Protein AF-0000000083614653 (afdb_homodimer)

Solvent-accessible surface area (backbone atoms only — not comparable to full-atom values): 52604 Å² total; per-residue (Å²): 121,62,34,42,34,42,29,48,26,38,29,43,17,59,44,98,82,58,52,68,34,23,16,40,32,31,47,45,38,20,22,65,42,72,36,45,41,69,64,53,58,71,72,57,57,96,78,42,46,75,43,79,42,79,47,14,21,36,36,31,20,27,25,35,50,26,24,20,56,50,58,29,5,44,41,72,74,35,54,42,40,74,42,86,84,41,49,30,58,68,48,43,53,51,53,48,46,54,50,59,72,71,50,64,89,62,43,75,44,57,35,31,36,42,48,39,84,68,22,76,75,53,50,74,79,47,28,65,62,45,40,69,68,38,77,61,37,29,37,40,38,27,26,34,81,68,41,34,29,39,26,19,62,46,35,33,54,73,62,67,52,52,83,80,56,74,59,43,84,73,23,37,65,41,53,46,99,84,56,46,72,43,36,37,19,31,38,40,34,29,34,55,49,48,67,72,62,69,79,52,70,68,56,49,53,52,10,44,51,5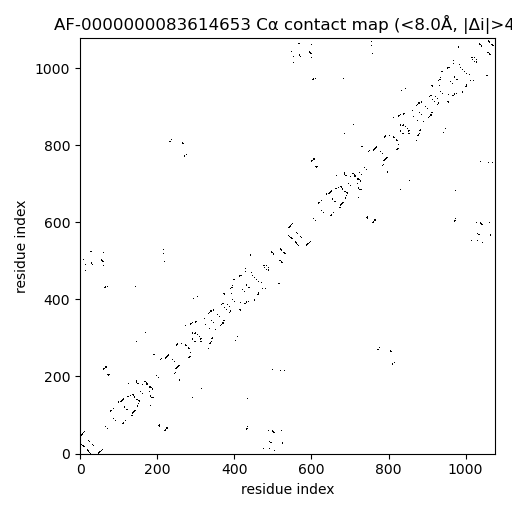1,30,50,56,53,38,30,49,57,15,34,42,31,36,24,28,61,21,41,54,37,43,64,53,51,28,49,51,52,54,28,44,76,67,67,65,43,84,49,24,35,37,38,30,36,30,26,61,32,61,20,63,61,52,28,51,34,30,61,66,35,21,63,50,42,66,47,31,37,87,48,44,26,36,31,29,44,30,44,65,32,35,53,37,78,82,81,65,26,26,11,33,82,57,47,30,62,68,37,78,84,41,36,50,37,66,65,56,55,59,66,57,50,37,65,62,45,48,61,38,54,74,67,60,35,26,41,31,33,41,20,34,16,42,38,31,41,48,43,51,50,53,40,51,51,52,45,42,70,78,58,68,62,81,88,52,57,29,38,32,35,37,43,28,36,41,50,69,74,56,46,52,49,39,47,75,69,52,41,32,42,30,23,36,41,26,47,48,26,75,44,31,70,60,43,46,51,37,44,37,78,51,41,54,24,36,49,36,53,30,62,39,46,74,67,68,34,62,48,23,26,16,35,43,17,63,57,28,63,72,51,58,41,49,20,44,32,20,37,40,61,19,40,21,75,89,66,45,78,45,32,59,84,24,40,37,52,69,68,56,47,51,34,11,26,13,30,36,25,21,46,68,71,73,33,49,85,43,30,25,28,60,42,68,72,11,43,24,32,28,18,29,36,73,45,38,70,90,80,44,64,66,80,50,34,70,67,63,45,43,39,31,15,30,50,65,48,34,82,76,33,60,69,61,82,71,73,71,81,121,123,62,35,42,34,42,29,48,25,38,28,44,17,60,45,98,85,57,51,68,34,23,17,40,33,30,47,43,39,21,22,67,43,73,37,44,41,69,65,52,57,72,72,57,56,95,79,41,46,76,44,80,42,80,48,14,22,36,35,29,20,26,24,35,48,26,23,21,55,49,57,29,5,44,42,73,74,37,54,40,40,74,42,87,84,42,49,31,58,69,48,43,53,51,54,50,45,54,49,57,72,71,52,62,89,61,44,76,45,58,34,31,36,42,48,39,84,68,23,74,74,53,51,75,79,46,28,66,62,45,38,69,69,39,77,61,38,28,38,39,39,28,27,34,82,69,41,34,29,40,27,18,62,46,35,33,54,72,64,67,52,53,84,80,57,72,60,43,85,76,24,38,65,42,52,48,100,84,55,46,72,43,36,39,20,30,38,41,33,28,34,57,48,47,67,72,62,68,78,52,71,68,54,50,54,51,10,44,50,52,31,50,56,53,38,29,49,57,14,35,42,31,36,24,27,62,22,39,55,37,44,62,53,52,27,49,53,52,54,30,42,75,68,68,65,44,83,49,23,35,37,37,30,34,30,26,63,32,62,19,63,61,51,30,52,34,31,61,65,35,22,64,49,43,66,47,30,36,86,49,46,26,36,30,29,45,31,45,65,34,35,53,38,79,82,81,65,27,25,12,35,84,57,48,30,62,67,38,78,83,40,35,50,38,66,66,56,54,58,66,57,50,37,64,61,45,48,62,38,53,75,67,60,33,25,41,32,31,42,20,34,17,42,38,31,41,48,44,50,49,53,38,51,51,52,44,42,70,78,57,70,63,80,88,52,57,30,37,33,36,38,43,28,35,42,52,70,74,54,46,52,50,38,47,74,69,52,40,32,42,29,23,36,40,26,46,46,28,75,43,32,70,59,42,47,51,38,45,37,79,51,41,54,24,36,50,35,52,28,62,39,46,73,67,68,34,61,49,23,25,15,35,43,18,64,57,28,62,72,50,58,41,49,19,42,33,21,37,40,62,17,40,21,74,88,66,45,78,46,33,58,84,25,40,38,52,70,67,57,47,52,34,12,25,12,31,36,26,22,46,68,72,72,32,49,84,43,30,26,28,61,42,69,73,9,42,25,33,29,17,30,37,73,46,38,71,89,80,44,64,68,78,50,35,68,69,65,44,42,38,31,15,30,49,65,49,34,82,77,34,59,69,63,80,70,73,69,80,122

Secondary structure (DSSP, 8-state):
--EEEEESSEEE---TT--EESEEEEETTEEEEEE-HHHHHTT--TT-EEEE-TT-EEEE-EEEEEE-HHHHHHHHHSEETTSTT--SHHHHHHHHHHHHHHSPTTPEEEEEEE-TTTSTT-SPPPHHHHHHH-SSSEEEEEETTSSEEEE-HHHHHHTT--TTPPPPTTEEEEE-TTS-EEEEEEEHHHHHHGGGSPPPHHHHHHHHHHHHHHHHHTTEEEEEE--BSSHHHHHHHHHHHHTT---SEEEEEE-BSSSHHHHHHHHHHTT--TT-B-SSEEEEEEEEE-B--TTTT----SS--SS-TT----BSS-HHHHHHHHHHHHHTT--EEEEE-SHHHHHHHHHHHHHHHHHS--TT---EEEE--B--HHHHHHHHHHT-EEEE-THHHHHHHHHHHHHHGGGGGGBT-HHHHHHTT---EE---TTSS---HHHHHHHHHH-B-TTS-B--GGG---HHHHHHHTTHHHHHHTT-TTTSSS--TTSB--EEEESS-STTS-GGGGGG--EEEEEETTEEEEESS------/--EEEEESSEEE---TT--EESEEEEETTEEEEEE-HHHHHTT--TT-EEEE-TT-EEEE-EEEEEE-HHHHHHHHHSEETTSTT--SHHHHHHHHHHHHHHSPTTPEEEEEEE-TTTSTT-SPPPHHHHHHH-SSSEEEEEETTSSEEEE-HHHHHHTT--TTPPPPTTEEEEE-TTS-EEEEEEEHHHHHHGGGSPPPHHHHHHHHHHHHHHHHHTTEEEEEE--BSSHHHHHHHHHHHHTT---SEEEEEE-BSSSHHHHHHHHHHTT--TT-B-SSEEEEEEEEE-B--TTTT----SS--SS-TT----BSS-HHHHHHHHHHHHHTT--EEEEE-SHHHHHHHHHHHHHHHHHS--TT---EEEE--B--HHHHHHHHHHT-EEEE-THHHHHHHHHHHHHHGGGGGGBT-HHHHHHTT---EE---TTSS---HHHHHHHHHH-B-TTS-B--GGG---HHHHHHHTTHHHHHHTT-TTTSSS--TTSB--EEEESS-STTS-GGGGGG--EEEEEETTEEEEESS------

pLDDT: mean 94.87, std 7.57, range [21.7, 98.94]

Sequence (1078 aa):
MRKLAFINGEVITVNPQGDVFEACLVEGNRISKVGTTEEIKKLLNIKTEIIDLKGKTVLPGLIDAHMHLYLYGISLLNLNCKNPGITSVKELLGEIKKVVSEKAKGEVIRVFGFNELMVKEQRYPTIQELDELTTEHTIIITRTCGHIGVVNTAALQLAGINHDTIDPHGGTIEKDGYGRLTGRLIENAFLEFNQYVPYSEEELYNALEKAQEQLLSYGITSVHDAGGFDENSFRVMQQASQADQLKLRVYAMIGSLNNCETFTKNMIASGIVTNTGNDSFKIGPAKLFTDGSSTGPTIATREPYTSDSENYGYLQYSEDELYKIFSPAHKKGYQLTVHAQGDKAIEQYLNVIERLQELHPRQDHRHRVEHLGVCPPDLQQRVRDLGLIPVLNPPFPFEFGESYLRNYGGRTDYMYAAKQLIDLGVVVTAGSDAPITTANPFVGMFMAVERITKGGTPFGQVQRVTLLDVIRMYTINAAYASRDEKIKGSIEVGKLADLAILNKSILNCPTEELLDVEVEMTVLNGEFVYSKHSCEVNIMRKLAFINGEVITVNPQGDVFEACLVEGNRISKVGTTEEIKKLLNIKTEIIDLKGKTVLPGLIDAHMHLYLYGISLLNLNCKNPGITSVKELLGEIKKVVSEKAKGEVIRVFGFNELMVKEQRYPTIQELDELTTEHTIIITRTCGHIGVVNTAALQLAGINHDTIDPHGGTIEKDGYGRLTGRLIENAFLEFNQYVPYSEEELYNALEKAQEQLLSYGITSVHDAGGFDENSFRVMQQASQADQLKLRVYAMIGSLNNCETFTKNMIASGIVTNTGNDSFKIGPAKLFTDGSSTGPTIATREPYTSDSENYGYLQYSEDELYKIFSPAHKKGYQLTVHAQGDKAIEQYLNVIERLQELHPRQDHRHRVEHLGVCPPDLQQRVRDLGLIPVLNPPFPFEFGESYLRNYGGRTDYMYAAKQLIDLGVVVTAGSDAPITTANPFVGMFMAVERITKGGTPFGQVQRVTLLDVIRMYTINAAYASRDEKIKGSIEVGKLADLAILNKSILNCPTEELLDVEVEMTVLNGEFVYSKHSCEVNI

Radius of gyration: 32.0 Å; Cα contacts (8 Å, |Δi|>4): 2568; chains: 2; bounding box: 58×92×90 Å

Nearest PDB structures (foldseek):
  3igh-assembly1_X-2  TM=8.708E-01  e=1.661E-39  Pyrococcus horikoshii
  3icj-assembly1_A  TM=8.411E-01  e=4.502E-38  Pyrococcus furiosus
  2oof-assembly1_A  TM=6.807E-01  e=3.034E-17  unidentified
  4v1y-assembly2_G  TM=6.654E-01  e=2.716E-15  Pseudomonas sp. ADP
  6oh9-assembly1_A-2  TM=6.140E-01  e=1.542E-13  Saccharomyces cerevisiae S288C

Foldseek 3Di:
DAKEKEAQEFEQFLPPVRDTAGIWMDDFFFTADTHHRVVVVVVDDPRYHYDYQNHFYKAFQFEFLEAAQLVQLLQVVAAECVDPQHQAPVSVLVVQLVVLVVDDFAEEHEYEADDLCRHPNSDDDWLVSVVVSDPGYWYWYAHLQRFKIAIHPNLCVLQPHALPDDAPQQKDQDADPVSGGRRMIGGLRVLQSCVSVDDDLVSSLSSNQRSVQVLVQLSHQEYENPAEAAVVSVVSQVVCVVVVSQRHAYAYEQAHSHPGLVSLQVCLVVLDAFQPDDRRYTHAAREEEFFGGVLVPAAAEPAFWPQDRPHRHDTSDQLVRVLVSCLSNLQSLGAYEYAHAYQVSLVSVLVSLVVSCVVPNDDLSQHEYEAPFQADPVSLVSCLVSLYEYAHELQCCQACVVSNCNTHNPSLLCTSQLQSSVVSVHLYAYHHNPPSGDRNVLSSLLCQQQCAHPVRDHTNRVSHDDSSSHSQNRFQSSCVSSPNNVATRGSDGNHGPWMWIKPRYCVPDDSVCSVVITTQFTAGSNHTPDGPPPPPPPD/DAKEKEAQEFEQFLPPVRDTAGIWMDDFFFTADTHHRVVVVVVDDPRYHYDYQNHFYKAFQFEFLEAAQLVQLLQVVAAECPDPQHAAPVSVLVVQLVVLVVDDFAEEHEYEADDLCRHPNSDDDWLVSVVVSDPGYWYWYAHLQRFKIAIHPNLCVLQPHALPDDAPQQKDQDADPVSGGRRMIGGLRVLQSCVSVDDDLVSSLSSNQRSVQVLVQLSHQEYENPAEAAVVSVVSQVVCVVVVSQRHAYAYEQAHSHPGLVSLQVCLVVLDAFQPDDRRYTHAAREEEFFGGVLVVAAAEPAFWPQDRVHRHDTSDQLVRVLVSCLSNLQSLGAYEYAHAYQVSLVSVLVSLVVSCVVPNDDLSQHEYEAPFQADPVSLVSCLVSLYEYAHELQCCQACVVSNCNTHNPSQLCTSQLQSSVVSVHLYAYHHNPPSGDRNVLSSLLCQAQVAHPVRDHTNRVSHDDSSSHSQNRFQSSCVSSPNNVATRGSDGNHGPWMWTKPRYCVPDDSVCSVVITTQFTDGSNHTPDGPPPPPPPD

Organism: NCBI:txid2304605

Structure (mmCIF, N/CA/C/O backbone):
data_AF-0000000083614653-model_v1
#
loop_
_entity.id
_entity.type
_entity.pdbx_description
1 polymer Amidohydrolase
#
loop_
_atom_site.group_PDB
_atom_site.id
_atom_site.type_symbol
_atom_site.label_atom_id
_atom_site.label_alt_id
_atom_site.label_comp_id
_atom_site.label_asym_id
_atom_site.label_entity_id
_atom_site.label_seq_id
_atom_site.pdbx_PDB_ins_code
_atom_site.Cartn_x
_atom_site.Cartn_y
_atom_site.Cartn_z
_atom_site.occupancy
_atom_site.B_iso_or_equiv
_atom_site.auth_seq_id
_atom_site.auth_comp_id
_atom_site.auth_asym_id
_atom_site.auth_atom_id
_atom_site.pdbx_PDB_model_num
ATOM 1 N N . MET A 1 1 ? -5.586 -15.219 25.922 1 69.25 1 MET A N 1
ATOM 2 C CA . MET A 1 1 ? -5.309 -15.508 24.516 1 69.25 1 MET A CA 1
ATOM 3 C C . MET A 1 1 ? -5.59 -16.969 24.203 1 69.25 1 MET A C 1
ATOM 5 O O . MET A 1 1 ? -5.363 -17.859 25.031 1 69.25 1 MET A O 1
ATOM 9 N N . ARG A 1 2 ? -6.223 -17.359 23.125 1 83.56 2 ARG A N 1
ATOM 10 C CA . ARG A 1 2 ? -6.512 -18.734 22.703 1 83.56 2 ARG A CA 1
ATOM 11 C C . ARG A 1 2 ? -5.23 -19.562 22.609 1 83.56 2 ARG A C 1
ATOM 13 O O . ARG A 1 2 ? -4.199 -19.062 22.156 1 83.56 2 ARG A O 1
ATOM 20 N N . LYS A 1 3 ? -5.203 -20.734 23.25 1 91.75 3 LYS A N 1
ATOM 21 C CA . LYS A 1 3 ? -4.066 -21.641 23.234 1 91.75 3 LYS A CA 1
ATOM 22 C C . LYS A 1 3 ? -4.414 -22.938 22.484 1 91.75 3 LYS A C 1
ATOM 24 O O . LYS A 1 3 ? -5.445 -23.562 22.766 1 91.75 3 LYS A O 1
ATOM 29 N N . LEU A 1 4 ? -3.605 -23.219 21.469 1 96.25 4 LEU A N 1
ATOM 30 C CA . LEU A 1 4 ? -3.764 -24.406 20.656 1 96.25 4 LEU A CA 1
ATOM 31 C C . LEU A 1 4 ? -2.484 -25.25 20.656 1 96.25 4 LEU A C 1
ATOM 33 O O . LEU A 1 4 ? -1.418 -24.75 20.281 1 96.25 4 LEU A O 1
ATOM 37 N N . ALA A 1 5 ? -2.596 -26.5 21.141 1 98 5 ALA A N 1
ATOM 38 C CA . ALA A 1 5 ? -1.422 -27.359 21.203 1 98 5 ALA A CA 1
ATOM 39 C C . ALA A 1 5 ? -1.556 -28.547 20.266 1 98 5 ALA A C 1
ATOM 41 O O . ALA A 1 5 ? -2.582 -29.234 20.25 1 98 5 ALA A O 1
ATOM 42 N N . PHE A 1 6 ? -0.615 -28.766 19.438 1 98.5 6 PHE A N 1
ATOM 43 C CA . PHE A 1 6 ? -0.475 -29.953 18.609 1 98.5 6 PHE A CA 1
ATOM 44 C C . PHE A 1 6 ? 0.572 -30.906 19.188 1 98.5 6 PHE A C 1
ATOM 46 O O . PHE A 1 6 ? 1.751 -30.547 19.281 1 98.5 6 PHE A O 1
ATOM 53 N N . ILE A 1 7 ? 0.165 -32.094 19.578 1 98.5 7 ILE A N 1
ATOM 54 C CA . ILE A 1 7 ? 1.088 -32.969 20.297 1 98.5 7 ILE A CA 1
ATOM 55 C C . ILE A 1 7 ? 1.146 -34.312 19.609 1 98.5 7 ILE A C 1
ATOM 57 O O . ILE A 1 7 ? 0.265 -34.656 18.812 1 98.5 7 ILE A O 1
ATOM 61 N N . ASN A 1 8 ? 2.23 -35.094 19.859 1 98.5 8 ASN A N 1
ATOM 62 C CA . ASN A 1 8 ? 2.396 -36.469 19.391 1 98.5 8 ASN A CA 1
ATOM 63 C C . ASN A 1 8 ? 2.449 -36.531 17.875 1 98.5 8 ASN A C 1
ATOM 65 O O . ASN A 1 8 ? 1.721 -37.312 17.266 1 98.5 8 ASN A O 1
ATOM 69 N N . GLY A 1 9 ? 3.209 -35.625 17.281 1 98.56 9 GLY A N 1
ATOM 70 C CA . GLY A 1 9 ? 3.244 -35.594 15.828 1 98.56 9 GLY A CA 1
ATOM 71 C C . GLY A 1 9 ? 4.648 -35.469 15.266 1 98.56 9 GLY A C 1
ATOM 72 O O . GLY A 1 9 ? 5.625 -35.781 15.953 1 98.56 9 GLY A O 1
ATOM 73 N N . GLU A 1 10 ? 4.734 -35.281 13.969 1 98.5 10 GLU A N 1
ATOM 74 C CA . GLU A 1 10 ? 5.914 -34.938 13.18 1 98.5 10 GLU A CA 1
ATOM 75 C C . GLU A 1 10 ? 5.891 -33.469 12.75 1 98.5 10 GLU A C 1
ATOM 77 O O . GLU A 1 10 ? 5.402 -33.156 11.664 1 98.5 10 GLU A O 1
ATOM 82 N N . VAL A 1 11 ? 6.426 -32.625 13.633 1 98.88 11 VAL A N 1
ATOM 83 C CA . VAL A 1 11 ? 6.43 -31.172 13.367 1 98.88 11 VAL A CA 1
ATOM 84 C C . VAL A 1 11 ? 7.684 -30.797 12.578 1 98.88 11 VAL A C 1
ATOM 86 O O . VAL A 1 11 ? 8.766 -30.656 13.164 1 98.88 11 VAL A O 1
ATOM 89 N N . ILE A 1 12 ? 7.527 -30.641 11.305 1 98.81 12 ILE A N 1
ATOM 90 C CA . ILE A 1 12 ? 8.641 -30.266 10.445 1 98.81 12 ILE A CA 1
ATOM 91 C C . ILE A 1 12 ? 8.812 -28.75 10.469 1 98.81 12 ILE A C 1
ATOM 93 O O . ILE A 1 12 ? 8.078 -28.031 9.789 1 98.81 12 ILE A O 1
ATOM 97 N N . THR A 1 13 ? 9.766 -28.25 11.172 1 98.69 13 THR A N 1
ATOM 98 C CA . THR A 1 13 ? 9.875 -26.828 11.461 1 98.69 13 THR A CA 1
ATOM 99 C C . THR A 1 13 ? 10.398 -26.062 10.25 1 98.69 13 THR A C 1
ATOM 101 O O . THR A 1 13 ? 10.047 -24.906 10.039 1 98.69 13 THR A O 1
ATOM 104 N N . VAL A 1 14 ? 11.305 -26.719 9.43 1 98.25 14 VAL A N 1
ATOM 105 C CA . VAL A 1 14 ? 12.023 -26.141 8.297 1 98.25 14 VAL A CA 1
ATOM 106 C C . VAL A 1 14 ? 12.898 -24.984 8.781 1 98.25 14 VAL A C 1
ATOM 108 O O . VAL A 1 14 ? 13.164 -24.031 8.031 1 98.25 14 VAL A O 1
ATOM 111 N N . ASN A 1 15 ? 13.258 -24.906 10.055 1 97.38 15 ASN A N 1
ATOM 112 C CA . ASN A 1 15 ? 14.25 -23.938 10.523 1 97.38 15 ASN A CA 1
ATOM 113 C C . ASN A 1 15 ? 15.625 -24.203 9.922 1 97.38 15 ASN A C 1
ATOM 115 O O . ASN A 1 15 ? 15.805 -25.188 9.18 1 97.38 15 ASN A O 1
ATOM 119 N N . PRO A 1 16 ? 16.578 -23.359 10.094 1 94.19 16 PRO A N 1
ATOM 120 C CA . PRO A 1 16 ? 17.875 -23.516 9.453 1 94.19 16 PRO A CA 1
ATOM 121 C C . PRO A 1 16 ? 18.531 -24.859 9.789 1 94.19 16 PRO A C 1
ATOM 123 O O . PRO A 1 16 ? 19.266 -25.422 8.969 1 94.19 16 PRO A O 1
ATOM 126 N N . GLN A 1 17 ? 18.188 -25.453 10.953 1 94.25 17 GLN A N 1
ATOM 127 C CA . GLN A 1 17 ? 18.797 -26.719 11.383 1 94.25 17 GLN A CA 1
ATOM 128 C C . GLN A 1 17 ? 18.031 -27.906 10.828 1 94.25 17 GLN A C 1
ATOM 130 O O . GLN A 1 17 ? 18.531 -29.031 10.852 1 94.25 17 GLN A O 1
ATOM 135 N N . GLY A 1 18 ? 16.891 -27.688 10.289 1 95.12 18 GLY A N 1
ATOM 136 C CA . GLY A 1 18 ? 16.078 -28.781 9.766 1 95.12 18 GLY A CA 1
ATOM 137 C C . GLY A 1 18 ? 15.484 -29.656 10.844 1 95.12 18 GLY A C 1
ATOM 138 O O . GLY A 1 18 ? 15.281 -30.859 10.641 1 95.12 18 GLY A O 1
ATOM 139 N N . ASP A 1 19 ? 15.156 -29.047 12.016 1 97.31 19 ASP A N 1
ATOM 140 C CA . ASP A 1 19 ? 14.656 -29.797 13.164 1 97.31 19 ASP A CA 1
ATOM 141 C C . ASP A 1 19 ? 13.25 -30.328 12.898 1 97.31 19 ASP A C 1
ATOM 143 O O . ASP A 1 19 ? 12.438 -29.672 12.25 1 97.31 19 ASP A O 1
ATOM 147 N N . VAL A 1 20 ? 13.039 -31.547 13.328 1 98.38 20 VAL A N 1
ATOM 148 C CA . VAL A 1 20 ? 11.711 -32.156 13.398 1 98.38 20 VAL A CA 1
ATOM 149 C C . VAL A 1 20 ? 11.359 -32.438 14.859 1 98.38 20 VAL A C 1
ATOM 151 O O . VAL A 1 20 ? 12.07 -33.188 15.539 1 98.38 20 VAL A O 1
ATOM 154 N N . PHE A 1 21 ? 10.289 -31.812 15.336 1 98.56 21 PHE A N 1
ATOM 155 C CA . PHE A 1 21 ? 9.883 -32 16.719 1 98.56 21 PHE A CA 1
ATOM 156 C C . PHE A 1 21 ? 8.578 -32.781 16.797 1 98.56 21 PHE A C 1
ATOM 158 O O . PHE A 1 21 ? 8.047 -33.219 15.773 1 98.56 21 PHE A O 1
ATOM 165 N N . GLU A 1 22 ? 8.086 -33 18.062 1 98.56 22 GLU A N 1
ATOM 166 C CA . GLU A 1 22 ? 6.891 -33.812 18.281 1 98.56 22 GLU A CA 1
ATOM 167 C C . GLU A 1 22 ? 5.656 -32.938 18.469 1 98.56 22 GLU A C 1
ATOM 169 O O . GLU A 1 22 ? 4.527 -33.375 18.281 1 98.56 22 GLU A O 1
ATOM 174 N N . ALA A 1 23 ? 5.938 -31.656 18.844 1 98.69 23 ALA A N 1
ATOM 175 C CA . ALA A 1 23 ? 4.801 -30.859 19.281 1 98.69 23 ALA A CA 1
ATOM 176 C C . ALA A 1 23 ? 5.086 -29.359 19.109 1 98.69 23 ALA A C 1
ATOM 178 O O . ALA A 1 23 ? 6.242 -28.953 19.016 1 98.69 23 ALA A O 1
ATOM 179 N N . CYS A 1 24 ? 4.031 -28.562 18.953 1 98.19 24 CYS A N 1
ATOM 180 C CA . CYS A 1 24 ? 4.129 -27.109 18.953 1 98.19 24 CYS A CA 1
ATOM 181 C C . CYS A 1 24 ? 2.914 -26.484 19.641 1 98.19 24 CYS A C 1
ATOM 183 O O . CYS A 1 24 ? 1.837 -27.078 19.672 1 98.19 24 CYS A O 1
ATOM 185 N N . LEU A 1 25 ? 3.125 -25.359 20.281 1 98.12 25 LEU A N 1
ATOM 186 C CA . LEU A 1 25 ? 2.107 -24.594 21 1 98.12 25 LEU A CA 1
ATOM 187 C C . LEU A 1 25 ? 1.87 -23.25 20.312 1 98.12 25 LEU A C 1
ATOM 189 O O . LEU A 1 25 ? 2.822 -22.531 19.984 1 98.12 25 LEU A O 1
ATOM 193 N N . VAL A 1 26 ? 0.605 -22.953 20.016 1 97.38 26 VAL A N 1
ATOM 194 C CA . VAL A 1 26 ? 0.187 -21.688 19.422 1 97.38 26 VAL A CA 1
ATOM 195 C C . VAL A 1 26 ? -0.541 -20.844 20.469 1 97.38 26 VAL A C 1
ATOM 197 O O . VAL A 1 26 ? -1.436 -21.344 21.156 1 97.38 26 VAL A O 1
ATOM 200 N N . GLU A 1 27 ? -0.143 -19.641 20.688 1 94 27 GLU A N 1
ATOM 201 C CA . GLU A 1 27 ? -0.835 -18.656 21.516 1 94 27 GLU A CA 1
ATOM 202 C C . GLU A 1 27 ? -1.205 -17.422 20.703 1 94 27 GLU A C 1
ATOM 204 O O . GLU A 1 27 ? -0.326 -16.719 20.203 1 94 27 GLU A O 1
ATOM 209 N N . GLY A 1 28 ? -2.461 -17.156 20.641 1 92.12 28 GLY A N 1
ATOM 210 C CA . GLY A 1 28 ? -2.896 -16.141 19.703 1 92.12 28 GLY A CA 1
ATOM 211 C C . GLY A 1 28 ? -2.621 -16.516 18.25 1 92.12 28 GLY A C 1
ATOM 212 O O . GLY A 1 28 ? -3.059 -17.562 17.781 1 92.12 28 GLY A O 1
ATOM 213 N N . ASN A 1 29 ? -1.896 -15.648 17.656 1 95.31 29 ASN A N 1
ATOM 214 C CA . ASN A 1 29 ? -1.615 -15.922 16.25 1 95.31 29 ASN A CA 1
ATOM 215 C C . ASN A 1 29 ? -0.143 -16.266 16.031 1 95.31 29 ASN A C 1
ATOM 217 O O . ASN A 1 29 ? 0.35 -16.203 14.906 1 95.31 29 ASN A O 1
ATOM 221 N N . ARG A 1 30 ? 0.573 -16.656 17.125 1 96.19 30 ARG A N 1
ATOM 222 C CA . ARG A 1 30 ? 2.006 -16.906 17.031 1 96.19 30 ARG A CA 1
ATOM 223 C C . ARG A 1 30 ? 2.354 -18.297 17.578 1 96.19 30 ARG A C 1
ATOM 225 O O . ARG A 1 30 ? 1.664 -18.797 18.469 1 96.19 30 ARG A O 1
ATOM 232 N N . ILE A 1 31 ? 3.389 -18.781 17.047 1 98 31 ILE A N 1
ATOM 233 C CA . ILE A 1 31 ? 3.988 -19.969 17.641 1 98 31 ILE A CA 1
ATOM 234 C C . ILE A 1 31 ? 4.699 -19.594 18.938 1 98 31 ILE A C 1
ATOM 236 O O . ILE A 1 31 ? 5.578 -18.719 18.953 1 98 31 ILE A O 1
ATOM 240 N N . SER A 1 32 ? 4.301 -20.219 20.031 1 96.19 32 SER A N 1
ATOM 241 C CA . SER A 1 32 ? 4.859 -19.812 21.312 1 96.19 32 SER A CA 1
ATOM 242 C C . SER A 1 32 ? 5.941 -20.781 21.766 1 96.19 32 SER A C 1
ATOM 244 O O . SER A 1 32 ? 6.832 -20.406 22.547 1 96.19 32 SER A O 1
ATOM 246 N N . LYS A 1 33 ? 5.828 -22.078 21.359 1 97.5 33 LYS A N 1
ATOM 247 C CA . LYS A 1 33 ? 6.812 -23.094 21.734 1 97.5 33 LYS A CA 1
ATOM 248 C C . LYS A 1 33 ? 6.824 -24.234 20.734 1 97.5 33 LYS A C 1
ATOM 250 O O . LYS A 1 33 ? 5.797 -24.562 20.125 1 97.5 33 LYS A O 1
ATOM 255 N N . VAL A 1 34 ? 7.926 -24.797 20.484 1 98.62 34 VAL A N 1
ATOM 256 C CA . VAL A 1 34 ? 8.117 -26.016 19.703 1 98.62 34 VAL A CA 1
ATOM 257 C C . VAL A 1 34 ? 9.047 -26.984 20.453 1 98.62 34 VAL A C 1
ATOM 259 O O . VAL A 1 34 ? 10.023 -26.547 21.062 1 98.62 34 VAL A O 1
ATOM 262 N N . GLY A 1 35 ? 8.703 -28.25 20.516 1 98.31 35 GLY A N 1
ATOM 263 C CA . GLY A 1 35 ? 9.539 -29.188 21.234 1 98.31 35 GLY A CA 1
ATOM 264 C C . GLY A 1 35 ? 8.93 -30.562 21.344 1 98.31 35 GLY A C 1
ATOM 265 O O . GLY A 1 35 ? 8.258 -31.031 20.422 1 98.31 35 GLY A O 1
ATOM 266 N N . THR A 1 36 ? 9.273 -31.25 22.453 1 98.44 36 THR A N 1
ATOM 267 C CA . THR A 1 36 ? 8.727 -32.594 22.703 1 98.44 36 THR A CA 1
ATOM 268 C C . THR A 1 36 ? 7.305 -32.5 23.234 1 98.44 36 THR A C 1
ATOM 270 O O . THR A 1 36 ? 6.891 -31.438 23.734 1 98.44 36 THR A O 1
ATOM 273 N N . THR A 1 37 ? 6.582 -33.594 23 1 98.12 37 THR A N 1
ATOM 274 C CA . THR A 1 37 ? 5.234 -33.656 23.547 1 98.12 37 THR A CA 1
ATOM 275 C C . THR A 1 37 ? 5.242 -33.375 25.047 1 98.12 37 THR A C 1
ATOM 277 O O . THR A 1 37 ? 4.398 -32.625 25.547 1 98.12 37 THR A O 1
ATOM 280 N N . GLU A 1 38 ? 6.195 -33.875 25.766 1 97.81 38 GLU A N 1
ATOM 281 C CA . GLU A 1 38 ? 6.297 -33.719 27.219 1 97.81 38 GLU A CA 1
ATOM 282 C C . GLU A 1 38 ? 6.523 -32.281 27.594 1 97.81 38 GLU A C 1
ATOM 284 O O . GLU A 1 38 ? 5.922 -31.781 28.547 1 97.81 38 GLU A O 1
ATOM 289 N N . GLU A 1 39 ? 7.395 -31.625 26.906 1 97.31 39 GLU A N 1
ATOM 290 C CA . GLU A 1 39 ? 7.703 -30.219 27.172 1 97.31 39 GLU A CA 1
ATOM 291 C C . GLU A 1 39 ? 6.469 -29.344 26.984 1 97.31 39 GLU A C 1
ATOM 293 O O . GLU A 1 39 ? 6.223 -28.422 27.781 1 97.31 39 GLU A O 1
ATOM 298 N N . ILE A 1 40 ? 5.73 -29.594 25.953 1 97.19 40 ILE A N 1
ATOM 299 C CA . ILE A 1 40 ? 4.578 -28.766 25.625 1 97.19 40 ILE A CA 1
ATOM 300 C C . ILE A 1 40 ? 3.439 -29.047 26.609 1 97.19 40 ILE A C 1
ATOM 302 O O . ILE A 1 40 ? 2.709 -28.141 27 1 97.19 40 ILE A O 1
ATOM 306 N N . LYS A 1 41 ? 3.285 -30.297 27.031 1 95.81 41 LYS A N 1
ATOM 307 C CA . LYS A 1 41 ? 2.23 -30.672 27.969 1 95.81 41 LYS A CA 1
ATOM 308 C C . LYS A 1 41 ? 2.371 -29.906 29.281 1 95.81 41 LYS A C 1
ATOM 310 O O . LYS A 1 41 ? 1.373 -29.578 29.922 1 95.81 41 LYS A O 1
ATOM 315 N N . LYS A 1 42 ? 3.537 -29.516 29.625 1 95.06 42 LYS A N 1
ATOM 316 C CA . LYS A 1 42 ? 3.809 -28.797 30.859 1 95.06 42 LYS A CA 1
ATOM 317 C C . LYS A 1 42 ? 3.268 -27.375 30.797 1 95.06 42 LYS A C 1
ATOM 319 O O . LYS A 1 42 ? 3.09 -26.719 31.828 1 95.06 42 LYS A O 1
ATOM 324 N N . LEU A 1 43 ? 3.033 -26.922 29.641 1 92.69 43 LEU A N 1
ATOM 325 C CA . LEU A 1 43 ? 2.625 -25.547 29.438 1 92.69 43 LEU A CA 1
ATOM 326 C C . LEU A 1 43 ? 1.115 -25.438 29.25 1 92.69 43 LEU A C 1
ATOM 328 O O . LEU A 1 43 ? 0.576 -24.344 29.094 1 92.69 43 LEU A O 1
ATOM 332 N N . LEU A 1 44 ? 0.454 -26.594 29.312 1 91.75 44 LEU A N 1
ATOM 333 C CA . LEU A 1 44 ? -0.972 -26.609 29 1 91.75 44 LEU A CA 1
ATOM 334 C C . LEU A 1 44 ? -1.8 -26.312 30.25 1 91.75 44 LEU A C 1
ATOM 336 O O . LEU A 1 44 ? -1.364 -26.609 31.375 1 91.75 44 LEU A O 1
ATOM 340 N N . ASN A 1 45 ? -2.814 -25.609 29.984 1 89.31 45 ASN A N 1
ATOM 341 C CA . ASN A 1 45 ? -3.814 -25.422 31.031 1 89.31 45 ASN A CA 1
ATOM 342 C C . ASN A 1 45 ? -5.195 -25.891 30.578 1 89.31 45 ASN A C 1
ATOM 344 O O . ASN A 1 45 ? -5.336 -26.469 29.5 1 89.31 45 ASN A O 1
ATOM 348 N N . ILE A 1 46 ? -6.297 -25.609 31.438 1 86.81 46 ILE A N 1
ATOM 349 C CA . ILE A 1 46 ? -7.625 -26.156 31.219 1 86.81 46 ILE A CA 1
ATOM 350 C C . ILE A 1 46 ? -8.266 -25.5 30 1 86.81 46 ILE A C 1
ATOM 352 O O . ILE A 1 46 ? -9.156 -26.062 29.375 1 86.81 46 ILE A O 1
ATOM 356 N N . LYS A 1 47 ? -7.762 -24.406 29.594 1 88.56 47 LYS A N 1
ATOM 357 C CA . LYS A 1 47 ? -8.383 -23.641 28.516 1 88.56 47 LYS A CA 1
ATOM 358 C C . LYS A 1 47 ? -7.703 -23.938 27.188 1 88.56 47 LYS A C 1
ATOM 360 O O . LYS A 1 47 ? -8.195 -23.547 26.125 1 88.56 47 LYS A O 1
ATOM 365 N N . THR A 1 48 ? -6.645 -24.766 27.25 1 93.25 48 THR A N 1
ATOM 366 C CA . THR A 1 48 ? -5.883 -25.031 26.031 1 93.25 48 THR A CA 1
ATOM 367 C C . THR A 1 48 ? -6.59 -26.078 25.172 1 93.25 48 THR A C 1
ATOM 369 O O . THR A 1 48 ? -7.047 -27.109 25.672 1 93.25 48 THR A O 1
ATOM 372 N N . GLU A 1 49 ? -6.828 -25.766 23.906 1 95.31 49 GLU A N 1
ATOM 373 C CA . GLU A 1 49 ? -7.289 -26.766 22.953 1 95.31 49 GLU A CA 1
ATOM 374 C C . GLU A 1 49 ? -6.148 -27.672 22.516 1 95.31 49 GLU A C 1
ATOM 376 O O . GLU A 1 49 ? -5.105 -27.203 22.047 1 95.31 49 GLU A O 1
ATOM 381 N N . ILE A 1 50 ? -6.371 -29 22.688 1 96.69 50 ILE A N 1
ATOM 382 C CA . ILE A 1 50 ? -5.309 -29.953 22.406 1 96.69 50 ILE A CA 1
ATOM 383 C C . ILE A 1 50 ? -5.691 -30.828 21.219 1 96.69 50 ILE A C 1
ATOM 385 O O . ILE A 1 50 ? -6.777 -31.406 21.188 1 96.69 50 ILE A O 1
ATOM 389 N N . ILE A 1 51 ? -4.852 -30.938 20.25 1 97.12 51 ILE A N 1
ATOM 390 C CA . ILE A 1 51 ? -5.004 -31.828 19.094 1 97.12 51 ILE A CA 1
ATOM 391 C C . ILE A 1 51 ? -3.951 -32.938 19.156 1 97.12 51 ILE A C 1
ATOM 393 O O . ILE A 1 51 ? -2.752 -32.656 19.078 1 97.12 51 ILE A O 1
ATOM 397 N N . ASP A 1 52 ? -4.387 -34.094 19.281 1 97.94 52 ASP A N 1
ATOM 398 C CA . ASP A 1 52 ? -3.508 -35.281 19.172 1 97.94 52 ASP A CA 1
ATOM 399 C C . ASP A 1 52 ? -3.266 -35.656 17.719 1 97.94 52 ASP A C 1
ATOM 401 O O . ASP A 1 52 ? -4.172 -36.125 17.031 1 97.94 52 ASP A O 1
ATOM 405 N N . LEU A 1 53 ? -2.035 -35.531 17.312 1 98.19 53 LEU A N 1
ATOM 406 C CA . LEU A 1 53 ? -1.705 -35.688 15.906 1 98.19 53 LEU A CA 1
ATOM 407 C C . LEU A 1 53 ? -1.562 -37.156 15.555 1 98.19 53 LEU A C 1
ATOM 409 O O . LEU A 1 53 ? -1.617 -37.531 14.375 1 98.19 53 LEU A O 1
ATOM 413 N N . LYS A 1 54 ? -1.305 -38 16.562 1 98 54 LYS A N 1
ATOM 414 C CA . LYS A 1 54 ? -1.169 -39.438 16.344 1 98 54 LYS A CA 1
ATOM 415 C C . LYS A 1 54 ? -0.117 -39.75 15.289 1 98 54 LYS A C 1
ATOM 417 O O . LYS A 1 54 ? -0.356 -40.531 14.383 1 98 54 LYS A O 1
ATOM 422 N N . GLY A 1 55 ? 0.949 -39 15.297 1 98.06 55 GLY A N 1
ATOM 423 C CA . GLY A 1 55 ? 2.092 -39.281 14.438 1 98.06 55 GLY A CA 1
ATOM 424 C C . GLY A 1 55 ? 2.033 -38.5 13.125 1 98.06 55 GLY A C 1
ATOM 425 O O . GLY A 1 55 ? 2.982 -38.562 12.336 1 98.06 55 GLY A O 1
ATOM 426 N N . LYS A 1 56 ? 0.961 -37.812 12.828 1 98.19 56 LYS A N 1
ATOM 427 C CA . LYS A 1 56 ? 0.775 -37.094 11.562 1 98.19 56 LYS A CA 1
ATOM 428 C C . LYS A 1 56 ? 1.673 -35.875 11.484 1 98.19 56 LYS A C 1
ATOM 430 O O . LYS A 1 56 ? 2.152 -35.375 12.516 1 98.19 56 LYS A O 1
ATOM 435 N N . THR A 1 57 ? 1.865 -35.406 10.32 1 98.75 57 THR A N 1
ATOM 436 C CA . THR A 1 57 ? 2.803 -34.312 10.062 1 98.75 57 THR A CA 1
ATOM 437 C C . THR A 1 57 ? 2.119 -32.969 10.219 1 98.75 57 THR A C 1
ATOM 439 O O . THR A 1 57 ? 0.978 -32.781 9.781 1 98.75 57 THR A O 1
ATOM 442 N N . VAL A 1 58 ? 2.793 -32 10.828 1 98.88 58 VAL A N 1
ATOM 443 C CA . VAL A 1 58 ? 2.486 -30.578 10.781 1 98.88 58 VAL A CA 1
ATOM 444 C C . VAL A 1 58 ? 3.557 -29.844 9.984 1 98.88 58 VAL A C 1
ATOM 446 O O . VAL A 1 58 ? 4.75 -29.984 10.25 1 98.88 58 VAL A O 1
ATOM 449 N N . LEU A 1 59 ? 3.176 -29.109 8.969 1 98.88 59 LEU A N 1
ATOM 450 C CA . LEU A 1 59 ? 4.043 -28.25 8.172 1 98.88 59 LEU A CA 1
ATOM 451 C C . LEU A 1 59 ? 3.746 -26.781 8.445 1 98.88 59 LEU A C 1
ATOM 453 O O . LEU A 1 59 ? 2.648 -26.438 8.891 1 98.88 59 LEU A O 1
ATOM 457 N N . PRO A 1 60 ? 4.82 -25.875 8.258 1 98.88 60 PRO A N 1
ATOM 458 C CA . PRO A 1 60 ? 4.387 -24.484 8.07 1 98.88 60 PRO A CA 1
ATOM 459 C C . PRO A 1 60 ? 3.314 -24.344 6.996 1 98.88 60 PRO A C 1
ATOM 461 O O . PRO A 1 60 ? 3.25 -25.156 6.07 1 98.88 60 PRO A O 1
ATOM 464 N N . GLY A 1 61 ? 2.432 -23.359 7.188 1 98.88 61 GLY A N 1
ATOM 465 C CA . GLY A 1 61 ? 1.526 -23.078 6.086 1 98.88 61 GLY A CA 1
ATOM 466 C C . GLY A 1 61 ? 2.229 -23.016 4.742 1 98.88 61 GLY A C 1
ATOM 467 O O . GLY A 1 61 ? 3.24 -22.312 4.602 1 98.88 61 GLY A O 1
ATOM 468 N N . LEU A 1 62 ? 1.745 -23.75 3.783 1 98.94 62 LEU A N 1
ATOM 469 C CA . LEU A 1 62 ? 2.398 -23.828 2.479 1 98.94 62 LEU A CA 1
ATOM 470 C C . LEU A 1 62 ? 2.205 -22.516 1.708 1 98.94 62 LEU A C 1
ATOM 472 O O . LEU A 1 62 ? 1.186 -21.844 1.869 1 98.94 62 LEU A O 1
ATOM 476 N N . ILE A 1 63 ? 3.23 -22.156 0.95 1 98.94 63 ILE A N 1
ATOM 477 C CA . ILE A 1 63 ? 3.229 -20.938 0.153 1 98.94 63 ILE A CA 1
ATOM 478 C C . ILE A 1 63 ? 3.404 -21.281 -1.324 1 98.94 63 ILE A C 1
ATOM 480 O O . ILE A 1 63 ? 4.398 -21.891 -1.71 1 98.94 63 ILE A O 1
ATOM 484 N N . ASP A 1 64 ? 2.398 -20.984 -2.096 1 98.94 64 ASP A N 1
ATOM 485 C CA . ASP A 1 64 ? 2.557 -21.062 -3.545 1 98.94 64 ASP A CA 1
ATOM 486 C C . ASP A 1 64 ? 3.195 -19.797 -4.102 1 98.94 64 ASP A C 1
ATOM 488 O O . ASP A 1 64 ? 2.539 -18.75 -4.199 1 98.94 64 ASP A O 1
ATOM 492 N N . ALA A 1 65 ? 4.434 -19.891 -4.531 1 98.88 65 ALA A N 1
ATOM 493 C CA . ALA A 1 65 ? 5.23 -18.688 -4.801 1 98.88 65 ALA A CA 1
ATOM 494 C C . ALA A 1 65 ? 4.945 -18.141 -6.191 1 98.88 65 ALA A C 1
ATOM 496 O O . ALA A 1 65 ? 5.539 -17.141 -6.605 1 98.88 65 ALA A O 1
ATOM 497 N N . HIS A 1 66 ? 4.098 -18.766 -6.957 1 98.81 66 HIS A N 1
ATOM 498 C CA . HIS A 1 66 ? 3.707 -18.281 -8.273 1 98.81 66 HIS A CA 1
ATOM 499 C C . HIS A 1 66 ? 2.395 -18.906 -8.727 1 98.81 66 HIS A C 1
ATOM 501 O O . HIS A 1 66 ? 2.379 -20.047 -9.203 1 98.81 66 HIS A O 1
ATOM 507 N N . MET A 1 67 ? 1.371 -18.172 -8.672 1 98.38 67 MET A N 1
ATOM 508 C CA . MET A 1 67 ? 0.083 -18.594 -9.219 1 98.38 67 MET A CA 1
ATOM 509 C C . MET A 1 67 ? -0.768 -17.391 -9.602 1 98.38 67 MET A C 1
ATOM 511 O O . MET A 1 67 ? -0.417 -16.25 -9.281 1 98.38 67 MET A O 1
ATOM 515 N N . HIS A 1 68 ? -1.776 -17.578 -10.367 1 97.69 68 HIS A N 1
ATOM 516 C CA . HIS A 1 68 ? -2.744 -16.547 -10.719 1 97.69 68 HIS A CA 1
ATOM 517 C C . HIS A 1 68 ? -4.066 -16.75 -9.984 1 97.69 68 HIS A C 1
ATOM 519 O O . HIS A 1 68 ? -4.934 -17.484 -10.461 1 97.69 68 HIS A O 1
ATOM 525 N N . LEU A 1 69 ? -4.195 -16.031 -8.914 1 98.06 69 LEU A N 1
ATOM 526 C CA . LEU A 1 69 ? -5.25 -16.297 -7.941 1 98.06 69 LEU A CA 1
ATOM 527 C C . LEU A 1 69 ? -6.625 -16.125 -8.578 1 98.06 69 LEU A C 1
ATOM 529 O O . LEU A 1 69 ? -7.465 -17.031 -8.508 1 98.06 69 LEU A O 1
ATOM 533 N N . TYR A 1 70 ? -6.902 -14.992 -9.242 1 96.69 70 TYR A N 1
ATOM 534 C CA . TYR A 1 70 ? -8.195 -14.75 -9.859 1 96.69 70 TYR A CA 1
ATOM 535 C C . TYR A 1 70 ? -8.445 -15.719 -11.016 1 96.69 70 TYR A C 1
ATOM 537 O O . TYR A 1 70 ? -9.555 -16.234 -11.172 1 96.69 70 TYR A O 1
ATOM 545 N N . LEU A 1 71 ? -7.406 -15.898 -11.805 1 94.81 71 LEU A N 1
ATOM 546 C CA . LEU A 1 71 ? -7.562 -16.844 -12.914 1 94.81 71 LEU A CA 1
ATOM 547 C C . LEU A 1 71 ? -7.906 -18.234 -12.398 1 94.81 71 LEU A C 1
ATOM 549 O O . LEU A 1 71 ? -8.742 -18.922 -12.977 1 94.81 71 LEU A O 1
ATOM 553 N N . TYR A 1 72 ? -7.277 -18.656 -11.344 1 96.69 72 TYR A N 1
ATOM 554 C CA . TYR A 1 72 ? -7.566 -19.938 -10.727 1 96.69 72 TYR A CA 1
ATOM 555 C C . TYR A 1 72 ? -9.016 -20 -10.25 1 96.69 72 TYR A C 1
ATOM 557 O O . TYR A 1 72 ? -9.734 -20.969 -10.555 1 96.69 72 TYR A O 1
ATOM 565 N N . GLY A 1 73 ? -9.445 -18.953 -9.523 1 97.06 73 GLY A N 1
ATOM 566 C CA . GLY A 1 73 ? -10.828 -18.906 -9.078 1 97.06 73 GLY A CA 1
ATOM 567 C C . GLY A 1 73 ? -11.828 -18.969 -10.219 1 97.06 73 GLY A C 1
ATOM 568 O O . GLY A 1 73 ? -12.812 -19.703 -10.148 1 97.06 73 GLY A O 1
ATOM 569 N N . ILE A 1 74 ? -11.555 -18.234 -11.289 1 93.75 74 ILE A N 1
ATOM 570 C CA . ILE A 1 74 ? -12.422 -18.203 -12.461 1 93.75 74 ILE A CA 1
ATOM 571 C C . ILE A 1 74 ? -12.492 -19.578 -13.094 1 93.75 74 ILE A C 1
ATOM 573 O O . ILE A 1 74 ? -13.562 -20.016 -13.539 1 93.75 74 ILE A O 1
ATOM 577 N N . SER A 1 75 ? -11.359 -20.281 -13.102 1 92.88 75 SER A N 1
ATOM 578 C CA . SER A 1 75 ? -11.32 -21.625 -13.68 1 92.88 75 SER A CA 1
ATOM 579 C C . SER A 1 75 ? -12.164 -22.609 -12.867 1 92.88 75 SER A C 1
ATOM 581 O O . SER A 1 75 ? -12.672 -23.594 -13.406 1 92.88 75 SER A O 1
ATOM 583 N N . LEU A 1 76 ? -12.297 -22.344 -11.594 1 93.12 76 LEU A N 1
ATOM 584 C CA . LEU A 1 76 ? -13.078 -23.219 -10.727 1 93.12 76 LEU A CA 1
ATOM 585 C C . LEU A 1 76 ? -14.57 -22.938 -10.875 1 93.12 76 LEU A C 1
ATOM 587 O O . LEU A 1 76 ? -15.406 -23.797 -10.586 1 93.12 76 LEU A O 1
ATOM 591 N N . LEU A 1 77 ? -14.859 -21.703 -11.32 1 90.06 77 LEU A N 1
ATOM 592 C CA . LEU A 1 77 ? -16.25 -21.266 -11.414 1 90.06 77 LEU A CA 1
ATOM 593 C C . LEU A 1 77 ? -16.844 -21.641 -12.773 1 90.06 77 LEU A C 1
ATOM 595 O O . LEU A 1 77 ? -18.062 -21.812 -12.891 1 90.06 77 LEU A O 1
ATOM 599 N N . ASN A 1 78 ? -15.992 -21.703 -13.789 1 88.56 78 ASN A N 1
ATOM 600 C CA . ASN A 1 78 ? -16.469 -21.891 -15.156 1 88.56 78 ASN A CA 1
ATOM 601 C C . ASN A 1 78 ? -16.156 -23.297 -15.672 1 88.56 78 ASN A C 1
ATOM 603 O O . ASN A 1 78 ? -15.57 -24.109 -14.953 1 88.56 78 ASN A O 1
ATOM 607 N N . LEU A 1 79 ? -16.734 -23.531 -16.828 1 89.56 79 LEU A N 1
ATOM 608 C CA . LEU A 1 79 ? -16.438 -24.812 -17.469 1 89.56 79 LEU A CA 1
ATOM 609 C C . LEU A 1 79 ? -14.938 -25 -17.641 1 89.56 79 LEU A C 1
ATOM 611 O O . LEU A 1 79 ? -14.242 -24.094 -18.125 1 89.56 79 LEU A O 1
ATOM 615 N N . ASN A 1 80 ? -14.43 -26.078 -17.141 1 90.88 80 ASN A N 1
ATOM 616 C CA . ASN A 1 80 ? -13 -26.375 -17.125 1 90.88 80 ASN A CA 1
ATOM 617 C C . ASN A 1 80 ? -12.695 -27.703 -17.812 1 90.88 80 ASN A C 1
ATOM 619 O O . ASN A 1 80 ? -13.117 -28.766 -17.359 1 90.88 80 ASN A O 1
ATOM 623 N N . CYS A 1 81 ? -11.938 -27.578 -18.828 1 90.62 81 CYS A N 1
ATOM 624 C CA . CYS A 1 81 ? -11.664 -28.75 -19.656 1 90.62 81 CYS A CA 1
ATOM 625 C C . CYS A 1 81 ? -10.727 -29.719 -18.938 1 90.62 81 CYS A C 1
ATOM 627 O O . CYS A 1 81 ? -10.578 -30.875 -19.359 1 90.62 81 CYS A O 1
ATOM 629 N N . LYS A 1 82 ? -10.133 -29.266 -17.906 1 83.19 82 LYS A N 1
ATOM 630 C CA . LYS A 1 82 ? -9.242 -30.141 -17.141 1 83.19 82 LYS A CA 1
ATOM 631 C C . LYS A 1 82 ? -10.031 -31.125 -16.281 1 83.19 82 LYS A C 1
ATOM 633 O O . LYS A 1 82 ? -9.469 -32.062 -15.734 1 83.19 82 LYS A O 1
ATOM 638 N N . ASN A 1 83 ? -11.289 -30.969 -16.25 1 81.44 83 ASN A N 1
ATOM 639 C CA . ASN A 1 83 ? -12.164 -31.922 -15.586 1 81.44 83 ASN A CA 1
ATOM 640 C C . ASN A 1 83 ? -12.266 -33.219 -16.359 1 81.44 83 ASN A C 1
ATOM 642 O O . ASN A 1 83 ? -12.328 -33.219 -17.594 1 81.44 83 ASN A O 1
ATOM 646 N N . PRO A 1 84 ? -12.227 -34.312 -15.797 1 77.88 84 PRO A N 1
ATOM 647 C CA . PRO A 1 84 ? -12.203 -35.625 -16.469 1 77.88 84 PRO A CA 1
ATOM 648 C C . PRO A 1 84 ? -13.422 -35.844 -17.359 1 77.88 84 PRO A C 1
ATOM 650 O O . PRO A 1 84 ? -13.375 -36.656 -18.281 1 77.88 84 PRO A O 1
ATOM 653 N N . GLY A 1 85 ? -14.344 -35.156 -17.312 1 82.38 85 GLY A N 1
ATOM 654 C CA . GLY A 1 85 ? -15.555 -35.406 -18.062 1 82.38 85 GLY A CA 1
ATOM 655 C C . GLY A 1 85 ? -15.508 -34.875 -19.484 1 82.38 85 GLY A C 1
ATOM 656 O O . GLY A 1 85 ? -16.328 -35.25 -20.312 1 82.38 85 GLY A O 1
ATOM 657 N N . ILE A 1 86 ? -14.539 -34.156 -19.875 1 90.31 86 ILE A N 1
ATOM 658 C CA . ILE A 1 86 ? -14.43 -33.562 -21.219 1 90.31 86 ILE A CA 1
ATOM 659 C C . ILE A 1 86 ? -13.195 -34.125 -21.922 1 90.31 86 ILE A C 1
ATOM 661 O O . ILE A 1 86 ? -12.078 -33.656 -21.688 1 90.31 86 ILE A O 1
ATOM 665 N N . THR A 1 87 ? -13.414 -35.062 -22.828 1 92.12 87 THR A N 1
ATOM 666 C CA . THR A 1 87 ? -12.281 -35.75 -23.422 1 92.12 87 THR A CA 1
ATOM 667 C C . THR A 1 87 ? -12.289 -35.594 -24.938 1 92.12 87 THR A C 1
ATOM 669 O O . THR A 1 87 ? -11.453 -36.188 -25.641 1 92.12 87 THR A O 1
ATOM 672 N N . SER A 1 88 ? -13.289 -34.906 -25.391 1 95.25 88 SER A N 1
ATOM 673 C CA . SER A 1 88 ? -13.383 -34.656 -26.828 1 95.25 88 SER A CA 1
ATOM 674 C C . SER A 1 88 ? -13.969 -33.281 -27.125 1 95.25 88 SER A C 1
ATOM 676 O O . SER A 1 88 ? -14.594 -32.688 -26.266 1 95.25 88 SER A O 1
ATOM 678 N N . VAL A 1 89 ? -13.75 -32.875 -28.391 1 96.31 89 VAL A N 1
ATOM 679 C CA . VAL A 1 89 ? -14.336 -31.609 -28.844 1 96.31 89 VAL A CA 1
ATOM 680 C C . VAL A 1 89 ? -15.859 -31.703 -28.828 1 96.31 89 VAL A C 1
ATOM 682 O O . VAL A 1 89 ? -16.547 -30.75 -28.453 1 96.31 89 VAL A O 1
ATOM 685 N N . LYS A 1 90 ? -16.281 -32.844 -29.219 1 95.56 90 LYS A N 1
ATOM 686 C CA . LYS A 1 90 ? -17.719 -33.062 -29.234 1 95.56 90 LYS A CA 1
ATOM 687 C C . LYS A 1 90 ? -18.312 -32.906 -27.828 1 95.56 90 LYS A C 1
ATOM 689 O O . LYS A 1 90 ? -19.344 -32.25 -27.656 1 95.56 90 LYS A O 1
ATOM 694 N N . GLU A 1 91 ? -17.672 -33.469 -26.875 1 95.62 91 GLU A N 1
ATOM 695 C CA . GLU A 1 91 ? -18.125 -33.375 -25.5 1 95.62 91 GLU A CA 1
ATOM 696 C C . GLU A 1 91 ? -18.047 -31.922 -25 1 95.62 91 GLU A C 1
ATOM 698 O O . GLU A 1 91 ? -18.938 -31.453 -24.297 1 95.62 91 GLU A O 1
ATOM 703 N N . LEU A 1 92 ? -17 -31.312 -25.344 1 96.25 92 LEU A N 1
ATOM 704 C CA . LEU A 1 92 ? -16.828 -29.906 -24.984 1 96.25 92 LEU A CA 1
ATOM 705 C C . LEU A 1 92 ? -17.969 -29.062 -25.547 1 96.25 92 LEU A C 1
ATOM 707 O O . LEU A 1 92 ? -18.578 -28.266 -24.828 1 96.25 92 LEU A O 1
ATOM 711 N N . LEU A 1 93 ? -18.266 -29.25 -26.828 1 97.06 93 LEU A N 1
ATOM 712 C CA . LEU A 1 93 ? -19.344 -28.5 -27.484 1 97.06 93 LEU A CA 1
ATOM 713 C C . LEU A 1 93 ? -20.688 -28.797 -26.812 1 97.06 93 LEU A C 1
ATOM 715 O O . LEU A 1 93 ? -21.531 -27.906 -26.703 1 97.06 93 LEU A O 1
ATOM 719 N N . GLY A 1 94 ? -20.797 -30.016 -26.422 1 95.44 94 GLY A N 1
ATOM 720 C CA . GLY A 1 94 ? -22 -30.375 -25.688 1 95.44 94 GLY A CA 1
ATOM 721 C C . GLY A 1 94 ? -22.141 -29.641 -24.359 1 95.44 94 GLY A C 1
ATOM 722 O O . GLY A 1 94 ? -23.219 -29.172 -24.016 1 95.44 94 GLY A O 1
ATOM 723 N N . GLU A 1 95 ? -21.109 -29.578 -23.625 1 95.44 95 GLU A N 1
ATOM 724 C CA . GLU A 1 95 ? -21.109 -28.875 -22.359 1 95.44 95 GLU A CA 1
ATOM 725 C C . GLU A 1 95 ? -21.359 -27.375 -22.547 1 95.44 95 GLU A C 1
ATOM 727 O O . GLU A 1 95 ? -22.062 -26.75 -21.766 1 95.44 95 GLU A O 1
ATOM 732 N N . ILE A 1 96 ? -20.766 -26.812 -23.578 1 96.25 96 ILE A N 1
ATOM 733 C CA . ILE A 1 96 ? -20.969 -25.391 -23.875 1 96.25 96 ILE A CA 1
ATOM 734 C C . ILE A 1 96 ? -22.422 -25.125 -24.234 1 96.25 96 ILE A C 1
ATOM 736 O O . ILE A 1 96 ? -23 -24.109 -23.844 1 96.25 96 ILE A O 1
ATOM 740 N N . LYS A 1 97 ? -22.953 -26.031 -24.969 1 95.94 97 LYS A N 1
ATOM 741 C CA . LYS A 1 97 ? -24.359 -25.922 -25.344 1 95.94 97 LYS A CA 1
ATOM 742 C C . LYS A 1 97 ? -25.25 -25.812 -24.109 1 95.94 97 LYS A C 1
ATOM 744 O O . LYS A 1 97 ? -26.188 -25.016 -24.094 1 95.94 97 LYS A O 1
ATOM 749 N N . LYS A 1 98 ? -24.938 -26.609 -23.156 1 94.69 98 LYS A N 1
ATOM 750 C CA . LYS A 1 98 ? -25.688 -26.547 -21.906 1 94.69 98 LYS A CA 1
ATOM 751 C C . LYS A 1 98 ? -25.562 -25.188 -21.234 1 94.69 98 LYS A C 1
ATOM 753 O O . LYS A 1 98 ? -26.547 -24.625 -20.766 1 94.69 98 LYS A O 1
ATOM 758 N N . VAL A 1 99 ? -24.406 -24.688 -21.219 1 93.81 99 VAL A N 1
ATOM 759 C CA . VAL A 1 99 ? -24.141 -23.406 -20.594 1 93.81 99 VAL A CA 1
ATOM 760 C C . VAL A 1 99 ? -24.875 -22.297 -21.344 1 93.81 99 VAL A C 1
ATOM 762 O O . VAL A 1 99 ? -25.422 -21.375 -20.734 1 93.81 99 VAL A O 1
ATOM 765 N N . VAL A 1 100 ? -24.875 -22.375 -22.672 1 93.81 100 VAL A N 1
ATOM 766 C CA . VAL A 1 100 ? -25.531 -21.391 -23.531 1 93.81 100 VAL A CA 1
ATOM 767 C C . VAL A 1 100 ? -27 -21.312 -23.172 1 93.81 100 VAL A C 1
ATOM 769 O O . VAL A 1 100 ? -27.578 -20.219 -23.141 1 93.81 100 VAL A O 1
ATOM 772 N N . SER A 1 101 ? -27.516 -22.391 -22.875 1 91.81 101 SER A N 1
ATOM 773 C CA . SER A 1 101 ? -28.953 -22.453 -22.609 1 91.81 101 SER A CA 1
ATOM 774 C C . SER A 1 101 ? -29.281 -21.859 -21.25 1 91.81 101 SER A C 1
ATOM 776 O O . SER A 1 101 ? -30.422 -21.438 -21.016 1 91.81 101 SER A O 1
ATOM 778 N N . GLU A 1 102 ? -28.359 -21.781 -20.406 1 90.69 102 GLU A N 1
ATOM 779 C CA . GLU A 1 102 ? -28.594 -21.328 -19.031 1 90.69 102 GLU A CA 1
ATOM 780 C C . GLU A 1 102 ? -28.234 -19.859 -18.859 1 90.69 102 GLU A C 1
ATOM 782 O O . GLU A 1 102 ? -28.609 -19.234 -17.875 1 90.69 102 GLU A O 1
ATOM 787 N N . LYS A 1 103 ? -27.531 -19.312 -19.766 1 89.12 103 LYS A N 1
ATOM 788 C CA . LYS A 1 103 ? -27.016 -17.953 -19.625 1 89.12 103 LYS A CA 1
ATOM 789 C C . LYS A 1 103 ? -27.953 -16.922 -20.25 1 89.12 103 LYS A C 1
ATOM 791 O O . LYS A 1 103 ? -28.641 -17.234 -21.234 1 89.12 103 LYS A O 1
ATOM 796 N N . ALA A 1 104 ? -28.031 -15.719 -19.625 1 87.19 104 ALA A N 1
ATOM 797 C CA . ALA A 1 104 ? -28.797 -14.617 -20.203 1 87.19 104 ALA A CA 1
ATOM 798 C C . ALA A 1 104 ? -28.141 -14.109 -21.484 1 87.19 104 ALA A C 1
ATOM 800 O O . ALA A 1 104 ? -26.922 -14.219 -21.641 1 87.19 104 ALA A O 1
ATOM 801 N N . LYS A 1 105 ? -28.953 -13.539 -22.312 1 86.44 105 LYS A N 1
ATOM 802 C CA . LYS A 1 105 ? -28.484 -13.039 -23.594 1 86.44 105 LYS A CA 1
ATOM 803 C C . LYS A 1 105 ? -27.328 -12.047 -23.406 1 86.44 105 LYS A C 1
ATOM 805 O O . LYS A 1 105 ? -27.391 -11.188 -22.531 1 86.44 105 LYS A O 1
ATOM 810 N N . GLY A 1 106 ? -26.297 -12.305 -24.125 1 86.12 106 GLY A N 1
ATOM 811 C CA . GLY A 1 106 ? -25.203 -11.344 -24.141 1 86.12 106 GLY A CA 1
ATOM 812 C C . GLY A 1 106 ? -24.109 -11.68 -23.156 1 86.12 106 GLY A C 1
ATOM 813 O O . GLY A 1 106 ? -23.016 -11.086 -23.203 1 86.12 106 GLY A O 1
ATOM 814 N N . GLU A 1 107 ? -24.281 -12.617 -22.328 1 88.44 107 GLU A N 1
ATOM 815 C CA . GLU A 1 107 ? -23.281 -12.977 -21.328 1 88.44 107 GLU A CA 1
ATOM 816 C C . GLU A 1 107 ? -22.109 -13.727 -21.953 1 88.44 107 GLU A C 1
ATOM 818 O O . GLU A 1 107 ? -22.281 -14.414 -22.953 1 88.44 107 GLU A O 1
ATOM 823 N N . VAL A 1 108 ? -21.047 -13.516 -21.406 1 93 108 VAL A N 1
ATOM 824 C CA . VAL A 1 108 ? -19.828 -14.148 -21.891 1 93 108 VAL A CA 1
ATOM 825 C C . VAL A 1 108 ? -19.719 -15.57 -21.359 1 93 108 VAL A C 1
ATOM 827 O O . VAL A 1 108 ? -19.906 -15.805 -20.156 1 93 108 VAL A O 1
ATOM 830 N N . ILE A 1 109 ? -19.5 -16.547 -22.25 1 94.31 109 ILE A N 1
ATOM 831 C CA . ILE A 1 109 ? -19.281 -17.938 -21.891 1 94.31 109 ILE A CA 1
ATOM 832 C C . ILE A 1 109 ? -17.781 -18.25 -21.938 1 94.31 109 ILE A C 1
ATOM 834 O O . ILE A 1 109 ? -17.172 -18.203 -23 1 94.31 109 ILE A O 1
ATOM 838 N N . ARG A 1 110 ? -17.25 -18.594 -20.766 1 94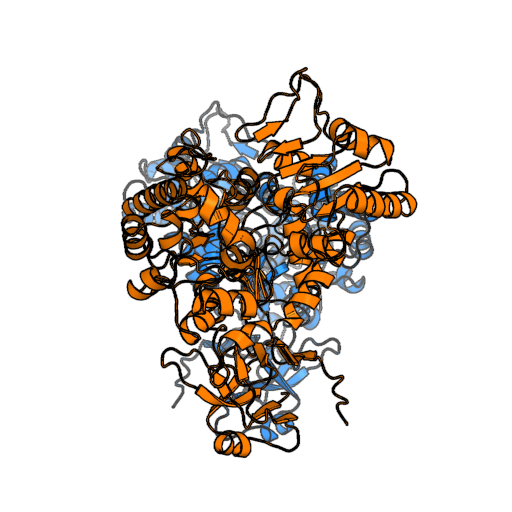.44 110 ARG A N 1
ATOM 839 C CA . ARG A 1 110 ? -15.812 -18.812 -20.656 1 94.44 110 ARG A CA 1
ATOM 840 C C . ARG A 1 110 ? -15.516 -20.281 -20.328 1 94.44 110 ARG A C 1
ATOM 842 O O . ARG A 1 110 ? -16.188 -20.891 -19.5 1 94.44 110 ARG A O 1
ATOM 849 N N . VAL A 1 111 ? -14.625 -20.844 -21.094 1 94.44 111 VAL A N 1
ATOM 850 C CA . VAL A 1 111 ? -14.078 -22.172 -20.859 1 94.44 111 VAL A CA 1
ATOM 851 C C . VAL A 1 111 ? -12.57 -22.094 -20.625 1 94.44 111 VAL A C 1
ATOM 853 O O . VAL A 1 111 ? -11.883 -21.328 -21.297 1 94.44 111 VAL A O 1
ATOM 856 N N . PHE A 1 112 ? -12.133 -22.828 -19.688 1 93.06 112 PHE A N 1
ATOM 857 C CA . PHE A 1 112 ? -10.703 -22.812 -19.406 1 93.06 112 PHE A CA 1
ATOM 858 C C . PHE A 1 112 ? -10.117 -24.219 -19.5 1 93.06 112 PHE A C 1
ATOM 860 O O . PHE A 1 112 ? -10.828 -25.203 -19.281 1 93.06 112 PHE A O 1
ATOM 867 N N . GLY A 1 113 ? -8.852 -24.297 -19.953 1 92.06 113 GLY A N 1
ATOM 868 C CA . GLY A 1 113 ? -8.078 -25.516 -19.766 1 92.06 113 GLY A CA 1
ATOM 869 C C . GLY A 1 113 ? -8.109 -26.438 -20.969 1 92.06 113 GLY A C 1
ATOM 870 O O . GLY A 1 113 ? -7.805 -27.625 -20.859 1 92.06 113 GLY A O 1
ATOM 871 N N . PHE A 1 114 ? -8.539 -25.906 -22.109 1 93.94 114 PHE A N 1
ATOM 872 C CA . PHE A 1 114 ? -8.594 -26.734 -23.312 1 93.94 114 PHE A CA 1
ATOM 873 C C . PHE A 1 114 ? -7.191 -27.141 -23.734 1 93.94 114 PHE A C 1
ATOM 875 O O . PHE A 1 114 ? -6.258 -26.344 -23.688 1 93.94 114 PHE A O 1
ATOM 882 N N . ASN A 1 115 ? -7.004 -28.328 -24.016 1 91.06 115 ASN A N 1
ATOM 883 C CA . ASN A 1 115 ? -5.758 -28.875 -24.562 1 91.06 115 ASN A CA 1
ATOM 884 C C . ASN A 1 115 ? -6.016 -29.781 -25.766 1 91.06 115 ASN A C 1
ATOM 886 O O . ASN A 1 115 ? -6.477 -30.906 -25.609 1 91.06 115 ASN A O 1
ATOM 890 N N . GLU A 1 116 ? -5.676 -29.281 -26.938 1 90.75 116 GLU A N 1
ATOM 891 C CA . GLU A 1 116 ? -5.98 -29.984 -28.188 1 90.75 116 GLU A CA 1
ATOM 892 C C . GLU A 1 116 ? -5.285 -31.344 -28.234 1 90.75 116 GLU A C 1
ATOM 894 O O . GLU A 1 116 ? -5.758 -32.25 -28.906 1 90.75 116 GLU A O 1
ATOM 899 N N . LEU A 1 117 ? -4.242 -31.453 -27.453 1 85.31 117 LEU A N 1
ATOM 900 C CA . LEU A 1 117 ? -3.49 -32.719 -27.469 1 85.31 117 LEU A CA 1
ATOM 901 C C . LEU A 1 117 ? -4.145 -33.75 -26.578 1 85.31 117 LEU A C 1
ATOM 903 O O . LEU A 1 117 ? -3.824 -34.938 -26.656 1 85.31 117 LEU A O 1
ATOM 907 N N . MET A 1 118 ? -5.055 -33.312 -25.781 1 84.75 118 MET A N 1
ATOM 908 C CA . MET A 1 118 ? -5.641 -34.219 -24.797 1 84.75 118 MET A CA 1
ATOM 909 C C . MET A 1 118 ? -7.055 -34.625 -25.203 1 84.75 118 MET A C 1
ATOM 911 O O . MET A 1 118 ? -7.656 -35.5 -24.562 1 84.75 118 MET A O 1
ATOM 915 N N . VAL A 1 119 ? -7.586 -34.031 -26.266 1 91.12 119 VAL A N 1
ATOM 916 C CA . VAL A 1 119 ? -8.898 -34.438 -26.75 1 91.12 119 VAL A CA 1
ATOM 917 C C . VAL A 1 119 ? -8.75 -35.5 -27.859 1 91.12 119 VAL A C 1
ATOM 919 O O . VAL A 1 119 ? -7.734 -35.531 -28.547 1 91.12 119 VAL A O 1
ATOM 922 N N . LYS A 1 120 ? -9.742 -36.188 -28.016 1 92.56 120 LYS A N 1
ATOM 923 C CA . LYS A 1 120 ? -9.727 -37.312 -28.953 1 92.56 120 LYS A CA 1
ATOM 924 C C . LYS A 1 120 ? -9.406 -36.875 -30.375 1 92.56 120 LYS A C 1
ATOM 926 O O . LYS A 1 120 ? -8.664 -37.531 -31.094 1 92.56 120 LYS A O 1
ATOM 931 N N . GLU A 1 121 ? -9.953 -35.75 -30.719 1 94.56 121 GLU A N 1
ATOM 932 C CA . GLU A 1 121 ? -9.859 -35.281 -32.094 1 94.56 121 GLU A CA 1
ATOM 933 C C . GLU A 1 121 ? -8.508 -34.594 -32.344 1 94.56 121 GLU A C 1
ATOM 935 O O . GLU A 1 121 ? -8.133 -34.344 -33.5 1 94.56 121 GLU A O 1
ATOM 940 N N . GLN A 1 122 ? -7.891 -34.188 -31.266 1 93.19 122 GLN A N 1
ATOM 941 C CA . GLN A 1 122 ? -6.59 -33.531 -31.297 1 93.19 122 GLN A CA 1
ATOM 942 C C . GLN A 1 122 ? -6.625 -32.312 -32.219 1 93.19 122 GLN A C 1
ATOM 944 O O . GLN A 1 122 ? -5.773 -32.156 -33.094 1 93.19 122 GLN A O 1
ATOM 949 N N . ARG A 1 123 ? -7.559 -31.594 -32.062 1 93.69 123 ARG A N 1
ATOM 950 C CA . ARG A 1 123 ? -7.738 -30.312 -32.75 1 93.69 123 ARG A CA 1
ATOM 951 C C . ARG A 1 123 ? -8.516 -29.328 -31.891 1 93.69 123 ARG A C 1
ATOM 953 O O . ARG A 1 123 ? -9.148 -29.719 -30.906 1 93.69 123 ARG A O 1
ATOM 960 N N . TYR A 1 124 ? -8.422 -28.078 -32.312 1 95.75 124 TYR A N 1
ATOM 961 C CA . TYR A 1 124 ? -9.25 -27.047 -31.672 1 95.75 124 TYR A CA 1
ATOM 962 C C . TYR A 1 124 ? -10.672 -27.078 -32.219 1 95.75 124 TYR A C 1
ATOM 964 O O . TYR A 1 124 ? -10.891 -27.531 -33.344 1 95.75 124 TYR A O 1
ATOM 972 N N . PRO A 1 125 ? -11.688 -26.656 -31.406 1 96.88 125 PRO A N 1
ATOM 973 C CA . PRO A 1 125 ? -12.984 -26.375 -32.031 1 96.88 125 PRO A CA 1
ATOM 974 C C . PRO A 1 125 ? -12.898 -25.297 -33.094 1 96.88 125 PRO A C 1
ATOM 976 O O . PRO A 1 125 ? -12.086 -24.375 -33 1 96.88 125 PRO A O 1
ATOM 979 N N . THR A 1 126 ? -13.719 -25.406 -34.125 1 96.5 126 THR A N 1
ATOM 980 C CA . THR A 1 126 ? -13.719 -24.406 -35.156 1 96.5 126 THR A CA 1
ATOM 981 C C . THR A 1 126 ? -14.68 -23.266 -34.844 1 96.5 126 THR A C 1
ATOM 983 O O . THR A 1 126 ? -15.594 -23.438 -34.031 1 96.5 126 THR A O 1
ATOM 986 N N . ILE A 1 127 ? -14.414 -22.172 -35.5 1 97.38 127 ILE A N 1
ATOM 987 C CA . ILE A 1 127 ? -15.273 -21 -35.25 1 97.38 127 ILE A CA 1
ATOM 988 C C . ILE A 1 127 ? -16.688 -21.312 -35.719 1 97.38 127 ILE A C 1
ATOM 990 O O . ILE A 1 127 ? -17.656 -20.844 -35.125 1 97.38 127 ILE A O 1
ATOM 994 N N . GLN A 1 128 ? -16.844 -22.188 -36.75 1 96.5 128 GLN A N 1
ATOM 995 C CA . GLN A 1 128 ? -18.156 -22.594 -37.25 1 96.5 128 GLN A CA 1
ATOM 996 C C . GLN A 1 128 ? -18.891 -23.422 -36.188 1 96.5 128 GLN A C 1
ATOM 998 O O . GLN A 1 128 ? -20.094 -23.234 -36 1 96.5 128 GLN A O 1
ATOM 1003 N N . GLU A 1 129 ? -18.141 -24.281 -35.625 1 97.62 129 GLU A N 1
ATOM 1004 C CA . GLU A 1 129 ? -18.734 -25.109 -34.562 1 97.62 129 GLU A CA 1
ATOM 1005 C C . GLU A 1 129 ? -19.219 -24.266 -33.406 1 97.62 129 GLU A C 1
ATOM 1007 O O . GLU A 1 129 ? -20.281 -24.531 -32.844 1 97.62 129 GLU A O 1
ATOM 1012 N N . LEU A 1 130 ? -18.516 -23.266 -33.031 1 98 130 LEU A N 1
ATOM 1013 C CA . LEU A 1 130 ? -18.891 -22.391 -31.922 1 98 130 LEU A CA 1
ATOM 1014 C C . LEU A 1 130 ? -20.062 -21.5 -32.312 1 98 130 LEU A C 1
ATOM 1016 O O . LEU A 1 130 ? -20.969 -21.281 -31.484 1 98 130 LEU A O 1
ATOM 1020 N N . ASP A 1 131 ? -20.062 -21.047 -33.562 1 97.25 131 ASP A N 1
ATOM 1021 C CA . ASP A 1 131 ? -21.125 -20.188 -34.062 1 97.25 131 ASP A CA 1
ATOM 1022 C C . ASP A 1 131 ? -22.453 -20.969 -34.156 1 97.25 131 ASP A C 1
ATOM 1024 O O . ASP A 1 131 ? -23.531 -20.375 -34.062 1 97.25 131 ASP A O 1
ATOM 1028 N N . GLU A 1 132 ? -22.312 -22.172 -34.375 1 96.88 132 GLU A N 1
ATOM 1029 C CA . GLU A 1 132 ? -23.5 -23.016 -34.406 1 96.88 132 GLU A CA 1
ATOM 1030 C C . GLU A 1 132 ? -24.188 -23.125 -33.062 1 96.88 132 GLU A C 1
ATOM 1032 O O . GLU A 1 132 ? -25.391 -23.344 -32.969 1 96.88 132 GLU A O 1
ATOM 1037 N N . LEU A 1 133 ? -23.469 -23.031 -32 1 96.69 133 LEU A N 1
ATOM 1038 C CA . LEU A 1 133 ? -24.016 -23.109 -30.656 1 96.69 133 LEU A CA 1
ATOM 1039 C C . LEU A 1 133 ? -24.781 -21.859 -30.312 1 96.69 133 LEU A C 1
ATOM 1041 O O . LEU A 1 133 ? -25.797 -21.922 -29.594 1 96.69 133 LEU A O 1
ATOM 1045 N N . THR A 1 134 ? -24.281 -20.734 -30.703 1 95.06 134 THR A N 1
ATOM 1046 C CA . THR A 1 134 ? -24.938 -19.469 -30.406 1 95.06 134 THR A CA 1
ATOM 1047 C C . THR A 1 134 ? -24.391 -18.359 -31.297 1 95.06 134 THR A C 1
ATOM 1049 O O . THR A 1 134 ? -23.234 -18.406 -31.734 1 95.06 134 THR A O 1
ATOM 1052 N N . THR A 1 135 ? -25.188 -17.375 -31.578 1 90.94 135 THR A N 1
ATOM 1053 C CA . THR A 1 135 ? -24.75 -16.141 -32.25 1 90.94 135 THR A CA 1
ATOM 1054 C C . THR A 1 135 ? -24.922 -14.938 -31.312 1 90.94 135 THR A C 1
ATOM 1056 O O . THR A 1 135 ? -24.547 -13.82 -31.672 1 90.94 135 THR A O 1
ATOM 1059 N N . GLU A 1 136 ? -25.375 -15.242 -30.156 1 91.88 136 GLU A N 1
ATOM 1060 C CA . GLU A 1 136 ? -25.734 -14.164 -29.234 1 91.88 136 GLU A CA 1
ATOM 1061 C C . GLU A 1 136 ? -24.719 -14.031 -28.109 1 91.88 136 GLU A C 1
ATOM 1063 O O . GLU A 1 136 ? -24.609 -12.977 -27.484 1 91.88 136 GLU A O 1
ATOM 1068 N N . HIS A 1 137 ? -24.141 -15.109 -27.797 1 95.12 137 HIS A N 1
ATOM 1069 C CA . HIS A 1 137 ? -23.188 -15.133 -26.703 1 95.12 137 HIS A CA 1
ATOM 1070 C C . HIS A 1 137 ? -21.75 -15.125 -27.219 1 95.12 137 HIS A C 1
ATOM 1072 O O . HIS A 1 137 ? -21.469 -15.672 -28.281 1 95.12 137 HIS A O 1
ATOM 1078 N N . THR A 1 138 ? -20.922 -14.422 -26.484 1 95.44 138 THR A N 1
ATOM 1079 C CA . THR A 1 138 ? -19.484 -14.523 -26.719 1 95.44 138 THR A CA 1
ATOM 1080 C C . THR A 1 138 ? -18.922 -15.789 -26.062 1 95.44 138 THR A C 1
ATOM 1082 O O . THR A 1 138 ? -19.141 -16.031 -24.875 1 95.44 138 THR A O 1
ATOM 1085 N N . ILE A 1 139 ? -18.266 -16.578 -26.906 1 96.81 139 ILE A N 1
ATOM 1086 C CA . ILE A 1 139 ? -17.641 -17.797 -26.391 1 96.81 139 ILE A CA 1
ATOM 1087 C C . ILE A 1 139 ? -16.109 -17.625 -26.422 1 96.81 139 ILE A C 1
ATOM 1089 O O . ILE A 1 139 ? -15.547 -17.219 -27.438 1 96.81 139 ILE A O 1
ATOM 1093 N N . ILE A 1 140 ? -15.531 -17.875 -25.328 1 96.69 140 ILE A N 1
ATOM 1094 C CA . ILE A 1 140 ? -14.078 -17.844 -25.219 1 96.69 140 ILE A CA 1
ATOM 1095 C C . ILE A 1 140 ? -13.57 -19.156 -24.609 1 96.69 140 ILE A C 1
ATOM 1097 O O . ILE A 1 140 ? -13.875 -19.484 -23.469 1 96.69 140 ILE A O 1
ATOM 1101 N N . ILE A 1 141 ? -12.812 -19.875 -25.375 1 96.69 141 ILE A N 1
ATOM 1102 C CA . ILE A 1 141 ? -12.148 -21.094 -24.906 1 96.69 141 ILE A CA 1
ATOM 1103 C C . ILE A 1 141 ? -10.656 -20.828 -24.734 1 96.69 141 ILE A C 1
ATOM 1105 O O . ILE A 1 141 ? -9.938 -20.641 -25.719 1 96.69 141 ILE A O 1
ATOM 1109 N N . THR A 1 142 ? -10.219 -20.875 -23.516 1 94.19 142 THR A N 1
ATOM 1110 C CA . THR A 1 142 ? -8.82 -20.609 -23.203 1 94.19 142 THR A CA 1
ATOM 1111 C C . THR A 1 142 ? -8.039 -21.922 -23.094 1 94.19 142 THR A C 1
ATOM 1113 O O . THR A 1 142 ? -8.438 -22.828 -22.359 1 94.19 142 THR A O 1
ATOM 1116 N N . ARG A 1 143 ? -7 -21.969 -23.875 1 92.94 143 ARG A N 1
ATOM 1117 C CA . ARG A 1 143 ? -6.125 -23.125 -23.797 1 92.94 143 ARG A CA 1
ATOM 1118 C C . ARG A 1 143 ? -5.461 -23.219 -22.422 1 92.94 143 ARG A C 1
ATOM 1120 O O . ARG A 1 143 ? -5.367 -22.219 -21.703 1 92.94 143 ARG A O 1
ATOM 1127 N N . THR A 1 144 ? -5.004 -24.328 -22.078 1 88.19 144 THR A N 1
ATOM 1128 C CA . THR A 1 144 ? -4.453 -24.625 -20.766 1 88.19 144 THR A CA 1
ATOM 1129 C C . THR A 1 144 ? -3.26 -23.719 -20.469 1 88.19 144 THR A C 1
ATOM 1131 O O . THR A 1 144 ? -2.98 -23.406 -19.297 1 88.19 144 THR A O 1
ATOM 1134 N N . CYS A 1 145 ? -2.523 -23.281 -21.422 1 85.62 145 CYS A N 1
ATOM 1135 C CA . CYS A 1 145 ? -1.353 -22.438 -21.188 1 85.62 145 CYS A CA 1
ATOM 1136 C C . CYS A 1 145 ? -1.762 -21 -20.922 1 85.62 145 CYS A C 1
ATOM 1138 O O . CYS A 1 145 ? -0.95 -20.188 -20.453 1 85.62 145 CYS A O 1
ATOM 1140 N N . GLY A 1 146 ? -2.988 -20.625 -21.203 1 86.31 146 GLY A N 1
ATOM 1141 C CA . GLY A 1 146 ? -3.51 -19.297 -20.938 1 86.31 146 GLY A CA 1
ATOM 1142 C C . GLY A 1 146 ? -3.115 -18.281 -22 1 86.31 146 GLY A C 1
ATOM 1143 O O . GLY A 1 146 ? -3.605 -17.156 -22 1 86.31 146 GLY A O 1
ATOM 1144 N N . HIS A 1 147 ? -2.301 -18.672 -22.922 1 87.94 147 HIS A N 1
ATOM 1145 C CA . HIS A 1 147 ? -1.754 -17.734 -23.906 1 87.94 147 HIS A CA 1
ATOM 1146 C C . HIS A 1 147 ? -2.457 -17.875 -25.25 1 87.94 147 HIS A C 1
ATOM 1148 O O . HIS A 1 147 ? -2.209 -17.094 -26.172 1 87.94 147 HIS A O 1
ATOM 1154 N N . ILE A 1 148 ? -3.254 -18.859 -25.375 1 90.5 148 ILE A N 1
ATOM 1155 C CA . ILE A 1 148 ? -3.963 -19.141 -26.625 1 90.5 148 ILE A CA 1
ATOM 1156 C C . ILE A 1 148 ? -5.449 -19.328 -26.328 1 90.5 148 ILE A C 1
ATOM 1158 O O . ILE A 1 148 ? -5.824 -19.922 -25.312 1 90.5 148 ILE A O 1
ATOM 1162 N N . GLY A 1 149 ? -6.211 -18.812 -27.25 1 94.56 149 GLY A N 1
ATOM 1163 C CA . GLY A 1 149 ? -7.641 -19.016 -27.109 1 94.56 149 GLY A CA 1
ATOM 1164 C C . GLY A 1 149 ? -8.359 -19.141 -28.438 1 94.56 149 GLY A C 1
ATOM 1165 O O . GLY A 1 149 ? -7.805 -18.781 -29.484 1 94.56 149 GLY A O 1
ATOM 1166 N N . VAL A 1 150 ? -9.508 -19.844 -28.422 1 97.12 150 VAL A N 1
ATOM 1167 C CA . VAL A 1 150 ? -10.406 -19.906 -29.562 1 97.12 150 VAL A CA 1
ATOM 1168 C C . VAL A 1 150 ? -11.727 -19.219 -29.219 1 97.12 150 VAL A C 1
ATOM 1170 O O . VAL A 1 150 ? -12.297 -19.469 -28.141 1 97.12 150 VAL A O 1
ATOM 1173 N N . VAL A 1 151 ? -12.156 -18.344 -30.125 1 97.94 151 VAL A N 1
ATOM 1174 C CA . VAL A 1 151 ? -13.352 -17.562 -29.844 1 97.94 151 VAL A CA 1
ATOM 1175 C C . VAL A 1 151 ? -14.328 -17.672 -31.016 1 97.94 151 VAL A C 1
ATOM 1177 O O . VAL A 1 151 ? -13.953 -18.125 -32.094 1 97.94 151 VAL A O 1
ATOM 1180 N N . ASN A 1 152 ? -15.633 -17.391 -30.766 1 97.69 152 ASN A N 1
ATOM 1181 C CA . ASN A 1 152 ? -16.609 -17.406 -31.844 1 97.69 152 ASN A CA 1
ATOM 1182 C C . ASN A 1 152 ? -16.703 -16.047 -32.531 1 97.69 152 ASN A C 1
ATOM 1184 O O . ASN A 1 152 ? -15.969 -15.117 -32.188 1 97.69 152 ASN A O 1
ATOM 1188 N N . THR A 1 153 ? -17.5 -15.953 -33.562 1 97.06 153 THR A N 1
ATOM 1189 C CA . THR A 1 153 ? -17.641 -14.742 -34.375 1 97.06 153 THR A CA 1
ATOM 1190 C C . THR A 1 153 ? -18.109 -13.57 -33.5 1 97.06 153 THR A C 1
ATOM 1192 O O . THR A 1 153 ? -17.609 -12.453 -33.656 1 97.06 153 THR A O 1
ATOM 1195 N N . ALA A 1 154 ? -19.031 -13.82 -32.656 1 96.06 154 ALA A N 1
ATOM 1196 C CA . ALA A 1 154 ? -19.547 -12.773 -31.781 1 96.06 154 ALA A CA 1
ATOM 1197 C C . ALA A 1 154 ? -18.422 -12.156 -30.938 1 96.06 154 ALA A C 1
ATOM 1199 O O . ALA A 1 154 ? -18.406 -10.945 -30.719 1 96.06 154 ALA A O 1
ATOM 1200 N N . ALA A 1 155 ? -17.484 -12.969 -30.453 1 96.25 155 ALA A N 1
ATOM 1201 C CA . ALA A 1 155 ? -16.359 -12.492 -29.672 1 96.25 155 ALA A CA 1
ATOM 1202 C C . ALA A 1 155 ? -15.43 -11.625 -30.516 1 96.25 155 ALA A C 1
ATOM 1204 O O . ALA A 1 155 ? -14.945 -10.594 -30.062 1 96.25 155 ALA A O 1
ATOM 1205 N N . LEU A 1 156 ? -15.156 -12.062 -31.719 1 96.88 156 LEU A N 1
ATOM 1206 C CA . LEU A 1 156 ? -14.32 -11.281 -32.625 1 96.88 156 LEU A CA 1
ATOM 1207 C C . LEU A 1 156 ? -14.953 -9.93 -32.938 1 96.88 156 LEU A C 1
ATOM 1209 O O . LEU A 1 156 ? -14.258 -8.906 -32.938 1 96.88 156 LEU A O 1
ATOM 1213 N N . GLN A 1 157 ? -16.203 -9.922 -33.156 1 95.25 157 GLN A N 1
ATOM 1214 C CA . GLN A 1 157 ? -16.938 -8.688 -33.438 1 95.25 157 GLN A CA 1
ATOM 1215 C C . GLN A 1 157 ? -16.875 -7.73 -32.25 1 95.25 157 GLN A C 1
ATOM 1217 O O . GLN A 1 157 ? -16.703 -6.523 -32.406 1 95.25 157 GLN A O 1
ATOM 1222 N N . LEU A 1 158 ? -17.031 -8.312 -31.078 1 94.06 158 LEU A N 1
ATOM 1223 C CA . LEU A 1 158 ? -16.953 -7.52 -29.859 1 94.06 158 LEU A CA 1
ATOM 1224 C C . LEU A 1 158 ? -15.625 -6.777 -29.766 1 94.06 158 LEU A C 1
ATOM 1226 O O . LEU A 1 158 ? -15.578 -5.637 -29.297 1 94.06 158 LEU A O 1
ATOM 1230 N N . ALA A 1 159 ? -14.547 -7.414 -30.203 1 94.5 159 ALA A N 1
ATOM 1231 C CA . ALA A 1 159 ? -13.211 -6.836 -30.109 1 94.5 159 ALA A CA 1
ATOM 1232 C C . ALA A 1 159 ? -12.859 -6.055 -31.375 1 94.5 159 ALA A C 1
ATOM 1234 O O . ALA A 1 159 ? -11.758 -5.52 -31.5 1 94.5 159 ALA A O 1
ATOM 1235 N N . GLY A 1 160 ? -13.781 -6.023 -32.344 1 95.25 160 GLY A N 1
ATOM 1236 C CA . GLY A 1 160 ? -13.547 -5.328 -33.594 1 95.25 160 GLY A CA 1
ATOM 1237 C C . GLY A 1 160 ? -12.516 -6.02 -34.469 1 95.25 160 GLY A C 1
ATOM 1238 O O . GLY A 1 160 ? -11.852 -5.371 -35.281 1 95.25 160 GLY A O 1
ATOM 1239 N N . ILE A 1 161 ? -12.297 -7.281 -34.281 1 96 161 ILE A N 1
ATOM 1240 C CA . ILE A 1 161 ? -11.336 -8.047 -35.062 1 96 161 ILE A CA 1
ATOM 1241 C C . ILE A 1 161 ? -12 -8.547 -36.344 1 96 161 ILE A C 1
ATOM 1243 O O . ILE A 1 161 ? -13.062 -9.172 -36.312 1 96 161 ILE A O 1
ATOM 1247 N N . ASN A 1 162 ? -11.438 -8.195 -37.438 1 94.56 162 ASN A N 1
ATOM 1248 C CA . ASN A 1 162 ? -11.914 -8.648 -38.719 1 94.56 162 ASN A CA 1
ATOM 1249 C C . ASN A 1 162 ? -10.758 -9.07 -39.625 1 94.56 162 ASN A C 1
ATOM 1251 O O . ASN A 1 162 ? -9.625 -9.234 -39.156 1 94.56 162 ASN A O 1
ATOM 1255 N N . HIS A 1 163 ? -11.078 -9.352 -40.844 1 92.12 163 HIS A N 1
ATOM 1256 C CA . HIS A 1 163 ? -10.102 -9.914 -41.781 1 92.12 163 HIS A CA 1
ATOM 1257 C C . HIS A 1 163 ? -8.953 -8.945 -42.031 1 92.12 163 HIS A C 1
ATOM 1259 O O . HIS A 1 163 ? -7.844 -9.359 -42.375 1 92.12 163 HIS A O 1
ATOM 1265 N N . ASP A 1 164 ? -9.141 -7.707 -41.75 1 93 164 ASP A N 1
ATOM 1266 C CA . ASP A 1 164 ? -8.141 -6.684 -42.031 1 93 164 ASP A CA 1
ATOM 1267 C C . ASP A 1 164 ? -7.324 -6.363 -40.781 1 93 164 ASP A C 1
ATOM 1269 O O . ASP A 1 164 ? -6.336 -5.625 -40.844 1 93 164 ASP A O 1
ATOM 1273 N N . THR A 1 165 ? -7.762 -6.938 -39.688 1 94.5 165 THR A N 1
ATOM 1274 C CA . THR A 1 165 ? -7.055 -6.648 -38.438 1 94.5 165 THR A CA 1
ATOM 1275 C C . THR A 1 165 ? -5.633 -7.199 -38.5 1 94.5 165 THR A C 1
ATOM 1277 O O . THR A 1 165 ? -5.422 -8.359 -38.844 1 94.5 165 THR A O 1
ATOM 1280 N N . ILE A 1 166 ? -4.652 -6.305 -38.156 1 93.69 166 ILE A N 1
ATOM 1281 C CA . ILE A 1 166 ? -3.24 -6.672 -38.188 1 93.69 166 ILE A CA 1
ATOM 1282 C C . ILE A 1 166 ? -2.861 -7.387 -36.906 1 93.69 166 ILE A C 1
ATOM 1284 O O . ILE A 1 166 ? -3.342 -7.027 -35.812 1 93.69 166 ILE A O 1
ATOM 1288 N N . ASP A 1 167 ? -1.984 -8.469 -37 1 92.69 167 ASP A N 1
ATOM 1289 C CA . ASP A 1 167 ? -1.453 -9.148 -35.844 1 92.69 167 ASP A CA 1
ATOM 1290 C C . ASP A 1 167 ? -0.768 -8.172 -34.875 1 92.69 167 ASP A C 1
ATOM 1292 O O . ASP A 1 167 ? -0.013 -7.297 -35.312 1 92.69 167 ASP A O 1
ATOM 1296 N N . PRO A 1 168 ? -1.135 -8.18 -33.656 1 88.38 168 PRO A N 1
ATOM 1297 C CA . PRO A 1 168 ? -0.358 -7.371 -32.719 1 88.38 168 PRO A CA 1
ATOM 1298 C C . PRO A 1 168 ? 1.076 -7.871 -32.562 1 88.38 168 PRO A C 1
ATOM 1300 O O . PRO A 1 168 ? 1.38 -9.016 -32.906 1 88.38 168 PRO A O 1
ATOM 1303 N N . HIS A 1 169 ? 1.936 -6.984 -32.062 1 82.62 169 HIS A N 1
ATOM 1304 C CA . HIS A 1 169 ? 3.305 -7.395 -31.766 1 82.62 169 HIS A CA 1
ATOM 1305 C C . HIS A 1 169 ? 3.334 -8.555 -30.781 1 82.62 169 HIS A C 1
ATOM 1307 O O . HIS A 1 169 ? 2.701 -8.5 -29.719 1 82.62 169 HIS A O 1
ATOM 1313 N N . GLY A 1 170 ? 3.969 -9.672 -31.141 1 80.31 170 GLY A N 1
ATOM 1314 C CA . GLY A 1 170 ? 4.082 -10.82 -30.266 1 80.31 170 GLY A CA 1
ATOM 1315 C C . GLY A 1 170 ? 2.826 -11.672 -30.234 1 80.31 170 GLY A C 1
ATOM 1316 O O . GLY A 1 170 ? 2.611 -12.43 -29.281 1 80.31 170 GLY A O 1
ATOM 1317 N N . GLY A 1 171 ? 1.912 -11.477 -31.234 1 87.94 171 GLY A N 1
ATOM 1318 C CA . GLY A 1 171 ? 0.675 -12.242 -31.281 1 87.94 171 GLY A CA 1
ATOM 1319 C C . GLY A 1 171 ? 0.211 -12.539 -32.688 1 87.94 171 GLY A C 1
ATOM 1320 O O . GLY A 1 171 ? 0.722 -11.969 -33.656 1 87.94 171 GLY A O 1
ATOM 1321 N N . THR A 1 172 ? -0.657 -13.516 -32.812 1 91.19 172 THR A N 1
ATOM 1322 C CA . THR A 1 172 ? -1.163 -13.93 -34.125 1 91.19 172 THR A CA 1
ATOM 1323 C C . THR A 1 172 ? -2.678 -14.109 -34.062 1 91.19 172 THR A C 1
ATOM 1325 O O . THR A 1 172 ? -3.205 -14.766 -33.188 1 91.19 172 THR A O 1
ATOM 1328 N N . ILE A 1 173 ? -3.305 -13.406 -35 1 96.56 173 ILE A N 1
ATOM 1329 C CA . ILE A 1 173 ? -4.699 -13.695 -35.344 1 96.56 173 ILE A CA 1
ATOM 1330 C C . ILE A 1 173 ? -4.77 -14.719 -36.469 1 96.56 173 ILE A C 1
ATOM 1332 O O . ILE A 1 173 ? -4.531 -14.383 -37.625 1 96.56 173 ILE A O 1
ATOM 1336 N N . GLU A 1 174 ? -5.141 -15.914 -36.062 1 95.94 174 GLU A N 1
ATOM 1337 C CA . GLU A 1 174 ? -4.992 -17.016 -37 1 95.94 174 GLU A CA 1
ATOM 1338 C C . GLU A 1 174 ? -6.004 -16.922 -38.156 1 95.94 174 GLU A C 1
ATOM 1340 O O . GLU A 1 174 ? -7.168 -16.594 -37.938 1 95.94 174 GLU A O 1
ATOM 1345 N N . LYS A 1 175 ? -5.531 -17.156 -39.344 1 95.31 175 LYS A N 1
ATOM 1346 C CA . LYS A 1 175 ? -6.34 -17.25 -40.531 1 95.31 175 LYS A CA 1
ATOM 1347 C C . LYS A 1 175 ? -6.094 -18.578 -41.25 1 95.31 175 LYS A C 1
ATOM 1349 O O . LYS A 1 175 ? -5.008 -19.156 -41.156 1 95.31 175 LYS A O 1
ATOM 1354 N N . ASP A 1 176 ? -7.117 -19.078 -41.844 1 92.75 176 ASP A N 1
ATOM 1355 C CA . ASP A 1 176 ? -6.934 -20.312 -42.594 1 92.75 176 ASP A CA 1
ATOM 1356 C C . ASP A 1 176 ? -6.305 -20.047 -43.938 1 92.75 176 ASP A C 1
ATOM 1358 O O . ASP A 1 176 ? -5.867 -18.938 -44.219 1 92.75 176 ASP A O 1
ATOM 1362 N N . GLY A 1 177 ? -6.16 -21.109 -44.719 1 89.56 177 GLY A N 1
ATOM 1363 C CA . GLY A 1 177 ? -5.504 -21.031 -46.031 1 89.56 177 GLY A CA 1
ATOM 1364 C C . GLY A 1 177 ? -6.203 -20.078 -47 1 89.56 177 GLY A C 1
ATOM 1365 O O . GLY A 1 177 ? -5.613 -19.656 -47.969 1 89.56 177 GLY A O 1
ATOM 1366 N N . TYR A 1 178 ? -7.414 -19.766 -46.656 1 90.62 178 TYR A N 1
ATOM 1367 C CA . TYR A 1 178 ? -8.203 -18.891 -47.531 1 90.62 178 TYR A CA 1
ATOM 1368 C C . TYR A 1 178 ? -8.281 -17.484 -46.969 1 90.62 178 TYR A C 1
ATOM 1370 O O . TYR A 1 178 ? -9.023 -16.641 -47.469 1 90.62 178 TYR A O 1
ATOM 1378 N N . GLY A 1 179 ? -7.633 -17.219 -45.812 1 90.38 179 GLY A N 1
ATOM 1379 C CA . GLY A 1 179 ? -7.578 -15.898 -45.219 1 90.38 179 GLY A CA 1
ATOM 1380 C C . GLY A 1 179 ? -8.727 -15.617 -44.281 1 90.38 179 GLY A C 1
ATOM 1381 O O . GLY A 1 179 ? -8.891 -14.492 -43.781 1 90.38 179 GLY A O 1
ATOM 1382 N N . ARG A 1 180 ? -9.523 -16.469 -44.188 1 91.12 180 ARG A N 1
ATOM 1383 C CA . ARG A 1 180 ? -10.641 -16.297 -43.25 1 91.12 180 ARG A CA 1
ATOM 1384 C C . ARG A 1 180 ? -10.195 -16.5 -41.812 1 91.12 180 ARG A C 1
ATOM 1386 O O . ARG A 1 180 ? -9.391 -17.391 -41.531 1 91.12 180 ARG A O 1
ATOM 1393 N N . LEU A 1 181 ? -10.781 -15.797 -40.844 1 96.81 181 LEU A N 1
ATOM 1394 C CA . LEU A 1 181 ? -10.453 -15.906 -39.438 1 96.81 181 LEU A CA 1
ATOM 1395 C C . LEU A 1 181 ? -10.906 -17.25 -38.875 1 96.81 181 LEU A C 1
ATOM 1397 O O . LEU A 1 181 ? -12.039 -17.672 -39.094 1 96.81 181 LEU A O 1
ATOM 1401 N N . THR A 1 182 ? -10.031 -17.953 -38.125 1 96.75 182 THR A N 1
ATOM 1402 C CA . THR A 1 182 ? -10.352 -19.266 -37.562 1 96.75 182 THR A CA 1
ATOM 1403 C C . THR A 1 182 ? -10.93 -19.125 -36.156 1 96.75 182 THR A C 1
ATOM 1405 O O . THR A 1 182 ? -11.484 -20.078 -35.625 1 96.75 182 THR A O 1
ATOM 1408 N N . GLY A 1 183 ? -10.742 -17.875 -35.594 1 97.19 183 GLY A N 1
ATOM 1409 C CA . GLY A 1 183 ? -11.141 -17.641 -34.219 1 97.19 183 GLY A CA 1
ATOM 1410 C C . GLY A 1 183 ? -10.023 -17.891 -33.219 1 97.19 183 GLY A C 1
ATOM 1411 O O . GLY A 1 183 ? -10.125 -17.5 -32.031 1 97.19 183 GLY A O 1
ATOM 1412 N N . ARG A 1 184 ? -8.969 -18.516 -33.625 1 96.62 184 ARG A N 1
ATOM 1413 C CA . ARG A 1 184 ? -7.836 -18.797 -32.75 1 96.62 184 ARG A CA 1
ATOM 1414 C C . ARG A 1 184 ? -6.945 -17.562 -32.625 1 96.62 184 ARG A C 1
ATOM 1416 O O . ARG A 1 184 ? -6.531 -16.969 -33.625 1 96.62 184 ARG A O 1
ATOM 1423 N N . LEU A 1 185 ? -6.773 -17.109 -31.406 1 95.38 185 LEU A N 1
ATOM 1424 C CA . LEU A 1 185 ? -5.906 -16 -31.031 1 95.38 185 LEU A CA 1
ATOM 1425 C C . LEU A 1 185 ? -4.711 -16.484 -30.234 1 95.38 185 LEU A C 1
ATOM 1427 O O . LEU A 1 185 ? -4.871 -17.234 -29.266 1 95.38 185 LEU A O 1
ATOM 1431 N N . ILE A 1 186 ? -3.529 -16.078 -30.594 1 90.75 186 ILE A N 1
ATOM 1432 C CA . ILE A 1 186 ? -2.303 -16.609 -30.016 1 90.75 186 ILE A CA 1
ATOM 1433 C C . ILE A 1 186 ? -1.507 -15.484 -29.359 1 90.75 186 ILE A C 1
ATOM 1435 O O . ILE A 1 186 ? -1.301 -14.43 -29.953 1 90.75 186 ILE A O 1
ATOM 1439 N N . GLU A 1 187 ? -1.067 -15.734 -28.125 1 88.81 187 GLU A N 1
ATOM 1440 C CA . GLU A 1 187 ? -0.215 -14.828 -27.375 1 88.81 187 GLU A CA 1
ATOM 1441 C C . GLU A 1 187 ? -0.854 -13.445 -27.25 1 88.81 187 GLU A C 1
ATOM 1443 O O . GLU A 1 187 ? -2.004 -13.328 -26.812 1 88.81 187 GLU A O 1
ATOM 1448 N N . ASN A 1 188 ? -0.179 -12.398 -27.688 1 86.94 188 ASN A N 1
ATOM 1449 C CA . ASN A 1 188 ? -0.649 -11.047 -27.438 1 86.94 188 ASN A CA 1
ATOM 1450 C C . ASN A 1 188 ? -1.988 -10.773 -28.109 1 86.94 188 ASN A C 1
ATOM 1452 O O . ASN A 1 188 ? -2.74 -9.898 -27.688 1 86.94 188 ASN A O 1
ATOM 1456 N N . ALA A 1 189 ? -2.273 -11.492 -29.203 1 90.62 189 ALA A N 1
ATOM 1457 C CA . ALA A 1 189 ? -3.592 -11.359 -29.828 1 90.62 189 ALA A CA 1
ATOM 1458 C C . ALA A 1 189 ? -4.695 -11.773 -28.859 1 90.62 189 ALA A C 1
ATOM 1460 O O . ALA A 1 189 ? -5.727 -11.102 -28.75 1 90.62 189 ALA A O 1
ATOM 1461 N N . PHE A 1 190 ? -4.418 -12.828 -28.125 1 91.62 190 PHE A N 1
ATOM 1462 C CA . PHE A 1 190 ? -5.406 -13.336 -27.188 1 91.62 190 PHE A CA 1
ATOM 1463 C C . PHE A 1 190 ? -5.414 -12.508 -25.906 1 91.62 190 PHE A C 1
ATOM 1465 O O . PHE A 1 190 ? -6.48 -12.18 -25.391 1 91.62 190 PHE A O 1
ATOM 1472 N N . LEU A 1 191 ? -4.293 -12.203 -25.422 1 87.06 191 LEU A N 1
ATOM 1473 C CA . LEU A 1 191 ? -4.168 -11.469 -24.172 1 87.06 191 LEU A CA 1
ATOM 1474 C C . LEU A 1 191 ? -4.797 -10.086 -24.297 1 87.06 191 LEU A C 1
ATOM 1476 O O . LEU A 1 191 ? -5.508 -9.641 -23.391 1 87.06 191 LEU A O 1
ATOM 1480 N N . GLU A 1 192 ? -4.578 -9.43 -25.406 1 86.81 192 GLU A N 1
ATOM 1481 C CA . GLU A 1 192 ? -5.18 -8.117 -25.641 1 86.81 192 GLU A CA 1
ATOM 1482 C C . GLU A 1 192 ? -6.688 -8.227 -25.828 1 86.81 192 GLU A C 1
ATOM 1484 O O . GLU A 1 192 ? -7.441 -7.348 -25.406 1 86.81 192 GLU A O 1
ATOM 1489 N N . PHE A 1 193 ? -7.133 -9.297 -26.516 1 92.06 193 PHE A N 1
ATOM 1490 C CA . PHE A 1 193 ? -8.555 -9.547 -26.719 1 92.06 193 PHE A CA 1
ATOM 1491 C C . PHE A 1 193 ? -9.305 -9.57 -25.391 1 92.06 193 PHE A C 1
ATOM 1493 O O . PHE A 1 193 ? -10.43 -9.086 -25.297 1 92.06 193 PHE A O 1
ATOM 1500 N N . ASN A 1 194 ? -8.656 -10.086 -24.375 1 90.62 194 ASN A N 1
ATOM 1501 C CA . ASN A 1 194 ? -9.312 -10.305 -23.094 1 90.62 194 ASN A CA 1
ATOM 1502 C C . ASN A 1 194 ? -9.734 -8.992 -22.438 1 90.62 194 ASN A C 1
ATOM 1504 O O . ASN A 1 194 ? -10.594 -8.977 -21.562 1 90.62 194 ASN A O 1
ATOM 1508 N N . GLN A 1 195 ? -9.148 -7.895 -22.844 1 87.25 195 GLN A N 1
ATOM 1509 C CA . GLN A 1 195 ? -9.516 -6.594 -22.297 1 87.25 195 GLN A CA 1
ATOM 1510 C C . GLN A 1 195 ? -10.953 -6.227 -22.641 1 87.25 195 GLN A C 1
ATOM 1512 O O . GLN A 1 195 ? -11.57 -5.41 -21.969 1 87.25 195 GLN A O 1
ATOM 1517 N N . TYR A 1 196 ? -11.516 -6.812 -23.703 1 90.06 196 TYR A N 1
ATOM 1518 C CA . TYR A 1 196 ? -12.852 -6.488 -24.172 1 90.06 196 TYR A CA 1
ATOM 1519 C C . TYR A 1 196 ? -13.914 -7.305 -23.438 1 90.06 196 TYR A C 1
ATOM 1521 O O . TYR A 1 196 ? -15.109 -7.051 -23.578 1 90.06 196 TYR A O 1
ATOM 1529 N N . VAL A 1 197 ? -13.453 -8.219 -22.703 1 90.69 197 VAL A N 1
ATOM 1530 C CA . VAL A 1 197 ? -14.375 -9.07 -21.953 1 90.69 197 VAL A CA 1
ATOM 1531 C C . VAL A 1 197 ? -13.977 -9.102 -20.469 1 90.69 197 VAL A C 1
ATOM 1533 O O . VAL A 1 197 ? -13.734 -10.172 -19.906 1 90.69 197 VAL A O 1
ATOM 1536 N N . PRO A 1 198 ? -14.031 -7.945 -19.844 1 88.69 198 PRO A N 1
ATOM 1537 C CA . PRO A 1 198 ? -13.617 -7.887 -18.438 1 88.69 198 PRO A CA 1
ATOM 1538 C C . PRO A 1 198 ? -14.562 -8.656 -17.516 1 88.69 198 PRO A C 1
ATOM 1540 O O . PRO A 1 198 ? -15.688 -8.969 -17.906 1 88.69 198 PRO A O 1
ATOM 1543 N N . TYR A 1 199 ? -14.086 -9.008 -16.391 1 91.19 199 TYR A N 1
ATOM 1544 C CA . TYR A 1 199 ? -14.898 -9.625 -15.336 1 91.19 199 TYR A CA 1
ATOM 1545 C C . TYR A 1 199 ? -15.516 -8.562 -14.438 1 91.19 199 TYR A C 1
ATOM 1547 O O . TYR A 1 199 ? -14.891 -7.539 -14.148 1 91.19 199 TYR A O 1
ATOM 1555 N N . SER A 1 200 ? -16.734 -8.82 -14.016 1 90.25 200 SER A N 1
ATOM 1556 C CA . SER A 1 200 ? -17.375 -7.934 -13.055 1 90.25 200 SER A CA 1
ATOM 1557 C C . SER A 1 200 ? -16.766 -8.094 -11.664 1 90.25 200 SER A C 1
ATOM 1559 O O . SER A 1 200 ? -16.094 -9.086 -11.383 1 90.25 200 SER A O 1
ATOM 1561 N N . GLU A 1 201 ? -16.953 -7.129 -10.812 1 91 201 GLU A N 1
ATOM 1562 C CA . GLU A 1 201 ? -16.469 -7.223 -9.438 1 91 201 GLU A CA 1
ATOM 1563 C C . GLU A 1 201 ? -17.062 -8.438 -8.727 1 91 201 GLU A C 1
ATOM 1565 O O . GLU A 1 201 ? -16.375 -9.102 -7.949 1 91 201 GLU A O 1
ATOM 1570 N N . GLU A 1 202 ? -18.328 -8.633 -8.984 1 92.62 202 GLU A N 1
ATOM 1571 C CA . GLU A 1 202 ? -18.984 -9.789 -8.383 1 92.62 202 GLU A CA 1
ATOM 1572 C C . GLU A 1 202 ? -18.297 -11.086 -8.797 1 92.62 202 GLU A C 1
ATOM 1574 O O . GLU A 1 202 ? -18.078 -11.969 -7.961 1 92.62 202 GLU A O 1
ATOM 1579 N N . GLU A 1 203 ? -17.969 -11.195 -10.055 1 92.94 203 GLU A N 1
ATOM 1580 C CA . GLU A 1 203 ? -17.266 -12.367 -10.547 1 92.94 203 GLU A CA 1
ATOM 1581 C C . GLU A 1 203 ? -15.898 -12.516 -9.875 1 92.94 203 GLU A C 1
ATOM 1583 O O . GLU A 1 203 ? -15.484 -13.625 -9.531 1 92.94 203 GLU A O 1
ATOM 1588 N N . LEU A 1 204 ? -15.25 -11.406 -9.672 1 95.88 204 LEU A N 1
ATOM 1589 C CA . LEU A 1 204 ? -13.93 -11.43 -9.062 1 95.88 204 LEU A CA 1
ATOM 1590 C C . LEU A 1 204 ? -14.016 -11.875 -7.602 1 95.88 204 LEU A C 1
ATOM 1592 O O . LEU A 1 204 ? -13.203 -12.68 -7.145 1 95.88 204 LEU A O 1
ATOM 1596 N N . TYR A 1 205 ? -15.031 -11.391 -6.871 1 95.94 205 TYR A N 1
ATOM 1597 C CA . TYR A 1 205 ? -15.211 -11.789 -5.48 1 95.94 205 TYR A CA 1
ATOM 1598 C C . TYR A 1 205 ? -15.547 -13.273 -5.375 1 95.94 205 TYR A C 1
ATOM 1600 O O . TYR A 1 205 ? -15.016 -13.969 -4.508 1 95.94 205 TYR A O 1
ATOM 1608 N N . ASN A 1 206 ? -16.375 -13.711 -6.289 1 96 206 ASN A N 1
ATOM 1609 C CA . ASN A 1 206 ? -16.719 -15.133 -6.305 1 96 206 ASN A CA 1
ATOM 1610 C C . ASN A 1 206 ? -15.492 -15.992 -6.629 1 96 206 ASN A C 1
ATOM 1612 O O . ASN A 1 206 ? -15.305 -17.062 -6.039 1 96 206 ASN A O 1
ATOM 1616 N N . ALA A 1 207 ? -14.742 -15.516 -7.559 1 96.44 207 ALA A N 1
ATOM 1617 C CA . ALA A 1 207 ? -13.516 -16.219 -7.926 1 96.44 207 ALA A CA 1
ATOM 1618 C C . ALA A 1 207 ? -12.555 -16.312 -6.738 1 96.44 207 ALA A C 1
ATOM 1620 O O . ALA A 1 207 ? -11.984 -17.375 -6.48 1 96.44 207 ALA A O 1
ATOM 1621 N N . LEU A 1 208 ? -12.43 -15.227 -6.074 1 97.25 208 LEU A N 1
ATOM 1622 C CA . LEU A 1 208 ? -11.555 -15.18 -4.91 1 97.25 208 LEU A CA 1
ATOM 1623 C C . LEU A 1 208 ? -12.016 -16.156 -3.84 1 97.25 208 LEU A C 1
ATOM 1625 O O . LEU A 1 208 ? -11.195 -16.875 -3.248 1 97.25 208 LEU A O 1
ATOM 1629 N N . GLU A 1 209 ? -13.289 -16.172 -3.592 1 97.19 209 GLU A N 1
ATOM 1630 C CA . GLU A 1 209 ? -13.867 -17.078 -2.596 1 97.19 209 GLU A CA 1
ATOM 1631 C C . GLU A 1 209 ? -13.594 -18.531 -2.951 1 97.19 209 GLU A C 1
ATOM 1633 O O . GLU A 1 209 ? -13.125 -19.312 -2.113 1 97.19 209 GLU A O 1
ATOM 1638 N N . LYS A 1 210 ? -13.82 -18.891 -4.188 1 97.19 210 LYS A N 1
ATOM 1639 C CA . LYS A 1 210 ? -13.633 -20.266 -4.629 1 97.19 210 LYS A CA 1
ATOM 1640 C C . LYS A 1 210 ? -12.164 -20.656 -4.59 1 97.19 210 LYS A C 1
ATOM 1642 O O . LYS A 1 210 ? -11.82 -21.766 -4.176 1 97.19 210 LYS A O 1
ATOM 1647 N N . ALA A 1 211 ? -11.328 -19.781 -5.016 1 98.19 211 ALA A N 1
ATOM 1648 C CA . ALA A 1 211 ? -9.891 -20.062 -5.035 1 98.19 211 ALA A CA 1
ATOM 1649 C C . ALA A 1 211 ? -9.367 -20.328 -3.627 1 98.19 211 ALA A C 1
ATOM 1651 O O . ALA A 1 211 ? -8.664 -21.312 -3.396 1 98.19 211 ALA A O 1
ATOM 1652 N N . GLN A 1 212 ? -9.688 -19.453 -2.707 1 98.06 212 GLN A N 1
ATOM 1653 C CA . GLN A 1 212 ? -9.125 -19.594 -1.366 1 98.06 212 GLN A CA 1
ATOM 1654 C C . GLN A 1 212 ? -9.68 -20.812 -0.654 1 98.06 212 GLN A C 1
ATOM 1656 O O . GLN A 1 212 ? -8.977 -21.453 0.128 1 98.06 212 GLN A O 1
ATOM 1661 N N . GLU A 1 213 ? -10.969 -21.141 -0.905 1 97.5 213 GLU A N 1
ATOM 1662 C CA . GLU A 1 213 ? -11.516 -22.375 -0.347 1 97.5 213 GLU A CA 1
ATOM 1663 C C . GLU A 1 213 ? -10.688 -23.594 -0.765 1 97.5 213 GLU A C 1
ATOM 1665 O O . GLU A 1 213 ? -10.328 -24.422 0.071 1 97.5 213 GLU A O 1
ATOM 1670 N N . GLN A 1 214 ? -10.383 -23.641 -2.006 1 97.69 214 GLN A N 1
ATOM 1671 C CA . GLN A 1 214 ? -9.617 -24.766 -2.531 1 97.69 214 GLN A CA 1
ATOM 1672 C C . GLN A 1 214 ? -8.18 -24.734 -2.025 1 97.69 214 GLN A C 1
ATOM 1674 O O . GLN A 1 214 ? -7.629 -25.766 -1.646 1 97.69 214 GLN A O 1
ATOM 1679 N N . LEU A 1 215 ? -7.562 -23.625 -2.035 1 98.81 215 LEU A N 1
ATOM 1680 C CA . LEU A 1 215 ? -6.168 -23.5 -1.632 1 98.81 215 LEU A CA 1
ATOM 1681 C C . LEU A 1 215 ? -5.992 -23.844 -0.159 1 98.81 215 LEU A C 1
ATOM 1683 O O . LEU A 1 215 ? -5.031 -24.531 0.21 1 98.81 215 LEU A O 1
ATOM 1687 N N . LEU A 1 216 ? -6.938 -23.406 0.689 1 98.69 216 LEU A N 1
ATOM 1688 C CA . LEU A 1 216 ? -6.879 -23.734 2.109 1 98.69 216 LEU A CA 1
ATOM 1689 C C . LEU A 1 216 ? -7.043 -25.234 2.332 1 98.69 216 LEU A C 1
ATOM 1691 O O . LEU A 1 216 ? -6.453 -25.797 3.26 1 98.69 216 LEU A O 1
ATOM 1695 N N . SER A 1 217 ? -7.758 -25.875 1.487 1 98.31 217 SER A N 1
ATOM 1696 C CA . SER A 1 217 ? -7.926 -27.312 1.578 1 98.31 217 SER A CA 1
ATOM 1697 C C . SER A 1 217 ? -6.633 -28.047 1.219 1 98.31 217 SER A C 1
ATOM 1699 O O . SER A 1 217 ? -6.477 -29.219 1.525 1 98.31 217 SER A O 1
ATOM 1701 N N . TYR A 1 218 ? -5.727 -27.359 0.567 1 98.56 218 TYR A N 1
ATOM 1702 C CA . TYR A 1 218 ? -4.414 -27.906 0.245 1 98.56 218 TYR A CA 1
ATOM 1703 C C . TYR A 1 218 ? -3.375 -27.484 1.276 1 98.56 218 TYR A C 1
ATOM 1705 O O . TYR A 1 218 ? -2.188 -27.781 1.129 1 98.56 218 TYR A O 1
ATOM 1713 N N . GLY A 1 219 ? -3.783 -26.781 2.311 1 98.75 219 GLY A N 1
ATOM 1714 C CA . GLY A 1 219 ? -2.854 -26.312 3.33 1 98.75 219 GLY A CA 1
ATOM 1715 C C . GLY A 1 219 ? -2.078 -25.078 2.914 1 98.75 219 GLY A C 1
ATOM 1716 O O . GLY A 1 219 ? -1.118 -24.688 3.582 1 98.75 219 GLY A O 1
ATOM 1717 N N . ILE A 1 220 ? -2.449 -24.469 1.77 1 98.94 220 ILE A N 1
ATOM 1718 C CA . ILE A 1 220 ? -1.811 -23.234 1.303 1 98.94 220 ILE A CA 1
ATOM 1719 C C . ILE A 1 220 ? -2.385 -22.047 2.055 1 98.94 220 ILE A C 1
ATOM 1721 O O . ILE A 1 220 ? -3.592 -21.797 2.01 1 98.94 220 ILE A O 1
ATOM 1725 N N . THR A 1 221 ? -1.543 -21.344 2.775 1 98.81 221 THR A N 1
ATOM 1726 C CA . THR A 1 221 ? -1.979 -20.219 3.582 1 98.81 221 THR A CA 1
ATOM 1727 C C . THR A 1 221 ? -1.505 -18.906 2.967 1 98.81 221 THR A C 1
ATOM 1729 O O . THR A 1 221 ? -1.972 -17.828 3.352 1 98.81 221 THR A O 1
ATOM 1732 N N . SER A 1 222 ? -0.555 -18.953 2.031 1 98.88 222 SER A N 1
ATOM 1733 C CA . SER A 1 222 ? -0.006 -17.781 1.368 1 98.88 222 SER A CA 1
ATOM 1734 C C . SER A 1 222 ? 0.208 -18.031 -0.12 1 98.88 222 SER A C 1
ATOM 1736 O O . SER A 1 222 ? 0.527 -19.141 -0.526 1 98.88 222 SER A O 1
ATOM 1738 N N . VAL A 1 223 ? 0.029 -17 -0.897 1 98.88 223 VAL A N 1
ATOM 1739 C CA . VAL A 1 223 ? 0.295 -17.109 -2.328 1 98.88 223 VAL A CA 1
ATOM 1740 C C . VAL A 1 223 ? 1.011 -15.859 -2.822 1 98.88 223 VAL A C 1
ATOM 1742 O O . VAL A 1 223 ? 0.777 -14.766 -2.314 1 98.88 223 VAL A O 1
ATOM 1745 N N . HIS A 1 224 ? 1.996 -16.047 -3.713 1 98.88 224 HIS A N 1
ATOM 1746 C CA . HIS A 1 224 ? 2.473 -14.953 -4.555 1 98.88 224 HIS A CA 1
ATOM 1747 C C . HIS A 1 224 ? 1.673 -14.867 -5.852 1 98.88 224 HIS A C 1
ATOM 1749 O O . HIS A 1 224 ? 1.804 -15.727 -6.723 1 98.88 224 HIS A O 1
ATOM 1755 N N . ASP A 1 225 ? 0.786 -13.844 -5.895 1 98.62 225 ASP A N 1
ATOM 1756 C CA . ASP A 1 225 ? -0.067 -13.68 -7.066 1 98.62 225 ASP A CA 1
ATOM 1757 C C . ASP A 1 225 ? 0.719 -13.094 -8.234 1 98.62 225 ASP A C 1
ATOM 1759 O O . ASP A 1 225 ? 1.199 -11.961 -8.164 1 98.62 225 ASP A O 1
ATOM 1763 N N . ALA A 1 226 ? 0.833 -13.844 -9.273 1 97.94 226 ALA A N 1
ATOM 1764 C CA . ALA A 1 226 ? 1.7 -13.492 -10.391 1 97.94 226 ALA A CA 1
ATOM 1765 C C . ALA A 1 226 ? 0.972 -12.586 -11.383 1 97.94 226 ALA A C 1
ATOM 1767 O O . ALA A 1 226 ? 1.391 -12.453 -12.531 1 97.94 226 ALA A O 1
ATOM 1768 N N . GLY A 1 227 ? -0.108 -12.031 -10.977 1 94.94 227 GLY A N 1
ATOM 1769 C CA . GLY A 1 227 ? -0.829 -11.078 -11.797 1 94.94 227 GLY A CA 1
ATOM 1770 C C . GLY A 1 227 ? -2.264 -11.484 -12.07 1 94.94 227 GLY A C 1
ATOM 1771 O O . GLY A 1 227 ? -2.523 -12.609 -12.508 1 94.94 227 GLY A O 1
ATOM 1772 N N . GLY A 1 228 ? -3.191 -10.555 -11.82 1 91.56 228 GLY A N 1
ATOM 1773 C CA . GLY A 1 228 ? -4.57 -10.703 -12.258 1 91.56 228 GLY A CA 1
ATOM 1774 C C . GLY A 1 228 ? -4.801 -10.211 -13.672 1 91.56 228 GLY A C 1
ATOM 1775 O O . GLY A 1 228 ? -3.936 -10.375 -14.539 1 91.56 228 GLY A O 1
ATOM 1776 N N . PHE A 1 229 ? -5.934 -9.695 -13.945 1 90.88 229 PHE A N 1
ATOM 1777 C CA . PHE A 1 229 ? -6.32 -9.344 -15.305 1 90.88 229 PHE A CA 1
ATOM 1778 C C . PHE A 1 229 ? -5.863 -7.93 -15.648 1 90.88 229 PHE A C 1
ATOM 1780 O O . PHE A 1 229 ? -5.371 -7.684 -16.75 1 90.88 229 PHE A O 1
ATOM 1787 N N . ASP A 1 230 ? -6.047 -7.035 -14.703 1 91 230 ASP A N 1
ATOM 1788 C CA . ASP A 1 230 ? -5.75 -5.617 -14.914 1 91 230 ASP A CA 1
ATOM 1789 C C . ASP A 1 230 ? -5.66 -4.875 -13.578 1 91 230 ASP A C 1
ATOM 1791 O O . ASP A 1 230 ? -5.605 -5.5 -12.516 1 91 230 ASP A O 1
ATOM 1795 N N . GLU A 1 231 ? -5.566 -3.559 -13.625 1 92.12 231 GLU A N 1
ATOM 1796 C CA . GLU A 1 231 ? -5.461 -2.738 -12.422 1 92.12 231 GLU A CA 1
ATOM 1797 C C . GLU A 1 231 ? -6.715 -2.855 -11.562 1 92.12 231 GLU A C 1
ATOM 1799 O O . GLU A 1 231 ? -6.645 -2.76 -10.336 1 92.12 231 GLU A O 1
ATOM 1804 N N . ASN A 1 232 ? -7.844 -3.105 -12.18 1 92.12 232 ASN A N 1
ATOM 1805 C CA . ASN A 1 232 ? -9.086 -3.242 -11.422 1 92.12 232 ASN A CA 1
ATOM 1806 C C . ASN A 1 232 ? -9.086 -4.508 -10.57 1 92.12 232 ASN A C 1
ATOM 1808 O O . ASN A 1 232 ? -9.531 -4.484 -9.422 1 92.12 232 ASN A O 1
ATOM 1812 N N . SER A 1 233 ? -8.672 -5.629 -11.18 1 94.88 233 SER A N 1
ATOM 1813 C CA . SER A 1 233 ? -8.586 -6.84 -10.375 1 94.88 233 SER A CA 1
ATOM 1814 C C . SER A 1 233 ? -7.609 -6.668 -9.227 1 94.88 233 SER A C 1
ATOM 1816 O O . SER A 1 233 ? -7.82 -7.211 -8.133 1 94.88 233 SER A O 1
ATOM 1818 N N . PHE A 1 234 ? -6.52 -5.934 -9.461 1 96.44 234 PHE A N 1
ATOM 1819 C CA . PHE A 1 234 ? -5.547 -5.621 -8.422 1 96.44 234 PHE A CA 1
ATOM 1820 C C . PHE A 1 234 ? -6.195 -4.832 -7.289 1 96.44 234 PHE A C 1
ATOM 1822 O O . PHE A 1 234 ? -5.969 -5.117 -6.113 1 96.44 234 PHE A O 1
ATOM 1829 N N . ARG A 1 235 ? -7.039 -3.867 -7.633 1 95.81 235 ARG A N 1
ATOM 1830 C CA . ARG A 1 235 ? -7.777 -3.025 -6.699 1 95.81 235 ARG A CA 1
ATOM 1831 C C . ARG A 1 235 ? -8.766 -3.85 -5.883 1 95.81 235 ARG A C 1
ATOM 1833 O O . ARG A 1 235 ? -8.836 -3.717 -4.656 1 95.81 235 ARG A O 1
ATOM 1840 N N . VAL A 1 236 ? -9.477 -4.695 -6.5 1 95.38 236 VAL A N 1
ATOM 1841 C CA . VAL A 1 236 ? -10.508 -5.504 -5.863 1 95.38 236 VAL A CA 1
ATOM 1842 C C . VAL A 1 236 ? -9.867 -6.438 -4.832 1 95.38 236 VAL A C 1
ATOM 1844 O O . VAL A 1 236 ? -10.453 -6.699 -3.781 1 95.38 236 VAL A O 1
ATOM 1847 N N . MET A 1 237 ? -8.703 -6.91 -5.145 1 97.19 237 MET A N 1
ATOM 1848 C CA . MET A 1 237 ? -8 -7.781 -4.203 1 97.19 237 MET A CA 1
ATOM 1849 C C . MET A 1 237 ? -7.68 -7.039 -2.912 1 97.19 237 MET A C 1
ATOM 1851 O O . MET A 1 237 ? -7.816 -7.594 -1.819 1 97.19 237 MET A O 1
ATOM 1855 N N . GLN A 1 238 ? -7.242 -5.777 -3.02 1 97.31 238 GLN A N 1
ATOM 1856 C CA . GLN A 1 238 ? -6.965 -4.945 -1.854 1 97.31 238 GLN A CA 1
ATOM 1857 C C . GLN A 1 238 ? -8.234 -4.695 -1.044 1 97.31 238 GLN A C 1
ATOM 1859 O O . GLN A 1 238 ? -8.227 -4.793 0.185 1 97.31 238 GLN A O 1
ATOM 1864 N N . GLN A 1 239 ? -9.266 -4.359 -1.753 1 95.75 239 GLN A N 1
ATOM 1865 C CA . GLN A 1 239 ? -10.539 -4.098 -1.103 1 95.75 239 GLN A CA 1
ATOM 1866 C C . GLN A 1 239 ? -11.055 -5.336 -0.374 1 95.75 239 GLN A C 1
ATOM 1868 O O . GLN A 1 239 ? -11.602 -5.234 0.726 1 95.75 239 GLN A O 1
ATOM 1873 N N . ALA A 1 240 ? -10.836 -6.48 -1.002 1 96.88 240 ALA A N 1
ATOM 1874 C CA . ALA A 1 240 ? -11.211 -7.742 -0.365 1 96.88 240 ALA A CA 1
ATOM 1875 C C . ALA A 1 240 ? -10.398 -7.977 0.908 1 96.88 240 ALA A C 1
ATOM 1877 O O . ALA A 1 240 ? -10.93 -8.461 1.908 1 96.88 240 ALA A O 1
ATOM 1878 N N . SER A 1 241 ? -9.141 -7.664 0.868 1 96.56 241 SER A N 1
ATOM 1879 C CA . SER A 1 241 ? -8.281 -7.801 2.039 1 96.56 241 SER A CA 1
ATOM 1880 C C . SER A 1 241 ? -8.75 -6.891 3.172 1 96.56 241 SER A C 1
ATOM 1882 O O . SER A 1 241 ? -8.82 -7.316 4.328 1 96.56 241 SER A O 1
ATOM 1884 N N . GLN A 1 242 ? -9.094 -5.688 2.822 1 93.44 242 GLN A N 1
ATOM 1885 C CA . GLN A 1 242 ? -9.523 -4.691 3.801 1 93.44 242 GLN A CA 1
ATOM 1886 C C . GLN A 1 242 ? -10.852 -5.086 4.438 1 93.44 242 GLN A C 1
ATOM 1888 O O . GLN A 1 242 ? -11.117 -4.742 5.594 1 93.44 242 GLN A O 1
ATOM 1893 N N . ALA A 1 243 ? -11.648 -5.797 3.711 1 93.12 243 ALA A N 1
ATOM 1894 C CA . ALA A 1 243 ? -12.969 -6.203 4.188 1 93.12 243 ALA A CA 1
ATOM 1895 C C . ALA A 1 243 ? -12.914 -7.586 4.828 1 93.12 243 ALA A C 1
ATOM 1897 O O . ALA A 1 243 ? -13.961 -8.18 5.113 1 93.12 243 ALA A O 1
ATOM 1898 N N . ASP A 1 244 ? -11.727 -8.164 4.973 1 92.62 244 ASP A N 1
ATOM 1899 C CA . ASP A 1 244 ? -11.516 -9.484 5.57 1 92.62 244 ASP A CA 1
ATOM 1900 C C . ASP A 1 244 ? -12.172 -10.578 4.734 1 92.62 244 ASP A C 1
ATOM 1902 O O . ASP A 1 244 ? -12.688 -11.555 5.281 1 92.62 244 ASP A O 1
ATOM 1906 N N . GLN A 1 245 ? -12.227 -10.281 3.467 1 94.81 245 GLN A N 1
ATOM 1907 C CA . GLN A 1 245 ? -12.742 -11.281 2.535 1 94.81 245 GLN A CA 1
ATOM 1908 C C . GLN A 1 245 ? -11.609 -12.062 1.882 1 94.81 245 GLN A C 1
ATOM 1910 O O . GLN A 1 245 ? -11.836 -13.125 1.293 1 94.81 245 GLN A O 1
ATOM 1915 N N . LEU A 1 246 ? -10.477 -11.555 1.928 1 95.69 246 LEU A N 1
ATOM 1916 C CA . LEU A 1 246 ? -9.258 -12.273 1.55 1 95.69 246 LEU A CA 1
ATOM 1917 C C . LEU A 1 246 ? -8.625 -12.945 2.762 1 95.69 246 LEU A C 1
ATOM 1919 O O . LEU A 1 246 ? -8.008 -12.281 3.594 1 95.69 246 LEU A O 1
ATOM 1923 N N . LYS A 1 247 ? -8.719 -14.211 2.875 1 94.44 247 LYS A N 1
ATOM 1924 C CA . LYS A 1 247 ? -8.234 -14.977 4.023 1 94.44 247 LYS A CA 1
ATOM 1925 C C . LYS A 1 247 ? -6.758 -15.328 3.871 1 94.44 247 LYS A C 1
ATOM 1927 O O . LYS A 1 247 ? -5.996 -15.273 4.84 1 94.44 247 LYS A O 1
ATOM 1932 N N . LEU A 1 248 ? -6.363 -15.609 2.668 1 97.94 248 LEU A N 1
ATOM 1933 C CA . LEU A 1 248 ? -4.977 -15.961 2.371 1 97.94 248 LEU A CA 1
ATOM 1934 C C . LEU A 1 248 ? -4.066 -14.742 2.512 1 97.94 248 LEU A C 1
ATOM 1936 O O . LEU A 1 248 ? -4.523 -13.602 2.381 1 97.94 248 LEU A O 1
ATOM 1940 N N . ARG A 1 249 ? -2.861 -15.008 2.885 1 98.56 249 ARG A N 1
ATOM 1941 C CA . ARG A 1 249 ? -1.856 -13.961 2.771 1 98.56 249 ARG A CA 1
ATOM 1942 C C . ARG A 1 249 ? -1.357 -13.828 1.336 1 98.56 249 ARG A C 1
ATOM 1944 O O . ARG A 1 249 ? -0.961 -14.82 0.72 1 98.56 249 ARG A O 1
ATOM 1951 N N . VAL A 1 250 ? -1.412 -12.602 0.79 1 98.75 250 VAL A N 1
ATOM 1952 C CA . VAL A 1 250 ? -1.116 -12.453 -0.631 1 98.75 250 VAL A CA 1
ATOM 1953 C C . VAL A 1 250 ? 0.045 -11.484 -0.818 1 98.75 250 VAL A C 1
ATOM 1955 O O . VAL A 1 250 ? 0.052 -10.398 -0.236 1 98.75 250 VAL A O 1
ATOM 1958 N N . TYR A 1 251 ? 1.084 -11.914 -1.46 1 98.75 251 TYR A N 1
ATOM 1959 C CA . TYR A 1 251 ? 2.119 -11.078 -2.059 1 98.75 251 TYR A CA 1
ATOM 1960 C C . TYR A 1 251 ? 1.832 -10.828 -3.535 1 98.75 251 TYR A C 1
ATOM 1962 O O . TYR A 1 251 ? 2.059 -11.703 -4.375 1 98.75 251 TYR A O 1
ATOM 1970 N N . ALA A 1 252 ? 1.289 -9.672 -3.902 1 98.56 252 ALA A N 1
ATOM 1971 C CA . ALA A 1 252 ? 0.71 -9.406 -5.215 1 98.56 252 ALA A CA 1
ATOM 1972 C C . ALA A 1 252 ? 1.728 -8.742 -6.141 1 98.56 252 ALA A C 1
ATOM 1974 O O . ALA A 1 252 ? 2.07 -7.574 -5.957 1 98.56 252 ALA A O 1
ATOM 1975 N N . MET A 1 253 ? 2.188 -9.5 -7.152 1 98.56 253 MET A N 1
ATOM 1976 C CA . MET A 1 253 ? 3.131 -8.914 -8.102 1 98.56 253 MET A CA 1
ATOM 1977 C C . MET A 1 253 ? 2.479 -7.777 -8.883 1 98.56 253 MET A C 1
ATOM 1979 O O . MET A 1 253 ? 1.275 -7.816 -9.156 1 98.56 253 MET A O 1
ATOM 1983 N N . ILE A 1 254 ? 3.305 -6.754 -9.156 1 97.56 254 ILE A N 1
ATOM 1984 C CA . ILE A 1 254 ? 2.906 -5.727 -10.109 1 97.56 254 ILE A CA 1
ATOM 1985 C C . ILE A 1 254 ? 2.963 -6.289 -11.523 1 97.56 254 ILE A C 1
ATOM 1987 O O . ILE A 1 254 ? 3.98 -6.156 -12.211 1 97.56 254 ILE A O 1
ATOM 1991 N N . GLY A 1 255 ? 1.915 -6.926 -11.891 1 95 255 GLY A N 1
ATOM 1992 C CA . GLY A 1 255 ? 1.772 -7.574 -13.188 1 95 255 GLY A CA 1
ATOM 1993 C C . GLY A 1 255 ? 0.33 -7.867 -13.555 1 95 255 GLY A C 1
ATOM 1994 O O . GLY A 1 255 ? -0.536 -7.938 -12.68 1 95 255 GLY A O 1
ATOM 1995 N N . SER A 1 256 ? 0.06 -7.883 -14.812 1 92.75 256 SER A N 1
ATOM 1996 C CA . SER A 1 256 ? -1.276 -8.195 -15.305 1 92.75 256 SER A CA 1
ATOM 1997 C C . SER A 1 256 ? -1.213 -9.086 -16.547 1 92.75 256 SER A C 1
ATOM 1999 O O . SER A 1 256 ? -0.217 -9.078 -17.266 1 92.75 256 SER A O 1
ATOM 2001 N N . LEU A 1 257 ? -2.236 -9.844 -16.625 1 88.31 257 LEU A N 1
ATOM 2002 C CA . LEU A 1 257 ? -2.318 -10.703 -17.797 1 88.31 257 LEU A CA 1
ATOM 2003 C C . LEU A 1 257 ? -2.654 -9.891 -19.047 1 88.31 257 LEU A C 1
ATOM 2005 O O . LEU A 1 257 ? -2.264 -10.258 -20.156 1 88.31 257 LEU A O 1
ATOM 2009 N N . ASN A 1 258 ? -3.418 -8.805 -18.703 1 82.69 258 ASN A N 1
ATOM 2010 C CA . ASN A 1 258 ? -3.76 -7.891 -19.797 1 82.69 258 ASN A CA 1
ATOM 2011 C C . ASN A 1 258 ? -2.852 -6.664 -19.797 1 82.69 258 ASN A C 1
ATOM 2013 O O . ASN A 1 258 ? -2.803 -5.918 -18.812 1 82.69 258 ASN A O 1
ATOM 2017 N N . ASN A 1 259 ? -2.035 -6.402 -20.75 1 86.44 259 ASN A N 1
ATOM 2018 C CA . ASN A 1 259 ? -1.208 -5.211 -20.906 1 86.44 259 ASN A CA 1
ATOM 2019 C C . ASN A 1 259 ? -0.26 -5.023 -19.734 1 86.44 259 ASN A C 1
ATOM 2021 O O . ASN A 1 259 ? -0.252 -3.967 -19.094 1 86.44 259 ASN A O 1
ATOM 2025 N N . CYS A 1 260 ? 0.547 -5.941 -19.422 1 91.88 260 CYS A N 1
ATOM 2026 C CA . CYS A 1 260 ? 1.411 -6.012 -18.25 1 91.88 260 CYS A CA 1
ATOM 2027 C C . CYS A 1 260 ? 2.377 -4.832 -18.203 1 91.88 260 CYS A C 1
ATOM 2029 O O . CYS A 1 260 ? 2.582 -4.23 -17.156 1 91.88 260 CYS A O 1
ATOM 2031 N N . GLU A 1 261 ? 2.895 -4.434 -19.344 1 93.31 261 GLU A N 1
ATOM 2032 C CA . GLU A 1 261 ? 3.885 -3.365 -19.406 1 93.31 261 GLU A CA 1
ATOM 2033 C C . GLU A 1 261 ? 3.301 -2.041 -18.922 1 93.31 261 GLU A C 1
ATOM 2035 O O . GLU A 1 261 ? 3.902 -1.361 -18.078 1 93.31 261 GLU A O 1
ATOM 2040 N N . THR A 1 262 ? 2.111 -1.699 -19.453 1 92.25 262 THR A N 1
ATOM 2041 C CA . THR A 1 262 ? 1.473 -0.444 -19.078 1 92.25 262 THR A CA 1
ATOM 2042 C C . THR A 1 262 ? 1.15 -0.429 -17.578 1 92.25 262 THR A C 1
ATOM 2044 O O . THR A 1 262 ? 1.382 0.572 -16.906 1 92.25 262 THR A O 1
ATOM 2047 N N . PHE A 1 263 ? 0.628 -1.503 -17.109 1 93.62 263 PHE A N 1
ATOM 2048 C CA . PHE A 1 263 ? 0.302 -1.601 -15.695 1 93.62 263 PHE A CA 1
ATOM 2049 C C . PHE A 1 263 ? 1.547 -1.398 -14.836 1 93.62 263 PHE A C 1
ATOM 2051 O O . PHE A 1 263 ? 1.529 -0.62 -13.883 1 93.62 263 PHE A O 1
ATOM 2058 N N . THR A 1 264 ? 2.627 -2.051 -15.18 1 94.94 264 THR A N 1
ATOM 2059 C CA . THR A 1 264 ? 3.879 -1.972 -14.438 1 94.94 264 THR A CA 1
ATOM 2060 C C . THR A 1 264 ? 4.445 -0.555 -14.484 1 94.94 264 THR A C 1
ATOM 2062 O O . THR A 1 264 ? 4.863 -0.013 -13.453 1 94.94 264 THR A O 1
ATOM 2065 N N . LYS A 1 265 ? 4.375 0.078 -15.641 1 94.25 265 LYS A N 1
ATOM 2066 C CA . LYS A 1 265 ? 4.863 1.446 -15.789 1 94.25 265 LYS A CA 1
ATOM 2067 C C . LYS A 1 265 ? 4.047 2.414 -14.938 1 94.25 265 LYS A C 1
ATOM 2069 O O . LYS A 1 265 ? 4.605 3.309 -14.297 1 94.25 265 LYS A O 1
ATOM 2074 N N . ASN A 1 266 ? 2.727 2.229 -14.953 1 93.56 266 ASN A N 1
ATOM 2075 C CA . ASN A 1 266 ? 1.853 3.08 -14.148 1 93.56 266 ASN A CA 1
ATOM 2076 C C . ASN A 1 266 ? 2.146 2.939 -12.656 1 93.56 266 ASN A C 1
ATOM 2078 O O . ASN A 1 266 ? 2.154 3.932 -11.93 1 93.56 266 ASN A O 1
ATOM 2082 N N . MET A 1 267 ? 2.363 1.748 -12.25 1 95.06 267 MET A N 1
ATOM 2083 C CA . MET A 1 267 ? 2.678 1.502 -10.844 1 95.06 267 MET A CA 1
ATOM 2084 C C . MET A 1 267 ? 4.004 2.152 -10.461 1 95.06 267 MET A C 1
ATOM 2086 O O . MET A 1 267 ? 4.113 2.775 -9.406 1 95.06 267 MET A O 1
ATOM 2090 N N . ILE A 1 268 ? 4.957 2.059 -11.289 1 92.06 268 ILE A N 1
ATOM 2091 C CA . ILE A 1 268 ? 6.27 2.641 -11.016 1 92.06 268 ILE A CA 1
ATOM 2092 C C . ILE A 1 268 ? 6.156 4.16 -10.945 1 92.06 268 ILE A C 1
ATOM 2094 O O . ILE A 1 268 ? 6.828 4.805 -10.141 1 92.06 268 ILE A O 1
ATOM 2098 N N . ALA A 1 269 ? 5.219 4.734 -11.695 1 89.94 269 ALA A N 1
ATOM 2099 C CA . ALA A 1 269 ? 5.035 6.184 -11.75 1 89.94 269 ALA A CA 1
ATOM 2100 C C . ALA A 1 269 ? 4.25 6.684 -10.539 1 89.94 269 ALA A C 1
ATOM 2102 O O . ALA A 1 269 ? 4.254 7.883 -10.242 1 89.94 269 ALA A O 1
ATOM 2103 N N . SER A 1 270 ? 3.518 5.879 -9.805 1 91.19 270 SER A N 1
ATOM 2104 C CA . SER A 1 270 ? 2.59 6.266 -8.75 1 91.19 270 SER A CA 1
ATOM 2105 C C . SER A 1 270 ? 3.328 6.555 -7.445 1 91.19 270 SER A C 1
ATOM 2107 O O . SER A 1 270 ? 2.754 7.121 -6.512 1 91.19 270 SER A O 1
ATOM 2109 N N . GLY A 1 271 ? 4.543 6.168 -7.312 1 91 271 GLY A N 1
ATOM 2110 C CA . GLY A 1 271 ? 5.293 6.371 -6.082 1 91 271 GLY A CA 1
ATOM 2111 C C . GLY A 1 271 ? 5.195 5.199 -5.125 1 91 271 GLY A C 1
ATOM 2112 O O . GLY A 1 271 ? 5.836 5.195 -4.074 1 91 271 GLY A O 1
ATOM 2113 N N . ILE A 1 272 ? 4.359 4.188 -5.41 1 95.94 272 ILE A N 1
ATOM 2114 C CA . ILE A 1 272 ? 4.234 2.982 -4.598 1 95.94 272 ILE A CA 1
ATOM 2115 C C . ILE A 1 272 ? 5.496 2.133 -4.742 1 95.94 272 ILE A C 1
ATOM 2117 O O . ILE A 1 272 ? 6.156 2.162 -5.785 1 95.94 272 ILE A O 1
ATOM 2121 N N . VAL A 1 273 ? 5.855 1.442 -3.67 1 96.19 273 VAL A N 1
ATOM 2122 C CA . VAL A 1 273 ? 7.062 0.625 -3.773 1 96.19 273 VAL A CA 1
ATOM 2123 C C . VAL A 1 273 ? 6.777 -0.781 -3.246 1 96.19 273 VAL A C 1
ATOM 2125 O O . VAL A 1 273 ? 5.855 -0.979 -2.453 1 96.19 273 VAL A O 1
ATOM 2128 N N . THR A 1 274 ? 7.586 -1.754 -3.68 1 97.12 274 THR A N 1
ATOM 2129 C CA . THR A 1 274 ? 7.52 -3.143 -3.238 1 97.12 274 THR A CA 1
ATOM 2130 C C . THR A 1 274 ? 7.551 -3.229 -1.715 1 97.12 274 THR A C 1
ATOM 2132 O O . THR A 1 274 ? 8.258 -2.459 -1.058 1 97.12 274 THR A O 1
ATOM 2135 N N . ASN A 1 275 ? 6.75 -4.148 -1.19 1 96.38 275 ASN A N 1
ATOM 2136 C CA . ASN A 1 275 ? 6.734 -4.527 0.219 1 96.38 275 ASN A CA 1
ATOM 2137 C C . ASN A 1 275 ? 5.789 -3.641 1.026 1 96.38 275 ASN A C 1
ATOM 2139 O O . ASN A 1 275 ? 5.621 -3.84 2.23 1 96.38 275 ASN A O 1
ATOM 2143 N N . THR A 1 276 ? 5.16 -2.627 0.369 1 96.88 276 THR A N 1
ATOM 2144 C CA . THR A 1 276 ? 4.109 -1.863 1.032 1 96.88 276 THR A CA 1
ATOM 2145 C C . THR A 1 276 ? 2.896 -2.746 1.317 1 96.88 276 THR A C 1
ATOM 2147 O O . THR A 1 276 ? 2.428 -3.471 0.436 1 96.88 276 THR A O 1
ATOM 2150 N N . GLY A 1 277 ? 2.391 -2.697 2.52 1 96.88 277 GLY A N 1
ATOM 2151 C CA . GLY A 1 277 ? 1.24 -3.504 2.893 1 96.88 277 GLY A CA 1
ATOM 2152 C C . GLY A 1 277 ? 1.327 -4.051 4.305 1 96.88 277 GLY A C 1
ATOM 2153 O O . GLY A 1 277 ? 2.016 -3.48 5.156 1 96.88 277 GLY A O 1
ATOM 2154 N N . ASN A 1 278 ? 0.517 -5.078 4.582 1 95.88 278 ASN A N 1
ATOM 2155 C CA . ASN A 1 278 ? 0.469 -5.723 5.887 1 95.88 278 ASN A CA 1
ATOM 2156 C C . ASN A 1 278 ? 0.613 -7.238 5.77 1 95.88 278 ASN A C 1
ATOM 2158 O O . ASN A 1 278 ? 1.026 -7.746 4.727 1 95.88 278 ASN A O 1
ATOM 2162 N N . ASP A 1 279 ? 0.372 -7.977 6.797 1 94.94 279 ASP A N 1
ATOM 2163 C CA . ASP A 1 279 ? 0.596 -9.422 6.824 1 94.94 279 ASP A CA 1
ATOM 2164 C C . ASP A 1 279 ? -0.376 -10.141 5.895 1 94.94 279 ASP A C 1
ATOM 2166 O O . ASP A 1 279 ? -0.131 -11.281 5.5 1 94.94 279 ASP A O 1
ATOM 2170 N N . SER A 1 280 ? -1.484 -9.508 5.562 1 95.94 280 SER A N 1
ATOM 2171 C CA . SER A 1 280 ? -2.51 -10.141 4.738 1 95.94 280 SER A CA 1
ATOM 2172 C C . SER A 1 280 ? -2.303 -9.828 3.262 1 95.94 280 SER A C 1
ATOM 2174 O O . SER A 1 280 ? -2.543 -10.68 2.402 1 95.94 280 SER A O 1
ATOM 2176 N N . PHE A 1 281 ? -1.897 -8.609 2.986 1 97.75 281 PHE A N 1
ATOM 2177 C CA . PHE A 1 281 ? -1.712 -8.164 1.611 1 97.75 281 PHE A CA 1
ATOM 2178 C C . PHE A 1 281 ? -0.502 -7.242 1.5 1 97.75 281 PHE A C 1
ATOM 2180 O O . PHE A 1 281 ? -0.433 -6.215 2.176 1 97.75 281 PHE A O 1
ATOM 2187 N N . LYS A 1 282 ? 0.424 -7.582 0.524 1 97.44 282 LYS A N 1
ATOM 2188 C CA . LYS A 1 282 ? 1.615 -6.785 0.25 1 97.44 282 LYS A CA 1
ATOM 2189 C C . LYS A 1 282 ? 1.821 -6.602 -1.251 1 97.44 282 LYS A C 1
ATOM 2191 O O . LYS A 1 282 ? 1.568 -7.52 -2.035 1 97.44 282 LYS A O 1
ATOM 2196 N N . ILE A 1 283 ? 2.369 -5.445 -1.597 1 98 283 ILE A N 1
ATOM 2197 C CA . ILE A 1 283 ? 2.742 -5.172 -2.98 1 98 283 ILE A CA 1
ATOM 2198 C C . ILE A 1 283 ? 4.035 -5.91 -3.318 1 98 283 ILE A C 1
ATOM 2200 O O . ILE A 1 283 ? 5.027 -5.805 -2.59 1 98 283 ILE A O 1
ATOM 2204 N N . GLY A 1 284 ? 4.016 -6.66 -4.348 1 98.31 284 GLY A N 1
ATOM 2205 C CA . GLY A 1 284 ? 5.145 -7.496 -4.719 1 98.31 284 GLY A CA 1
ATOM 2206 C C . GLY A 1 284 ? 6.023 -6.875 -5.785 1 98.31 284 GLY A C 1
ATOM 2207 O O . GLY A 1 284 ? 6.117 -5.648 -5.883 1 98.31 284 GLY A O 1
ATOM 2208 N N . PRO A 1 285 ? 6.746 -7.656 -6.516 1 98.5 285 PRO A N 1
ATOM 2209 C CA . PRO A 1 285 ? 7.742 -7.18 -7.477 1 98.5 285 PRO A CA 1
ATOM 2210 C C . PRO A 1 285 ? 7.109 -6.609 -8.75 1 98.5 285 PRO A C 1
ATOM 2212 O O . PRO A 1 285 ? 5.988 -6.984 -9.102 1 98.5 285 PRO A O 1
ATOM 2215 N N . ALA A 1 286 ? 7.871 -5.727 -9.43 1 98.19 286 ALA A N 1
ATOM 2216 C CA . ALA A 1 286 ? 7.543 -5.328 -10.797 1 98.19 286 ALA A CA 1
ATOM 2217 C C . ALA A 1 286 ? 7.773 -6.48 -11.773 1 98.19 286 ALA A C 1
ATOM 2219 O O . ALA A 1 286 ? 8.883 -7.004 -11.875 1 98.19 286 ALA A O 1
ATOM 2220 N N . LYS A 1 287 ? 6.727 -6.84 -12.43 1 98.38 287 LYS A N 1
ATOM 2221 C CA . LYS A 1 287 ? 6.797 -8.039 -13.258 1 98.38 287 LYS A CA 1
ATOM 2222 C C . LYS A 1 287 ? 6.57 -7.711 -14.727 1 98.38 287 LYS A C 1
ATOM 2224 O O . LYS A 1 287 ? 5.742 -6.859 -15.062 1 98.38 287 LYS A O 1
ATOM 2229 N N . LEU A 1 288 ? 7.32 -8.367 -15.617 1 97.44 288 LEU A N 1
ATOM 2230 C CA . LEU A 1 288 ? 7.082 -8.383 -17.047 1 97.44 288 LEU A CA 1
ATOM 2231 C C . LEU A 1 288 ? 7.133 -9.812 -17.594 1 97.44 288 LEU A C 1
ATOM 2233 O O . LEU A 1 288 ? 7.605 -10.719 -16.906 1 97.44 288 LEU A O 1
ATOM 2237 N N . PHE A 1 289 ? 6.566 -10.016 -18.734 1 95.44 289 PHE A N 1
ATOM 2238 C CA . PHE A 1 289 ? 6.656 -11.266 -19.469 1 95.44 289 PHE A CA 1
ATOM 2239 C C . PHE A 1 289 ? 7.691 -11.164 -20.578 1 95.44 289 PHE A C 1
ATOM 2241 O O . PHE A 1 289 ? 7.59 -10.297 -21.453 1 95.44 289 PHE A O 1
ATOM 2248 N N . THR A 1 290 ? 8.664 -12.055 -20.578 1 96.38 290 THR A N 1
ATOM 2249 C CA . THR A 1 290 ? 9.734 -11.867 -21.547 1 96.38 290 THR A CA 1
ATOM 2250 C C . THR A 1 290 ? 9.609 -12.867 -22.688 1 96.38 290 THR A C 1
ATOM 2252 O O . THR A 1 290 ? 10.227 -12.695 -23.734 1 96.38 290 THR A O 1
ATOM 2255 N N . ASP A 1 291 ? 8.906 -13.977 -22.469 1 94.5 291 ASP A N 1
ATOM 2256 C CA . ASP A 1 291 ? 8.68 -14.922 -23.562 1 94.5 291 ASP A CA 1
ATOM 2257 C C . ASP A 1 291 ? 7.352 -15.656 -23.391 1 94.5 291 ASP A C 1
ATOM 2259 O O . ASP A 1 291 ? 6.473 -15.188 -22.672 1 94.5 291 ASP A O 1
ATOM 2263 N N . GLY A 1 292 ? 7.145 -16.75 -24.172 1 91.12 292 GLY A N 1
ATOM 2264 C CA . GLY A 1 292 ? 5.832 -17.359 -24.297 1 91.12 292 GLY A CA 1
ATOM 2265 C C . GLY A 1 292 ? 5.648 -18.562 -23.391 1 91.12 292 GLY A C 1
ATOM 2266 O O . GLY A 1 292 ? 6.121 -18.562 -22.25 1 91.12 292 GLY A O 1
ATOM 2267 N N . SER A 1 293 ? 4.918 -19.562 -23.906 1 90.56 293 SER A N 1
ATOM 2268 C CA . SER A 1 293 ? 4.527 -20.734 -23.141 1 90.56 293 SER A CA 1
ATOM 2269 C C . SER A 1 293 ? 5.367 -21.953 -23.516 1 90.56 293 SER A C 1
ATOM 2271 O O . SER A 1 293 ? 5.672 -22.156 -24.703 1 90.56 293 SER A O 1
ATOM 2273 N N . SER A 1 294 ? 5.66 -22.703 -22.531 1 89.75 294 SER A N 1
ATOM 2274 C CA . SER A 1 294 ? 6.469 -23.891 -22.766 1 89.75 294 SER A CA 1
ATOM 2275 C C . SER A 1 294 ? 5.664 -24.984 -23.469 1 89.75 294 SER A C 1
ATOM 2277 O O . SER A 1 294 ? 6.219 -25.766 -24.234 1 89.75 294 SER A O 1
ATOM 2279 N N . THR A 1 295 ? 4.375 -24.984 -23.281 1 85.19 295 THR A N 1
ATOM 2280 C CA . THR A 1 295 ? 3.543 -26.016 -23.891 1 85.19 295 THR A CA 1
ATOM 2281 C C . THR A 1 295 ? 2.994 -25.547 -25.234 1 85.19 295 THR A C 1
ATOM 2283 O O . THR A 1 295 ? 2.604 -26.359 -26.078 1 85.19 295 THR A O 1
ATOM 2286 N N . GLY A 1 296 ? 3.018 -24.328 -25.422 1 73.5 296 GLY A N 1
ATOM 2287 C CA . GLY A 1 296 ? 2.393 -23.688 -26.562 1 73.5 296 GLY A CA 1
ATOM 2288 C C . GLY A 1 296 ? 3.09 -24 -27.875 1 73.5 296 GLY A C 1
ATOM 2289 O O . GLY A 1 296 ? 2.439 -24.328 -28.875 1 73.5 296 GLY A O 1
ATOM 2290 N N . 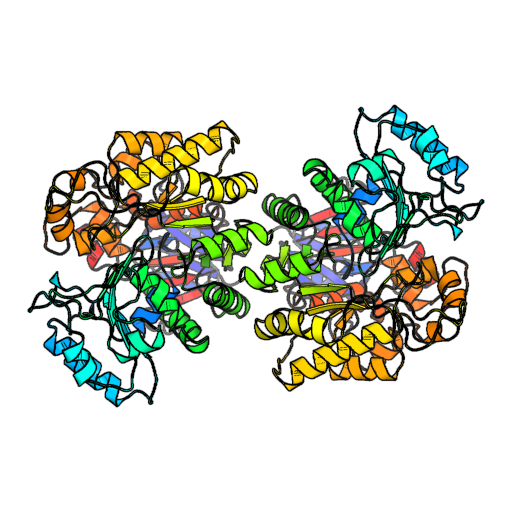PRO A 1 297 ? 4.383 -24.578 -28.016 1 87.5 297 PRO A N 1
ATOM 2291 C CA . PRO A 1 297 ? 5.699 -24.156 -27.531 1 87.5 297 PRO A CA 1
ATOM 2292 C C . PRO A 1 297 ? 6.145 -22.812 -28.094 1 87.5 297 PRO A C 1
ATOM 2294 O O . PRO A 1 297 ? 6.539 -22.734 -29.266 1 87.5 297 PRO A O 1
ATOM 2297 N N . THR A 1 298 ? 6.199 -21.766 -27.281 1 89.62 298 THR A N 1
ATOM 2298 C CA . THR A 1 298 ? 6.543 -20.438 -27.766 1 89.62 298 THR A CA 1
ATOM 2299 C C . THR A 1 298 ? 7.605 -19.797 -26.875 1 89.62 298 THR A C 1
ATOM 2301 O O . THR A 1 298 ? 7.863 -18.594 -26.969 1 89.62 298 THR A O 1
ATOM 2304 N N . ILE A 1 299 ? 8.25 -20.547 -25.953 1 95.5 299 ILE A N 1
ATOM 2305 C CA . ILE A 1 299 ? 9.289 -19.953 -25.125 1 95.5 299 ILE A CA 1
ATOM 2306 C C . ILE A 1 299 ? 10.523 -19.656 -25.969 1 95.5 299 ILE A C 1
ATOM 2308 O O . ILE A 1 299 ? 10.789 -20.359 -26.953 1 95.5 299 ILE A O 1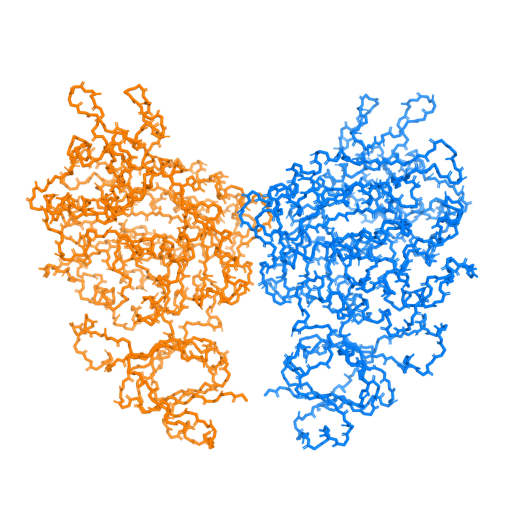
ATOM 2312 N N . ALA A 1 300 ? 11.273 -18.625 -25.688 1 96.81 300 ALA A N 1
ATOM 2313 C CA . ALA A 1 300 ? 12.438 -18.203 -26.469 1 96.81 300 ALA A CA 1
ATOM 2314 C C . ALA A 1 300 ? 13.664 -19.031 -26.094 1 96.81 300 ALA A C 1
ATOM 2316 O O . ALA A 1 300 ? 14.109 -19.031 -24.953 1 96.81 300 ALA A O 1
ATOM 2317 N N . THR A 1 301 ? 14.273 -19.75 -27.078 1 97.94 301 THR A N 1
ATOM 2318 C CA . THR A 1 301 ? 15.383 -20.641 -26.812 1 97.94 301 THR A CA 1
ATOM 2319 C C . THR A 1 301 ? 16.609 -20.266 -27.625 1 97.94 301 THR A C 1
ATOM 2321 O O . THR A 1 301 ? 16.484 -19.641 -28.688 1 97.94 301 THR A O 1
ATOM 2324 N N . ARG A 1 302 ? 17.766 -20.656 -27.172 1 97.88 302 ARG A N 1
ATOM 2325 C CA . ARG A 1 302 ? 19.031 -20.391 -27.844 1 97.88 302 ARG A CA 1
ATOM 2326 C C . ARG A 1 302 ? 19.172 -21.25 -29.094 1 97.88 302 ARG A C 1
ATOM 2328 O O . ARG A 1 302 ? 19.75 -20.828 -30.094 1 97.88 302 ARG A O 1
ATOM 2335 N N . GLU A 1 303 ? 18.719 -22.453 -29.047 1 97.56 303 GLU A N 1
ATOM 2336 C CA . GLU A 1 303 ? 18.656 -23.406 -30.141 1 97.56 303 GLU A CA 1
ATOM 2337 C C . GLU A 1 303 ? 17.219 -23.75 -30.5 1 97.56 303 GLU A C 1
ATOM 2339 O O . GLU A 1 303 ? 16.312 -23.594 -29.688 1 97.56 303 GLU A O 1
ATOM 2344 N N . PRO A 1 304 ? 17.016 -24.125 -31.688 1 97.06 304 PRO A N 1
ATOM 2345 C CA . PRO A 1 304 ? 15.633 -24.438 -32.062 1 97.06 304 PRO A CA 1
ATOM 2346 C C . PRO A 1 304 ? 15.055 -25.625 -31.297 1 97.06 304 PRO A C 1
ATOM 2348 O O . PRO A 1 304 ? 15.812 -26.391 -30.688 1 97.06 304 PRO A O 1
ATOM 2351 N N . TYR A 1 305 ? 13.773 -25.734 -31.344 1 96.69 305 TYR A N 1
ATOM 2352 C CA . TYR A 1 305 ? 13.109 -26.844 -30.672 1 96.69 305 TYR A CA 1
ATOM 2353 C C . TYR A 1 305 ? 13.523 -28.172 -31.281 1 96.69 305 TYR A C 1
ATOM 2355 O O . TYR A 1 305 ? 13.812 -28.25 -32.469 1 96.69 305 TYR A O 1
ATOM 2363 N N . THR A 1 306 ? 13.508 -29.156 -30.469 1 96.56 306 THR A N 1
ATOM 2364 C CA . THR A 1 306 ? 13.773 -30.5 -30.953 1 96.56 306 THR A CA 1
ATOM 2365 C C . THR A 1 306 ? 12.695 -30.953 -31.922 1 96.56 306 THR A C 1
ATOM 2367 O O . THR A 1 306 ? 12.984 -31.625 -32.906 1 96.56 306 THR A O 1
ATOM 2370 N N . SER A 1 307 ? 11.477 -30.609 -31.719 1 95.25 307 SER A N 1
ATOM 2371 C CA . SER A 1 307 ? 10.328 -31.031 -32.531 1 95.25 307 SER A CA 1
ATOM 2372 C C . SER A 1 307 ? 10.219 -30.188 -33.781 1 95.25 307 SER A C 1
ATOM 2374 O O . SER A 1 307 ? 9.508 -30.562 -34.719 1 95.25 307 SER A O 1
ATOM 2376 N N . ASP A 1 308 ? 10.844 -29.078 -33.781 1 95.5 308 ASP A N 1
ATOM 2377 C CA . ASP A 1 308 ? 10.758 -28.156 -34.906 1 95.5 308 ASP A CA 1
ATOM 2378 C C . ASP A 1 308 ? 12.07 -27.391 -35.094 1 95.5 308 ASP A C 1
ATOM 2380 O O . ASP A 1 308 ? 12.289 -26.359 -34.469 1 95.5 308 ASP A O 1
ATOM 2384 N N . SER A 1 309 ? 12.852 -27.703 -36.062 1 95.19 309 SER A N 1
ATOM 2385 C CA . SER A 1 309 ? 14.227 -27.234 -36.219 1 95.19 309 SER A CA 1
ATOM 2386 C C . SER A 1 309 ? 14.266 -25.781 -36.688 1 95.19 309 SER A C 1
ATOM 2388 O O . SER A 1 309 ? 15.328 -25.156 -36.719 1 95.19 309 SER A O 1
ATOM 2390 N N . GLU A 1 310 ? 13.172 -25.203 -36.906 1 94.31 310 GLU A N 1
ATOM 2391 C CA . GLU A 1 310 ? 13.141 -23.828 -37.375 1 94.31 310 GLU A CA 1
ATOM 2392 C C . GLU A 1 310 ? 12.5 -22.891 -36.375 1 94.31 310 GLU A C 1
ATOM 2394 O O . GLU A 1 310 ? 12.367 -21.688 -36.594 1 94.31 310 GLU A O 1
ATOM 2399 N N . ASN A 1 311 ? 12.125 -23.438 -35.344 1 93.38 311 ASN A N 1
ATOM 2400 C CA . ASN A 1 311 ? 11.383 -22.672 -34.344 1 93.38 311 ASN A CA 1
ATOM 2401 C C . ASN A 1 311 ? 12.242 -22.375 -33.094 1 93.38 311 ASN A C 1
ATOM 2403 O O . ASN A 1 311 ? 12.703 -23.297 -32.438 1 93.38 311 ASN A O 1
ATOM 2407 N N . TYR A 1 312 ? 12.43 -21.062 -32.719 1 94.88 312 TYR A N 1
ATOM 2408 C CA . TYR A 1 312 ? 13.227 -20.625 -31.594 1 94.88 312 TYR A CA 1
ATOM 2409 C C . TYR A 1 312 ? 12.352 -19.953 -30.531 1 94.88 312 TYR A C 1
ATOM 2411 O O . TYR A 1 312 ? 12.852 -19.453 -29.531 1 94.88 312 TYR A O 1
ATOM 2419 N N . GLY A 1 313 ? 11.047 -19.953 -30.781 1 91.94 313 GLY A N 1
ATOM 2420 C CA . GLY A 1 313 ? 10.141 -19.219 -29.906 1 91.94 313 GLY A CA 1
ATOM 2421 C C . GLY A 1 313 ? 10.242 -17.719 -30.078 1 91.94 313 GLY A C 1
ATOM 2422 O O . GLY A 1 313 ? 10.68 -17.234 -31.125 1 91.94 313 GLY A O 1
ATOM 2423 N N . TYR A 1 314 ? 9.602 -16.953 -28.984 1 88.19 314 TYR A N 1
ATOM 2424 C CA . TYR A 1 314 ? 9.492 -15.5 -29.125 1 88.19 314 TYR A CA 1
ATOM 2425 C C . TYR A 1 314 ? 9.992 -14.789 -27.875 1 88.19 314 TYR A C 1
ATOM 2427 O O . TYR A 1 314 ? 9.773 -15.258 -26.75 1 88.19 314 TYR A O 1
ATOM 2435 N N . LEU A 1 315 ? 10.758 -13.68 -28.172 1 93.19 315 LEU A N 1
ATOM 2436 C CA . LEU A 1 315 ? 11 -12.711 -27.109 1 93.19 315 LEU A CA 1
ATOM 2437 C C . LEU A 1 315 ? 9.992 -11.562 -27.172 1 93.19 315 LEU A C 1
ATOM 2439 O O . LEU A 1 315 ? 9.648 -11.094 -28.266 1 93.19 315 LEU A O 1
ATOM 2443 N N . GLN A 1 316 ? 9.555 -11.164 -26.047 1 91.19 316 GLN A N 1
ATOM 2444 C CA . GLN A 1 316 ? 8.562 -10.094 -26 1 91.19 316 GLN A CA 1
ATOM 2445 C C . GLN A 1 316 ? 9.234 -8.727 -26.016 1 91.19 316 GLN A C 1
ATOM 2447 O O . GLN A 1 316 ? 8.594 -7.719 -26.328 1 91.19 316 GLN A O 1
ATOM 2452 N N . TYR A 1 317 ? 10.539 -8.656 -25.641 1 94.81 317 TYR A N 1
ATOM 2453 C CA . TYR A 1 317 ? 11.289 -7.41 -25.547 1 94.81 317 TYR A CA 1
ATOM 2454 C C . TYR A 1 317 ? 12.703 -7.582 -26.094 1 94.81 317 TYR A C 1
ATOM 2456 O O . TYR A 1 317 ? 13.25 -8.688 -26.062 1 94.81 317 TYR A O 1
ATOM 2464 N N . SER A 1 318 ? 13.188 -6.465 -26.609 1 96.25 318 SER A N 1
ATOM 2465 C CA . SER A 1 318 ? 14.641 -6.402 -26.703 1 96.25 318 SER A CA 1
ATOM 2466 C C . SER A 1 318 ? 15.273 -6.188 -25.328 1 96.25 318 SER A C 1
ATOM 2468 O O . SER A 1 318 ? 14.586 -5.793 -24.391 1 96.25 318 SER A O 1
ATOM 2470 N N . GLU A 1 319 ? 16.516 -6.543 -25.219 1 97.38 319 GLU A N 1
ATOM 2471 C CA . GLU A 1 319 ? 17.219 -6.34 -23.969 1 97.38 319 GLU A CA 1
ATOM 2472 C C . GLU A 1 319 ? 17.188 -4.875 -23.547 1 97.38 319 GLU A C 1
ATOM 2474 O O . GLU A 1 319 ? 16.984 -4.566 -22.359 1 97.38 319 GLU A O 1
ATOM 2479 N N . ASP A 1 320 ? 17.312 -3.941 -24.469 1 97.81 320 ASP A N 1
ATOM 2480 C CA . ASP A 1 320 ? 17.312 -2.51 -24.172 1 97.81 320 ASP A CA 1
ATOM 2481 C C . ASP A 1 320 ? 15.938 -2.043 -23.703 1 97.81 320 ASP A C 1
ATOM 2483 O O . ASP A 1 320 ? 15.844 -1.192 -22.812 1 97.81 320 ASP A O 1
ATOM 2487 N N . GLU A 1 321 ? 14.922 -2.553 -24.344 1 96.75 321 GLU A N 1
ATOM 2488 C CA . GLU A 1 321 ? 13.57 -2.217 -23.906 1 96.75 321 GLU A CA 1
ATOM 2489 C C . GLU A 1 321 ? 13.328 -2.656 -22.469 1 96.75 321 GLU A C 1
ATOM 2491 O O . GLU A 1 321 ? 12.781 -1.898 -21.672 1 96.75 321 GLU A O 1
ATOM 2496 N N . LEU A 1 322 ? 13.742 -3.869 -22.203 1 97.81 322 LEU A N 1
ATOM 2497 C CA . LEU A 1 322 ? 13.586 -4.402 -20.844 1 97.81 322 LEU A CA 1
ATOM 2498 C C . LEU A 1 322 ? 14.367 -3.562 -19.844 1 97.81 322 LEU A C 1
ATOM 2500 O O . LEU A 1 322 ? 13.859 -3.252 -18.766 1 97.81 322 LEU A O 1
ATOM 2504 N N . TYR A 1 323 ? 15.594 -3.211 -20.203 1 98.25 323 TYR A N 1
ATOM 2505 C CA . TYR A 1 323 ? 16.438 -2.391 -19.344 1 98.25 323 TYR A CA 1
ATOM 2506 C C . TYR A 1 323 ? 15.789 -1.041 -19.062 1 98.25 323 TYR A C 1
ATOM 2508 O O . TYR A 1 323 ? 15.812 -0.551 -17.938 1 98.25 323 TYR A O 1
ATOM 2516 N N . LYS A 1 324 ? 15.203 -0.432 -20.078 1 97.62 324 LYS A N 1
ATOM 2517 C CA . LYS A 1 324 ? 14.594 0.888 -19.953 1 97.62 324 LYS A CA 1
ATOM 2518 C C . LYS A 1 324 ? 13.43 0.865 -18.969 1 97.62 324 LYS A C 1
ATOM 2520 O O . LYS A 1 324 ? 13.195 1.845 -18.25 1 97.62 324 LYS A O 1
ATOM 2525 N N . ILE A 1 325 ? 12.719 -0.203 -18.906 1 96.88 325 ILE A N 1
ATOM 2526 C CA . ILE A 1 325 ? 11.57 -0.315 -18.016 1 96.88 325 ILE A CA 1
ATOM 2527 C C . ILE A 1 325 ? 12.047 -0.643 -16.594 1 96.88 325 ILE A C 1
ATOM 2529 O O . ILE A 1 325 ? 11.562 -0.057 -15.625 1 96.88 325 ILE A O 1
ATOM 2533 N N . PHE A 1 326 ? 13.047 -1.532 -16.438 1 98.12 326 PHE A N 1
ATOM 2534 C CA . PHE A 1 326 ? 13.43 -2.061 -15.141 1 98.12 326 PHE A CA 1
ATOM 2535 C C . PHE A 1 326 ? 14.43 -1.131 -14.453 1 98.12 326 PHE A C 1
ATOM 2537 O O . PHE A 1 326 ? 14.578 -1.17 -13.234 1 98.12 326 PHE A O 1
ATOM 2544 N N . SER A 1 327 ? 15.117 -0.3 -15.219 1 97.94 327 SER A N 1
ATOM 2545 C CA . SER A 1 327 ? 16.156 0.552 -14.633 1 97.94 327 SER A CA 1
ATOM 2546 C C . SER A 1 327 ? 15.57 1.481 -13.578 1 97.94 327 SER A C 1
ATOM 2548 O O . SER A 1 327 ? 16.016 1.481 -12.43 1 97.94 327 SER A O 1
ATOM 2550 N N . PRO A 1 328 ? 14.531 2.256 -13.945 1 95.81 328 PRO A N 1
ATOM 2551 C CA . PRO A 1 328 ? 13.969 3.094 -12.891 1 95.81 328 PRO A CA 1
ATOM 2552 C C . PRO A 1 328 ? 13.406 2.277 -11.727 1 95.81 328 PRO A C 1
ATOM 2554 O O . PRO A 1 328 ? 13.531 2.68 -10.562 1 95.81 328 PRO A O 1
ATOM 2557 N N . ALA A 1 329 ? 12.773 1.117 -11.977 1 97.12 329 ALA A N 1
ATOM 2558 C CA . ALA A 1 329 ? 12.219 0.27 -10.922 1 97.12 329 ALA A CA 1
ATOM 2559 C C . ALA A 1 329 ? 13.305 -0.203 -9.969 1 97.12 329 ALA A C 1
ATOM 2561 O O . ALA A 1 329 ? 13.148 -0.135 -8.742 1 97.12 329 ALA A O 1
ATOM 2562 N N . HIS A 1 330 ? 14.422 -0.667 -10.562 1 98.06 330 HIS A N 1
ATOM 2563 C CA . HIS A 1 330 ? 15.562 -1.118 -9.773 1 98.06 330 HIS A CA 1
ATOM 2564 C C . HIS A 1 330 ? 16.094 0.003 -8.891 1 98.06 330 HIS A C 1
ATOM 2566 O O . HIS A 1 330 ? 16.312 -0.193 -7.691 1 98.06 330 HIS A O 1
ATOM 2572 N N . LYS A 1 331 ? 16.219 1.171 -9.445 1 95.06 331 LYS A N 1
ATOM 2573 C CA . LYS A 1 331 ? 16.781 2.314 -8.727 1 95.06 331 LYS A CA 1
ATOM 2574 C C . LYS A 1 331 ? 15.844 2.768 -7.605 1 95.06 331 LYS A C 1
ATOM 2576 O O . LYS A 1 331 ? 16.297 3.252 -6.566 1 95.06 331 LYS A O 1
ATOM 2581 N N . LYS A 1 332 ? 14.602 2.592 -7.805 1 93.62 332 LYS A N 1
ATOM 2582 C CA . LYS A 1 332 ? 13.586 3.1 -6.887 1 93.62 332 LYS A CA 1
ATOM 2583 C C . LYS A 1 332 ? 13.258 2.074 -5.805 1 93.62 332 LYS A C 1
ATOM 2585 O O . LYS A 1 332 ? 12.359 2.285 -4.992 1 93.62 332 LYS A O 1
ATOM 2590 N N . GLY A 1 333 ? 13.867 0.933 -5.844 1 94.19 333 GLY A N 1
ATOM 2591 C CA . GLY A 1 333 ? 13.781 0.013 -4.719 1 94.19 333 GLY A CA 1
ATOM 2592 C C . GLY A 1 333 ? 12.82 -1.135 -4.957 1 94.19 333 GLY A C 1
ATOM 2593 O O . GLY A 1 333 ? 12.539 -1.917 -4.047 1 94.19 333 GLY A O 1
ATOM 2594 N N . TYR A 1 334 ? 12.367 -1.297 -6.184 1 97.75 334 TYR A N 1
ATOM 2595 C CA . TYR A 1 334 ? 11.469 -2.404 -6.492 1 97.75 334 TYR A CA 1
ATOM 2596 C C . TYR A 1 334 ? 12.219 -3.727 -6.52 1 97.75 334 TYR A C 1
ATOM 2598 O O . TYR A 1 334 ? 13.391 -3.775 -6.922 1 97.75 334 TYR A O 1
ATOM 2606 N N . GLN A 1 335 ? 11.57 -4.754 -6.004 1 98.44 335 GLN A N 1
ATOM 2607 C CA . GLN A 1 335 ? 11.93 -6.09 -6.473 1 98.44 335 GLN A CA 1
ATOM 2608 C C . GLN A 1 335 ? 11.492 -6.297 -7.922 1 98.44 335 GLN A C 1
ATOM 2610 O O . GLN A 1 335 ? 10.422 -5.84 -8.328 1 98.44 335 GLN A O 1
ATOM 2615 N N . LEU A 1 336 ? 12.352 -6.918 -8.703 1 98.81 336 LEU A N 1
ATOM 2616 C CA . LEU A 1 336 ? 12.031 -7.184 -10.102 1 98.81 336 LEU A CA 1
ATOM 2617 C C . LEU A 1 336 ? 11.797 -8.672 -10.336 1 98.81 336 LEU A C 1
ATOM 2619 O O . LEU A 1 336 ? 12.391 -9.508 -9.656 1 98.81 336 LEU A O 1
ATOM 2623 N N . THR A 1 337 ? 10.914 -8.945 -11.258 1 98.81 337 THR A N 1
ATOM 2624 C CA . THR A 1 337 ? 10.781 -10.328 -11.711 1 98.81 337 THR A CA 1
ATOM 2625 C C . THR A 1 337 ? 10.266 -10.383 -13.148 1 98.81 337 THR A C 1
ATOM 2627 O O . THR A 1 337 ? 9.781 -9.383 -13.672 1 98.81 337 THR A O 1
ATOM 2630 N N . VAL A 1 338 ? 10.508 -11.508 -13.781 1 98.69 338 VAL A N 1
ATOM 2631 C CA . VAL A 1 338 ? 10.008 -11.727 -15.133 1 98.69 338 VAL A CA 1
ATOM 2632 C C . VAL A 1 338 ? 9.5 -13.164 -15.273 1 98.69 338 VAL A C 1
ATOM 2634 O O . VAL A 1 338 ? 9.992 -14.062 -14.586 1 98.69 338 VAL A O 1
ATOM 2637 N N . HIS A 1 339 ? 8.461 -13.281 -16.047 1 97.75 339 HIS A N 1
ATOM 2638 C CA . HIS A 1 339 ? 8.211 -14.578 -16.656 1 97.75 339 HIS A CA 1
ATOM 2639 C C . HIS A 1 339 ? 9.273 -14.906 -17.703 1 97.75 339 HIS A C 1
ATOM 2641 O O . HIS A 1 339 ? 9.344 -14.25 -18.75 1 97.75 339 HIS A O 1
ATOM 2647 N N . ALA A 1 340 ? 10.102 -15.852 -17.438 1 98.38 340 ALA A N 1
ATOM 2648 C CA . ALA A 1 340 ? 11.156 -16.312 -18.328 1 98.38 340 ALA A CA 1
ATOM 2649 C C . ALA A 1 340 ? 11.305 -17.828 -18.281 1 98.38 340 ALA A C 1
ATOM 2651 O O . ALA A 1 340 ? 11.789 -18.375 -17.297 1 98.38 340 ALA A O 1
ATOM 2652 N N . GLN A 1 341 ? 10.977 -18.5 -19.406 1 97.69 341 GLN A N 1
ATOM 2653 C CA . GLN A 1 341 ? 10.984 -19.953 -19.422 1 97.69 341 GLN A CA 1
ATOM 2654 C C . GLN A 1 341 ? 12.102 -20.484 -20.312 1 97.69 341 GLN A C 1
ATOM 2656 O O . GLN A 1 341 ? 12.773 -21.453 -19.969 1 97.69 341 GLN A O 1
ATOM 2661 N N . GLY A 1 342 ? 12.266 -19.922 -21.484 1 98.31 342 GLY A N 1
ATOM 2662 C CA . GLY A 1 342 ? 13.32 -20.359 -22.391 1 98.31 342 GLY A CA 1
ATOM 2663 C C . GLY A 1 342 ? 14.688 -19.828 -22.016 1 98.31 342 GLY A C 1
ATOM 2664 O O . GLY A 1 342 ? 14.797 -18.734 -21.453 1 98.31 342 GLY A O 1
ATOM 2665 N N . ASP A 1 343 ? 15.727 -20.562 -22.406 1 98.69 343 ASP A N 1
ATOM 2666 C CA . ASP A 1 343 ? 17.078 -20.203 -22.016 1 98.69 343 ASP A CA 1
ATOM 2667 C C . ASP A 1 343 ? 17.484 -18.859 -22.625 1 98.69 343 ASP A C 1
ATOM 2669 O O . ASP A 1 343 ? 18.266 -18.109 -22.016 1 98.69 343 ASP A O 1
ATOM 2673 N N . LYS A 1 344 ? 16.953 -18.531 -23.766 1 98.62 344 LYS A N 1
ATOM 2674 C CA . LYS A 1 344 ? 17.25 -17.234 -24.359 1 98.62 344 LYS A CA 1
ATOM 2675 C C . LYS A 1 344 ? 16.609 -16.109 -23.562 1 98.62 344 LYS A C 1
ATOM 2677 O O . LYS A 1 344 ? 17.234 -15.062 -23.359 1 98.62 344 LYS A O 1
ATOM 2682 N N . ALA A 1 345 ? 15.375 -16.25 -23.172 1 98.62 345 ALA A N 1
ATOM 2683 C CA . ALA A 1 345 ? 14.695 -15.242 -22.359 1 98.62 345 ALA A CA 1
ATOM 2684 C C . ALA A 1 345 ? 15.383 -15.078 -21.016 1 98.62 345 ALA A C 1
ATOM 2686 O O . ALA A 1 345 ? 15.555 -13.953 -20.531 1 98.62 345 ALA A O 1
ATOM 2687 N N . ILE A 1 346 ? 15.758 -16.188 -20.391 1 98.88 346 ILE A N 1
ATOM 2688 C CA . ILE A 1 346 ? 16.469 -16.172 -19.125 1 98.88 346 ILE A CA 1
ATOM 2689 C C . ILE A 1 346 ? 17.781 -15.398 -19.281 1 98.88 346 ILE A C 1
ATOM 2691 O O . ILE A 1 346 ? 18.094 -14.523 -18.469 1 98.88 346 ILE A O 1
ATOM 2695 N N . GLU A 1 347 ? 18.5 -15.711 -20.297 1 98.88 347 GLU A N 1
ATOM 2696 C CA . GLU A 1 347 ? 19.781 -15.039 -20.562 1 98.88 347 GLU A CA 1
ATOM 2697 C C . GLU A 1 347 ? 19.578 -13.531 -20.719 1 98.88 347 GLU A C 1
ATOM 2699 O O . GLU A 1 347 ? 20.359 -12.742 -20.172 1 98.88 347 GLU A O 1
ATOM 2704 N N . GLN A 1 348 ? 18.578 -13.164 -21.453 1 98.75 348 GLN A N 1
ATOM 2705 C CA . GLN A 1 348 ? 18.266 -11.75 -21.672 1 98.75 348 GLN A CA 1
ATOM 2706 C C . GLN A 1 348 ? 18.031 -11.023 -20.344 1 98.75 348 GLN A C 1
ATOM 2708 O O . GLN A 1 348 ? 18.547 -9.93 -20.125 1 98.75 348 GLN A O 1
ATOM 2713 N N . TYR A 1 349 ? 17.266 -11.617 -19.547 1 98.75 349 TYR A N 1
ATOM 2714 C CA . TYR A 1 349 ? 16.953 -11.016 -18.266 1 98.75 349 TYR A CA 1
ATOM 2715 C C . TYR A 1 349 ? 18.203 -10.922 -17.391 1 98.75 349 TYR A C 1
ATOM 2717 O O . TYR A 1 349 ? 18.438 -9.906 -16.734 1 98.75 349 TYR A O 1
ATOM 2725 N N . LEU A 1 350 ? 19 -11.992 -17.359 1 98.88 350 LEU A N 1
ATOM 2726 C CA . LEU A 1 350 ? 20.234 -11.984 -16.594 1 98.88 350 LEU A CA 1
ATOM 2727 C C . LEU A 1 350 ? 21.172 -10.859 -17.047 1 98.88 350 LEU A C 1
ATOM 2729 O O . LEU A 1 350 ? 21.797 -10.195 -16.234 1 98.88 350 LEU A O 1
ATOM 2733 N N . ASN A 1 351 ? 21.25 -10.688 -18.391 1 98.88 351 ASN A N 1
ATOM 2734 C CA . ASN A 1 351 ? 22.031 -9.578 -18.922 1 98.88 351 ASN A CA 1
ATOM 2735 C C . ASN A 1 351 ? 21.578 -8.234 -18.359 1 98.88 351 ASN A C 1
ATOM 2737 O O . ASN A 1 351 ? 22.391 -7.398 -18 1 98.88 351 ASN A O 1
ATOM 2741 N N . VAL A 1 352 ? 20.281 -8.055 -18.312 1 98.81 352 VAL A N 1
ATOM 2742 C CA . VAL A 1 352 ? 19.688 -6.809 -17.828 1 98.81 352 VAL A CA 1
ATOM 2743 C C . VAL A 1 352 ? 20.031 -6.617 -16.359 1 98.81 352 VAL A C 1
ATOM 2745 O O . VAL A 1 352 ? 20.453 -5.531 -15.945 1 98.81 352 VAL A O 1
ATOM 2748 N N . ILE A 1 353 ? 19.891 -7.621 -15.516 1 98.81 353 ILE A N 1
ATOM 2749 C CA . ILE A 1 353 ? 20.156 -7.523 -14.086 1 98.81 353 ILE A CA 1
ATOM 2750 C C . ILE A 1 353 ? 21.656 -7.266 -13.859 1 98.81 353 ILE A C 1
ATOM 2752 O O . ILE A 1 353 ? 22.016 -6.488 -12.977 1 98.81 353 ILE A O 1
ATOM 2756 N N . GLU A 1 354 ? 22.469 -7.988 -14.617 1 98.69 354 GLU A N 1
ATOM 2757 C CA . GLU A 1 354 ? 23.906 -7.758 -14.508 1 98.69 354 GLU A CA 1
ATOM 2758 C C . GLU A 1 354 ? 24.25 -6.289 -14.766 1 98.69 354 GLU A C 1
ATOM 2760 O O . GLU A 1 354 ? 25.016 -5.684 -14 1 98.69 354 GLU A O 1
ATOM 2765 N N . ARG A 1 355 ? 23.703 -5.793 -15.844 1 98.5 355 ARG A N 1
ATOM 2766 C CA . ARG A 1 355 ? 23.938 -4.395 -16.188 1 98.5 355 ARG A CA 1
ATOM 2767 C C . ARG A 1 355 ? 23.438 -3.469 -15.086 1 98.5 355 ARG A C 1
ATOM 2769 O O . ARG A 1 355 ? 24.109 -2.512 -14.711 1 98.5 355 ARG A O 1
ATOM 2776 N N . LEU A 1 356 ? 22.25 -3.727 -14.539 1 98.62 356 LEU A N 1
ATOM 2777 C CA . LEU A 1 356 ? 21.656 -2.928 -13.469 1 98.62 356 LEU A CA 1
ATOM 2778 C C . LEU A 1 356 ? 22.547 -2.959 -12.227 1 98.62 356 LEU A C 1
ATOM 2780 O O . LEU A 1 356 ? 22.812 -1.916 -11.625 1 98.62 356 LEU A O 1
ATOM 2784 N N . GLN A 1 357 ? 23.031 -4.113 -11.852 1 98.19 357 GLN A N 1
ATOM 2785 C CA . GLN A 1 357 ? 23.828 -4.281 -10.648 1 98.19 357 GLN A CA 1
ATOM 2786 C C . GLN A 1 357 ? 25.219 -3.656 -10.812 1 98.19 357 GLN A C 1
ATOM 2788 O O . GLN A 1 357 ? 25.812 -3.193 -9.844 1 98.19 357 GLN A O 1
ATOM 2793 N N . GLU A 1 358 ? 25.688 -3.666 -12 1 97.81 358 GLU A N 1
ATOM 2794 C CA . GLU A 1 358 ? 26.969 -3.027 -12.281 1 97.81 358 GLU A CA 1
ATOM 2795 C C . GLU A 1 358 ? 26.875 -1.51 -12.141 1 97.81 358 GLU A C 1
ATOM 2797 O O . GLU A 1 358 ? 27.75 -0.881 -11.531 1 97.81 358 GLU A O 1
ATOM 2802 N N . LEU A 1 359 ? 25.844 -0.958 -12.641 1 97.5 359 LEU A N 1
ATOM 2803 C CA . LEU A 1 359 ? 25.703 0.492 -12.68 1 97.5 359 LEU A CA 1
ATOM 2804 C C . LEU A 1 359 ? 25.109 1.016 -11.383 1 97.5 359 LEU A C 1
ATOM 2806 O O . LEU A 1 359 ? 25.422 2.129 -10.953 1 97.5 359 LEU A O 1
ATOM 2810 N N . HIS A 1 360 ? 24.172 0.252 -10.781 1 97.06 360 HIS A N 1
ATOM 2811 C CA . HIS A 1 360 ? 23.469 0.635 -9.57 1 97.06 360 HIS A CA 1
ATOM 2812 C C . HIS A 1 360 ? 23.391 -0.525 -8.586 1 97.06 360 HIS A C 1
ATOM 2814 O O . HIS A 1 360 ? 22.312 -1.071 -8.336 1 97.06 360 HIS A O 1
ATOM 2820 N N . PRO A 1 361 ? 24.5 -0.812 -7.953 1 97.25 361 PRO A N 1
ATOM 2821 C CA . PRO A 1 361 ? 24.547 -2 -7.098 1 97.25 361 PRO A CA 1
ATOM 2822 C C . PRO A 1 361 ? 23.578 -1.927 -5.922 1 97.25 361 PRO A C 1
ATOM 2824 O O . PRO A 1 361 ? 23.469 -0.884 -5.273 1 97.25 361 PRO A O 1
ATOM 2827 N N . ARG A 1 362 ? 22.812 -2.898 -5.703 1 95.75 362 ARG A N 1
ATOM 2828 C CA . ARG A 1 362 ? 21.938 -3.086 -4.551 1 95.75 362 ARG A CA 1
ATOM 2829 C C . ARG A 1 362 ? 22.203 -4.422 -3.865 1 95.75 362 ARG A C 1
ATOM 2831 O O . ARG A 1 362 ? 22.234 -5.465 -4.52 1 95.75 362 ARG A O 1
ATOM 2838 N N . GLN A 1 363 ? 22.359 -4.164 -2.531 1 91.38 363 GLN A N 1
ATOM 2839 C CA . GLN A 1 363 ? 22.484 -5.383 -1.741 1 91.38 363 GLN A CA 1
ATOM 2840 C C . GLN A 1 363 ? 21.109 -5.953 -1.383 1 91.38 363 GLN A C 1
ATOM 2842 O O . GLN A 1 363 ? 20.141 -5.211 -1.236 1 91.38 363 GLN A O 1
ATOM 2847 N N . ASP A 1 364 ? 20.844 -7.207 -1.366 1 93.5 364 ASP A N 1
ATOM 2848 C CA . ASP A 1 364 ? 19.625 -7.898 -0.952 1 93.5 364 ASP A CA 1
ATOM 2849 C C . ASP A 1 364 ? 18.438 -7.5 -1.831 1 93.5 364 ASP A C 1
ATOM 2851 O O . ASP A 1 364 ? 17.344 -7.227 -1.326 1 93.5 364 ASP A O 1
ATOM 2855 N N . HIS A 1 365 ? 18.703 -7.281 -3.139 1 96.56 365 HIS A N 1
ATOM 2856 C CA . HIS A 1 365 ? 17.656 -6.875 -4.078 1 96.56 365 HIS A CA 1
ATOM 2857 C C . HIS A 1 365 ? 16.562 -7.93 -4.172 1 96.56 365 HIS A C 1
ATOM 2859 O O . HIS A 1 365 ? 15.414 -7.605 -4.465 1 96.56 365 HIS A O 1
ATOM 2865 N N . ARG A 1 366 ? 16.922 -9.203 -4 1 97.44 366 ARG A N 1
ATOM 2866 C CA . ARG A 1 366 ? 16.016 -10.352 -4.008 1 97.44 366 ARG A CA 1
ATOM 2867 C C . ARG A 1 366 ? 15.188 -10.383 -5.289 1 97.44 366 ARG A C 1
ATOM 2869 O O . ARG A 1 366 ? 13.992 -10.695 -5.258 1 97.44 366 ARG A O 1
ATOM 2876 N N . HIS A 1 367 ? 15.812 -9.891 -6.43 1 98.88 367 HIS A N 1
ATOM 2877 C CA . HIS A 1 367 ? 15.117 -10.07 -7.699 1 98.88 367 HIS A CA 1
ATOM 2878 C C . HIS A 1 367 ? 14.805 -11.539 -7.953 1 98.88 367 HIS A C 1
ATOM 2880 O O . HIS A 1 367 ? 15.539 -12.422 -7.508 1 98.88 367 HIS A O 1
ATOM 2886 N N . ARG A 1 368 ? 13.664 -11.773 -8.617 1 98.88 368 ARG A N 1
ATOM 2887 C CA . ARG A 1 368 ? 13.172 -13.125 -8.883 1 98.88 368 ARG A CA 1
ATOM 2888 C C . ARG A 1 368 ? 13.18 -13.43 -10.375 1 98.88 368 ARG A C 1
ATOM 2890 O O . ARG A 1 368 ? 13.391 -12.539 -11.195 1 98.88 368 ARG A O 1
ATOM 2897 N N . VAL A 1 369 ? 13.086 -14.617 -10.711 1 98.88 369 VAL A N 1
ATOM 2898 C CA . VAL A 1 369 ? 12.797 -15.102 -12.062 1 98.88 369 VAL A CA 1
ATOM 2899 C C . VAL A 1 369 ? 11.727 -16.188 -12 1 98.88 369 VAL A C 1
ATOM 2901 O O . VAL A 1 369 ? 11.93 -17.234 -11.383 1 98.88 369 VAL A O 1
ATOM 2904 N N . GLU A 1 370 ? 10.594 -15.906 -12.609 1 98.75 370 GLU A N 1
ATOM 2905 C CA . GLU A 1 370 ? 9.484 -16.844 -12.617 1 98.75 370 GLU A CA 1
ATOM 2906 C C . GLU A 1 370 ? 9.719 -17.969 -13.633 1 98.75 370 GLU A C 1
ATOM 2908 O O . GLU A 1 370 ? 10.164 -17.703 -14.758 1 98.75 370 GLU A O 1
ATOM 2913 N N . HIS A 1 371 ? 9.469 -19.203 -13.227 1 98.5 371 HIS A N 1
ATOM 2914 C CA . HIS A 1 371 ? 9.547 -20.438 -14 1 98.5 371 HIS A CA 1
ATOM 2915 C C . HIS A 1 371 ? 10.992 -20.891 -14.156 1 98.5 371 HIS A C 1
ATOM 2917 O O . HIS A 1 371 ? 11.344 -22 -13.727 1 98.5 371 HIS A O 1
ATOM 2923 N N . LEU A 1 372 ? 11.805 -19.984 -14.727 1 98.69 372 LEU A N 1
ATOM 2924 C CA . LEU A 1 372 ? 13.164 -20.406 -15.039 1 98.69 372 LEU A CA 1
ATOM 2925 C C . LEU A 1 372 ? 13.172 -21.797 -15.672 1 98.69 372 LEU A C 1
ATOM 2927 O O . LEU A 1 372 ? 13.852 -22.703 -15.188 1 98.69 372 LEU A O 1
ATOM 2931 N N . GLY A 1 373 ? 12.461 -21.969 -16.719 1 98.06 373 GLY A N 1
ATOM 2932 C CA . GLY A 1 373 ? 12.07 -23.25 -17.281 1 98.06 373 GLY A CA 1
ATOM 2933 C C . GLY A 1 373 ? 13.25 -24.047 -17.828 1 98.06 373 GLY A C 1
ATOM 2934 O O . GLY A 1 373 ? 13.547 -25.141 -17.328 1 98.06 373 GLY A O 1
ATOM 2935 N N . VAL A 1 374 ? 13.898 -23.594 -18.859 1 98.38 374 VAL A N 1
ATOM 2936 C CA . VAL A 1 374 ? 15.086 -24.203 -19.453 1 98.38 374 VAL A CA 1
ATOM 2937 C C . VAL A 1 374 ? 16.328 -23.422 -19.031 1 98.38 374 VAL A C 1
ATOM 2939 O O . VAL A 1 374 ? 16.641 -22.391 -19.625 1 98.38 374 VAL A O 1
ATOM 2942 N N . CYS A 1 375 ? 17.062 -23.984 -18.078 1 98.69 375 CYS A N 1
ATOM 2943 C CA . CYS A 1 375 ? 18.188 -23.266 -17.516 1 98.69 375 CYS A CA 1
ATOM 2944 C C . CYS A 1 375 ? 19.438 -24.125 -17.484 1 98.69 375 CYS A C 1
ATOM 2946 O O . CYS A 1 375 ? 19.703 -24.797 -16.484 1 98.69 375 CYS A O 1
ATOM 2948 N N . PRO A 1 376 ? 20.234 -24.078 -18.531 1 98.56 376 PRO A N 1
ATOM 2949 C CA . PRO A 1 376 ? 21.469 -24.859 -18.562 1 98.56 376 PRO A CA 1
ATOM 2950 C C . PRO A 1 376 ? 22.484 -24.406 -17.531 1 98.56 376 PRO A C 1
ATOM 2952 O O . PRO A 1 376 ? 22.344 -23.328 -16.953 1 98.56 376 PRO A O 1
ATOM 2955 N N . PRO A 1 377 ? 23.5 -25.172 -17.312 1 98.44 377 PRO A N 1
ATOM 2956 C CA . PRO A 1 377 ? 24.438 -24.938 -16.219 1 98.44 377 PRO A CA 1
ATOM 2957 C C . PRO A 1 377 ? 25.078 -23.547 -16.281 1 98.44 377 PRO A C 1
ATOM 2959 O O . PRO A 1 377 ? 25.312 -22.938 -15.234 1 98.44 377 PRO A O 1
ATOM 2962 N N . ASP A 1 378 ? 25.375 -23.062 -17.453 1 98.62 378 ASP A N 1
ATOM 2963 C CA . ASP A 1 378 ? 26 -21.75 -17.547 1 98.62 378 ASP A CA 1
ATOM 2964 C C . ASP A 1 378 ? 25.078 -20.672 -16.984 1 98.62 378 ASP A C 1
ATOM 2966 O O . ASP A 1 378 ? 25.531 -19.75 -16.297 1 98.62 378 ASP A O 1
ATOM 2970 N N . LEU A 1 379 ? 23.797 -20.734 -17.297 1 98.88 379 LEU A N 1
ATOM 2971 C CA . LEU A 1 379 ? 22.828 -19.766 -16.781 1 98.88 379 LEU A CA 1
ATOM 2972 C C . LEU A 1 379 ? 22.594 -19.969 -15.297 1 98.88 379 LEU A C 1
ATOM 2974 O O . LEU A 1 379 ? 22.375 -19.016 -14.555 1 98.88 379 LEU A O 1
ATOM 2978 N N . GLN A 1 380 ? 22.594 -21.25 -14.859 1 98.81 380 GLN A N 1
ATOM 2979 C CA . GLN A 1 380 ? 22.453 -21.531 -13.438 1 98.81 380 GLN A CA 1
ATOM 2980 C C . GLN A 1 380 ? 23.547 -20.844 -12.617 1 98.81 380 GLN A C 1
ATOM 2982 O O . GLN A 1 380 ? 23.266 -20.281 -11.555 1 98.81 380 GLN A O 1
ATOM 2987 N N . GLN A 1 381 ? 24.766 -20.844 -13.094 1 98.81 381 GLN A N 1
ATOM 2988 C CA . GLN A 1 381 ? 25.875 -20.172 -12.414 1 98.81 381 GLN A CA 1
ATOM 2989 C C . GLN A 1 381 ? 25.641 -18.672 -12.32 1 98.81 381 GLN A C 1
ATOM 2991 O O . GLN A 1 381 ? 25.906 -18.062 -11.281 1 98.81 381 GLN A O 1
ATOM 2996 N N . ARG A 1 382 ? 25.141 -18.125 -13.359 1 98.81 382 ARG A N 1
ATOM 2997 C CA . ARG A 1 382 ? 24.859 -16.688 -13.375 1 98.81 382 ARG A CA 1
ATOM 2998 C C . ARG A 1 382 ? 23.734 -16.344 -12.406 1 98.81 382 ARG A C 1
ATOM 3000 O O . ARG A 1 382 ? 23.766 -15.289 -11.766 1 98.81 382 ARG A O 1
ATOM 3007 N N . VAL A 1 383 ? 22.703 -17.172 -12.32 1 98.81 383 VAL A N 1
ATOM 3008 C CA . VAL A 1 383 ? 21.625 -17 -11.359 1 98.81 383 VAL A CA 1
ATOM 3009 C C . VAL A 1 383 ? 22.188 -16.938 -9.945 1 98.81 383 VAL A C 1
ATOM 3011 O O . VAL A 1 383 ? 21.844 -16.047 -9.164 1 98.81 383 VAL A O 1
ATOM 3014 N N . ARG A 1 384 ? 23.094 -17.859 -9.648 1 98.56 384 ARG A N 1
ATOM 3015 C CA . ARG A 1 384 ? 23.75 -17.891 -8.352 1 98.56 384 ARG A CA 1
ATOM 3016 C C . ARG A 1 384 ? 24.562 -16.609 -8.117 1 98.56 384 ARG A C 1
ATOM 3018 O O . ARG A 1 384 ? 24.422 -15.969 -7.078 1 98.56 384 ARG A O 1
ATOM 3025 N N . ASP A 1 385 ? 25.328 -16.234 -9.102 1 98.19 385 ASP A N 1
ATOM 3026 C CA . ASP A 1 385 ? 26.234 -15.102 -8.953 1 98.19 385 ASP A CA 1
ATOM 3027 C C . ASP A 1 385 ? 25.469 -13.789 -8.766 1 98.19 385 ASP A C 1
ATOM 3029 O O . ASP A 1 385 ? 25.938 -12.883 -8.078 1 98.19 385 ASP A O 1
ATOM 3033 N N . LEU A 1 386 ? 24.297 -13.68 -9.344 1 98.38 386 LEU A N 1
ATOM 3034 C CA . LEU A 1 386 ? 23.5 -12.461 -9.289 1 98.38 386 LEU A CA 1
ATOM 3035 C C . LEU A 1 386 ? 22.594 -12.469 -8.062 1 98.38 386 LEU A C 1
ATOM 3037 O O . LEU A 1 386 ? 21.938 -11.461 -7.766 1 98.38 386 LEU A O 1
ATOM 3041 N N . GLY A 1 387 ? 22.547 -13.562 -7.355 1 97.94 387 GLY A N 1
ATOM 3042 C CA . GLY A 1 387 ? 21.703 -13.648 -6.172 1 97.94 387 GLY A CA 1
ATOM 3043 C C . GLY A 1 387 ? 20.219 -13.625 -6.492 1 97.94 387 GLY A C 1
ATOM 3044 O O . GLY A 1 387 ? 19.438 -13.062 -5.734 1 97.94 387 GLY A O 1
ATOM 3045 N N . LEU A 1 388 ? 19.828 -14.156 -7.641 1 98.69 388 LEU A N 1
ATOM 3046 C CA . LEU A 1 388 ? 18.422 -14.188 -8.031 1 98.69 388 LEU A CA 1
ATOM 3047 C C . LEU A 1 388 ? 17.688 -15.328 -7.332 1 98.69 388 LEU A C 1
ATOM 3049 O O . LEU A 1 388 ? 18.297 -16.297 -6.902 1 98.69 388 LEU A O 1
ATOM 3053 N N . ILE A 1 389 ? 16.391 -15.164 -7.195 1 98.88 389 ILE A N 1
ATOM 3054 C CA . ILE A 1 389 ? 15.547 -16.188 -6.598 1 98.88 389 ILE A CA 1
ATOM 3055 C C . ILE A 1 389 ? 14.688 -16.844 -7.676 1 98.88 389 ILE A C 1
ATOM 3057 O O . ILE A 1 389 ? 13.711 -16.25 -8.148 1 98.88 389 ILE A O 1
ATOM 3061 N N . PRO A 1 390 ? 15.023 -18.047 -8.086 1 98.88 390 PRO A N 1
ATOM 3062 C CA . PRO A 1 390 ? 14.172 -18.766 -9.047 1 98.88 390 PRO A CA 1
ATOM 3063 C C . PRO A 1 390 ? 12.875 -19.266 -8.43 1 98.88 390 PRO A C 1
ATOM 3065 O O . PRO A 1 390 ? 12.875 -19.766 -7.305 1 98.88 390 PRO A O 1
ATOM 3068 N N . VAL A 1 391 ? 11.781 -19.094 -9.125 1 98.88 391 VAL A N 1
ATOM 3069 C CA . VAL A 1 391 ? 10.492 -19.656 -8.742 1 98.88 391 VAL A CA 1
ATOM 3070 C C . VAL A 1 391 ? 10.094 -20.75 -9.742 1 98.88 391 VAL A C 1
ATOM 3072 O O . VAL A 1 391 ? 9.422 -20.484 -10.734 1 98.88 391 VAL A O 1
ATOM 3075 N N . LEU A 1 392 ? 10.43 -21.938 -9.43 1 98.81 392 LEU A N 1
ATOM 3076 C CA . LEU A 1 392 ? 10.195 -23.062 -10.312 1 98.81 392 LEU A CA 1
ATOM 3077 C C . LEU A 1 392 ? 8.758 -23.562 -10.188 1 98.81 392 LEU A C 1
ATOM 3079 O O . LEU A 1 392 ? 8.031 -23.156 -9.289 1 98.81 392 LEU A O 1
ATOM 3083 N N . ASN A 1 393 ? 8.398 -24.422 -11.133 1 98.44 393 ASN A N 1
ATOM 3084 C CA . ASN A 1 393 ? 7.047 -24.969 -11.156 1 98.44 393 ASN A CA 1
ATOM 3085 C C . ASN A 1 393 ? 7.062 -26.484 -11.258 1 98.44 393 ASN A C 1
ATOM 3087 O O . ASN A 1 393 ? 6.738 -27.047 -12.305 1 98.44 393 ASN A O 1
ATOM 3091 N N . PRO A 1 394 ? 7.27 -27.125 -10.141 1 97.56 394 PRO A N 1
ATOM 3092 C CA . PRO A 1 394 ? 7.391 -28.594 -10.172 1 97.56 394 PRO A CA 1
ATOM 3093 C C . PRO A 1 394 ? 6.164 -29.266 -10.773 1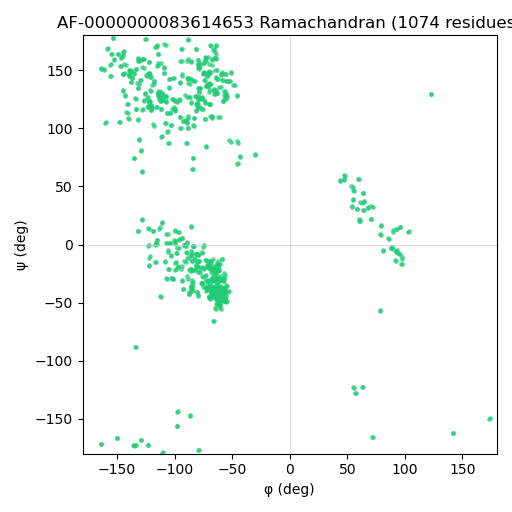 97.56 394 PRO A C 1
ATOM 3095 O O . PRO A 1 394 ? 6.289 -30.312 -11.43 1 97.56 394 PRO A O 1
ATOM 3098 N N . PRO A 1 395 ? 4.977 -28.734 -10.703 1 97.38 395 PRO A N 1
ATOM 3099 C CA . PRO A 1 395 ? 3.838 -29.438 -11.297 1 97.38 395 PRO A CA 1
ATOM 3100 C C . PRO A 1 395 ? 3.877 -29.438 -12.82 1 97.38 395 PRO A C 1
ATOM 3102 O O . PRO A 1 395 ? 3.154 -30.203 -13.461 1 97.38 395 PRO A O 1
ATOM 3105 N N . PHE A 1 396 ? 4.652 -28.641 -13.453 1 97.5 396 PHE A N 1
ATOM 3106 C CA . PHE A 1 396 ? 4.68 -28.516 -14.906 1 97.5 396 PHE A CA 1
ATOM 3107 C C . PHE A 1 396 ? 5.145 -29.812 -15.555 1 97.5 396 PHE A C 1
ATOM 3109 O O . PHE A 1 396 ? 4.426 -30.406 -16.375 1 97.5 396 PHE A O 1
ATOM 3116 N N . PRO A 1 397 ? 6.336 -30.328 -15.18 1 97.5 397 PRO A N 1
ATOM 3117 C CA . PRO A 1 397 ? 6.746 -31.578 -15.812 1 97.5 397 PRO A CA 1
ATOM 3118 C C . PRO A 1 397 ? 5.781 -32.719 -15.516 1 97.5 397 PRO A C 1
ATOM 3120 O O . PRO A 1 397 ? 5.645 -33.656 -16.328 1 97.5 397 PRO A O 1
ATOM 3123 N N . PHE A 1 398 ? 5.133 -32.688 -14.344 1 97.12 398 PHE A N 1
ATOM 3124 C CA . PHE A 1 398 ? 4.164 -33.719 -14.039 1 97.12 398 PHE A CA 1
ATOM 3125 C C . PHE A 1 398 ? 3.039 -33.719 -15.062 1 97.12 398 PHE A C 1
ATOM 3127 O O . PHE A 1 398 ? 2.662 -34.781 -15.57 1 97.12 398 PHE A O 1
ATOM 3134 N N . GLU A 1 399 ? 2.561 -32.562 -15.328 1 93.88 399 GLU A N 1
ATOM 3135 C CA . GLU A 1 399 ? 1.386 -32.469 -16.188 1 93.88 399 GLU A CA 1
ATOM 3136 C C . GLU A 1 399 ? 1.774 -32.469 -17.656 1 93.88 399 GLU A C 1
ATOM 3138 O O . GLU A 1 399 ? 1.054 -33.031 -18.484 1 93.88 399 GLU A O 1
ATOM 3143 N N . PHE A 1 400 ? 2.951 -31.875 -18.016 1 94.56 400 PHE A N 1
ATOM 3144 C CA . PHE A 1 400 ? 3.227 -31.609 -19.422 1 94.56 400 PHE A CA 1
ATOM 3145 C C . PHE A 1 400 ? 4.523 -32.281 -19.859 1 94.56 400 PHE A C 1
ATOM 3147 O O . PHE A 1 400 ? 5.047 -32 -20.938 1 94.56 400 PHE A O 1
ATOM 3154 N N . GLY A 1 401 ? 5.062 -33.219 -19.078 1 96.06 401 GLY A N 1
ATOM 3155 C CA . GLY A 1 401 ? 6.383 -33.781 -19.281 1 96.06 401 GLY A CA 1
ATOM 3156 C C . GLY A 1 401 ? 6.547 -34.438 -20.641 1 96.06 401 GLY A C 1
ATOM 3157 O O . GLY A 1 401 ? 7.586 -34.281 -21.297 1 96.06 401 GLY A O 1
ATOM 3158 N N . GLU A 1 402 ? 5.531 -35.156 -21.141 1 93.94 402 GLU A N 1
ATOM 3159 C CA . GLU A 1 402 ? 5.617 -35.844 -22.438 1 93.94 402 GLU A CA 1
ATOM 3160 C C . GLU A 1 402 ? 5.785 -34.812 -23.578 1 93.94 402 GLU A C 1
ATOM 3162 O O . GLU A 1 402 ? 6.578 -35.031 -24.5 1 93.94 402 GLU A O 1
ATOM 3167 N N . SER A 1 403 ? 5.02 -33.781 -23.453 1 93 403 SER A N 1
ATOM 3168 C CA . SER A 1 403 ? 5.137 -32.719 -24.453 1 93 403 SER A CA 1
ATOM 3169 C C . SER A 1 403 ? 6.512 -32.062 -24.406 1 93 403 SER A C 1
ATOM 3171 O O . SER A 1 403 ? 7.074 -31.703 -25.438 1 93 403 SER A O 1
ATOM 3173 N N . TYR A 1 404 ? 7.074 -31.891 -23.234 1 96.5 404 TYR A N 1
ATOM 3174 C CA . TYR A 1 404 ? 8.398 -31.297 -23.078 1 96.5 404 TYR A CA 1
ATOM 3175 C C . TYR A 1 404 ? 9.469 -32.188 -23.688 1 96.5 404 TYR A C 1
ATOM 3177 O O . TYR A 1 404 ? 10.367 -31.703 -24.375 1 96.5 404 TYR A O 1
ATOM 3185 N N . LEU A 1 405 ? 9.32 -33.469 -23.469 1 96.19 405 LEU A N 1
ATOM 3186 C CA . LEU A 1 405 ? 10.273 -34.406 -24.047 1 96.19 405 LEU A CA 1
ATOM 3187 C C . LEU A 1 405 ? 10.227 -34.344 -25.578 1 96.19 405 LEU A C 1
ATOM 3189 O O . LEU A 1 405 ? 11.273 -34.375 -26.234 1 96.19 405 LEU A O 1
ATOM 3193 N N . ARG A 1 406 ? 9.086 -34.188 -26.094 1 94.94 406 ARG A N 1
ATOM 3194 C CA . ARG A 1 406 ? 8.914 -34.094 -27.531 1 94.94 406 ARG A CA 1
ATOM 3195 C C . ARG A 1 406 ? 9.469 -32.781 -28.078 1 94.94 406 ARG A C 1
ATOM 3197 O O . ARG A 1 406 ? 10.219 -32.75 -29.062 1 94.94 406 ARG A O 1
ATOM 3204 N N . ASN A 1 407 ? 9.188 -31.703 -27.438 1 95.75 407 ASN A N 1
ATOM 3205 C CA . ASN A 1 407 ? 9.484 -30.375 -27.969 1 95.75 407 ASN A CA 1
ATOM 3206 C C . ASN A 1 407 ? 10.914 -29.953 -27.672 1 95.75 407 ASN A C 1
ATOM 3208 O O . ASN A 1 407 ? 11.539 -29.234 -28.453 1 95.75 407 ASN A O 1
ATOM 3212 N N . TYR A 1 408 ? 11.469 -30.391 -26.531 1 96.81 408 TYR A N 1
ATOM 3213 C CA . TYR A 1 408 ? 12.727 -29.797 -26.078 1 96.81 408 TYR A CA 1
ATOM 3214 C C . TYR A 1 408 ? 13.812 -30.859 -25.938 1 96.81 408 TYR A C 1
ATOM 3216 O O . TYR A 1 408 ? 14.992 -30.531 -25.75 1 96.81 408 TYR A O 1
ATOM 3224 N N . GLY A 1 409 ? 13.508 -32.125 -26.031 1 95.75 409 GLY A N 1
ATOM 3225 C CA . GLY A 1 409 ? 14.484 -33.219 -26.047 1 95.75 409 GLY A CA 1
ATOM 3226 C C . GLY A 1 409 ? 15.398 -33.219 -24.828 1 95.75 409 GLY A C 1
ATOM 3227 O O . GLY A 1 409 ? 14.93 -33.125 -23.688 1 95.75 409 GLY A O 1
ATOM 3228 N N . GLY A 1 410 ? 16.688 -33.25 -25.047 1 96.19 410 GLY A N 1
ATOM 3229 C CA . GLY A 1 410 ? 17.703 -33.344 -24.016 1 96.19 410 GLY A CA 1
ATOM 3230 C C . GLY A 1 410 ? 17.703 -32.156 -23.062 1 96.19 410 GLY A C 1
ATOM 3231 O O . GLY A 1 410 ? 18.219 -32.25 -21.938 1 96.19 410 GLY A O 1
ATOM 3232 N N . ARG A 1 411 ? 17.109 -31.078 -23.422 1 97 411 ARG A N 1
ATOM 3233 C CA . ARG A 1 411 ? 17.047 -29.891 -22.578 1 97 411 ARG A CA 1
ATOM 3234 C C . ARG A 1 411 ? 16.25 -30.156 -21.312 1 97 411 ARG A C 1
ATOM 3236 O O . ARG A 1 411 ? 16.359 -29.422 -20.328 1 97 411 ARG A O 1
ATOM 3243 N N . THR A 1 412 ? 15.398 -31.219 -21.312 1 97.12 412 THR A N 1
ATOM 3244 C CA . THR A 1 412 ? 14.57 -31.562 -20.156 1 97.12 412 THR A CA 1
ATOM 3245 C C . THR A 1 412 ? 15.445 -31.938 -18.969 1 97.12 412 THR A C 1
ATOM 3247 O O . THR A 1 412 ? 14.992 -31.906 -17.82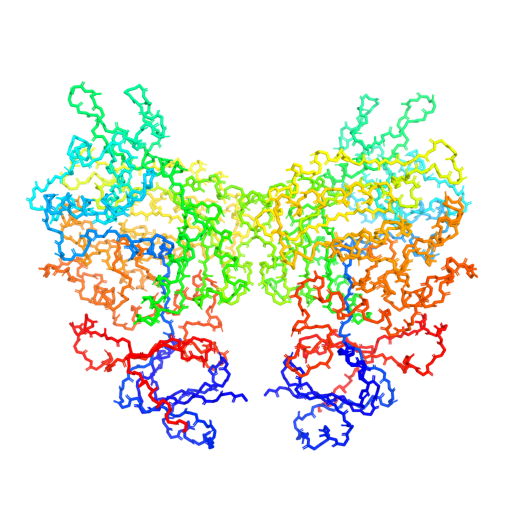8 1 97.12 412 THR A O 1
ATOM 3250 N N . ASP A 1 413 ? 16.75 -32.219 -19.203 1 97.06 413 ASP A N 1
ATOM 3251 C CA . ASP A 1 413 ? 17.688 -32.562 -18.141 1 97.06 413 ASP A CA 1
ATOM 3252 C C . ASP A 1 413 ? 18 -31.344 -17.266 1 97.06 413 ASP A C 1
ATOM 3254 O O . ASP A 1 413 ? 18.438 -31.484 -16.125 1 97.06 413 ASP A O 1
ATOM 3258 N N . TYR A 1 414 ? 17.75 -30.172 -17.828 1 97.19 414 TYR A N 1
ATOM 3259 C CA . TYR A 1 414 ? 17.969 -28.984 -17.016 1 97.19 414 TYR A CA 1
ATOM 3260 C C . TYR A 1 414 ? 16.734 -28.078 -17.031 1 97.19 414 TYR A C 1
ATOM 3262 O O . TYR A 1 414 ? 16.859 -26.859 -16.906 1 97.19 414 TYR A O 1
ATOM 3270 N N . MET A 1 415 ? 15.594 -28.688 -17.359 1 98.06 415 MET A N 1
ATOM 3271 C CA . MET A 1 415 ? 14.328 -28 -17.156 1 98.06 415 MET A CA 1
ATOM 3272 C C . MET A 1 415 ? 13.906 -28.062 -15.695 1 98.06 415 MET A C 1
ATOM 3274 O O . MET A 1 415 ? 13.945 -29.125 -15.078 1 98.06 415 MET A O 1
ATOM 3278 N N . TYR A 1 416 ? 13.523 -26.828 -15.148 1 98.25 416 TYR A N 1
ATOM 3279 C CA . TYR A 1 416 ? 13.172 -26.734 -13.734 1 98.25 416 TYR A CA 1
ATOM 3280 C C . TYR A 1 416 ? 14.219 -27.422 -12.867 1 98.25 416 TYR A C 1
ATOM 3282 O O . TYR A 1 416 ? 13.883 -28.281 -12.047 1 98.25 416 TYR A O 1
ATOM 3290 N N . ALA A 1 417 ? 15.461 -26.969 -12.945 1 98.25 417 ALA A N 1
ATOM 3291 C CA . ALA A 1 417 ? 16.656 -27.641 -12.461 1 98.25 417 ALA A CA 1
ATOM 3292 C C . ALA A 1 417 ? 16.891 -27.375 -10.977 1 98.25 417 ALA A C 1
ATOM 3294 O O . ALA A 1 417 ? 17.938 -26.875 -10.578 1 98.25 417 ALA A O 1
ATOM 3295 N N . ALA A 1 418 ? 15.992 -27.844 -10.148 1 98.62 418 ALA A N 1
ATOM 3296 C CA . ALA A 1 418 ? 16 -27.547 -8.719 1 98.62 418 ALA A CA 1
ATOM 3297 C C . ALA A 1 418 ? 17.266 -28.094 -8.055 1 98.62 418 ALA A C 1
ATOM 3299 O O . ALA A 1 418 ? 17.938 -27.391 -7.305 1 98.62 418 ALA A O 1
ATOM 3300 N N . LYS A 1 419 ? 17.641 -29.312 -8.336 1 98.75 419 LYS A N 1
ATOM 3301 C CA . LYS A 1 419 ? 18.766 -29.984 -7.668 1 98.75 419 LYS A CA 1
ATOM 3302 C C . LYS A 1 419 ? 20.062 -29.234 -7.898 1 98.75 419 LYS A C 1
ATOM 3304 O O . LYS A 1 419 ? 20.781 -28.906 -6.945 1 98.75 419 LYS A O 1
ATOM 3309 N N . GLN A 1 420 ? 20.359 -28.953 -9.141 1 98.69 420 GLN A N 1
ATOM 3310 C CA . GLN A 1 420 ? 21.625 -28.281 -9.469 1 98.69 420 GLN A CA 1
ATOM 3311 C C . GLN A 1 420 ? 21.656 -26.875 -8.875 1 98.69 420 GLN A C 1
ATOM 3313 O O . GLN A 1 420 ? 22.703 -26.422 -8.406 1 98.69 420 GLN A O 1
ATOM 3318 N N . LEU A 1 421 ? 20.531 -26.141 -8.914 1 98.88 421 LEU A N 1
ATOM 3319 C CA . LEU A 1 421 ? 20.469 -24.812 -8.328 1 98.88 421 LEU A CA 1
ATOM 3320 C C . LEU A 1 421 ? 20.688 -24.859 -6.82 1 98.88 421 LEU A C 1
ATOM 3322 O O . LEU A 1 421 ? 21.422 -24.031 -6.266 1 98.88 421 LEU A O 1
ATOM 3326 N N . ILE A 1 422 ? 20.031 -25.812 -6.148 1 98.75 422 ILE A N 1
ATOM 3327 C CA . ILE A 1 422 ? 20.203 -25.969 -4.711 1 98.75 422 ILE A CA 1
ATOM 3328 C C . ILE A 1 422 ? 21.656 -26.312 -4.391 1 98.75 422 ILE A C 1
ATOM 3330 O O . ILE A 1 422 ? 22.234 -25.766 -3.447 1 98.75 422 ILE A O 1
ATOM 3334 N N . ASP A 1 423 ? 22.25 -27.188 -5.191 1 98.5 423 ASP A N 1
ATOM 3335 C CA . ASP A 1 423 ? 23.641 -27.578 -4.996 1 98.5 423 ASP A CA 1
ATOM 3336 C C . ASP A 1 423 ? 24.562 -26.375 -5.113 1 98.5 423 ASP A C 1
ATOM 3338 O O . ASP A 1 423 ? 25.625 -26.328 -4.48 1 98.5 423 ASP A O 1
ATOM 3342 N N . LEU A 1 424 ? 24.172 -25.422 -5.914 1 98.5 424 LEU A N 1
ATOM 3343 C CA . LEU A 1 424 ? 24.953 -24.203 -6.105 1 98.5 424 LEU A CA 1
ATOM 3344 C C . LEU A 1 424 ? 24.734 -23.234 -4.953 1 98.5 424 LEU A C 1
ATOM 3346 O O . LEU A 1 424 ? 25.359 -22.172 -4.902 1 98.5 424 LEU A O 1
ATOM 3350 N N . GLY A 1 425 ? 23.812 -23.484 -4.094 1 98.19 425 GLY A N 1
ATOM 3351 C CA . GLY A 1 425 ? 23.547 -22.625 -2.955 1 98.19 425 GLY A CA 1
ATOM 3352 C C . GLY A 1 425 ? 22.469 -21.578 -3.24 1 98.19 425 GLY A C 1
ATOM 3353 O O . GLY A 1 425 ? 22.328 -20.609 -2.488 1 98.19 425 GLY A O 1
ATOM 3354 N N . VAL A 1 426 ? 21.734 -21.719 -4.305 1 98.62 426 VAL A N 1
ATOM 3355 C CA . VAL A 1 426 ? 20.688 -20.781 -4.684 1 98.62 426 VAL A CA 1
ATOM 3356 C C . VAL A 1 426 ? 19.422 -21.062 -3.857 1 98.62 426 VAL A C 1
ATOM 3358 O O . VAL A 1 426 ? 19.078 -22.219 -3.617 1 98.62 426 VAL A O 1
ATOM 3361 N N . VAL A 1 427 ? 18.75 -20.016 -3.307 1 98.56 427 VAL A N 1
ATOM 3362 C CA . VAL A 1 427 ? 17.453 -20.156 -2.67 1 98.56 427 VAL A CA 1
ATOM 3363 C C . VAL A 1 427 ? 16.375 -20.375 -3.732 1 98.56 427 VAL A C 1
ATOM 3365 O O . VAL A 1 427 ? 15.992 -19.422 -4.43 1 98.56 427 VAL A O 1
ATOM 3368 N N . VAL A 1 428 ? 15.875 -21.578 -3.799 1 98.81 428 VAL A N 1
ATOM 3369 C CA . VAL A 1 428 ? 14.922 -21.953 -4.84 1 98.81 428 VAL A CA 1
ATOM 3370 C C . VAL A 1 428 ? 13.516 -22.031 -4.25 1 98.81 428 VAL A C 1
ATOM 3372 O O . VAL A 1 428 ? 13.336 -22.562 -3.145 1 98.81 428 VAL A O 1
ATOM 3375 N N . THR A 1 429 ? 12.562 -21.469 -4.965 1 98.81 429 THR A N 1
ATOM 3376 C CA . THR A 1 429 ? 11.164 -21.531 -4.547 1 98.81 429 THR A CA 1
ATOM 3377 C C . THR A 1 429 ? 10.336 -22.328 -5.555 1 98.81 429 THR A C 1
ATOM 3379 O O . THR A 1 429 ? 10.828 -22.703 -6.621 1 98.81 429 THR A O 1
ATOM 3382 N N . ALA A 1 430 ? 9.062 -22.594 -5.145 1 98.75 430 ALA A N 1
ATOM 3383 C CA . ALA A 1 430 ? 8.18 -23.359 -6.02 1 98.75 430 ALA A CA 1
ATOM 3384 C C . ALA A 1 430 ? 6.777 -22.75 -6.047 1 98.75 430 ALA A C 1
ATOM 3386 O O . ALA A 1 430 ? 6.309 -22.219 -5.039 1 98.75 430 ALA A O 1
ATOM 3387 N N . GLY A 1 431 ? 6.168 -22.766 -7.125 1 98.62 431 GLY A N 1
ATOM 3388 C CA . GLY A 1 431 ? 4.789 -22.359 -7.328 1 98.62 431 GLY A CA 1
ATOM 3389 C C . GLY A 1 431 ? 4.062 -23.203 -8.359 1 98.62 431 GLY A C 1
ATOM 3390 O O . GLY A 1 431 ? 4.684 -23.984 -9.078 1 98.62 431 GLY A O 1
ATOM 3391 N N . SER A 1 432 ? 2.82 -23.094 -8.398 1 98.38 432 SER A N 1
ATOM 3392 C CA . SER A 1 432 ? 2.004 -23.953 -9.25 1 98.38 432 SER A CA 1
ATOM 3393 C C . SER A 1 432 ? 1.746 -23.297 -10.609 1 98.38 432 SER A C 1
ATOM 3395 O O . SER A 1 432 ? 1.629 -23.984 -11.625 1 98.38 432 SER A O 1
ATOM 3397 N N . ASP A 1 433 ? 1.683 -22 -10.602 1 97.88 433 ASP A N 1
ATOM 3398 C CA . ASP A 1 433 ? 1.162 -21.25 -11.742 1 97.88 433 ASP A CA 1
ATOM 3399 C C . ASP A 1 433 ? -0.296 -21.609 -12.023 1 97.88 433 ASP A C 1
ATOM 3401 O O . ASP A 1 433 ? -0.762 -21.5 -13.156 1 97.88 433 ASP A O 1
ATOM 3405 N N . ALA A 1 434 ? -0.914 -22.156 -10.992 1 96.88 434 ALA A N 1
ATOM 3406 C CA . ALA A 1 434 ? -2.34 -22.422 -11.156 1 96.88 434 ALA A CA 1
ATOM 3407 C C . ALA A 1 434 ? -3.074 -21.203 -11.695 1 96.88 434 ALA A C 1
ATOM 3409 O O . ALA A 1 434 ? -2.803 -20.078 -11.273 1 96.88 434 ALA A O 1
ATOM 3410 N N . PRO A 1 435 ? -4 -21.531 -12.688 1 95.19 435 PRO A N 1
ATOM 3411 C CA . PRO A 1 435 ? -4.602 -22.828 -13.023 1 95.19 435 PRO A CA 1
ATOM 3412 C C . PRO A 1 435 ? -3.881 -23.531 -14.172 1 95.19 435 PRO A C 1
ATOM 3414 O O . PRO A 1 435 ? -4.379 -24.516 -14.703 1 95.19 435 PRO A O 1
ATOM 3417 N N . ILE A 1 436 ? -2.738 -23.031 -14.547 1 94.25 436 ILE A N 1
ATOM 3418 C CA . ILE A 1 436 ? -2.023 -23.703 -15.633 1 94.25 436 ILE A CA 1
ATOM 3419 C C . ILE A 1 436 ? -1.737 -25.156 -15.25 1 94.25 436 ILE A C 1
ATOM 3421 O O . ILE A 1 436 ? -1.899 -26.062 -16.062 1 94.25 436 ILE A O 1
ATOM 3425 N N . THR A 1 437 ? -1.29 -25.359 -14.07 1 95.62 437 THR A N 1
ATOM 3426 C CA . THR A 1 437 ? -1.179 -26.688 -13.477 1 95.62 437 THR A CA 1
ATOM 3427 C C . THR A 1 437 ? -1.923 -26.75 -12.148 1 95.62 437 THR A C 1
ATOM 3429 O O . THR A 1 437 ? -2.506 -25.766 -11.711 1 95.62 437 THR A O 1
ATOM 3432 N N . THR A 1 438 ? -1.937 -27.953 -11.539 1 95.62 438 THR A N 1
ATOM 3433 C CA . THR A 1 438 ? -2.646 -28.156 -10.281 1 95.62 438 THR A CA 1
ATOM 3434 C C . THR A 1 438 ? -2.047 -27.297 -9.18 1 95.62 438 THR A C 1
ATOM 3436 O O . THR A 1 438 ? -0.827 -27.125 -9.109 1 95.62 438 THR A O 1
ATOM 3439 N N . ALA A 1 439 ? -2.924 -26.781 -8.32 1 97.56 439 ALA A N 1
ATOM 3440 C CA . ALA A 1 439 ? -2.49 -26 -7.16 1 97.56 439 ALA A CA 1
ATOM 3441 C C . ALA A 1 439 ? -2.068 -26.922 -6.016 1 97.56 439 ALA A C 1
ATOM 3443 O O . ALA A 1 439 ? -1.553 -26.453 -4.996 1 97.56 439 ALA A O 1
ATOM 3444 N N . ASN A 1 440 ? -2.309 -28.219 -6.156 1 98.25 440 ASN A N 1
ATOM 3445 C CA . ASN A 1 440 ? -1.963 -29.172 -5.109 1 98.25 440 ASN A CA 1
ATOM 3446 C C . ASN A 1 440 ? -0.452 -29.297 -4.926 1 98.25 440 ASN A C 1
ATOM 3448 O O . ASN A 1 440 ? 0.241 -29.844 -5.785 1 98.25 440 ASN A O 1
ATOM 3452 N N . PRO A 1 441 ? 0.042 -28.781 -3.809 1 98.69 441 PRO A N 1
ATOM 3453 C CA . PRO A 1 441 ? 1.499 -28.734 -3.666 1 98.69 441 PRO A CA 1
ATOM 3454 C C . PRO A 1 441 ? 2.127 -30.109 -3.549 1 98.69 441 PRO A C 1
ATOM 3456 O O . PRO A 1 441 ? 3.312 -30.281 -3.84 1 98.69 441 PRO A O 1
ATOM 3459 N N . PHE A 1 442 ? 1.387 -31.109 -3.178 1 98.62 442 PHE A N 1
ATOM 3460 C CA . PHE A 1 442 ? 1.935 -32.438 -2.965 1 98.62 442 PHE A CA 1
ATOM 3461 C C . PHE A 1 442 ? 2.215 -33.125 -4.297 1 98.62 442 PHE A C 1
ATOM 3463 O O . PHE A 1 442 ? 3.111 -33.969 -4.387 1 98.62 442 PHE A O 1
ATOM 3470 N N . VAL A 1 443 ? 1.46 -32.75 -5.336 1 98.19 443 VAL A N 1
ATOM 3471 C CA . VAL A 1 443 ? 1.8 -33.188 -6.684 1 98.19 443 VAL A CA 1
ATOM 3472 C C . VAL A 1 443 ? 3.148 -32.594 -7.098 1 98.19 443 VAL A C 1
ATOM 3474 O O . VAL A 1 443 ? 3.988 -33.312 -7.664 1 98.19 443 VAL A O 1
ATOM 3477 N N . GLY A 1 444 ? 3.295 -31.312 -6.812 1 98.44 444 GLY A N 1
ATOM 3478 C CA . GLY A 1 444 ? 4.578 -30.688 -7.074 1 98.44 444 GLY A CA 1
ATOM 3479 C C . GLY A 1 444 ? 5.723 -31.312 -6.301 1 98.44 444 GLY A C 1
ATOM 3480 O O . GLY A 1 444 ? 6.805 -31.531 -6.848 1 98.44 444 GLY A O 1
ATOM 3481 N N . MET A 1 445 ? 5.484 -31.641 -5.051 1 98.56 445 MET A N 1
ATOM 3482 C CA . MET A 1 445 ? 6.508 -32.281 -4.227 1 98.56 445 MET A CA 1
ATOM 3483 C C . MET A 1 445 ? 6.887 -33.625 -4.781 1 98.56 445 MET A C 1
ATOM 3485 O O . MET A 1 445 ? 8.07 -33.969 -4.875 1 98.56 445 MET A O 1
ATOM 3489 N N . PHE A 1 446 ? 5.863 -34.438 -5.137 1 98.38 446 PHE A N 1
ATOM 3490 C CA . PHE A 1 446 ? 6.117 -35.719 -5.734 1 98.38 446 PHE A CA 1
ATOM 3491 C C . PHE A 1 446 ? 7 -35.594 -6.973 1 98.38 446 PHE A C 1
ATOM 3493 O O . PHE A 1 446 ? 8.008 -36.312 -7.102 1 98.38 446 PHE A O 1
ATOM 3500 N N . MET A 1 447 ? 6.594 -34.656 -7.832 1 98.44 447 MET A N 1
ATOM 3501 C CA . MET A 1 447 ? 7.328 -34.469 -9.078 1 98.44 447 MET A CA 1
ATOM 3502 C C . MET A 1 447 ? 8.758 -34.031 -8.812 1 98.44 447 MET A C 1
ATOM 3504 O O . MET A 1 447 ? 9.688 -34.469 -9.5 1 98.44 447 MET A O 1
ATOM 3508 N N . ALA A 1 448 ? 8.961 -33.156 -7.887 1 98.5 448 ALA A N 1
ATOM 3509 C CA . AL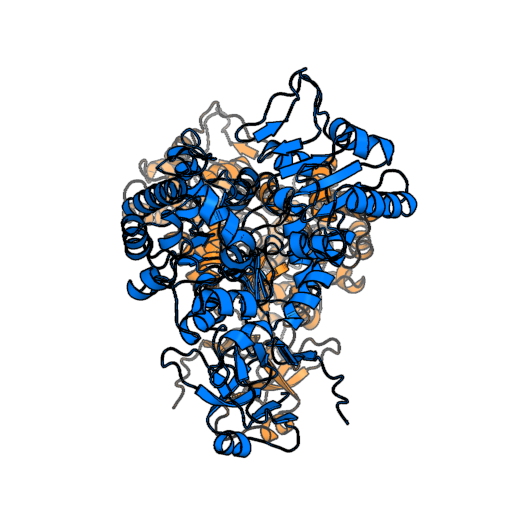A A 1 448 ? 10.297 -32.656 -7.566 1 98.5 448 ALA A CA 1
ATOM 3510 C C . ALA A 1 448 ? 11.188 -33.781 -7.039 1 98.5 448 ALA A C 1
ATOM 3512 O O . ALA A 1 448 ? 12.391 -33.812 -7.324 1 98.5 448 ALA A O 1
ATOM 3513 N N . VAL A 1 449 ? 10.617 -34.719 -6.277 1 98.44 449 VAL A N 1
ATOM 3514 C CA . VAL A 1 449 ? 11.383 -35.781 -5.609 1 98.44 449 VAL A CA 1
ATOM 3515 C C . VAL A 1 449 ? 11.617 -36.938 -6.578 1 98.44 449 VAL A C 1
ATOM 3517 O O . VAL A 1 449 ? 12.711 -37.469 -6.633 1 98.44 449 VAL A O 1
ATOM 3520 N N . GLU A 1 450 ? 10.586 -37.25 -7.391 1 98.06 450 GLU A N 1
ATOM 3521 C CA . GLU A 1 450 ? 10.656 -38.469 -8.188 1 98.06 450 GLU A CA 1
ATOM 3522 C C . GLU A 1 450 ? 10.992 -38.188 -9.641 1 98.06 450 GLU A C 1
ATOM 3524 O O . GLU A 1 450 ? 11.562 -39.031 -10.336 1 98.06 450 GLU A O 1
ATOM 3529 N N . ARG A 1 451 ? 10.617 -37.031 -10.102 1 98 451 ARG A N 1
ATOM 3530 C CA . ARG A 1 451 ? 10.797 -36.625 -11.484 1 98 451 ARG A CA 1
ATOM 3531 C C . ARG A 1 451 ? 10.211 -37.656 -12.445 1 98 451 ARG A C 1
ATOM 3533 O O . ARG A 1 451 ? 10.883 -38.094 -13.375 1 98 451 ARG A O 1
ATOM 3540 N N . ILE A 1 452 ? 8.977 -38 -12.156 1 97.5 452 ILE A N 1
ATOM 3541 C CA . ILE A 1 452 ? 8.172 -38.906 -12.984 1 97.5 452 ILE A CA 1
ATOM 3542 C C . ILE A 1 452 ? 6.867 -38.219 -13.375 1 97.5 452 ILE A C 1
ATOM 3544 O O . ILE A 1 452 ? 6.16 -37.656 -12.523 1 97.5 452 ILE A O 1
ATOM 3548 N N . THR A 1 453 ? 6.598 -38.188 -14.656 1 96.69 453 THR A N 1
ATOM 3549 C CA . THR A 1 453 ? 5.406 -37.531 -15.164 1 96.69 453 THR A CA 1
ATOM 3550 C C . THR A 1 453 ? 4.145 -38.281 -14.766 1 96.69 453 THR A C 1
ATOM 3552 O O . THR A 1 453 ? 4.227 -39.375 -14.227 1 96.69 453 THR A O 1
ATOM 3555 N N . LYS A 1 454 ? 3.047 -37.656 -15.031 1 92.88 454 LYS A N 1
ATOM 3556 C CA . LYS A 1 454 ? 1.751 -38.281 -14.766 1 92.88 454 LYS A CA 1
ATOM 3557 C C . LYS A 1 454 ? 1.604 -39.594 -15.539 1 92.88 454 LYS A C 1
ATOM 3559 O O . LYS A 1 454 ? 0.986 -40.531 -15.055 1 92.88 454 LYS A O 1
ATOM 3564 N N . GLY A 1 455 ? 2.229 -39.688 -16.688 1 92.62 455 GLY A N 1
ATOM 3565 C CA . GLY A 1 455 ? 2.186 -40.875 -17.516 1 92.62 455 GLY A CA 1
ATOM 3566 C C . GLY A 1 455 ? 3.199 -41.906 -17.109 1 92.62 455 GLY A C 1
ATOM 3567 O O . GLY A 1 455 ? 3.271 -43 -17.719 1 92.62 455 GLY A O 1
ATOM 3568 N N . GLY A 1 456 ? 3.992 -41.594 -16.094 1 95.44 456 GLY A N 1
ATOM 3569 C CA . GLY A 1 456 ? 4.961 -42.562 -15.594 1 95.44 456 GLY A CA 1
ATOM 3570 C C . GLY A 1 456 ? 6.312 -42.469 -16.281 1 95.44 456 GLY A C 1
ATOM 3571 O O . GLY A 1 456 ? 7.176 -43.312 -16.078 1 95.44 456 GLY A O 1
ATOM 3572 N N . THR A 1 457 ? 6.512 -41.5 -17 1 96.94 457 THR A N 1
ATOM 3573 C CA . THR A 1 457 ? 7.75 -41.344 -17.766 1 96.94 457 THR A CA 1
ATOM 3574 C C . THR A 1 457 ? 8.789 -40.562 -16.938 1 96.94 457 THR A C 1
ATOM 3576 O O . THR A 1 457 ? 8.508 -39.5 -16.406 1 96.94 457 THR A O 1
ATOM 3579 N N . PRO A 1 458 ? 9.992 -41.156 -16.844 1 97.19 458 PRO A N 1
ATOM 3580 C CA . PRO A 1 458 ? 11.062 -40.375 -16.203 1 97.19 458 PRO A CA 1
ATOM 3581 C C . PRO A 1 458 ? 11.352 -39.062 -16.906 1 97.19 458 PRO A C 1
ATOM 3583 O O . PRO A 1 458 ? 11.328 -39 -18.141 1 97.19 458 PRO A O 1
ATOM 3586 N N . PHE A 1 459 ? 11.633 -38 -16.203 1 97.62 459 PHE A N 1
ATOM 3587 C CA . PHE A 1 459 ? 11.836 -36.656 -16.719 1 97.62 459 PHE A CA 1
ATOM 3588 C C . PHE A 1 459 ? 12.992 -35.969 -15.992 1 97.62 459 PHE A C 1
ATOM 3590 O O . PHE A 1 459 ? 12.875 -35.594 -14.828 1 97.62 459 PHE A O 1
ATOM 3597 N N . GLY A 1 460 ? 14.086 -35.812 -16.688 1 97.19 460 GLY A N 1
ATOM 3598 C CA . GLY A 1 460 ? 15.227 -35.156 -16.094 1 97.19 460 GLY A CA 1
ATOM 3599 C C . GLY A 1 460 ? 15.578 -35.656 -14.711 1 97.19 460 GLY A C 1
ATOM 3600 O O . GLY A 1 460 ? 15.711 -34.875 -13.766 1 97.19 460 GLY A O 1
ATOM 3601 N N . GLN A 1 461 ? 15.805 -36.844 -14.523 1 97.19 461 GLN A N 1
ATOM 3602 C CA . GLN A 1 461 ? 15.953 -37.531 -13.25 1 97.19 461 GLN A CA 1
ATOM 3603 C C . GLN A 1 461 ? 17.156 -37 -12.477 1 97.19 461 GLN A C 1
ATOM 3605 O O . GLN A 1 461 ? 17.203 -37.094 -11.242 1 97.19 461 GLN A O 1
ATOM 3610 N N . VAL A 1 462 ? 18.078 -36.406 -13.109 1 97.06 462 VAL A N 1
ATOM 3611 C CA . VAL A 1 462 ? 19.281 -35.875 -12.477 1 97.06 462 VAL A CA 1
ATOM 3612 C C . VAL A 1 462 ? 18.922 -34.688 -11.578 1 97.06 462 VAL A C 1
ATOM 3614 O O . VAL A 1 462 ? 19.703 -34.312 -10.688 1 97.06 462 VAL A O 1
ATOM 3617 N N . GLN A 1 463 ? 17.719 -34.156 -11.719 1 98.31 463 GLN A N 1
ATOM 3618 C CA . GLN A 1 463 ? 17.312 -32.969 -10.992 1 98.31 463 GLN A CA 1
ATOM 3619 C C . GLN A 1 463 ? 16.469 -33.344 -9.773 1 98.31 463 GLN A C 1
ATOM 3621 O O . GLN A 1 463 ? 15.844 -32.469 -9.164 1 98.31 463 GLN A O 1
ATOM 3626 N N . ARG A 1 464 ? 16.406 -34.594 -9.367 1 98.38 464 ARG A N 1
ATOM 3627 C CA . ARG A 1 464 ? 15.648 -35.031 -8.188 1 98.38 464 ARG A CA 1
ATOM 3628 C C . ARG A 1 464 ? 16.172 -34.375 -6.926 1 98.38 464 ARG A C 1
ATOM 3630 O O . ARG A 1 464 ? 17.375 -34.25 -6.73 1 98.38 464 ARG A O 1
ATOM 3637 N N . VAL A 1 465 ? 15.281 -33.906 -6.109 1 98.5 465 VAL A N 1
ATOM 3638 C CA . VAL A 1 465 ? 15.641 -33.281 -4.832 1 98.5 465 VAL A CA 1
ATOM 3639 C C . VAL A 1 465 ? 15.078 -34.125 -3.684 1 98.5 465 VAL A C 1
ATOM 3641 O O . VAL A 1 465 ? 14.312 -35.062 -3.906 1 98.5 465 VAL A O 1
ATOM 3644 N N . THR A 1 466 ? 15.523 -33.781 -2.455 1 97.5 466 THR A N 1
ATOM 3645 C CA . THR A 1 466 ? 14.977 -34.469 -1.283 1 97.5 466 THR A CA 1
ATOM 3646 C C . THR A 1 466 ? 13.617 -33.906 -0.915 1 97.5 466 THR A C 1
ATOM 3648 O O . THR A 1 466 ? 13.266 -32.812 -1.347 1 97.5 466 THR A O 1
ATOM 3651 N N . LEU A 1 467 ? 12.852 -34.688 -0.184 1 97.88 467 LEU A N 1
ATOM 3652 C CA . LEU A 1 467 ? 11.555 -34.219 0.294 1 97.88 467 LEU A CA 1
ATOM 3653 C C . LEU A 1 467 ? 11.711 -32.938 1.105 1 97.88 467 LEU A C 1
ATOM 3655 O O . LEU A 1 467 ? 10.922 -32 0.952 1 97.88 467 LEU A O 1
ATOM 3659 N N . LEU A 1 468 ? 12.711 -32.844 1.939 1 97.75 468 LEU A N 1
ATOM 3660 C CA . LEU A 1 468 ? 12.922 -31.641 2.754 1 97.75 468 LEU A CA 1
ATOM 3661 C C . LEU A 1 468 ? 13.281 -30.438 1.882 1 97.75 468 LEU A C 1
ATOM 3663 O O . LEU A 1 468 ? 12.891 -29.312 2.18 1 97.75 468 LEU A O 1
ATOM 3667 N N . ASP A 1 469 ? 14.062 -30.703 0.813 1 97.94 469 ASP A N 1
ATOM 3668 C CA . ASP A 1 469 ? 14.383 -29.625 -0.12 1 97.94 469 ASP A CA 1
ATOM 3669 C C . ASP A 1 469 ? 13.117 -29 -0.692 1 97.94 469 ASP A C 1
ATOM 3671 O O . ASP A 1 469 ? 12.984 -27.766 -0.712 1 97.94 469 ASP A O 1
ATOM 3675 N N . VAL A 1 470 ? 12.242 -29.812 -1.133 1 98.5 470 VAL A N 1
ATOM 3676 C CA . VAL A 1 470 ? 11.07 -29.281 -1.813 1 98.5 470 VAL A CA 1
ATOM 3677 C C . VAL A 1 470 ? 10.102 -28.703 -0.79 1 98.5 470 VAL A C 1
ATOM 3679 O O . VAL A 1 470 ? 9.398 -27.719 -1.073 1 98.5 470 VAL A O 1
ATOM 3682 N N . ILE A 1 471 ? 10 -29.25 0.413 1 98.69 471 ILE A N 1
ATOM 3683 C CA . ILE A 1 471 ? 9.203 -28.625 1.463 1 98.69 471 ILE A CA 1
ATOM 3684 C C . ILE A 1 471 ? 9.703 -27.203 1.716 1 98.69 471 ILE A C 1
ATOM 3686 O O . ILE A 1 471 ? 8.906 -26.281 1.853 1 98.69 471 ILE A O 1
ATOM 3690 N N . ARG A 1 472 ? 11.031 -27 1.722 1 98.75 472 ARG A N 1
ATOM 3691 C CA . ARG A 1 472 ? 11.602 -25.672 1.89 1 98.75 472 ARG A CA 1
ATOM 3692 C C . ARG A 1 472 ? 11.195 -24.75 0.747 1 98.75 472 ARG A C 1
ATOM 3694 O O . ARG A 1 472 ? 10.914 -23.562 0.965 1 98.75 472 ARG A O 1
ATOM 3701 N N . MET A 1 473 ? 11.109 -25.281 -0.452 1 98.88 473 MET A N 1
ATOM 3702 C CA . MET A 1 473 ? 10.742 -24.5 -1.625 1 98.88 473 MET A CA 1
ATOM 3703 C C . MET A 1 473 ? 9.328 -23.938 -1.49 1 98.88 473 MET A C 1
ATOM 3705 O O . MET A 1 473 ? 9.039 -22.859 -1.981 1 98.88 473 MET A O 1
ATOM 3709 N N . TYR A 1 474 ? 8.438 -24.656 -0.771 1 98.88 474 TYR A N 1
ATOM 3710 C CA . TYR A 1 474 ? 7.035 -24.281 -0.639 1 98.88 474 TYR A CA 1
ATOM 3711 C C . TYR A 1 474 ? 6.781 -23.578 0.688 1 98.88 474 TYR A C 1
ATOM 3713 O O . TYR A 1 474 ? 5.629 -23.344 1.062 1 98.88 474 TYR A O 1
ATOM 3721 N N . THR A 1 475 ? 7.828 -23.328 1.512 1 98.88 475 THR A N 1
ATOM 3722 C CA . THR A 1 475 ? 7.613 -22.734 2.828 1 98.88 475 THR A CA 1
ATOM 3723 C C . THR A 1 475 ? 8.594 -21.594 3.074 1 98.88 475 THR A C 1
ATOM 3725 O O . THR A 1 475 ? 8.398 -20.469 2.59 1 98.88 475 THR A O 1
ATOM 3728 N N . ILE A 1 476 ? 9.797 -21.922 3.631 1 98.88 476 ILE A N 1
ATOM 3729 C CA . ILE A 1 476 ? 10.695 -20.891 4.125 1 98.88 476 ILE A CA 1
ATOM 3730 C C . ILE A 1 476 ? 11.328 -20.156 2.945 1 98.88 476 ILE A C 1
ATOM 3732 O O . ILE A 1 476 ? 11.562 -18.938 3.016 1 98.88 476 ILE A O 1
ATOM 3736 N N . ASN A 1 477 ? 11.664 -20.875 1.853 1 98.88 477 ASN A N 1
ATOM 3737 C CA . ASN A 1 477 ? 12.25 -20.203 0.695 1 98.88 477 ASN A CA 1
ATOM 3738 C C . ASN A 1 477 ? 11.266 -19.25 0.034 1 98.88 477 ASN A C 1
ATOM 3740 O O . ASN A 1 477 ? 11.648 -18.156 -0.411 1 98.88 477 ASN A O 1
ATOM 3744 N N . ALA A 1 478 ? 10 -19.688 -0.041 1 98.88 478 ALA A N 1
ATOM 3745 C CA . ALA A 1 478 ? 8.969 -18.828 -0.603 1 98.88 478 ALA A CA 1
ATOM 3746 C C . ALA A 1 478 ? 8.734 -17.594 0.281 1 98.88 478 ALA A C 1
ATOM 3748 O O . ALA A 1 478 ? 8.516 -16.5 -0.223 1 98.88 478 ALA A O 1
ATOM 3749 N N . ALA A 1 479 ? 8.758 -17.781 1.609 1 98.88 479 ALA A N 1
ATOM 3750 C CA . ALA A 1 479 ? 8.664 -16.656 2.531 1 98.88 479 ALA A CA 1
ATOM 3751 C C . ALA A 1 479 ? 9.836 -15.695 2.334 1 98.88 479 ALA A C 1
ATOM 3753 O O . ALA A 1 479 ? 9.664 -14.477 2.391 1 98.88 479 ALA A O 1
ATOM 3754 N N . TYR A 1 480 ? 11.023 -16.219 2.066 1 98.75 480 TYR A N 1
ATOM 3755 C CA . TYR A 1 480 ? 12.203 -15.414 1.791 1 98.75 480 TYR A CA 1
ATOM 3756 C C . TYR A 1 480 ? 12.016 -14.578 0.532 1 98.75 480 TYR A C 1
ATOM 3758 O O . TYR A 1 480 ? 12.383 -13.398 0.498 1 98.75 480 TYR A O 1
ATOM 3766 N N . ALA A 1 481 ? 11.367 -15.125 -0.443 1 98.81 481 ALA A N 1
ATOM 3767 C CA . ALA A 1 481 ? 11.172 -14.469 -1.73 1 98.81 481 ALA A CA 1
ATOM 3768 C C . ALA A 1 481 ? 10.242 -13.266 -1.592 1 98.81 481 ALA A C 1
ATOM 3770 O O . ALA A 1 481 ? 10.281 -12.344 -2.416 1 98.81 481 ALA A O 1
ATOM 3771 N N . SER A 1 482 ? 9.406 -13.211 -0.597 1 98.5 482 SER A N 1
ATOM 3772 C CA . SER A 1 482 ? 8.492 -12.109 -0.348 1 98.5 482 SER A CA 1
ATOM 3773 C C . SER A 1 482 ? 8.938 -11.281 0.852 1 98.5 482 SER A C 1
ATOM 3775 O O . SER A 1 482 ? 8.164 -10.477 1.38 1 98.5 482 SER A O 1
ATOM 3777 N N . ARG A 1 483 ? 10.156 -11.555 1.371 1 97.19 483 ARG A N 1
ATOM 3778 C CA . ARG A 1 483 ? 10.758 -10.844 2.496 1 97.19 483 ARG A CA 1
ATOM 3779 C C . ARG A 1 483 ? 9.953 -11.055 3.771 1 97.19 483 ARG A C 1
ATOM 3781 O O . ARG A 1 483 ? 9.789 -10.133 4.57 1 97.19 483 ARG A O 1
ATOM 3788 N N . ASP A 1 484 ? 9.43 -12.25 3.945 1 98 484 ASP A N 1
ATOM 3789 C CA . ASP A 1 484 ? 8.594 -12.562 5.098 1 98 484 ASP A CA 1
ATOM 3790 C C . ASP A 1 484 ? 9.211 -13.664 5.945 1 98 484 ASP A C 1
ATOM 3792 O O . ASP A 1 484 ? 8.562 -14.219 6.836 1 98 484 ASP A O 1
ATOM 3796 N N . GLU A 1 485 ? 10.492 -14.008 5.688 1 98.12 485 GLU A N 1
ATOM 3797 C CA . GLU A 1 485 ? 11.109 -15.172 6.312 1 98.12 485 GLU A CA 1
ATOM 3798 C C . GLU A 1 485 ? 11.211 -15 7.824 1 98.12 485 GLU A C 1
ATOM 3800 O O . GLU A 1 485 ? 11.336 -15.977 8.562 1 98.12 485 GLU A O 1
ATOM 3805 N N . LYS A 1 486 ? 11.094 -13.766 8.281 1 96.81 486 LYS A N 1
ATOM 3806 C CA . LYS A 1 486 ? 11.203 -13.523 9.719 1 96.81 486 LYS A CA 1
ATOM 3807 C C . LYS A 1 486 ? 9.859 -13.734 10.414 1 96.81 486 LYS A C 1
ATOM 3809 O O . LYS A 1 486 ? 9.805 -13.914 11.633 1 96.81 486 LYS A O 1
ATOM 3814 N N . ILE A 1 487 ? 8.773 -13.797 9.641 1 97.44 487 ILE A N 1
ATOM 3815 C CA . ILE A 1 487 ? 7.484 -13.812 10.32 1 97.44 487 ILE A CA 1
ATOM 3816 C C . ILE A 1 487 ? 6.707 -15.07 9.93 1 97.44 487 ILE A C 1
ATOM 3818 O O . ILE A 1 487 ? 5.719 -15.422 10.578 1 97.44 487 ILE A O 1
ATOM 3822 N N . LYS A 1 488 ? 7.082 -15.711 8.852 1 98.38 488 LYS A N 1
ATOM 3823 C CA . LYS A 1 488 ? 6.379 -16.922 8.453 1 98.38 488 LYS A CA 1
ATOM 3824 C C . LYS A 1 488 ? 7.285 -17.844 7.629 1 98.38 488 LYS A C 1
ATOM 3826 O O . LYS A 1 488 ? 8.453 -17.516 7.395 1 98.38 488 LYS A O 1
ATOM 3831 N N . GLY A 1 489 ? 6.812 -18.969 7.254 1 98.62 489 GLY A N 1
ATOM 3832 C CA . GLY A 1 489 ? 7.523 -19.906 6.387 1 98.62 489 GLY A CA 1
ATOM 3833 C C . GLY A 1 489 ? 8.227 -21.016 7.152 1 98.62 489 GLY A C 1
ATOM 3834 O O . GLY A 1 489 ? 8.695 -21.984 6.559 1 98.62 489 GLY A O 1
ATOM 3835 N N . SER A 1 490 ? 8.359 -20.922 8.453 1 98.81 490 SER A N 1
ATOM 3836 C CA . SER A 1 490 ? 8.883 -21.953 9.336 1 98.81 490 SER A CA 1
ATOM 3837 C C . SER A 1 490 ? 8.133 -21.984 10.664 1 98.81 490 SER A C 1
ATOM 3839 O O . SER A 1 490 ? 7.418 -21.031 10.992 1 98.81 490 SER A O 1
ATOM 3841 N N . ILE A 1 491 ? 8.133 -23.109 11.312 1 98.81 491 ILE A N 1
ATOM 3842 C CA . ILE A 1 491 ? 7.543 -23.234 12.641 1 98.81 491 ILE A CA 1
ATOM 3843 C C . ILE A 1 491 ? 8.594 -22.922 13.711 1 98.81 491 ILE A C 1
ATOM 3845 O O . ILE A 1 491 ? 9.328 -23.797 14.141 1 98.81 491 ILE A O 1
ATOM 3849 N N . GLU A 1 492 ? 8.711 -21.719 14.023 1 98.62 492 GLU A N 1
ATOM 3850 C CA . GLU A 1 492 ? 9.641 -21.203 15.016 1 98.62 492 GLU A CA 1
ATOM 3851 C C . GLU A 1 492 ? 8.945 -20.219 15.961 1 98.62 492 GLU A C 1
ATOM 3853 O O . GLU A 1 492 ? 7.988 -19.547 15.578 1 98.62 492 GLU A O 1
ATOM 3858 N N . VAL A 1 493 ? 9.453 -20.156 17.156 1 97.5 493 VAL A N 1
ATOM 3859 C CA . VAL A 1 493 ? 8.867 -19.312 18.188 1 97.5 493 VAL A CA 1
ATOM 3860 C C . VAL A 1 493 ? 8.812 -17.859 17.688 1 97.5 493 VAL A C 1
ATOM 3862 O O . VAL A 1 493 ? 9.797 -17.344 17.141 1 97.5 493 VAL A O 1
ATOM 3865 N N . GLY A 1 494 ? 7.688 -17.25 17.844 1 96.19 494 GLY A N 1
ATOM 3866 C CA . GLY A 1 494 ? 7.512 -15.859 17.484 1 96.19 494 GLY A CA 1
ATOM 3867 C C . GLY A 1 494 ? 6.891 -15.664 16.109 1 96.19 494 GLY A C 1
ATOM 3868 O O . GLY A 1 494 ? 6.355 -14.602 15.805 1 96.19 494 GLY A O 1
ATOM 3869 N N . LYS A 1 495 ? 6.871 -16.656 15.242 1 98.12 495 LYS A N 1
ATOM 3870 C CA . LYS A 1 495 ? 6.344 -16.547 13.883 1 98.12 495 LYS A CA 1
ATOM 3871 C C . LYS A 1 495 ? 4.84 -16.797 13.852 1 98.12 495 LYS A C 1
ATOM 3873 O O . LYS A 1 495 ? 4.277 -17.328 14.812 1 98.12 495 LYS A O 1
ATOM 3878 N N . LEU A 1 496 ? 4.215 -16.312 12.859 1 98.25 496 LEU A N 1
ATOM 3879 C CA . LEU A 1 496 ? 2.779 -16.484 12.664 1 98.25 496 LEU A CA 1
ATOM 3880 C C . LEU A 1 496 ? 2.408 -17.969 12.68 1 98.25 496 LEU A C 1
ATOM 3882 O O . LEU A 1 496 ? 3.145 -18.797 12.141 1 98.25 496 LEU A O 1
ATOM 3886 N N . ALA A 1 497 ? 1.3 -18.219 13.289 1 98.19 497 ALA A N 1
ATOM 3887 C CA . ALA A 1 497 ? 0.812 -19.594 13.336 1 98.19 497 ALA A CA 1
ATOM 3888 C C . ALA A 1 497 ? 0.032 -19.938 12.078 1 98.19 497 ALA A C 1
ATOM 3890 O O . ALA A 1 497 ? -1.198 -20.031 12.102 1 98.19 497 ALA A O 1
ATOM 3891 N N . ASP A 1 498 ? 0.64 -20.141 11.023 1 98.81 498 ASP A N 1
ATOM 3892 C CA . ASP A 1 498 ? 0.153 -20.719 9.773 1 98.81 498 ASP A CA 1
ATOM 3893 C C . ASP A 1 498 ? 0.643 -22.156 9.609 1 98.81 498 ASP A C 1
ATOM 3895 O O . ASP A 1 498 ? 1.84 -22.406 9.43 1 98.81 498 ASP A O 1
ATOM 3899 N N . LEU A 1 499 ? -0.278 -23.078 9.656 1 98.88 499 LEU A N 1
ATOM 3900 C CA . LEU A 1 499 ? 0.12 -24.484 9.695 1 98.88 499 LEU A CA 1
ATOM 3901 C C . LEU A 1 499 ? -0.757 -25.312 8.773 1 98.88 499 LEU A C 1
ATOM 3903 O O . LEU A 1 499 ? -1.923 -24.984 8.547 1 98.88 499 LEU A O 1
ATOM 3907 N N . ALA A 1 500 ? -0.236 -26.328 8.25 1 98.88 500 ALA A N 1
ATOM 3908 C CA . ALA A 1 500 ? -0.954 -27.375 7.531 1 98.88 500 ALA A CA 1
ATOM 3909 C C . ALA A 1 500 ? -0.765 -28.734 8.203 1 98.88 500 ALA A C 1
ATOM 3911 O O . ALA A 1 500 ? 0.365 -29.203 8.367 1 98.88 500 ALA A O 1
ATOM 3912 N N . ILE A 1 501 ? -1.818 -29.328 8.672 1 98.69 501 ILE A N 1
ATOM 3913 C CA . ILE A 1 501 ? -1.792 -30.641 9.289 1 98.69 501 ILE A CA 1
ATOM 3914 C C . ILE A 1 501 ? -2.211 -31.703 8.266 1 98.69 501 ILE A C 1
ATOM 3916 O O . ILE A 1 501 ? -3.299 -31.625 7.688 1 98.69 501 ILE A O 1
ATOM 3920 N N . LEU A 1 502 ? -1.368 -32.656 8.047 1 98.62 502 LEU A N 1
ATOM 3921 C CA . LEU A 1 502 ? -1.586 -33.688 7.02 1 98.62 502 LEU A CA 1
ATOM 3922 C C . LEU A 1 502 ? -2.26 -34.906 7.609 1 98.62 502 LEU A C 1
ATOM 3924 O O . LEU A 1 502 ? -2.377 -35.031 8.828 1 98.62 502 LEU A O 1
ATOM 3928 N N . ASN A 1 503 ? -2.715 -35.781 6.73 1 97.56 503 ASN A N 1
ATOM 3929 C CA . ASN A 1 503 ? -3.441 -37 7.156 1 97.56 503 ASN A CA 1
ATOM 3930 C C . ASN A 1 503 ? -2.498 -38.156 7.402 1 97.56 503 ASN A C 1
ATOM 3932 O O . ASN A 1 503 ? -2.943 -39.25 7.75 1 97.56 503 ASN A O 1
ATOM 3936 N N . LYS A 1 504 ? -1.234 -37.938 7.258 1 97.25 504 LYS A N 1
ATOM 3937 C CA . LYS A 1 504 ? -0.232 -38.969 7.484 1 97.25 504 LYS A CA 1
ATOM 3938 C C . LYS A 1 504 ? 1.14 -38.375 7.758 1 97.25 504 LYS A C 1
ATOM 3940 O O . LYS A 1 504 ? 1.307 -37.156 7.691 1 97.25 504 LYS A O 1
ATOM 3945 N N . SER A 1 505 ? 2.088 -39.156 8.203 1 98.06 505 SER A N 1
ATOM 3946 C CA . SER A 1 505 ? 3.486 -38.75 8.32 1 98.06 505 SER A CA 1
ATOM 3947 C C . SER A 1 505 ? 4.184 -38.781 6.965 1 98.06 505 SER A C 1
ATOM 3949 O O . SER A 1 505 ? 4.336 -39.844 6.359 1 98.06 505 SER A O 1
ATOM 3951 N N . ILE A 1 506 ? 4.668 -37.656 6.496 1 97.56 506 ILE A N 1
ATOM 3952 C CA . ILE A 1 506 ? 5.199 -37.625 5.141 1 97.56 506 ILE A CA 1
ATOM 3953 C C . ILE A 1 506 ? 6.668 -38.031 5.145 1 97.56 506 ILE A C 1
ATOM 3955 O O . ILE A 1 506 ? 7.211 -38.438 4.113 1 97.56 506 ILE A O 1
ATOM 3959 N N . LEU A 1 507 ? 7.332 -37.906 6.297 1 96.69 507 LEU A N 1
ATOM 3960 C CA . LEU A 1 507 ? 8.727 -38.312 6.359 1 96.69 507 LEU A CA 1
ATOM 3961 C C . LEU A 1 507 ? 8.844 -39.844 6.422 1 96.69 507 LEU A C 1
ATOM 3963 O O . LEU A 1 507 ? 9.906 -40.406 6.121 1 96.69 507 LEU A O 1
ATOM 3967 N N . ASN A 1 508 ? 7.754 -40.5 6.812 1 94.44 508 ASN A N 1
ATOM 3968 C CA . ASN A 1 508 ? 7.812 -41.938 7.012 1 94.44 508 ASN A CA 1
ATOM 3969 C C . ASN A 1 508 ? 6.949 -42.688 5.992 1 94.44 508 ASN A C 1
ATOM 3971 O O . ASN A 1 508 ? 6.621 -43.844 6.188 1 94.44 508 ASN A O 1
ATOM 3975 N N . CYS A 1 509 ? 6.539 -42.031 4.984 1 93.69 509 CYS A N 1
ATOM 3976 C CA . CYS A 1 509 ? 5.77 -42.719 3.951 1 93.69 509 CYS A CA 1
ATOM 3977 C C . CYS A 1 509 ? 6.555 -42.812 2.646 1 93.69 509 CYS A C 1
ATOM 3979 O O . CYS A 1 509 ? 7.496 -42.031 2.439 1 93.69 509 CYS A O 1
ATOM 3981 N N . PRO A 1 510 ? 6.191 -43.844 1.796 1 94.75 510 PRO A N 1
ATOM 3982 C CA . PRO A 1 510 ? 6.809 -43.875 0.468 1 94.75 510 PRO A CA 1
ATOM 3983 C C . PRO A 1 510 ? 6.516 -42.594 -0.342 1 94.75 510 PRO A C 1
ATOM 3985 O O . PRO A 1 510 ? 5.426 -42.031 -0.234 1 94.75 510 PRO A O 1
ATOM 3988 N N . THR A 1 511 ? 7.5 -42.219 -1.16 1 93.69 511 THR A N 1
ATOM 3989 C CA . THR A 1 511 ? 7.395 -40.969 -1.906 1 93.69 511 THR A CA 1
ATOM 3990 C C . THR A 1 511 ? 6.195 -41 -2.852 1 93.69 511 THR A C 1
ATOM 3992 O O . THR A 1 511 ? 5.586 -39.969 -3.129 1 93.69 511 THR A O 1
ATOM 3995 N N . GLU A 1 512 ? 5.785 -42.156 -3.34 1 93.44 512 GLU A N 1
ATOM 3996 C CA . GLU A 1 512 ? 4.648 -42.281 -4.246 1 93.44 512 GLU A CA 1
ATOM 3997 C C . GLU A 1 512 ? 3.344 -41.875 -3.559 1 93.44 512 GLU A C 1
ATOM 3999 O O . GLU A 1 512 ? 2.398 -41.438 -4.219 1 93.44 512 GLU A O 1
ATOM 4004 N N . GLU A 1 513 ? 3.35 -41.969 -2.279 1 95.75 513 GLU A N 1
ATOM 4005 C CA . GLU A 1 513 ? 2.141 -41.688 -1.513 1 95.75 513 GLU A CA 1
ATOM 4006 C C . GLU A 1 513 ? 1.941 -40.188 -1.351 1 95.75 513 GLU A C 1
ATOM 4008 O O . GLU A 1 513 ? 0.886 -39.75 -0.895 1 95.75 513 GLU A O 1
ATOM 4013 N N . LEU A 1 514 ? 2.941 -39.438 -1.755 1 97 514 LEU A N 1
ATOM 4014 C CA . LEU A 1 514 ? 2.783 -38 -1.72 1 97 514 LEU A CA 1
ATOM 4015 C C . LEU A 1 514 ? 1.581 -37.562 -2.551 1 97 514 LEU A C 1
ATOM 4017 O O . LEU A 1 514 ? 0.909 -36.562 -2.215 1 97 514 LEU A O 1
ATOM 4021 N N . LEU A 1 515 ? 1.227 -38.25 -3.605 1 97 515 LEU A N 1
ATOM 4022 C CA . LEU A 1 515 ? 0.112 -37.906 -4.488 1 97 515 LEU A CA 1
ATOM 4023 C C . LEU A 1 515 ? -1.222 -38.094 -3.773 1 97 515 LEU A C 1
ATOM 4025 O O . LEU A 1 515 ? -2.248 -37.594 -4.211 1 97 515 LEU A O 1
ATOM 4029 N N . ASP A 1 516 ? -1.156 -38.875 -2.67 1 95.81 516 ASP A N 1
ATOM 4030 C CA . ASP A 1 516 ? -2.385 -39.219 -1.948 1 95.81 516 ASP A CA 1
ATOM 4031 C C . ASP A 1 516 ? -2.473 -38.438 -0.637 1 95.81 516 ASP A C 1
ATOM 4033 O O . ASP A 1 516 ? -3.41 -38.625 0.141 1 95.81 516 ASP A O 1
ATOM 4037 N N . VAL A 1 517 ? -1.514 -37.594 -0.362 1 97.44 517 VAL A N 1
ATOM 4038 C CA . VAL A 1 517 ? -1.519 -36.812 0.868 1 97.44 517 VAL A CA 1
ATOM 4039 C C . VAL A 1 517 ? -2.695 -35.844 0.856 1 97.44 517 VAL A C 1
ATOM 4041 O O . VAL A 1 517 ? -2.998 -35.25 -0.174 1 97.44 517 VAL A O 1
ATOM 4044 N N . GLU A 1 518 ? -3.406 -35.781 1.922 1 97.38 518 GLU A N 1
ATOM 4045 C CA . GLU A 1 518 ? -4.484 -34.812 2.123 1 97.38 518 GLU A CA 1
ATOM 4046 C C . GLU A 1 518 ? -4.234 -33.969 3.357 1 97.38 518 GLU A C 1
ATOM 4048 O O . GLU A 1 518 ? -3.6 -34.406 4.316 1 97.38 518 GLU A O 1
ATOM 4053 N N . VAL A 1 519 ? -4.676 -32.75 3.289 1 98.38 519 VAL A N 1
ATOM 4054 C CA . VAL A 1 519 ? -4.625 -31.875 4.445 1 98.38 519 VAL A CA 1
ATOM 4055 C C . VAL A 1 519 ? -5.879 -32.062 5.297 1 98.38 519 VAL A C 1
ATOM 4057 O O . VAL A 1 519 ? -7 -31.953 4.797 1 98.38 519 VAL A O 1
ATOM 4060 N N . GLU A 1 520 ? -5.66 -32.312 6.547 1 97.81 520 GLU A N 1
ATOM 4061 C CA . GLU A 1 520 ? -6.773 -32.5 7.469 1 97.81 520 GLU A CA 1
ATOM 4062 C C . GLU A 1 520 ? -7.258 -31.172 8.039 1 97.81 520 GLU A C 1
ATOM 4064 O O . GLU A 1 520 ? -8.453 -30.984 8.25 1 97.81 520 GLU A O 1
ATOM 4069 N N . MET A 1 521 ? -6.312 -30.359 8.344 1 98 521 MET A N 1
ATOM 4070 C CA . MET A 1 521 ? -6.633 -29.031 8.891 1 98 521 MET A CA 1
ATOM 4071 C C . MET A 1 521 ? -5.641 -27.984 8.398 1 98 521 MET A C 1
ATOM 4073 O O . MET A 1 521 ? -4.469 -28.297 8.172 1 98 521 MET A O 1
ATOM 4077 N N . THR A 1 522 ? -6.105 -26.828 8.227 1 98.62 522 THR A N 1
ATOM 4078 C CA . THR A 1 522 ? -5.27 -25.672 7.965 1 98.62 522 THR A CA 1
ATOM 4079 C C . THR A 1 522 ? -5.492 -24.594 9.031 1 98.62 522 THR A C 1
ATOM 4081 O O . THR A 1 522 ? -6.633 -24.25 9.344 1 98.62 522 THR A O 1
ATOM 4084 N N . VAL A 1 523 ? -4.445 -24.203 9.68 1 98.25 523 VAL A N 1
ATOM 4085 C CA . VAL A 1 523 ? -4.461 -23.094 10.633 1 98.25 523 VAL A CA 1
ATOM 4086 C C . VAL A 1 523 ? -3.879 -21.844 9.977 1 98.25 523 VAL A C 1
ATOM 4088 O O . VAL A 1 523 ? -2.803 -21.891 9.375 1 98.25 523 VAL A O 1
ATOM 4091 N N . LEU A 1 524 ? -4.594 -20.781 9.977 1 98 524 LEU A N 1
ATOM 4092 C CA . LEU A 1 524 ? -4.152 -19.484 9.484 1 98 524 LEU A CA 1
ATOM 4093 C C . LEU A 1 524 ? -4.348 -18.406 10.547 1 98 524 LEU A C 1
ATOM 4095 O O . LEU A 1 524 ? -5.453 -18.234 11.062 1 98 524 LEU A O 1
ATOM 4099 N N . ASN A 1 525 ? -3.211 -17.734 10.844 1 96.56 525 ASN A N 1
ATOM 4100 C CA . ASN A 1 525 ? -3.266 -16.688 11.852 1 96.56 525 ASN A CA 1
ATOM 4101 C C . ASN A 1 525 ? -3.758 -17.219 13.195 1 96.56 525 ASN A C 1
ATOM 4103 O O . ASN A 1 525 ? -4.488 -16.531 13.914 1 96.56 525 ASN A O 1
ATOM 4107 N N . GLY A 1 526 ? -3.49 -18.453 13.484 1 96.25 526 GLY A N 1
ATOM 4108 C CA . GLY A 1 526 ? -3.812 -19.078 14.766 1 96.25 526 GLY A CA 1
ATOM 4109 C C . GLY A 1 526 ? -5.223 -19.625 14.812 1 96.25 526 GLY A C 1
ATOM 4110 O O . GLY A 1 526 ? -5.652 -20.156 15.844 1 96.25 526 GLY A O 1
ATOM 4111 N N . GLU A 1 527 ? -5.949 -19.594 13.719 1 96.12 527 GLU A N 1
ATOM 4112 C CA . GLU A 1 527 ? -7.332 -20.047 13.672 1 96.12 527 GLU A CA 1
ATOM 4113 C C . GLU A 1 527 ? -7.508 -21.172 12.656 1 96.12 527 GLU A C 1
ATOM 4115 O O . GLU A 1 527 ? -6.875 -21.172 11.594 1 96.12 527 GLU A O 1
ATOM 4120 N N . PHE A 1 528 ? -8.422 -22.141 13.008 1 96.56 528 PHE A N 1
ATOM 4121 C CA . PHE A 1 528 ? -8.781 -23.156 12.031 1 96.56 528 PHE A CA 1
ATOM 4122 C C . PHE A 1 528 ? -9.586 -22.562 10.883 1 96.56 528 PHE A C 1
ATOM 4124 O O . PHE A 1 528 ? -10.656 -21.984 11.109 1 96.56 528 PHE A O 1
ATOM 4131 N N . VAL A 1 529 ? -9.078 -22.703 9.711 1 97.38 529 VAL A N 1
ATOM 4132 C CA . VAL A 1 529 ? -9.781 -22.109 8.578 1 97.38 529 VAL A CA 1
ATOM 4133 C C . VAL A 1 529 ? -10.234 -23.219 7.625 1 97.38 529 VAL A C 1
ATOM 4135 O O . VAL A 1 529 ? -11.047 -22.984 6.727 1 97.38 529 VAL A O 1
ATOM 4138 N N . TYR A 1 530 ? -9.734 -24.391 7.746 1 97.25 530 TYR A N 1
ATOM 4139 C CA . TYR A 1 530 ? -10.148 -25.578 7.008 1 97.25 530 TYR A CA 1
ATOM 4140 C C . TYR A 1 530 ? -10.047 -26.828 7.875 1 97.25 530 TYR A C 1
ATOM 4142 O O . TYR A 1 530 ? -9.094 -26.984 8.641 1 97.25 530 TYR A O 1
ATOM 4150 N N . SER A 1 531 ? -11.031 -27.656 7.918 1 95.44 531 SER A N 1
ATOM 4151 C CA . SER A 1 531 ? -11.031 -28.969 8.555 1 95.44 531 SER A CA 1
ATOM 4152 C C . SER A 1 531 ? -11.789 -30 7.719 1 95.44 531 SER A C 1
ATOM 4154 O O . SER A 1 531 ? -12.906 -29.734 7.27 1 95.44 531 SER A O 1
ATOM 4156 N N . LYS A 1 532 ? -11.172 -31.047 7.316 1 87.19 532 LYS A N 1
ATOM 4157 C CA . LYS A 1 532 ? -11.836 -32.094 6.555 1 87.19 532 LYS A CA 1
ATOM 4158 C C . LYS A 1 532 ? -12.938 -32.75 7.375 1 87.19 532 LYS A C 1
ATOM 4160 O O . LYS A 1 532 ? -13.992 -33.094 6.836 1 87.19 532 LYS A O 1
ATOM 4165 N N . HIS A 1 533 ? -12.703 -33.25 8.719 1 71.88 533 HIS A N 1
ATOM 4166 C CA . HIS A 1 533 ? -13.727 -33.844 9.562 1 71.88 533 HIS A CA 1
ATOM 4167 C C . HIS A 1 533 ? -14.461 -32.812 10.383 1 71.88 533 HIS A C 1
ATOM 4169 O O . HIS A 1 533 ? -13.875 -31.781 10.75 1 71.88 533 HIS A O 1
ATOM 4175 N N . SER A 1 534 ? -15.734 -32.531 10.062 1 51.25 534 SER A N 1
ATOM 4176 C CA . SER A 1 534 ? -16.484 -31.625 10.938 1 51.25 534 SER A CA 1
ATOM 4177 C C . SER A 1 534 ? -16.016 -31.719 12.383 1 51.25 534 SER A C 1
ATOM 4179 O O . SER A 1 534 ? -16.094 -32.781 13 1 51.25 534 SER A O 1
ATOM 4181 N N . CYS A 1 535 ? -15.102 -31.25 12.75 1 40.84 535 CYS A N 1
ATOM 4182 C CA . CYS A 1 535 ? -14.75 -31.297 14.164 1 40.84 535 CYS A CA 1
ATOM 4183 C C . CYS A 1 535 ? -15.906 -30.797 15.031 1 40.84 535 CYS A C 1
ATOM 4185 O O . CYS A 1 535 ? -16.391 -29.688 14.844 1 40.84 535 CYS A O 1
ATOM 4187 N N . GLU A 1 536 ? -16.812 -31.672 15.461 1 35.16 536 GLU A N 1
ATOM 4188 C CA . GLU A 1 536 ? -17.641 -31.328 16.609 1 35.16 536 GLU A CA 1
ATOM 4189 C C . GLU A 1 536 ? -16.812 -30.734 17.75 1 35.16 536 GLU A C 1
ATOM 4191 O O . GLU A 1 536 ? -15.969 -31.422 18.328 1 35.16 536 GLU A O 1
ATOM 4196 N N . VAL A 1 537 ? -16.391 -29.75 17.594 1 34.06 537 VAL A N 1
ATOM 4197 C CA . VAL A 1 537 ? -15.914 -29.094 18.812 1 34.06 537 VAL A CA 1
ATOM 4198 C C . VAL A 1 537 ? -16.922 -29.297 19.938 1 34.06 537 VAL A C 1
ATOM 4200 O O . VAL A 1 537 ? -18.062 -28.859 19.859 1 34.06 537 VAL A O 1
ATOM 4203 N N . ASN A 1 538 ? -16.969 -30.516 20.562 1 26.42 538 ASN A N 1
ATOM 4204 C CA . ASN A 1 538 ? -17.688 -30.547 21.844 1 26.42 538 ASN A CA 1
ATOM 4205 C C . ASN A 1 538 ? -17.297 -29.375 22.719 1 26.42 538 ASN A C 1
ATOM 4207 O O . ASN A 1 538 ? -16.141 -29.266 23.172 1 26.42 538 ASN A O 1
ATOM 4211 N N . ILE A 1 539 ? -17.922 -28.422 22.531 1 21.7 539 ILE A N 1
ATOM 4212 C CA . ILE A 1 539 ? -18.047 -27.5 23.656 1 21.7 539 ILE A CA 1
ATOM 4213 C C . ILE A 1 539 ? -18.906 -28.141 24.75 1 21.7 539 ILE A C 1
ATOM 4215 O O . ILE A 1 539 ? -20 -28.625 24.469 1 21.7 539 ILE A O 1
ATOM 4219 N N . MET B 1 1 ? 5.719 -11.531 27.75 1 69.44 1 MET B N 1
ATOM 4220 C CA . MET B 1 1 ? 5.426 -10.25 27.109 1 69.44 1 MET B CA 1
ATOM 4221 C C . MET B 1 1 ? 5.699 -9.094 28.078 1 69.44 1 MET B C 1
ATOM 4223 O O . MET B 1 1 ? 5.465 -9.203 29.281 1 69.44 1 MET B O 1
ATOM 4227 N N . ARG B 1 2 ? 6.332 -8 27.719 1 83.5 2 ARG B N 1
ATOM 4228 C CA . ARG B 1 2 ? 6.617 -6.832 28.547 1 83.5 2 ARG B CA 1
ATOM 4229 C C . ARG B 1 2 ? 5.332 -6.242 29.109 1 83.5 2 ARG B C 1
ATOM 4231 O O . ARG B 1 2 ? 4.309 -6.188 28.438 1 83.5 2 ARG B O 1
ATOM 4238 N N . LYS B 1 3 ? 5.289 -6.027 30.438 1 91.75 3 LYS B N 1
ATOM 4239 C CA . LYS B 1 3 ? 4.148 -5.434 31.125 1 91.75 3 LYS B CA 1
ATOM 4240 C C . LYS B 1 3 ? 4.496 -4.055 31.672 1 91.75 3 LYS B C 1
ATOM 4242 O O . LYS B 1 3 ? 5.523 -3.891 32.344 1 91.75 3 LYS B O 1
ATOM 4247 N N . LEU B 1 4 ? 3.701 -3.076 31.25 1 96.19 4 LEU B N 1
ATOM 4248 C CA . LEU B 1 4 ? 3.865 -1.694 31.688 1 96.19 4 LEU B CA 1
ATOM 4249 C C . LEU B 1 4 ? 2.584 -1.172 32.344 1 96.19 4 LEU B C 1
ATOM 4251 O O . LEU B 1 4 ? 1.522 -1.178 31.703 1 96.19 4 LEU B O 1
ATOM 4255 N N . ALA B 1 5 ? 2.678 -0.787 33.625 1 98 5 ALA B N 1
ATOM 4256 C CA . ALA B 1 5 ? 1.501 -0.303 34.344 1 98 5 ALA B CA 1
ATOM 4257 C C . ALA B 1 5 ? 1.639 1.177 34.688 1 98 5 ALA B C 1
ATOM 4259 O O . ALA B 1 5 ? 2.662 1.601 35.219 1 98 5 ALA B O 1
ATOM 4260 N N . PHE B 1 6 ? 0.704 1.97 34.312 1 98.5 6 PHE B N 1
ATOM 4261 C CA . PHE B 1 6 ? 0.567 3.355 34.75 1 98.5 6 PHE B CA 1
ATOM 4262 C C . PHE B 1 6 ? -0.488 3.482 35.844 1 98.5 6 PHE B C 1
ATOM 4264 O O . PHE B 1 6 ? -1.667 3.205 35.625 1 98.5 6 PHE B O 1
ATOM 4271 N N . ILE B 1 7 ? -0.084 3.916 37 1 98.44 7 ILE B N 1
ATOM 4272 C CA . ILE B 1 7 ? -1.017 3.9 38.125 1 98.44 7 ILE B CA 1
ATOM 4273 C C . ILE B 1 7 ? -1.076 5.285 38.781 1 98.44 7 ILE B C 1
ATOM 4275 O O . ILE B 1 7 ? -0.188 6.113 38.562 1 98.44 7 ILE B O 1
ATOM 4279 N N . ASN B 1 8 ? -2.162 5.574 39.531 1 98.5 8 ASN B N 1
ATOM 4280 C CA . ASN B 1 8 ? -2.332 6.789 40.312 1 98.5 8 ASN B CA 1
ATOM 4281 C C . ASN B 1 8 ? -2.373 8.031 39.438 1 98.5 8 ASN B C 1
ATOM 4283 O O . ASN B 1 8 ? -1.646 8.992 39.688 1 98.5 8 ASN B O 1
ATOM 4287 N N . GLY B 1 9 ? -3.123 7.93 38.344 1 98.5 9 GLY B N 1
ATOM 4288 C CA . GLY B 1 9 ? -3.146 9.047 37.406 1 98.5 9 GLY B CA 1
ATOM 4289 C C . GLY B 1 9 ? -4.547 9.422 36.969 1 98.5 9 GLY B C 1
ATOM 4290 O O . GLY B 1 9 ? -5.527 9.102 37.625 1 98.5 9 GLY B O 1
ATOM 4291 N N . GLU B 1 10 ? -4.621 10.32 36 1 98.5 10 GLU B N 1
ATOM 4292 C CA . GLU B 1 10 ? -5.793 10.742 35.25 1 98.5 10 GLU B CA 1
ATOM 4293 C C . GLU B 1 10 ? -5.762 10.172 33.844 1 98.5 10 GLU B C 1
ATOM 4295 O O . GLU B 1 10 ? -5.262 10.82 32.906 1 98.5 10 GLU B O 1
ATOM 4300 N N . VAL B 1 11 ? -6.301 8.938 33.688 1 98.81 11 VAL B N 1
ATOM 4301 C CA . VAL B 1 11 ? -6.297 8.266 32.406 1 98.81 11 VAL B CA 1
ATOM 4302 C C . VAL B 1 11 ? -7.543 8.648 31.609 1 98.81 11 VAL B C 1
ATOM 4304 O O . VAL B 1 11 ? -8.625 8.109 31.844 1 98.81 11 VAL B O 1
ATOM 4307 N N . ILE B 1 12 ? -7.371 9.555 30.703 1 98.81 12 ILE B N 1
ATOM 4308 C CA . ILE B 1 12 ? -8.477 10 29.859 1 98.81 12 ILE B CA 1
ATOM 4309 C C . ILE B 1 12 ? -8.648 9.047 28.688 1 98.81 12 ILE B C 1
ATOM 4311 O O . ILE B 1 12 ? -7.906 9.125 27.703 1 98.81 12 ILE B O 1
ATOM 4315 N N . THR B 1 13 ? -9.594 8.188 28.719 1 98.69 13 THR B N 1
ATOM 4316 C CA . THR B 1 13 ? -9.703 7.074 27.781 1 98.69 13 THR B CA 1
ATOM 4317 C C . THR B 1 13 ? -10.211 7.559 26.438 1 98.69 13 THR B C 1
ATOM 4319 O O . THR B 1 13 ? -9.852 6.996 25.391 1 98.69 13 THR B O 1
ATOM 4322 N N . VAL B 1 14 ? -11.109 8.617 26.422 1 98.25 14 VAL B N 1
ATOM 4323 C CA . VAL B 1 14 ? -11.82 9.148 25.266 1 98.25 14 VAL B CA 1
ATOM 4324 C C . VAL B 1 14 ? -12.695 8.055 24.641 1 98.25 14 VAL B C 1
ATOM 4326 O O . VAL B 1 14 ? -12.961 8.078 23.438 1 98.25 14 VAL B O 1
ATOM 4329 N N . ASN B 1 15 ? -13.062 7.016 25.359 1 97.38 15 ASN B N 1
ATOM 4330 C CA . ASN B 1 15 ? -14.055 6.059 24.891 1 97.38 15 ASN B CA 1
ATOM 4331 C C . ASN B 1 15 ? -15.422 6.707 24.719 1 97.38 15 ASN B C 1
ATOM 4333 O O . ASN B 1 15 ? -15.594 7.887 25.031 1 97.38 15 ASN B O 1
ATOM 4337 N N . PRO B 1 16 ? -16.375 6.031 24.141 1 94.12 16 PRO B N 1
ATOM 4338 C CA . PRO B 1 16 ? -17.672 6.645 23.859 1 94.12 16 PRO B CA 1
ATOM 4339 C C . PRO B 1 16 ? -18.344 7.211 25.125 1 94.12 16 PRO B C 1
ATOM 4341 O O . PRO B 1 16 ? -19.062 8.211 25.047 1 94.12 16 PRO B O 1
ATOM 4344 N N . GLN B 1 17 ? -18 6.676 26.312 1 94.31 17 GLN B N 1
ATOM 4345 C CA . GLN B 1 17 ? -18.625 7.113 27.562 1 94.31 17 GLN B CA 1
ATOM 4346 C C . GLN B 1 17 ? -17.859 8.289 28.172 1 94.31 17 GLN B C 1
ATOM 4348 O O . GLN B 1 17 ? -18.359 8.969 29.062 1 94.31 17 GLN B O 1
ATOM 4353 N N . GLY B 1 18 ? -16.703 8.562 27.672 1 95.12 18 GLY B N 1
ATOM 4354 C CA . GLY B 1 18 ? -15.898 9.648 28.203 1 95.12 18 GLY B CA 1
ATOM 4355 C C . GLY B 1 18 ? -15.312 9.328 29.562 1 95.12 18 GLY B C 1
ATOM 4356 O O . GLY B 1 18 ? -15.109 10.234 30.391 1 95.12 18 GLY B O 1
ATOM 4357 N N . ASP B 1 19 ? -14.992 8.039 29.812 1 97.31 19 ASP B N 1
ATOM 4358 C CA . ASP B 1 19 ? -14.5 7.594 31.109 1 97.31 19 ASP B CA 1
ATOM 4359 C C . ASP B 1 19 ? -13.102 8.125 31.391 1 97.31 19 ASP B C 1
ATOM 4361 O O . ASP B 1 19 ? -12.281 8.227 30.469 1 97.31 19 ASP B O 1
ATOM 4365 N N . VAL B 1 20 ? -12.898 8.547 32.594 1 98.38 20 VAL B N 1
ATOM 4366 C CA . VAL B 1 20 ? -11.578 8.859 33.125 1 98.38 20 VAL B CA 1
ATOM 4367 C C . VAL B 1 20 ? -11.234 7.902 34.281 1 98.38 20 VAL B C 1
ATOM 4369 O O . VAL B 1 20 ? -11.961 7.82 35.281 1 98.38 20 VAL B O 1
ATOM 4372 N N . PHE B 1 21 ? -10.172 7.125 34.094 1 98.56 21 PHE B N 1
ATOM 4373 C CA . PHE B 1 21 ? -9.773 6.148 35.094 1 98.56 21 PHE B CA 1
ATOM 4374 C C . PHE B 1 21 ? -8.469 6.57 35.781 1 98.56 21 PHE B C 1
ATOM 4376 O O . PHE B 1 21 ? -7.938 7.645 35.5 1 98.56 21 PHE B O 1
ATOM 4383 N N . GLU B 1 22 ? -7.988 5.703 36.719 1 98.56 22 GLU B N 1
ATOM 4384 C CA . GLU B 1 22 ? -6.797 6.023 37.5 1 98.56 22 GLU B CA 1
ATOM 4385 C C . GLU B 1 22 ? -5.562 5.328 36.938 1 98.56 22 GLU B C 1
ATOM 4387 O O . GLU B 1 22 ? -4.434 5.754 37.188 1 98.56 22 GLU B O 1
ATOM 4392 N N . ALA B 1 23 ? -5.844 4.254 36.188 1 98.69 23 ALA B N 1
ATOM 4393 C CA . ALA B 1 23 ? -4.707 3.404 35.812 1 98.69 23 ALA B CA 1
ATOM 4394 C C . ALA B 1 23 ? -4.984 2.625 34.531 1 98.69 23 ALA B C 1
ATOM 4396 O O . ALA B 1 23 ? -6.141 2.441 34.156 1 98.69 23 ALA B O 1
ATOM 4397 N N . CYS B 1 24 ? -3.924 2.24 33.844 1 98.19 24 CYS B N 1
ATOM 4398 C CA . CYS B 1 24 ? -4.016 1.34 32.688 1 98.19 24 CYS B CA 1
ATOM 4399 C C . CYS B 1 24 ? -2.805 0.416 32.625 1 98.19 24 CYS B C 1
ATOM 4401 O O . CYS B 1 24 ? -1.73 0.758 33.125 1 98.19 24 CYS B O 1
ATOM 4403 N N . LEU B 1 25 ? -3.021 -0.786 32.156 1 98.12 25 LEU B N 1
ATOM 4404 C CA . LEU B 1 25 ? -2.01 -1.824 31.984 1 98.12 25 LEU B CA 1
ATOM 4405 C C . LEU B 1 25 ? -1.761 -2.125 30.516 1 98.12 25 LEU B C 1
ATOM 4407 O O . LEU B 1 25 ? -2.707 -2.309 29.75 1 98.12 25 LEU B O 1
ATOM 4411 N N . VAL B 1 26 ? -0.497 -2.076 30.109 1 97.38 26 VAL B N 1
ATOM 4412 C CA . VAL B 1 26 ? -0.069 -2.408 28.75 1 97.38 26 VAL B CA 1
ATOM 4413 C C . VAL B 1 26 ? 0.654 -3.752 28.75 1 97.38 26 VAL B C 1
ATOM 4415 O O . VAL B 1 26 ? 1.542 -3.988 29.578 1 97.38 26 VAL B O 1
ATOM 4418 N N . GLU B 1 27 ? 0.27 -4.66 27.938 1 94 27 GLU B N 1
ATOM 4419 C CA . GLU B 1 27 ? 0.961 -5.922 27.688 1 94 27 GLU B CA 1
ATOM 4420 C C . GLU B 1 27 ? 1.342 -6.051 26.219 1 94 27 GLU B C 1
ATOM 4422 O O . GLU B 1 27 ? 0.471 -6.094 25.344 1 94 27 GLU B O 1
ATOM 4427 N N . GLY B 1 28 ? 2.596 -6.18 25.984 1 92.06 28 GLY B N 1
ATOM 4428 C CA . GLY B 1 28 ? 3.039 -6.07 24.609 1 92.06 28 GLY B CA 1
ATOM 4429 C C . GLY B 1 28 ? 2.771 -4.707 24 1 92.06 28 GLY B C 1
ATOM 4430 O O . GLY B 1 28 ? 3.203 -3.688 24.547 1 92.06 28 GLY B O 1
ATOM 4431 N N . ASN B 1 29 ? 2.057 -4.773 22.938 1 95.31 29 ASN B N 1
ATOM 4432 C CA . ASN B 1 29 ? 1.787 -3.496 22.281 1 95.31 29 ASN B CA 1
ATOM 4433 C C . ASN B 1 29 ? 0.316 -3.107 22.406 1 95.31 29 ASN B C 1
ATOM 4435 O O . ASN B 1 29 ? -0.168 -2.262 21.656 1 95.31 29 ASN B O 1
ATOM 4439 N N . ARG B 1 30 ? -0.413 -3.703 23.391 1 96.19 30 ARG B N 1
ATOM 4440 C CA . ARG B 1 30 ? -1.847 -3.463 23.516 1 96.19 30 ARG B CA 1
ATOM 4441 C C . ARG B 1 30 ? -2.207 -3.047 24.938 1 96.19 30 ARG B C 1
ATOM 4443 O O . ARG B 1 30 ? -1.529 -3.432 25.891 1 96.19 30 ARG B O 1
ATOM 4450 N N . ILE B 1 31 ? -3.238 -2.328 24.984 1 98 31 ILE B N 1
ATOM 4451 C CA . ILE B 1 31 ? -3.85 -2.055 26.281 1 98 31 ILE B CA 1
ATOM 4452 C C . ILE B 1 31 ? -4.566 -3.303 26.781 1 98 31 ILE B C 1
ATOM 4454 O O . ILE B 1 31 ? -5.441 -3.842 26.109 1 98 31 ILE B O 1
ATOM 4458 N N . SER B 1 32 ? -4.184 -3.77 27.953 1 96.19 32 SER B N 1
ATOM 4459 C CA . SER B 1 32 ? -4.746 -5.023 28.438 1 96.19 32 SER B CA 1
ATOM 4460 C C . SER B 1 32 ? -5.84 -4.777 29.469 1 96.19 32 SER B C 1
ATOM 4462 O O . SER B 1 32 ? -6.738 -5.602 29.641 1 96.19 32 SER B O 1
ATOM 4464 N N . LYS B 1 33 ? -5.727 -3.645 30.234 1 97.5 33 LYS B N 1
ATOM 4465 C CA . LYS B 1 33 ? -6.719 -3.305 31.25 1 97.5 33 LYS B CA 1
ATOM 4466 C C . LYS B 1 33 ? -6.727 -1.806 31.531 1 97.5 33 LYS B C 1
ATOM 4468 O O . LYS B 1 33 ? -5.691 -1.142 31.406 1 97.5 33 LYS B O 1
ATOM 4473 N N . VAL B 1 34 ? -7.828 -1.269 31.797 1 98.62 34 VAL B N 1
ATOM 4474 C CA . VAL B 1 34 ? -8.016 0.102 32.25 1 98.62 34 VAL B CA 1
ATOM 4475 C C . VAL B 1 34 ? -8.953 0.114 33.469 1 98.62 34 VAL B C 1
ATOM 4477 O O . VAL B 1 34 ? -9.938 -0.632 33.5 1 98.62 34 VAL B O 1
ATOM 4480 N N . GLY B 1 35 ? -8.617 0.848 34.5 1 98.31 35 GLY B N 1
ATOM 4481 C CA . GLY B 1 35 ? -9.461 0.858 35.688 1 98.31 35 GLY B CA 1
ATOM 4482 C C . GLY B 1 35 ? -8.859 1.624 36.844 1 98.31 35 GLY B C 1
ATOM 4483 O O . GLY B 1 35 ? -8.18 2.633 36.656 1 98.31 35 GLY B O 1
ATOM 4484 N N . THR B 1 36 ? -9.211 1.191 38.062 1 98.38 36 THR B N 1
ATOM 4485 C CA . THR B 1 36 ? -8.672 1.815 39.25 1 98.38 36 THR B CA 1
ATOM 4486 C C . THR B 1 36 ? -7.254 1.331 39.531 1 98.38 36 THR B C 1
ATOM 4488 O O . THR B 1 36 ? -6.84 0.284 39.031 1 98.38 36 THR B O 1
ATOM 4491 N N . THR B 1 37 ? -6.543 2.193 40.25 1 98.06 37 THR B N 1
ATOM 4492 C CA . THR B 1 37 ? -5.199 1.804 40.656 1 98.06 37 THR B CA 1
ATOM 4493 C C . THR B 1 37 ? -5.223 0.452 41.375 1 98.06 37 THR B C 1
ATOM 4495 O O . THR B 1 37 ? -4.379 -0.407 41.125 1 98.06 37 THR B O 1
ATOM 4498 N N . GLU B 1 38 ? -6.18 0.215 42.219 1 97.81 38 GLU B N 1
ATOM 4499 C CA . GLU B 1 38 ? -6.293 -1.018 42.969 1 97.81 38 GLU B CA 1
ATOM 4500 C C . GLU B 1 38 ? -6.52 -2.221 42.062 1 97.81 38 GLU B C 1
ATOM 4502 O O . GLU B 1 38 ? -5.922 -3.281 42.281 1 97.81 38 GLU B O 1
ATOM 4507 N N . GLU B 1 39 ? -7.383 -2.084 41.125 1 97.31 39 GLU B N 1
ATOM 4508 C CA . GLU B 1 39 ? -7.688 -3.158 40.188 1 97.31 39 GLU B CA 1
ATOM 4509 C C . GLU B 1 39 ? -6.449 -3.562 39.375 1 97.31 39 GLU B C 1
ATOM 4511 O O . GLU B 1 39 ? -6.211 -4.75 39.156 1 97.31 39 GLU B O 1
ATOM 4516 N N . ILE B 1 40 ? -5.707 -2.596 38.969 1 97.19 40 ILE B N 1
ATOM 4517 C CA . ILE B 1 40 ? -4.551 -2.855 38.094 1 97.19 40 ILE B CA 1
ATOM 4518 C C . ILE B 1 40 ? -3.422 -3.457 38.938 1 97.19 40 ILE B C 1
ATOM 4520 O O . ILE B 1 40 ? -2.693 -4.336 38.469 1 97.19 40 ILE B O 1
ATOM 4524 N N . LYS B 1 41 ? -3.268 -3.016 40.188 1 95.88 41 LYS B N 1
ATOM 4525 C CA . LYS B 1 41 ? -2.223 -3.531 41.094 1 95.88 41 LYS B CA 1
ATOM 4526 C C . LYS B 1 41 ? -2.371 -5.035 41.281 1 95.88 41 LYS B C 1
ATOM 4528 O O . LYS B 1 41 ? -1.377 -5.746 41.438 1 95.88 41 LYS B O 1
ATOM 4533 N N . LYS B 1 42 ? -3.539 -5.547 41.188 1 95.12 42 LYS B N 1
ATOM 4534 C CA . LYS B 1 42 ? -3.82 -6.965 41.406 1 95.12 42 LYS B CA 1
ATOM 4535 C C . LYS B 1 42 ? -3.275 -7.797 40.25 1 95.12 42 LYS B C 1
ATOM 4537 O O . LYS B 1 42 ? -3.104 -9.016 40.375 1 95.12 42 LYS B O 1
ATOM 4542 N N . LEU B 1 43 ? -3.027 -7.152 39.156 1 92.75 43 LEU B N 1
ATOM 4543 C CA . LEU B 1 43 ? -2.613 -7.859 37.969 1 92.75 43 LEU B CA 1
ATOM 4544 C C . LEU B 1 43 ? -1.102 -7.777 37.781 1 92.75 43 LEU B C 1
ATOM 4546 O O . LEU B 1 43 ? -0.558 -8.336 36.812 1 92.75 43 LEU B O 1
ATOM 4550 N N . LEU B 1 44 ? -0.44 -7.129 38.719 1 91.81 44 LEU B N 1
ATOM 4551 C CA . LEU B 1 44 ? 0.989 -6.883 38.562 1 91.81 44 LEU B CA 1
ATOM 4552 C C . LEU B 1 44 ? 1.806 -8.047 39.125 1 91.81 44 LEU B C 1
ATOM 4554 O O . LEU B 1 44 ? 1.355 -8.75 40.031 1 91.81 44 LEU B O 1
ATOM 4558 N N . ASN B 1 45 ? 2.832 -8.273 38.406 1 89.5 45 ASN B N 1
ATOM 4559 C CA . ASN B 1 45 ? 3.82 -9.211 38.906 1 89.5 45 ASN B CA 1
ATOM 4560 C C . ASN B 1 45 ? 5.207 -8.578 39 1 89.5 45 ASN B C 1
ATOM 4562 O O . ASN B 1 45 ? 5.355 -7.371 38.812 1 89.5 45 ASN B O 1
ATOM 4566 N N . ILE B 1 46 ? 6.297 -9.438 39.312 1 86.94 46 ILE B N 1
ATOM 4567 C CA . ILE B 1 46 ? 7.625 -8.93 39.625 1 86.94 46 ILE B CA 1
ATOM 4568 C C . ILE B 1 46 ? 8.273 -8.383 38.344 1 86.94 46 ILE B C 1
ATOM 4570 O O . ILE B 1 46 ? 9.172 -7.543 38.406 1 86.94 46 ILE B O 1
ATOM 4574 N N . LYS B 1 47 ? 7.781 -8.758 37.25 1 88.62 47 LYS B N 1
ATOM 4575 C CA . LYS B 1 47 ? 8.414 -8.367 35.969 1 88.62 47 LYS B CA 1
ATOM 4576 C C . LYS B 1 47 ? 7.738 -7.137 35.375 1 88.62 47 LYS B C 1
ATOM 4578 O O . LYS B 1 47 ? 8.242 -6.551 34.438 1 88.62 47 LYS B O 1
ATOM 4583 N N . THR B 1 48 ? 6.68 -6.668 36.062 1 93.38 48 THR B N 1
ATOM 4584 C CA . THR B 1 48 ? 5.926 -5.543 35.531 1 93.38 48 THR B CA 1
ATOM 4585 C C . THR B 1 48 ? 6.641 -4.227 35.812 1 93.38 48 THR B C 1
ATOM 4587 O O . THR B 1 48 ? 7.086 -3.99 36.938 1 93.38 48 THR B O 1
ATOM 4590 N N . GLU B 1 49 ? 6.891 -3.432 34.781 1 95.31 49 GLU B N 1
ATOM 4591 C CA . GLU B 1 49 ? 7.355 -2.061 34.969 1 95.31 49 GLU B CA 1
ATOM 4592 C C . GLU B 1 49 ? 6.219 -1.145 35.438 1 95.31 49 GLU B C 1
ATOM 4594 O O . GLU B 1 49 ? 5.18 -1.074 34.75 1 95.31 49 GLU B O 1
ATOM 4599 N N . ILE B 1 50 ? 6.426 -0.47 36.562 1 96.69 50 ILE B N 1
ATOM 4600 C CA . ILE B 1 50 ? 5.363 0.345 37.156 1 96.69 50 ILE B CA 1
ATOM 4601 C C . ILE B 1 50 ? 5.754 1.819 37.094 1 96.69 50 ILE B C 1
ATOM 4603 O O . ILE B 1 50 ? 6.84 2.197 37.531 1 96.69 50 ILE B O 1
ATOM 4607 N N . ILE B 1 51 ? 4.926 2.654 36.562 1 97.06 51 ILE B N 1
ATOM 4608 C CA . ILE B 1 51 ? 5.082 4.105 36.562 1 97.06 51 ILE B CA 1
ATOM 4609 C C . ILE B 1 51 ? 4.027 4.75 37.438 1 97.06 51 ILE B C 1
ATOM 4611 O O . ILE B 1 51 ? 2.83 4.645 37.188 1 97.06 51 ILE B O 1
ATOM 4615 N N . ASP B 1 52 ? 4.457 5.387 38.469 1 97.94 52 ASP B N 1
ATOM 4616 C CA . ASP B 1 52 ? 3.578 6.191 39.312 1 97.94 52 ASP B CA 1
ATOM 4617 C C . ASP B 1 52 ? 3.35 7.57 38.688 1 97.94 52 ASP B C 1
ATOM 4619 O O . ASP B 1 52 ? 4.262 8.398 38.656 1 97.94 52 ASP B O 1
ATOM 4623 N N . LEU B 1 53 ? 2.121 7.812 38.344 1 98.19 53 LEU B N 1
ATOM 4624 C CA . LEU B 1 53 ? 1.803 9.023 37.594 1 98.19 53 LEU B CA 1
ATOM 4625 C C . LEU B 1 53 ? 1.653 10.219 38.531 1 98.19 53 LEU B C 1
ATOM 4627 O O . LEU B 1 53 ? 1.716 11.367 38.094 1 98.19 53 LEU B O 1
ATOM 4631 N N . LYS B 1 54 ? 1.382 9.953 39.812 1 98 54 LYS B N 1
ATOM 4632 C CA . LYS B 1 54 ? 1.238 11.008 40.812 1 98 54 LYS B CA 1
ATOM 4633 C C . LYS B 1 54 ? 0.196 12.031 40.375 1 98 54 LYS B C 1
ATOM 4635 O O . LYS B 1 54 ? 0.44 13.242 40.438 1 98 54 LYS B O 1
ATOM 4640 N N . GLY B 1 55 ? -0.867 11.578 39.781 1 98.06 55 GLY B N 1
ATOM 4641 C CA . GLY B 1 55 ? -2.002 12.422 39.438 1 98.06 55 GLY B CA 1
ATOM 4642 C C . GLY B 1 55 ? -1.928 12.984 38.031 1 98.06 55 GLY B C 1
ATOM 4643 O O . GLY B 1 55 ? -2.871 13.625 37.562 1 98.06 55 GLY B O 1
ATOM 4644 N N . LYS B 1 56 ? -0.848 12.758 37.312 1 98.19 56 LYS B N 1
ATOM 4645 C CA . LYS B 1 56 ? -0.646 13.312 35.969 1 98.19 56 LYS B CA 1
ATOM 4646 C C . LYS B 1 56 ? -1.54 12.617 34.938 1 98.19 56 LYS B C 1
ATOM 4648 O O . LYS B 1 56 ? -2.031 11.516 35.188 1 98.19 56 LYS B O 1
ATOM 4653 N N . THR B 1 57 ? -1.713 13.258 33.875 1 98.75 57 THR B N 1
ATOM 4654 C CA . THR B 1 57 ? -2.643 12.797 32.844 1 98.75 57 THR B CA 1
ATOM 4655 C C . THR B 1 57 ? -1.953 11.828 31.891 1 98.75 57 THR B C 1
ATOM 4657 O O . THR B 1 57 ? -0.806 12.055 31.484 1 98.75 57 THR B O 1
ATOM 4660 N N . VAL B 1 58 ? -2.639 10.75 31.516 1 98.88 58 VAL B N 1
ATOM 4661 C CA . VAL B 1 58 ? -2.324 9.898 30.375 1 98.88 58 VAL B CA 1
ATOM 4662 C C . VAL B 1 58 ? -3.385 10.07 29.281 1 98.88 58 VAL B C 1
ATOM 4664 O O . VAL B 1 58 ? -4.582 9.953 29.562 1 98.88 58 VAL B O 1
ATOM 4667 N N . LEU B 1 59 ? -2.994 10.414 28.078 1 98.88 59 LEU B N 1
ATOM 4668 C CA . LEU B 1 59 ? -3.852 10.508 26.891 1 98.88 59 LEU B CA 1
ATOM 4669 C C . LEU B 1 59 ? -3.551 9.383 25.922 1 98.88 59 LEU B C 1
ATOM 4671 O O . LEU B 1 59 ? -2.457 8.812 25.938 1 98.88 59 LEU B O 1
ATOM 4675 N N . PRO B 1 60 ? -4.621 8.977 25.094 1 98.88 60 PRO B N 1
ATOM 4676 C CA . PRO B 1 60 ? -4.184 8.258 23.891 1 98.88 60 PRO B CA 1
ATOM 4677 C C . PRO B 1 60 ? -3.1 9.008 23.109 1 98.88 60 PRO B C 1
ATOM 4679 O O . PRO B 1 60 ? -3.027 10.234 23.188 1 98.88 60 PRO B O 1
ATOM 4682 N N . GLY B 1 61 ? -2.217 8.242 22.469 1 98.88 61 GLY B N 1
ATOM 4683 C CA . GLY B 1 61 ? -1.302 8.938 21.578 1 98.88 61 GLY B CA 1
ATOM 4684 C C . GLY B 1 61 ? -1.991 9.953 20.688 1 98.88 61 GLY B C 1
ATOM 4685 O O . GLY B 1 61 ? -3.002 9.648 20.047 1 98.88 61 GLY B O 1
ATOM 4686 N N . LEU B 1 62 ? -1.503 11.164 20.672 1 98.94 62 LEU B N 1
ATOM 4687 C CA . LEU B 1 62 ? -2.143 12.227 19.906 1 98.94 62 LEU B CA 1
ATOM 4688 C C . LEU B 1 62 ? -1.938 12.031 18.406 1 98.94 62 LEU B C 1
ATOM 4690 O O . LEU B 1 62 ? -0.921 11.469 17.984 1 98.94 62 LEU B O 1
ATOM 4694 N N . ILE B 1 63 ? -2.953 12.414 17.656 1 98.94 63 ILE B N 1
ATOM 4695 C CA . ILE B 1 63 ? -2.939 12.281 16.203 1 98.94 63 ILE B CA 1
ATOM 4696 C C . ILE B 1 63 ? -3.102 13.656 15.555 1 98.94 63 ILE B C 1
ATOM 4698 O O . ILE B 1 63 ? -4.094 14.344 15.789 1 98.94 63 ILE B O 1
ATOM 4702 N N . ASP B 1 64 ? -2.078 14.07 14.859 1 98.94 64 ASP B N 1
ATOM 4703 C CA . ASP B 1 64 ? -2.223 15.258 14.023 1 98.94 64 ASP B CA 1
ATOM 4704 C C . ASP B 1 64 ? -2.85 14.914 12.672 1 98.94 64 ASP B C 1
ATOM 4706 O O . ASP B 1 64 ? -2.189 14.336 11.805 1 98.94 64 ASP B O 1
ATOM 4710 N N . ALA B 1 65 ? -4.086 15.312 12.461 1 98.88 65 ALA B N 1
ATOM 4711 C CA . ALA B 1 65 ? -4.879 14.789 11.352 1 98.88 65 ALA B CA 1
ATOM 4712 C C . ALA B 1 65 ? -4.582 15.539 10.062 1 98.88 65 ALA B C 1
ATOM 4714 O O . ALA B 1 65 ? -5.172 15.25 9.016 1 98.88 65 ALA B O 1
ATOM 4715 N N . HIS B 1 66 ? -3.73 16.531 10.086 1 98.81 66 HIS B N 1
ATOM 4716 C CA . HIS B 1 66 ? -3.324 17.25 8.891 1 98.81 66 HIS B CA 1
ATOM 4717 C C . HIS B 1 66 ? -2.008 17.984 9.109 1 98.81 66 HIS B C 1
ATOM 4719 O O . HIS B 1 66 ? -1.985 19.062 9.703 1 98.81 66 HIS B O 1
ATOM 4725 N N . MET B 1 67 ? -0.986 17.5 8.57 1 98.38 67 MET B N 1
ATOM 4726 C CA . MET B 1 67 ? 0.305 18.172 8.57 1 98.38 67 MET B CA 1
ATOM 4727 C C . MET B 1 67 ? 1.16 17.719 7.391 1 98.38 67 MET B C 1
ATOM 4729 O O . MET B 1 67 ? 0.807 16.766 6.691 1 98.38 67 MET B O 1
ATOM 4733 N N . HIS B 1 68 ? 2.18 18.422 7.07 1 97.69 68 HIS B N 1
ATOM 4734 C CA . HIS B 1 68 ? 3.154 18.047 6.047 1 97.69 68 HIS B CA 1
ATOM 4735 C C . HIS B 1 68 ? 4.469 17.609 6.676 1 97.69 68 HIS B C 1
ATOM 4737 O O . HIS B 1 68 ? 5.34 18.422 6.965 1 97.69 68 HIS B O 1
ATOM 4743 N N . LEU B 1 69 ? 4.582 16.312 6.793 1 98.12 69 LEU B N 1
ATOM 4744 C CA . LEU B 1 69 ? 5.629 15.719 7.613 1 98.12 69 LEU B CA 1
ATOM 4745 C C . LEU B 1 69 ? 7.012 16.109 7.094 1 98.12 69 LEU B C 1
ATOM 4747 O O . LEU B 1 69 ? 7.848 16.594 7.855 1 98.12 69 LEU B O 1
ATOM 4751 N N . TYR B 1 70 ? 7.297 15.922 5.797 1 96.81 70 TYR B N 1
ATOM 4752 C CA . TYR B 1 70 ? 8.602 16.25 5.23 1 96.81 70 TYR B CA 1
ATOM 4753 C C . TYR B 1 70 ? 8.859 17.75 5.277 1 96.81 70 TYR B C 1
ATOM 4755 O O . TYR B 1 70 ? 9.961 18.188 5.594 1 96.81 70 TYR B O 1
ATOM 4763 N N . LEU B 1 71 ? 7.828 18.484 4.918 1 94.94 71 LEU B N 1
ATOM 4764 C CA . LEU B 1 71 ? 7.988 19.938 4.973 1 94.94 71 LEU B CA 1
ATOM 4765 C C . LEU B 1 71 ? 8.32 20.391 6.387 1 94.94 71 LEU B C 1
ATOM 4767 O O . LEU B 1 71 ? 9.148 21.281 6.578 1 94.94 71 LEU B O 1
ATOM 4771 N N . TYR B 1 72 ? 7.688 19.828 7.363 1 96.81 72 TYR B N 1
ATOM 4772 C CA . TYR B 1 72 ? 7.965 20.141 8.758 1 96.81 72 TYR B CA 1
ATOM 4773 C C . TYR B 1 72 ? 9.406 19.812 9.117 1 96.81 72 TYR B C 1
ATOM 4775 O O . TYR B 1 72 ? 10.125 20.625 9.688 1 96.81 72 TYR B O 1
ATOM 4783 N N . GLY B 1 73 ? 9.836 18.578 8.742 1 97.19 73 GLY B N 1
ATOM 4784 C CA . GLY B 1 73 ? 11.211 18.188 8.992 1 97.19 73 GLY B CA 1
ATOM 4785 C C . GLY B 1 73 ? 12.219 19.125 8.344 1 97.19 73 GLY B C 1
ATOM 4786 O O . GLY B 1 73 ? 13.211 19.516 8.977 1 97.19 73 GLY B O 1
ATOM 4787 N N . ILE B 1 74 ? 11.961 19.516 7.109 1 94 74 ILE B N 1
ATOM 4788 C CA . ILE B 1 74 ? 12.836 20.406 6.359 1 94 74 ILE B CA 1
ATOM 4789 C C . ILE B 1 74 ? 12.914 21.766 7.059 1 94 74 ILE B C 1
ATOM 4791 O O . ILE B 1 74 ? 13.984 22.375 7.129 1 94 74 ILE B O 1
ATOM 4795 N N . SER B 1 75 ? 11.781 22.203 7.602 1 93.19 75 SER B N 1
ATOM 4796 C CA . SER B 1 75 ? 11.742 23.484 8.297 1 93.19 75 SER B CA 1
ATOM 4797 C C . SER B 1 75 ? 12.578 23.438 9.57 1 93.19 75 SER B C 1
ATOM 4799 O O . SER B 1 75 ? 13.086 24.469 10.023 1 93.19 75 SER B O 1
ATOM 4801 N N . LEU B 1 76 ? 12.695 22.281 10.156 1 93.44 76 LEU B N 1
ATOM 4802 C CA . LEU B 1 76 ? 13.469 22.125 11.383 1 93.44 76 LEU B CA 1
ATOM 4803 C C . LEU B 1 76 ? 14.961 22.062 11.078 1 93.44 76 LEU B C 1
ATOM 4805 O O . LEU B 1 76 ? 15.789 22.359 11.938 1 93.44 76 LEU B O 1
ATOM 4809 N N . LEU B 1 77 ? 15.258 21.656 9.836 1 90.69 77 LEU B N 1
ATOM 4810 C CA . LEU B 1 77 ? 16.656 21.453 9.453 1 90.69 77 LEU B CA 1
ATOM 4811 C C . LEU B 1 77 ? 17.25 22.734 8.906 1 90.69 77 LEU B C 1
ATOM 4813 O O . LEU B 1 77 ? 18.469 22.938 8.969 1 90.69 77 LEU B O 1
ATOM 4817 N N . ASN B 1 78 ? 16.406 23.594 8.336 1 89.25 78 ASN B N 1
ATOM 4818 C CA . ASN B 1 78 ? 16.891 24.781 7.641 1 89.25 78 ASN B CA 1
ATOM 4819 C C . ASN B 1 78 ? 16.578 26.047 8.422 1 89.25 78 ASN B C 1
ATOM 4821 O O . ASN B 1 78 ? 15.984 26 9.5 1 89.25 78 ASN B O 1
ATOM 4825 N N . LEU B 1 79 ? 17.156 27.125 7.883 1 90 79 LEU B N 1
ATOM 4826 C CA . LEU B 1 79 ? 16.875 28.406 8.492 1 90 79 LEU B CA 1
ATOM 4827 C C . LEU B 1 79 ? 15.367 28.672 8.516 1 90 79 LEU B C 1
ATOM 4829 O O . LEU B 1 79 ? 14.68 28.484 7.512 1 90 79 LEU B O 1
ATOM 4833 N N . ASN B 1 80 ? 14.844 28.953 9.672 1 91.38 80 ASN B N 1
ATOM 4834 C CA . ASN B 1 80 ? 13.414 29.125 9.906 1 91.38 80 ASN B CA 1
ATOM 4835 C C . ASN B 1 80 ? 13.109 30.5 10.516 1 91.38 80 ASN B C 1
ATOM 4837 O O . ASN B 1 80 ? 13.523 30.781 11.641 1 91.38 80 ASN B O 1
ATOM 4841 N N . CYS B 1 81 ? 12.367 31.219 9.797 1 91 81 CYS B N 1
ATOM 4842 C CA . CYS B 1 81 ? 12.094 32.594 10.195 1 91 81 CYS B CA 1
ATOM 4843 C C . CYS B 1 81 ? 11.133 32.625 11.383 1 91 81 CYS B C 1
ATOM 4845 O O . CYS B 1 81 ? 10.984 33.688 12.031 1 91 81 CYS B O 1
ATOM 4847 N N . LYS B 1 82 ? 10.531 31.547 11.672 1 84 82 LYS B N 1
ATOM 4848 C CA . LYS B 1 82 ? 9.625 31.484 12.82 1 84 82 LYS B CA 1
ATOM 4849 C C . LYS B 1 82 ? 10.398 31.422 14.133 1 84 82 LYS B C 1
ATOM 4851 O O . LYS B 1 82 ? 9.812 31.578 15.211 1 84 82 LYS B O 1
ATOM 4856 N N . ASN B 1 83 ? 11.656 31.297 14.047 1 81.94 83 ASN B N 1
ATOM 4857 C CA . ASN B 1 83 ? 12.508 31.359 15.227 1 81.94 83 ASN B CA 1
ATOM 4858 C C . ASN B 1 83 ? 12.609 32.781 15.773 1 81.94 83 ASN B C 1
ATOM 4860 O O . ASN B 1 83 ? 12.695 33.75 15.008 1 81.94 83 ASN B O 1
ATOM 4864 N N . PRO B 1 84 ? 12.57 33 16.984 1 78.12 84 PRO B N 1
ATOM 4865 C CA . PRO B 1 84 ? 12.547 34.344 17.594 1 78.12 84 PRO B CA 1
ATOM 4866 C C . PRO B 1 84 ? 13.773 35.188 17.219 1 78.12 84 PRO B C 1
ATOM 4868 O O . PRO B 1 84 ? 13.734 36.406 17.297 1 78.12 84 PRO B O 1
ATOM 4871 N N . GLY B 1 85 ? 14.703 34.688 16.703 1 82.69 85 GLY B N 1
ATOM 4872 C CA . GLY B 1 85 ? 15.93 35.438 16.469 1 82.69 85 GLY B CA 1
ATOM 4873 C C . GLY B 1 85 ? 15.906 36.219 15.156 1 82.69 85 GLY B C 1
ATOM 4874 O O . GLY B 1 85 ? 16.734 37.094 14.93 1 82.69 85 GLY B O 1
ATOM 4875 N N . ILE B 1 86 ? 14.938 36.094 14.352 1 90.56 86 ILE B N 1
ATOM 4876 C CA . ILE B 1 86 ? 14.844 36.781 13.07 1 90.56 86 ILE B CA 1
ATOM 4877 C C . ILE B 1 86 ? 13.617 37.688 13.055 1 90.56 86 ILE B C 1
ATOM 4879 O O . ILE B 1 86 ? 12.5 37.219 12.789 1 90.56 86 ILE B O 1
ATOM 4883 N N . THR B 1 87 ? 13.852 38.969 13.211 1 92.31 87 THR B N 1
ATOM 4884 C CA . THR B 1 87 ? 12.719 39.875 13.375 1 92.31 87 THR B CA 1
ATOM 4885 C C . THR B 1 87 ? 12.742 40.969 12.305 1 92.31 87 THR B C 1
ATOM 4887 O O . THR B 1 87 ? 11.906 41.875 12.32 1 92.31 87 THR B O 1
ATOM 4890 N N . SER B 1 88 ? 13.75 40.906 11.492 1 95.38 88 SER B N 1
ATOM 4891 C CA . SER B 1 88 ? 13.859 41.906 10.422 1 95.38 88 SER B CA 1
ATOM 4892 C C . SER B 1 88 ? 14.461 41.281 9.164 1 95.38 88 SER B C 1
ATOM 4894 O O . SER B 1 88 ? 15.07 40.219 9.219 1 95.38 88 SER B O 1
ATOM 4896 N N . VAL B 1 89 ? 14.258 42 8.047 1 96.44 89 VAL B N 1
ATOM 4897 C CA . VAL B 1 89 ? 14.844 41.562 6.789 1 96.44 89 VAL B CA 1
ATOM 4898 C C . VAL B 1 89 ? 16.375 41.625 6.891 1 96.44 89 VAL B C 1
ATOM 4900 O O . VAL B 1 89 ? 17.062 40.719 6.387 1 96.44 89 VAL B O 1
ATOM 4903 N N . LYS B 1 90 ? 16.797 42.625 7.543 1 95.62 90 LYS B N 1
ATOM 4904 C CA . LYS B 1 90 ? 18.234 42.75 7.727 1 95.62 90 LYS B CA 1
ATOM 4905 C C . LYS B 1 90 ? 18.812 41.562 8.469 1 95.62 90 LYS B C 1
ATOM 4907 O O . LYS B 1 90 ? 19.844 41 8.078 1 95.62 90 LYS B O 1
ATOM 4912 N N . GLU B 1 91 ? 18.156 41.188 9.516 1 95.75 91 GLU B N 1
ATOM 4913 C CA . GLU B 1 91 ? 18.594 40.031 10.281 1 95.75 91 GLU B CA 1
ATOM 4914 C C . GLU B 1 91 ? 18.516 38.75 9.453 1 95.75 91 GLU B C 1
ATOM 4916 O O . GLU B 1 91 ? 19.391 37.875 9.539 1 95.75 91 GLU B O 1
ATOM 4921 N N . LEU B 1 92 ? 17.469 38.625 8.742 1 96.38 92 LEU B N 1
ATOM 4922 C CA . LEU B 1 92 ? 17.312 37.469 7.863 1 96.38 92 LEU B CA 1
ATOM 4923 C C . LEU B 1 92 ? 18.453 37.406 6.863 1 96.38 92 LEU B C 1
ATOM 4925 O O . LEU B 1 92 ? 19.047 36.312 6.68 1 96.38 92 LEU B O 1
ATOM 4929 N N . LEU B 1 93 ? 18.766 38.5 6.219 1 97.12 93 LEU B N 1
ATOM 4930 C CA . LEU B 1 93 ? 19.844 38.562 5.246 1 97.12 93 LEU B CA 1
ATOM 4931 C C . LEU B 1 93 ? 21.188 38.219 5.902 1 97.12 93 LEU B C 1
ATOM 4933 O O . LEU B 1 93 ? 22.031 37.562 5.289 1 97.12 93 LEU B O 1
ATOM 4937 N N . GLY B 1 94 ? 21.297 38.656 7.109 1 95.56 94 GLY B N 1
ATOM 4938 C CA . GLY B 1 94 ? 22.484 38.281 7.859 1 95.56 94 GLY B CA 1
ATOM 4939 C C . GLY B 1 94 ? 22.609 36.781 8.102 1 95.56 94 GLY B C 1
ATOM 4940 O O . GLY B 1 94 ? 23.703 36.219 7.969 1 95.56 94 GLY B O 1
ATOM 4941 N N . GLU B 1 95 ? 21.562 36.188 8.492 1 95.56 95 GLU B N 1
ATOM 4942 C CA . GLU B 1 95 ? 21.562 34.75 8.727 1 95.56 95 GLU B CA 1
ATOM 4943 C C . GLU B 1 95 ? 21.812 33.969 7.434 1 95.56 95 GLU B C 1
ATOM 4945 O O . GLU B 1 95 ? 22.516 32.969 7.438 1 95.56 95 GLU B O 1
ATOM 4950 N N . ILE B 1 96 ? 21.234 34.438 6.344 1 96.38 96 ILE B N 1
ATOM 4951 C CA . ILE B 1 96 ? 21.438 33.781 5.051 1 96.38 96 ILE B CA 1
ATOM 4952 C C . ILE B 1 96 ? 22.906 33.906 4.645 1 96.38 96 ILE B C 1
ATOM 4954 O O . ILE B 1 96 ? 23.484 32.969 4.086 1 96.38 96 ILE B O 1
ATOM 4958 N N . LYS B 1 97 ? 23.453 35.031 4.91 1 96 97 LYS B N 1
ATOM 4959 C CA . LYS B 1 97 ? 24.859 35.25 4.594 1 96 97 LYS B CA 1
ATOM 4960 C C . LYS B 1 97 ? 25.75 34.219 5.285 1 96 97 LYS B C 1
ATOM 4962 O O . LYS B 1 97 ? 26.688 33.719 4.684 1 96 97 LYS B O 1
ATOM 4967 N N . LYS B 1 98 ? 25.406 33.969 6.496 1 94.81 98 LYS B N 1
ATOM 4968 C CA . LYS B 1 98 ? 26.141 32.938 7.234 1 94.81 98 LYS B CA 1
ATOM 4969 C C . LYS B 1 98 ? 26.016 31.578 6.566 1 94.81 98 LYS B C 1
ATOM 4971 O O . LYS B 1 98 ? 27 30.844 6.438 1 94.81 98 LYS B O 1
ATOM 4976 N N . VAL B 1 99 ? 24.859 31.25 6.176 1 93.94 99 VAL B N 1
ATOM 4977 C CA . VAL B 1 99 ? 24.609 29.969 5.547 1 93.94 99 VAL B CA 1
ATOM 4978 C C . VAL B 1 99 ? 25.359 29.875 4.219 1 93.94 99 VAL B C 1
ATOM 4980 O O . VAL B 1 99 ? 25.906 28.828 3.879 1 93.94 99 VAL B O 1
ATOM 4983 N N . VAL B 1 100 ? 25.359 30.969 3.459 1 94 100 VAL B N 1
ATOM 4984 C CA . VAL B 1 100 ? 26.031 31.031 2.166 1 94 100 VAL B CA 1
ATOM 4985 C C . VAL B 1 100 ? 27.5 30.703 2.334 1 94 100 VAL B C 1
ATOM 4987 O O . VAL B 1 100 ? 28.094 30 1.504 1 94 100 VAL B O 1
ATOM 4990 N N . SER B 1 101 ? 28 31.141 3.377 1 91.94 101 SER B N 1
ATOM 4991 C CA . SER B 1 101 ? 29.438 30.969 3.605 1 91.94 101 SER B CA 1
ATOM 4992 C C . SER B 1 101 ? 29.766 29.516 3.98 1 91.94 101 SER B C 1
ATOM 4994 O O . SER B 1 101 ? 30.891 29.078 3.799 1 91.94 101 SER B O 1
ATOM 4996 N N . GLU B 1 102 ? 28.844 28.797 4.418 1 90.88 102 GLU B N 1
ATOM 4997 C CA . GLU B 1 102 ? 29.062 27.453 4.918 1 90.88 102 GLU B CA 1
ATOM 4998 C C . GLU B 1 102 ? 28.703 26.406 3.861 1 90.88 102 GLU B C 1
ATOM 5000 O O . GLU B 1 102 ? 29.094 25.234 3.975 1 90.88 102 GLU B O 1
ATOM 5005 N N . LYS B 1 103 ? 28 26.797 2.861 1 89.38 103 LYS B N 1
ATOM 5006 C CA . LYS B 1 103 ? 27.484 25.844 1.881 1 89.38 103 LYS B CA 1
ATOM 5007 C C . LYS B 1 103 ? 28.438 25.703 0.695 1 89.38 103 LYS B C 1
ATOM 5009 O O . LYS B 1 103 ? 29.125 26.656 0.343 1 89.38 103 LYS B O 1
ATOM 5014 N N . ALA B 1 104 ? 28.531 24.484 0.098 1 85.5 104 ALA B N 1
ATOM 5015 C CA . ALA B 1 104 ? 29.312 24.266 -1.118 1 85.5 104 ALA B CA 1
ATOM 5016 C C . ALA B 1 104 ? 28.656 24.938 -2.318 1 85.5 104 ALA B C 1
ATOM 5018 O O . ALA B 1 104 ? 27.438 25.125 -2.352 1 85.5 104 ALA B O 1
ATOM 5019 N N . LYS B 1 105 ? 29.484 25.219 -3.238 1 86.06 105 LYS B N 1
ATOM 5020 C CA . LYS B 1 105 ? 29.016 25.906 -4.434 1 86.06 105 LYS B CA 1
ATOM 5021 C C . LYS B 1 105 ? 27.875 25.156 -5.105 1 86.06 105 LYS B C 1
ATOM 5023 O O . LYS B 1 105 ? 27.938 23.938 -5.238 1 86.06 105 LYS B O 1
ATOM 5028 N N . GLY B 1 106 ? 26.859 25.891 -5.355 1 86.12 106 GLY B N 1
ATOM 5029 C CA . GLY B 1 106 ? 25.766 25.312 -6.133 1 86.12 106 GLY B CA 1
ATOM 5030 C C . GLY B 1 106 ? 24.656 24.734 -5.27 1 86.12 106 GLY B C 1
ATOM 5031 O O . GLY B 1 106 ? 23.578 24.406 -5.77 1 86.12 106 GLY B O 1
ATOM 5032 N N . GLU B 1 107 ? 24.828 24.656 -4.016 1 88.56 107 GLU B N 1
ATOM 5033 C CA . GLU B 1 107 ? 23.812 24.094 -3.123 1 88.56 107 GLU B CA 1
ATOM 5034 C C . GLU B 1 107 ? 22.641 25.062 -2.934 1 88.56 107 GLU B C 1
ATOM 5036 O O . GLU B 1 107 ? 22.812 26.281 -3.012 1 88.56 107 GLU B O 1
ATOM 5041 N N . VAL B 1 108 ? 21.578 24.484 -2.762 1 93.19 108 VAL B N 1
ATOM 5042 C CA . VAL B 1 108 ? 20.359 25.266 -2.584 1 93.19 108 VAL B CA 1
ATOM 5043 C C . VAL B 1 108 ? 20.234 25.719 -1.132 1 93.19 108 VAL B C 1
ATOM 5045 O O . VAL B 1 108 ? 20.422 24.922 -0.208 1 93.19 108 VAL B O 1
ATOM 5048 N N . ILE B 1 109 ? 20.031 27.031 -0.926 1 94.44 109 ILE B N 1
ATOM 5049 C CA . ILE B 1 109 ? 19.797 27.609 0.394 1 94.44 109 ILE B CA 1
ATOM 5050 C C . ILE B 1 109 ? 18.297 27.844 0.596 1 94.44 109 ILE B C 1
ATOM 5052 O O . ILE B 1 109 ? 17.688 28.656 -0.11 1 94.44 109 ILE B O 1
ATOM 5056 N N . ARG B 1 110 ? 17.75 27.141 1.585 1 94.69 110 ARG B N 1
ATOM 5057 C CA . ARG B 1 110 ? 16.312 27.203 1.82 1 94.69 110 ARG B CA 1
ATOM 5058 C C . ARG B 1 110 ? 16 27.859 3.162 1 94.69 110 ARG B C 1
ATOM 5060 O O . ARG B 1 110 ? 16.672 27.594 4.16 1 94.69 110 ARG B O 1
ATOM 5067 N N . VAL B 1 111 ? 15.109 28.797 3.123 1 94.69 111 VAL B N 1
ATOM 5068 C CA . VAL B 1 111 ? 14.562 29.453 4.309 1 94.69 111 VAL B CA 1
ATOM 5069 C C . VAL B 1 111 ? 13.047 29.234 4.367 1 94.69 111 VAL B C 1
ATOM 5071 O O . VAL B 1 111 ? 12.367 29.281 3.342 1 94.69 111 VAL B O 1
ATOM 5074 N N . PHE B 1 112 ? 12.586 28.938 5.531 1 93.31 112 PHE B N 1
ATOM 5075 C CA . PHE B 1 112 ? 11.148 28.734 5.68 1 93.31 112 PHE B CA 1
ATOM 5076 C C . PHE B 1 112 ? 10.562 29.688 6.715 1 93.31 112 PHE B C 1
ATOM 5078 O O . PHE B 1 112 ? 11.273 30.125 7.625 1 93.31 112 PHE B O 1
ATOM 5085 N N . GLY B 1 113 ? 9.305 30.078 6.48 1 92.5 113 GLY B N 1
ATOM 5086 C CA . GLY B 1 113 ? 8.523 30.688 7.547 1 92.5 113 GLY B CA 1
ATOM 5087 C C . GLY B 1 113 ? 8.562 32.219 7.523 1 92.5 113 GLY B C 1
ATOM 5088 O O . GLY B 1 113 ? 8.258 32.844 8.523 1 92.5 113 GLY B O 1
ATOM 5089 N N . PHE B 1 114 ? 9.008 32.781 6.402 1 94.19 114 PHE B N 1
ATOM 5090 C CA . PHE B 1 114 ? 9.062 34.219 6.309 1 94.19 114 PHE B CA 1
ATOM 5091 C C . PHE B 1 114 ? 7.664 34.844 6.355 1 94.19 114 PHE B C 1
ATOM 5093 O O . PHE B 1 114 ? 6.734 34.281 5.75 1 94.19 114 PHE B O 1
ATOM 5100 N N . ASN B 1 115 ? 7.473 35.781 7.105 1 91.44 115 ASN B N 1
ATOM 5101 C CA . ASN B 1 115 ? 6.23 36.562 7.176 1 91.44 115 ASN B CA 1
ATOM 5102 C C . ASN B 1 115 ? 6.496 38.062 7.148 1 91.44 115 ASN B C 1
ATOM 5104 O O . ASN B 1 115 ? 6.949 38.625 8.141 1 91.44 115 ASN B O 1
ATOM 5108 N N . GLU B 1 116 ? 6.172 38.688 6.043 1 91 116 GLU B N 1
ATOM 5109 C CA . GLU B 1 116 ? 6.488 40.094 5.824 1 91 116 GLU B CA 1
ATOM 5110 C C . GLU B 1 116 ? 5.789 40.969 6.852 1 91 116 GLU B C 1
ATOM 5112 O O . GLU B 1 116 ? 6.266 42.062 7.168 1 91 116 GLU B O 1
ATOM 5117 N N . LEU B 1 117 ? 4.73 40.438 7.41 1 85.56 117 LEU B N 1
ATOM 5118 C CA . LEU B 1 117 ? 3.977 41.25 8.375 1 85.56 117 LEU B CA 1
ATOM 5119 C C . LEU B 1 117 ? 4.621 41.156 9.758 1 85.56 117 LEU B C 1
ATOM 5121 O O . LEU B 1 117 ? 4.297 41.969 10.641 1 85.56 117 LEU B O 1
ATOM 5125 N N . MET B 1 118 ? 5.531 40.25 9.914 1 85.31 118 MET B N 1
ATOM 5126 C CA . MET B 1 118 ? 6.105 40.031 11.242 1 85.31 118 MET B CA 1
ATOM 5127 C C . MET B 1 118 ? 7.516 40.594 11.328 1 85.31 118 MET B C 1
ATOM 5129 O O . MET B 1 118 ? 8.109 40.656 12.406 1 85.31 118 MET B O 1
ATOM 5133 N N . VAL B 1 119 ? 8.055 41.094 10.211 1 91.38 119 VAL B N 1
ATOM 5134 C CA . VAL B 1 119 ? 9.375 41.719 10.234 1 91.38 119 VAL B CA 1
ATOM 5135 C C . VAL B 1 119 ? 9.234 43.219 10.375 1 91.38 119 VAL B C 1
ATOM 5137 O O . VAL B 1 119 ? 8.219 43.781 9.977 1 91.38 119 VAL B O 1
ATOM 5140 N N . LYS B 1 120 ? 10.234 43.781 10.828 1 92.81 120 LYS B N 1
ATOM 5141 C CA . LYS B 1 120 ? 10.227 45.219 11.141 1 92.81 120 LYS B CA 1
ATOM 5142 C C . LYS B 1 120 ? 9.922 46.031 9.898 1 92.81 120 LYS B C 1
ATOM 5144 O O . LYS B 1 120 ? 9.188 47.031 9.969 1 92.81 120 LYS B O 1
ATOM 5149 N N . GLU B 1 121 ? 10.469 45.656 8.812 1 94.69 121 GLU B N 1
ATOM 5150 C CA . GLU B 1 121 ? 10.383 46.406 7.582 1 94.69 121 GLU B CA 1
ATOM 5151 C C . GLU B 1 121 ? 9.039 46.219 6.891 1 94.69 121 GLU B C 1
ATOM 5153 O O . GLU B 1 121 ? 8.68 46.969 5.988 1 94.69 121 GLU B O 1
ATOM 5158 N N . GLN B 1 122 ? 8.414 45.094 7.23 1 93.31 122 GLN B N 1
ATOM 5159 C CA . GLN B 1 122 ? 7.113 44.719 6.676 1 93.31 122 GLN B CA 1
ATOM 5160 C C . GLN B 1 122 ? 7.16 44.688 5.148 1 93.31 122 GLN B C 1
ATOM 5162 O O . GLN B 1 122 ? 6.32 45.281 4.48 1 93.31 122 GLN B O 1
ATOM 5167 N N . ARG B 1 123 ? 8.102 44.125 4.688 1 93.88 123 ARG B N 1
ATOM 5168 C CA . ARG B 1 123 ? 8.297 43.875 3.264 1 93.88 123 ARG B CA 1
ATOM 5169 C C . ARG B 1 123 ? 9.07 42.594 3.033 1 93.88 123 ARG B C 1
ATOM 5171 O O . ARG B 1 123 ? 9.695 42.062 3.957 1 93.88 123 ARG B O 1
ATOM 5178 N N . TYR B 1 124 ? 8.992 42.125 1.791 1 95.81 124 TYR B N 1
ATOM 5179 C CA . TYR B 1 124 ? 9.82 41 1.383 1 95.81 124 TYR B CA 1
ATOM 5180 C C . TYR B 1 124 ? 11.242 41.438 1.082 1 95.81 124 TYR B C 1
ATOM 5182 O O . TYR B 1 124 ? 11.477 42.594 0.737 1 95.81 124 TYR B O 1
ATOM 5190 N N . PRO B 1 125 ? 12.25 40.531 1.272 1 96.94 125 PRO B N 1
ATOM 5191 C CA . PRO B 1 125 ? 13.562 40.844 0.68 1 96.94 125 PRO B CA 1
ATOM 5192 C C . PRO B 1 125 ? 13.492 41.031 -0.835 1 96.94 125 PRO B C 1
ATOM 5194 O O . PRO B 1 125 ? 12.688 40.375 -1.502 1 96.94 125 PRO B O 1
ATOM 5197 N N . THR B 1 126 ? 14.328 41.875 -1.348 1 96.5 126 THR B N 1
ATOM 5198 C CA . THR B 1 126 ? 14.344 42.094 -2.791 1 96.5 126 THR B CA 1
ATOM 5199 C C . THR B 1 126 ? 15.305 41.125 -3.469 1 96.5 126 THR B C 1
ATOM 5201 O O . THR B 1 126 ? 16.219 40.562 -2.824 1 96.5 126 THR B O 1
ATOM 5204 N N . ILE B 1 127 ? 15.055 40.938 -4.746 1 97.38 127 ILE B N 1
ATOM 5205 C CA . ILE B 1 127 ? 15.914 40.031 -5.516 1 97.38 127 ILE B CA 1
ATOM 5206 C C . ILE B 1 127 ? 17.344 40.594 -5.531 1 97.38 127 ILE B C 1
ATOM 5208 O O . ILE B 1 127 ? 18.312 39.812 -5.523 1 97.38 127 ILE B O 1
ATOM 5212 N N . GLN B 1 128 ? 17.5 41.938 -5.484 1 96.5 128 GLN B N 1
ATOM 5213 C CA . GLN B 1 128 ? 18.812 42.562 -5.453 1 96.5 128 GLN B CA 1
ATOM 5214 C C . GLN B 1 128 ? 19.547 42.25 -4.148 1 96.5 128 GLN B C 1
ATOM 5216 O O . GLN B 1 128 ? 20.734 41.969 -4.156 1 96.5 128 GLN B O 1
ATOM 5221 N N . GLU B 1 129 ? 18.781 42.344 -3.119 1 97.69 129 GLU B N 1
ATOM 5222 C CA . GLU B 1 129 ? 19.359 42.031 -1.815 1 97.69 129 GLU B CA 1
ATOM 5223 C C . GLU B 1 129 ? 19.844 40.562 -1.756 1 97.69 129 GLU B C 1
ATOM 5225 O O . GLU B 1 129 ? 20.891 40.281 -1.186 1 97.69 129 GLU B O 1
ATOM 5230 N N . LEU B 1 130 ? 19.125 39.656 -2.314 1 98.06 130 LEU B N 1
ATOM 5231 C CA . LEU B 1 130 ? 19.484 38.25 -2.32 1 98.06 130 LEU B CA 1
ATOM 5232 C C . LEU B 1 130 ? 20.672 38 -3.24 1 98.06 130 LEU B C 1
ATOM 5234 O O . LEU B 1 130 ? 21.562 37.219 -2.902 1 98.06 130 LEU B O 1
ATOM 5238 N N . ASP B 1 131 ? 20.672 38.719 -4.371 1 97.38 131 ASP B N 1
ATOM 5239 C CA . ASP B 1 131 ? 21.766 38.562 -5.336 1 97.38 131 ASP B CA 1
ATOM 5240 C C . ASP B 1 131 ? 23.078 39.094 -4.773 1 97.38 131 ASP B C 1
ATOM 5242 O O . ASP B 1 131 ? 24.156 38.656 -5.164 1 97.38 131 ASP B O 1
ATOM 5246 N N . GLU B 1 132 ? 22.953 40.031 -3.955 1 97 132 GLU B N 1
ATOM 5247 C CA . GLU B 1 132 ? 24.125 40.594 -3.316 1 97 132 GLU B CA 1
ATOM 5248 C C . GLU B 1 132 ? 24.797 39.562 -2.383 1 97 132 GLU B C 1
ATOM 5250 O O . GLU B 1 132 ? 26 39.625 -2.146 1 97 132 GLU B O 1
ATOM 5255 N N . LEU B 1 133 ? 24.062 38.719 -1.812 1 96.75 133 LEU B N 1
ATOM 5256 C CA . LEU B 1 133 ? 24.594 37.688 -0.905 1 96.75 133 LEU B CA 1
ATOM 5257 C C . LEU B 1 133 ? 25.359 36.625 -1.672 1 96.75 133 LEU B C 1
ATOM 5259 O O . LEU B 1 133 ? 26.359 36.094 -1.175 1 96.75 133 LEU B O 1
ATOM 5263 N N . THR B 1 134 ? 24.875 36.25 -2.807 1 95.12 134 THR B N 1
ATOM 5264 C CA . THR B 1 134 ? 25.516 35.219 -3.615 1 95.12 134 THR B CA 1
ATOM 5265 C C . THR B 1 134 ? 24.984 35.25 -5.047 1 95.12 134 THR B C 1
ATOM 5267 O O . THR B 1 134 ? 23.828 35.625 -5.277 1 95.12 134 THR B O 1
ATOM 5270 N N . THR B 1 135 ? 25.797 34.844 -5.988 1 91.19 135 THR B N 1
ATOM 5271 C CA . THR B 1 135 ? 25.375 34.625 -7.363 1 91.19 135 THR B CA 1
ATOM 5272 C C . THR B 1 135 ? 25.531 33.156 -7.742 1 91.19 135 THR B C 1
ATOM 5274 O O . THR B 1 135 ? 25.156 32.75 -8.844 1 91.19 135 THR B O 1
ATOM 5277 N N . GLU B 1 136 ? 25.969 32.438 -6.789 1 92.06 136 GLU B N 1
ATOM 5278 C CA . GLU B 1 136 ? 26.312 31.047 -7.07 1 92.06 136 GLU B CA 1
ATOM 5279 C C . GLU B 1 136 ? 25.297 30.078 -6.48 1 92.06 136 GLU B C 1
ATOM 5281 O O . GLU B 1 136 ? 25.156 28.938 -6.945 1 92.06 136 GLU B O 1
ATOM 5286 N N . HIS B 1 137 ? 24.719 30.5 -5.434 1 95.31 137 HIS B N 1
ATOM 5287 C CA . HIS B 1 137 ? 23.75 29.641 -4.746 1 95.31 137 HIS B CA 1
ATOM 5288 C C . HIS B 1 137 ? 22.312 30.047 -5.09 1 95.31 137 HIS B C 1
ATOM 5290 O O . HIS B 1 137 ? 22.047 31.234 -5.312 1 95.31 137 HIS B O 1
ATOM 5296 N N . THR B 1 138 ? 21.5 29.031 -5.199 1 95.5 138 THR B N 1
ATOM 5297 C CA . THR B 1 138 ? 20.062 29.281 -5.277 1 95.5 138 THR B CA 1
ATOM 5298 C C . THR B 1 138 ? 19.5 29.562 -3.891 1 95.5 138 THR B C 1
ATOM 5300 O O . THR B 1 138 ? 19.703 28.781 -2.959 1 95.5 138 THR B O 1
ATOM 5303 N N . ILE B 1 139 ? 18.844 30.703 -3.791 1 96.94 139 ILE B N 1
ATOM 5304 C CA . ILE B 1 139 ? 18.188 31.062 -2.531 1 96.94 139 ILE B CA 1
ATOM 5305 C C . ILE B 1 139 ? 16.672 30.984 -2.693 1 96.94 139 ILE B C 1
ATOM 5307 O O . ILE B 1 139 ? 16.125 31.531 -3.65 1 96.94 139 ILE B O 1
ATOM 5311 N N . ILE B 1 140 ? 16.062 30.297 -1.813 1 96.81 140 ILE B N 1
ATOM 5312 C CA . ILE B 1 140 ? 14.609 30.188 -1.786 1 96.81 140 ILE B CA 1
ATOM 5313 C C . ILE B 1 140 ? 14.094 30.531 -0.393 1 96.81 140 ILE B C 1
ATOM 5315 O O . ILE B 1 140 ? 14.391 29.828 0.579 1 96.81 140 ILE B O 1
ATOM 5319 N N . ILE B 1 141 ? 13.344 31.594 -0.293 1 96.81 141 ILE B N 1
ATOM 5320 C CA . ILE B 1 141 ? 12.672 31.969 0.943 1 96.81 141 ILE B CA 1
ATOM 5321 C C . ILE B 1 141 ? 11.18 31.688 0.829 1 96.81 141 ILE B C 1
ATOM 5323 O O . ILE B 1 141 ? 10.469 32.344 0.068 1 96.81 141 ILE B O 1
ATOM 5327 N N . THR B 1 142 ? 10.727 30.75 1.606 1 94.44 142 THR B N 1
ATOM 5328 C CA . THR B 1 142 ? 9.32 30.344 1.578 1 94.44 142 THR B CA 1
ATOM 5329 C C . THR B 1 142 ? 8.531 31.078 2.66 1 94.44 142 THR B C 1
ATOM 5331 O O . THR B 1 142 ? 8.914 31.078 3.832 1 94.44 142 THR B O 1
ATOM 5334 N N . ARG B 1 143 ? 7.496 31.734 2.193 1 93.19 143 ARG B N 1
ATOM 5335 C CA . ARG B 1 143 ? 6.613 32.406 3.152 1 93.19 143 ARG B CA 1
ATOM 5336 C C . ARG B 1 143 ? 5.938 31.375 4.062 1 93.19 143 ARG B C 1
ATOM 5338 O O . ARG B 1 143 ? 5.836 30.203 3.719 1 93.19 143 ARG B O 1
ATOM 5345 N N . THR B 1 144 ? 5.469 31.797 5.145 1 88.69 144 THR B N 1
ATOM 5346 C CA . THR B 1 144 ? 4.906 30.938 6.184 1 88.69 144 THR B CA 1
ATOM 5347 C C . THR B 1 144 ? 3.711 30.156 5.652 1 88.69 144 THR B C 1
ATOM 5349 O O . THR B 1 144 ? 3.424 29.047 6.125 1 88.69 144 THR B O 1
ATOM 5352 N N . CYS B 1 145 ? 2.99 30.641 4.703 1 86.06 145 CYS B N 1
ATOM 5353 C CA . CYS B 1 145 ? 1.822 29.938 4.172 1 86.06 145 CYS B CA 1
ATOM 5354 C C . CYS B 1 145 ? 2.234 28.828 3.215 1 86.06 145 CYS B C 1
ATOM 5356 O O . CYS B 1 145 ? 1.421 27.969 2.865 1 86.06 145 CYS B O 1
ATOM 5358 N N . GLY B 1 146 ? 3.465 28.812 2.76 1 86.69 146 GLY B N 1
ATOM 5359 C CA . GLY B 1 146 ? 3.988 27.781 1.879 1 86.69 146 GLY B CA 1
ATOM 5360 C C . GLY B 1 146 ? 3.607 27.984 0.425 1 86.69 146 GLY B C 1
ATOM 5361 O O . GLY B 1 146 ? 4.098 27.281 -0.456 1 86.69 146 GLY B O 1
ATOM 5362 N N . HIS B 1 147 ? 2.805 28.969 0.149 1 88.44 147 HIS B N 1
ATOM 5363 C CA . HIS B 1 147 ? 2.273 29.172 -1.195 1 88.44 147 HIS B CA 1
ATOM 5364 C C . HIS B 1 147 ? 2.99 30.297 -1.913 1 88.44 147 HIS B C 1
ATOM 5366 O O . HIS B 1 147 ? 2.762 30.531 -3.104 1 88.44 147 HIS B O 1
ATOM 5372 N N . ILE B 1 148 ? 3.791 31.016 -1.207 1 90.69 148 ILE B N 1
ATOM 5373 C CA . ILE B 1 148 ? 4.512 32.156 -1.745 1 90.69 148 ILE B CA 1
ATOM 5374 C C . ILE B 1 148 ? 5.996 32.031 -1.405 1 90.69 148 ILE B C 1
ATOM 5376 O O . ILE B 1 148 ? 6.355 31.609 -0.311 1 90.69 148 ILE B O 1
ATOM 5380 N N . GLY B 1 149 ? 6.77 32.438 -2.375 1 94.69 149 GLY B N 1
ATOM 5381 C CA . GLY B 1 149 ? 8.195 32.438 -2.107 1 94.69 149 GLY B CA 1
ATOM 5382 C C . GLY B 1 149 ? 8.93 33.562 -2.832 1 94.69 149 GLY B C 1
ATOM 5383 O O . GLY B 1 149 ? 8.391 34.156 -3.76 1 94.69 149 GLY B O 1
ATOM 5384 N N . VAL B 1 150 ? 10.07 33.969 -2.238 1 97.19 150 VAL B N 1
ATOM 5385 C CA . VAL B 1 150 ? 10.984 34.906 -2.893 1 97.19 150 VAL B CA 1
ATOM 5386 C C . VAL B 1 150 ? 12.305 34.188 -3.205 1 97.19 150 VAL B C 1
ATOM 5388 O O . VAL B 1 150 ? 12.859 33.5 -2.352 1 97.19 150 VAL B O 1
ATOM 5391 N N . VAL B 1 151 ? 12.742 34.375 -4.461 1 98 151 VAL B N 1
ATOM 5392 C CA . VAL B 1 151 ? 13.938 33.656 -4.898 1 98 151 VAL B CA 1
ATOM 5393 C C . VAL B 1 151 ? 14.93 34.656 -5.516 1 98 151 VAL B C 1
ATOM 5395 O O . VAL B 1 151 ? 14.562 35.781 -5.84 1 98 151 VAL B O 1
ATOM 5398 N N . ASN B 1 152 ? 16.234 34.25 -5.578 1 97.75 152 ASN B N 1
ATOM 5399 C CA . ASN B 1 152 ? 17.234 35.094 -6.227 1 97.75 152 ASN B CA 1
ATOM 5400 C C . ASN B 1 152 ? 17.344 34.812 -7.715 1 97.75 152 ASN B C 1
ATOM 5402 O O . ASN B 1 152 ? 16.609 33.969 -8.242 1 97.75 152 ASN B O 1
ATOM 5406 N N . THR B 1 153 ? 18.156 35.562 -8.414 1 97.12 153 THR B N 1
ATOM 5407 C CA . THR B 1 153 ? 18.297 35.438 -9.859 1 97.12 153 THR B CA 1
ATOM 5408 C C . THR B 1 153 ? 18.766 34.031 -10.242 1 97.12 153 THR B C 1
ATOM 5410 O O . THR B 1 153 ? 18.281 33.469 -11.227 1 97.12 153 THR B O 1
ATOM 5413 N N . ALA B 1 154 ? 19.672 33.5 -9.5 1 96.19 154 ALA B N 1
ATOM 5414 C CA . ALA B 1 154 ? 20.188 32.156 -9.766 1 96.19 154 ALA B CA 1
ATOM 5415 C C . ALA B 1 154 ? 19.047 31.141 -9.75 1 96.19 154 ALA B C 1
ATOM 5417 O O . ALA B 1 154 ? 19.047 30.219 -10.562 1 96.19 154 ALA B O 1
ATOM 5418 N N . ALA B 1 155 ? 18.109 31.266 -8.828 1 96.31 155 ALA B N 1
ATOM 5419 C CA . ALA B 1 155 ? 16.969 30.359 -8.727 1 96.31 155 ALA B CA 1
ATOM 5420 C C . ALA B 1 155 ? 16.062 30.5 -9.945 1 96.31 155 ALA B C 1
ATOM 5422 O O . ALA B 1 155 ? 15.57 29.5 -10.477 1 96.31 155 ALA B O 1
ATOM 5423 N N . LEU B 1 156 ? 15.805 31.719 -10.344 1 97 156 LEU B N 1
ATOM 5424 C CA . LEU B 1 156 ? 14.977 31.953 -11.531 1 97 156 LEU B CA 1
ATOM 5425 C C . LEU B 1 156 ? 15.617 31.344 -12.766 1 97 156 LEU B C 1
ATOM 5427 O O . LEU B 1 156 ? 14.93 30.719 -13.586 1 97 156 LEU B O 1
ATOM 5431 N N . GLN B 1 157 ? 16.875 31.484 -12.891 1 95.38 157 GLN B N 1
ATOM 5432 C CA . GLN B 1 157 ? 17.609 30.938 -14.031 1 95.38 157 GLN B CA 1
ATOM 5433 C C . GLN B 1 157 ? 17.531 29.406 -14.047 1 95.38 157 GLN B C 1
ATOM 5435 O O . GLN B 1 157 ? 17.375 28.812 -15.102 1 95.38 157 GLN B O 1
ATOM 5440 N N . LEU B 1 158 ? 17.672 28.859 -12.867 1 94.25 158 LEU B N 1
ATOM 5441 C CA . LEU B 1 158 ? 17.594 27.422 -12.727 1 94.25 158 LEU B CA 1
ATOM 5442 C C . LEU B 1 158 ? 16.266 26.891 -13.273 1 94.25 158 LEU B C 1
ATOM 5444 O O . LEU B 1 158 ? 16.203 25.812 -13.867 1 94.25 158 LEU B O 1
ATOM 5448 N N . ALA B 1 159 ? 15.18 27.641 -13.055 1 94.69 159 ALA B N 1
ATOM 5449 C CA . ALA B 1 159 ? 13.844 27.219 -13.469 1 94.69 159 ALA B CA 1
ATOM 5450 C C . ALA B 1 159 ? 13.516 27.734 -14.867 1 94.69 159 ALA B C 1
ATOM 5452 O O . ALA B 1 159 ? 12.414 27.5 -15.375 1 94.69 159 ALA B O 1
ATOM 5453 N N . GLY B 1 160 ? 14.453 28.469 -15.484 1 95.31 160 GLY B N 1
ATOM 5454 C CA . GLY B 1 160 ? 14.234 29.016 -16.812 1 95.31 160 GLY B CA 1
ATOM 5455 C C . GLY B 1 160 ? 13.211 30.141 -16.828 1 95.31 160 GLY B C 1
ATOM 5456 O O . GLY B 1 160 ? 12.555 30.375 -17.844 1 95.31 160 GLY B O 1
ATOM 5457 N N . ILE B 1 161 ? 12.992 30.781 -15.711 1 96.12 161 ILE B N 1
ATOM 5458 C CA . ILE B 1 161 ? 12.039 31.875 -15.602 1 96.12 161 ILE B CA 1
ATOM 5459 C C . ILE B 1 161 ? 12.711 33.188 -16 1 96.12 161 ILE B C 1
ATOM 5461 O O . ILE B 1 161 ? 13.773 33.531 -15.477 1 96.12 161 ILE B O 1
ATOM 5465 N N . ASN B 1 162 ? 12.164 33.812 -16.953 1 94.62 162 ASN B N 1
ATOM 5466 C CA . ASN B 1 162 ? 12.648 35.125 -17.406 1 94.62 162 ASN B CA 1
ATOM 5467 C C . ASN B 1 162 ? 11.5 36.094 -17.641 1 94.62 162 ASN B C 1
ATOM 5469 O O . ASN B 1 162 ? 10.367 35.844 -17.234 1 94.62 162 ASN B O 1
ATOM 5473 N N . HIS B 1 163 ? 11.844 37.219 -18.172 1 92.19 163 HIS B N 1
ATOM 5474 C CA . HIS B 1 163 ? 10.883 38.312 -18.328 1 92.19 163 HIS B CA 1
ATOM 5475 C C . HIS B 1 163 ? 9.734 37.906 -19.25 1 92.19 163 HIS B C 1
ATOM 5477 O O . HIS B 1 163 ? 8.625 38.438 -19.125 1 92.19 163 HIS B O 1
ATOM 5483 N N . ASP B 1 164 ? 9.922 36.906 -20.031 1 93.06 164 ASP B N 1
ATOM 5484 C CA . ASP B 1 164 ? 8.922 36.5 -21.016 1 93.06 164 ASP B CA 1
ATOM 5485 C C . ASP B 1 164 ? 8.094 35.344 -20.5 1 93.06 164 ASP B C 1
ATOM 5487 O O . ASP B 1 164 ? 7.109 34.938 -21.125 1 93.06 164 ASP B O 1
ATOM 5491 N N . THR B 1 165 ? 8.516 34.844 -19.375 1 94.5 165 THR B N 1
ATOM 5492 C CA . THR B 1 165 ? 7.793 33.688 -18.828 1 94.5 165 THR B CA 1
ATOM 5493 C C . THR B 1 165 ? 6.367 34.094 -18.453 1 94.5 165 THR B C 1
ATOM 5495 O O . THR B 1 165 ? 6.156 35.062 -17.75 1 94.5 165 THR B O 1
ATOM 5498 N N . ILE B 1 166 ? 5.395 33.281 -18.953 1 93.75 166 ILE B N 1
ATOM 5499 C CA . ILE B 1 166 ? 3.982 33.531 -18.703 1 93.75 166 ILE B CA 1
ATOM 5500 C C . ILE B 1 166 ? 3.586 32.969 -17.344 1 93.75 166 ILE B C 1
ATOM 5502 O O . ILE B 1 166 ? 4.059 31.891 -16.953 1 93.75 166 ILE B O 1
ATOM 5506 N N . ASP B 1 167 ? 2.707 33.719 -16.578 1 92.88 167 ASP B N 1
ATOM 5507 C CA . ASP B 1 167 ? 2.16 33.219 -15.312 1 92.88 167 ASP B CA 1
ATOM 5508 C C . ASP B 1 167 ? 1.469 31.875 -15.508 1 92.88 167 ASP B C 1
ATOM 5510 O O . ASP B 1 167 ? 0.715 31.688 -16.469 1 92.88 167 ASP B O 1
ATOM 5514 N N . PRO B 1 168 ? 1.818 30.906 -14.734 1 88.62 168 PRO B N 1
ATOM 5515 C CA . PRO B 1 168 ? 1.035 29.672 -14.797 1 88.62 168 PRO B CA 1
ATOM 5516 C C . PRO B 1 168 ? -0.402 29.859 -14.312 1 88.62 168 PRO B C 1
ATOM 5518 O O . PRO B 1 168 ? -0.708 30.844 -13.641 1 88.62 168 PRO B O 1
ATOM 5521 N N . HIS B 1 169 ? -1.255 28.922 -14.711 1 82.94 169 HIS B N 1
ATOM 5522 C CA . HIS B 1 169 ? -2.629 28.953 -14.227 1 82.94 169 HIS B CA 1
ATOM 5523 C C . HIS B 1 169 ? -2.674 28.906 -12.703 1 82.94 169 HIS B C 1
ATOM 5525 O O . HIS B 1 169 ? -2.059 28.031 -12.086 1 82.94 169 HIS B O 1
ATOM 5531 N N . GLY B 1 170 ? -3.305 29.891 -12.07 1 80.44 170 GLY B N 1
ATOM 5532 C CA . GLY B 1 170 ? -3.436 29.922 -10.617 1 80.44 170 GLY B CA 1
ATOM 5533 C C . GLY B 1 170 ? -2.182 30.406 -9.914 1 80.44 170 GLY B C 1
ATOM 5534 O O . GLY B 1 170 ? -1.987 30.141 -8.727 1 80.44 170 GLY B O 1
ATOM 5535 N N . GLY B 1 171 ? -1.261 31.062 -10.68 1 88.25 171 GLY B N 1
ATOM 5536 C CA . GLY B 1 171 ? -0.024 31.562 -10.102 1 88.25 171 GLY B CA 1
ATOM 5537 C C . GLY B 1 171 ? 0.454 32.844 -10.734 1 88.25 171 GLY B C 1
ATOM 5538 O O . GLY B 1 171 ? -0.039 33.25 -11.789 1 88.25 171 GLY B O 1
ATOM 5539 N N . THR B 1 172 ? 1.313 33.562 -10.031 1 91.44 172 THR B N 1
ATOM 5540 C CA . THR B 1 172 ? 1.831 34.812 -10.508 1 91.44 172 THR B CA 1
ATOM 5541 C C . THR B 1 172 ? 3.344 34.906 -10.32 1 91.44 172 THR B C 1
ATOM 5543 O O . THR B 1 172 ? 3.857 34.594 -9.242 1 91.44 172 THR B O 1
ATOM 5546 N N . ILE B 1 173 ? 3.992 35.188 -11.453 1 96.56 173 ILE B N 1
ATOM 5547 C CA . ILE B 1 173 ? 5.387 35.625 -11.406 1 96.56 173 ILE B CA 1
ATOM 5548 C C . ILE B 1 173 ? 5.469 37.125 -11.305 1 96.56 173 ILE B C 1
ATOM 5550 O O . ILE B 1 173 ? 5.25 37.844 -12.297 1 96.56 173 ILE B O 1
ATOM 5554 N N . GLU B 1 174 ? 5.832 37.562 -10.117 1 96 174 GLU B N 1
ATOM 5555 C CA . GLU B 1 174 ? 5.688 39 -9.828 1 96 174 GLU B CA 1
ATOM 5556 C C . GLU B 1 174 ? 6.711 39.812 -10.602 1 96 174 GLU B C 1
ATOM 5558 O O . GLU B 1 174 ? 7.879 39.438 -10.711 1 96 174 GLU B O 1
ATOM 5563 N N . LYS B 1 175 ? 6.258 40.875 -11.164 1 95.38 175 LYS B N 1
ATOM 5564 C CA . LYS B 1 175 ? 7.078 41.906 -11.828 1 95.38 175 LYS B CA 1
ATOM 5565 C C . LYS B 1 175 ? 6.836 43.281 -11.234 1 95.38 175 LYS B C 1
ATOM 5567 O O . LYS B 1 175 ? 5.746 43.562 -10.734 1 95.38 175 LYS B O 1
ATOM 5572 N N . ASP B 1 176 ? 7.863 44.031 -11.195 1 92.81 176 ASP B N 1
ATOM 5573 C CA . ASP B 1 176 ? 7.684 45.375 -10.688 1 92.81 176 ASP B CA 1
ATOM 5574 C C . ASP B 1 176 ? 7.074 46.312 -11.75 1 92.81 176 ASP B C 1
ATOM 5576 O O . ASP B 1 176 ? 6.656 45.844 -12.812 1 92.81 176 ASP B O 1
ATOM 5580 N N . GLY B 1 177 ? 6.93 47.594 -11.406 1 89.62 177 GLY B N 1
ATOM 5581 C CA . GLY B 1 177 ? 6.289 48.531 -12.281 1 89.62 177 GLY B CA 1
ATOM 5582 C C . GLY B 1 177 ? 7.008 48.719 -13.609 1 89.62 177 GLY B C 1
ATOM 5583 O O . GLY B 1 177 ? 6.434 49.219 -14.57 1 89.62 177 GLY B O 1
ATOM 5584 N N . TYR B 1 178 ? 8.219 48.25 -13.633 1 90.69 178 TYR B N 1
ATOM 5585 C CA . TYR B 1 178 ? 9.023 48.375 -14.844 1 90.69 178 TYR B CA 1
ATOM 5586 C C . TYR B 1 178 ? 9.109 47.062 -15.594 1 90.69 178 TYR B C 1
ATOM 5588 O O . TYR B 1 178 ? 9.867 46.938 -16.562 1 90.69 178 TYR B O 1
ATOM 5596 N N . GLY B 1 179 ? 8.445 46 -15.109 1 90.38 179 GLY B N 1
ATOM 5597 C CA . GLY B 1 179 ? 8.391 44.719 -15.781 1 90.38 179 GLY B CA 1
ATOM 5598 C C . GLY B 1 179 ? 9.531 43.781 -15.391 1 90.38 179 GLY B C 1
ATOM 5599 O O . GLY B 1 179 ? 9.695 42.719 -15.977 1 90.38 179 GLY B O 1
ATOM 5600 N N . ARG B 1 180 ? 10.312 44.25 -14.664 1 91.06 180 ARG B N 1
ATOM 5601 C CA . ARG B 1 180 ? 11.422 43.406 -14.211 1 91.06 180 ARG B CA 1
ATOM 5602 C C . ARG B 1 180 ? 10.953 42.406 -13.156 1 91.06 180 ARG B C 1
ATOM 5604 O O . ARG B 1 180 ? 10.133 42.75 -12.297 1 91.06 180 ARG B O 1
ATOM 5611 N N . LEU B 1 181 ? 11.539 41.219 -13.109 1 96.81 181 LEU B N 1
ATOM 5612 C CA . LEU B 1 181 ? 11.188 40.188 -12.148 1 96.81 181 LEU B CA 1
ATOM 5613 C C . LEU B 1 181 ? 11.625 40.562 -10.742 1 96.81 181 LEU B C 1
ATOM 5615 O O . LEU B 1 181 ? 12.758 41 -10.531 1 96.81 181 LEU B O 1
ATOM 5619 N N . THR B 1 182 ? 10.727 40.438 -9.734 1 96.81 182 THR B N 1
ATOM 5620 C CA . THR B 1 182 ? 11.031 40.781 -8.352 1 96.81 182 THR B CA 1
ATOM 5621 C C . THR B 1 182 ? 11.594 39.594 -7.586 1 96.81 182 THR B C 1
ATOM 5623 O O . THR B 1 182 ? 12.141 39.75 -6.492 1 96.81 182 THR B O 1
ATOM 5626 N N . GLY B 1 183 ? 11.406 38.375 -8.211 1 97.25 183 GLY B N 1
ATOM 5627 C CA . GLY B 1 183 ? 11.789 37.156 -7.527 1 97.25 183 GLY B CA 1
ATOM 5628 C C . GLY B 1 183 ? 10.656 36.531 -6.738 1 97.25 183 GLY B C 1
ATOM 5629 O O . GLY B 1 183 ? 10.742 35.375 -6.32 1 97.25 183 GLY B O 1
ATOM 5630 N N . ARG B 1 184 ? 9.602 37.25 -6.52 1 96.69 184 ARG B N 1
ATOM 5631 C CA . ARG B 1 184 ? 8.461 36.75 -5.773 1 96.69 184 ARG B CA 1
ATOM 5632 C C . ARG B 1 184 ? 7.574 35.875 -6.66 1 96.69 184 ARG B C 1
ATOM 5634 O O . ARG B 1 184 ? 7.18 36.281 -7.746 1 96.69 184 ARG B O 1
ATOM 5641 N N . LEU B 1 185 ? 7.391 34.656 -6.266 1 95.5 185 LEU B N 1
ATOM 5642 C CA . LEU B 1 185 ? 6.523 33.688 -6.91 1 95.5 185 LEU B CA 1
ATOM 5643 C C . LEU B 1 185 ? 5.316 33.344 -6.039 1 95.5 185 LEU B C 1
ATOM 5645 O O . LEU B 1 185 ? 5.465 33.062 -4.848 1 95.5 185 LEU B O 1
ATOM 5649 N N . ILE B 1 186 ? 4.145 33.375 -6.609 1 91 186 ILE B N 1
ATOM 5650 C CA . ILE B 1 186 ? 2.91 33.25 -5.84 1 91 186 ILE B CA 1
ATOM 5651 C C . ILE B 1 186 ? 2.113 32.062 -6.324 1 91 186 ILE B C 1
ATOM 5653 O O . ILE B 1 186 ? 1.922 31.875 -7.527 1 91 186 ILE B O 1
ATOM 5657 N N . GLU B 1 187 ? 1.641 31.25 -5.375 1 88.94 187 GLU B N 1
ATOM 5658 C CA . GLU B 1 187 ? 0.785 30.094 -5.625 1 88.94 187 GLU B CA 1
ATOM 5659 C C . GLU B 1 187 ? 1.431 29.141 -6.625 1 88.94 187 GLU B C 1
ATOM 5661 O O . GLU B 1 187 ? 2.578 28.719 -6.445 1 88.94 187 GLU B O 1
ATOM 5666 N N . ASN B 1 188 ? 0.773 28.844 -7.734 1 87.12 188 ASN B N 1
ATOM 5667 C CA . ASN B 1 188 ? 1.251 27.797 -8.633 1 87.12 188 ASN B CA 1
ATOM 5668 C C . ASN B 1 188 ? 2.598 28.156 -9.25 1 87.12 188 ASN B C 1
ATOM 5670 O O . ASN B 1 188 ? 3.352 27.266 -9.664 1 87.12 188 ASN B O 1
ATOM 5674 N N . ALA B 1 189 ? 2.887 29.469 -9.367 1 90.88 189 ALA B N 1
ATOM 5675 C CA . ALA B 1 189 ? 4.211 29.859 -9.836 1 90.88 189 ALA B CA 1
ATOM 5676 C C . ALA B 1 189 ? 5.301 29.359 -8.898 1 90.88 189 ALA B C 1
ATOM 5678 O O . ALA B 1 189 ? 6.336 28.859 -9.352 1 90.88 189 ALA B O 1
ATOM 5679 N N . PHE B 1 190 ? 5.012 29.438 -7.625 1 91.88 190 PHE B N 1
ATOM 5680 C CA . PHE B 1 190 ? 5.984 29 -6.625 1 91.88 190 PHE B CA 1
ATOM 5681 C C . PHE B 1 190 ? 5.98 27.484 -6.484 1 91.88 190 PHE B C 1
ATOM 5683 O O . PHE B 1 190 ? 7.043 26.859 -6.41 1 91.88 190 PHE B O 1
ATOM 5690 N N . LEU B 1 191 ? 4.852 26.922 -6.438 1 87.25 191 LEU B N 1
ATOM 5691 C CA . LEU B 1 191 ? 4.719 25.484 -6.238 1 87.25 191 LEU B CA 1
ATOM 5692 C C . LEU B 1 191 ? 5.355 24.719 -7.391 1 87.25 191 LEU B C 1
ATOM 5694 O O . LEU B 1 191 ? 6.059 23.734 -7.168 1 87.25 191 LEU B O 1
ATOM 5698 N N . GLU B 1 192 ? 5.148 25.188 -8.586 1 87.19 192 GLU B N 1
ATOM 5699 C CA . GLU B 1 192 ? 5.758 24.547 -9.758 1 87.19 192 GLU B CA 1
ATOM 5700 C C . GLU B 1 192 ? 7.266 24.766 -9.773 1 87.19 192 GLU B C 1
ATOM 5702 O O . GLU B 1 192 ? 8.016 23.891 -10.203 1 87.19 192 GLU B O 1
ATOM 5707 N N . PHE B 1 193 ? 7.703 25.953 -9.344 1 92.19 193 PHE B N 1
ATOM 5708 C CA . PHE B 1 193 ? 9.125 26.266 -9.273 1 92.19 193 PHE B CA 1
ATOM 5709 C C . PHE B 1 193 ? 9.867 25.234 -8.422 1 92.19 193 PHE B C 1
ATOM 5711 O O . PHE B 1 193 ? 10.992 24.859 -8.742 1 92.19 193 PHE B O 1
ATOM 5718 N N . ASN B 1 194 ? 9.211 24.75 -7.402 1 90.88 194 ASN B N 1
ATOM 5719 C CA . ASN B 1 194 ? 9.852 23.875 -6.426 1 90.88 194 ASN B CA 1
ATOM 5720 C C . ASN B 1 194 ? 10.281 22.547 -7.055 1 90.88 194 ASN B C 1
ATOM 5722 O O . ASN B 1 194 ? 11.141 21.859 -6.516 1 90.88 194 ASN B O 1
ATOM 5726 N N . GLN B 1 195 ? 9.703 22.188 -8.164 1 87.44 195 GLN B N 1
ATOM 5727 C CA . GLN B 1 195 ? 10.07 20.953 -8.836 1 87.44 195 GLN B CA 1
ATOM 5728 C C . GLN B 1 195 ? 11.516 20.984 -9.328 1 87.44 195 GLN B C 1
ATOM 5730 O O . GLN B 1 195 ? 12.133 19.953 -9.547 1 87.44 195 GLN B O 1
ATOM 5735 N N . TYR B 1 196 ? 12.086 22.188 -9.523 1 90.19 196 TYR B N 1
ATOM 5736 C CA . TYR B 1 196 ? 13.43 22.359 -10.062 1 90.19 196 TYR B CA 1
ATOM 5737 C C . TYR B 1 196 ? 14.477 22.281 -8.953 1 90.19 196 TYR B C 1
ATOM 5739 O O . TYR B 1 196 ? 15.68 22.234 -9.227 1 90.19 196 TYR B O 1
ATOM 5747 N N . VAL B 1 197 ? 14.008 22.266 -7.773 1 90.94 197 VAL B N 1
ATOM 5748 C CA . VAL B 1 197 ? 14.914 22.203 -6.633 1 90.94 197 VAL B CA 1
ATOM 5749 C C . VAL B 1 197 ? 14.5 21.062 -5.707 1 90.94 197 VAL B C 1
ATOM 5751 O O . VAL B 1 197 ? 14.25 21.281 -4.52 1 90.94 197 VAL B O 1
ATOM 5754 N N . PRO B 1 198 ? 14.562 19.844 -6.223 1 88.94 198 PRO B N 1
ATOM 5755 C CA . PRO B 1 198 ? 14.133 18.703 -5.406 1 88.94 198 PRO B CA 1
ATOM 5756 C C . PRO B 1 198 ? 15.062 18.453 -4.227 1 88.94 198 PRO B C 1
ATOM 5758 O O . PRO B 1 198 ? 16.188 18.953 -4.199 1 88.94 198 PRO B O 1
ATOM 5761 N N . TYR B 1 199 ? 14.578 17.781 -3.26 1 91.56 199 TYR B N 1
ATOM 5762 C CA . TYR B 1 199 ? 15.375 17.328 -2.123 1 91.56 199 TYR B CA 1
ATOM 5763 C C . TYR B 1 199 ? 15.992 15.961 -2.395 1 91.56 199 TYR B C 1
ATOM 5765 O O . TYR B 1 199 ? 15.367 15.109 -3.023 1 91.56 199 TYR B O 1
ATOM 5773 N N . SER B 1 200 ? 17.203 15.797 -1.907 1 90.62 200 SER B N 1
ATOM 5774 C CA . SER B 1 200 ? 17.844 14.484 -2.006 1 90.62 200 SER B CA 1
ATOM 5775 C C . SER B 1 200 ? 17.219 13.492 -1.029 1 90.62 200 SER B C 1
ATOM 5777 O O . SER B 1 200 ? 16.547 13.891 -0.08 1 90.62 200 SER B O 1
ATOM 5779 N N . GLU B 1 201 ? 17.406 12.234 -1.251 1 91.12 201 GLU B N 1
ATOM 5780 C CA . GLU B 1 201 ? 16.906 11.211 -0.331 1 91.12 201 GLU B CA 1
ATOM 5781 C C . GLU B 1 201 ? 17.5 11.398 1.066 1 91.12 201 GLU B C 1
ATOM 5783 O O . GLU B 1 201 ? 16.797 11.203 2.066 1 91.12 201 GLU B O 1
ATOM 5788 N N . GLU B 1 202 ? 18.75 11.719 1.078 1 92.88 202 GLU B N 1
ATOM 5789 C CA . GLU B 1 202 ? 19.406 11.961 2.361 1 92.88 202 GLU B CA 1
ATOM 5790 C C . GLU B 1 202 ? 18.719 13.094 3.125 1 92.88 202 GLU B C 1
ATOM 5792 O O . GLU B 1 202 ? 18.484 12.984 4.332 1 92.88 202 GLU B O 1
ATOM 5797 N N . GLU B 1 203 ? 18.391 14.156 2.414 1 93.25 203 GLU 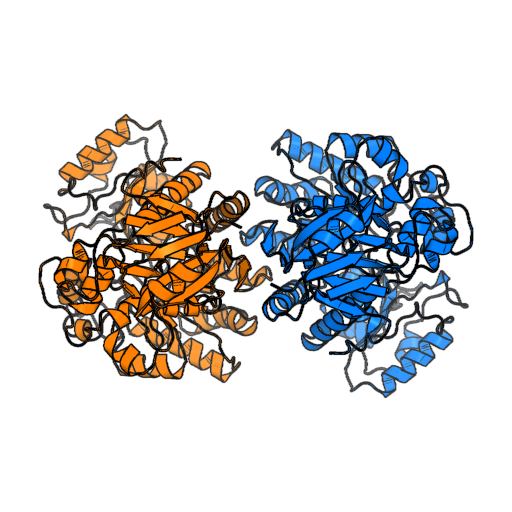B N 1
ATOM 5798 C CA . GLU B 1 203 ? 17.688 15.273 3.027 1 93.25 203 GLU B CA 1
ATOM 5799 C C . GLU B 1 203 ? 16.312 14.836 3.551 1 93.25 203 GLU B C 1
ATOM 5801 O O . GLU B 1 203 ? 15.891 15.266 4.629 1 93.25 203 GLU B O 1
ATOM 5806 N N . LEU B 1 204 ? 15.672 14 2.801 1 96 204 LEU B N 1
ATOM 5807 C CA . LEU B 1 204 ? 14.344 13.531 3.186 1 96 204 LEU B CA 1
ATOM 5808 C C . LEU B 1 204 ? 14.414 12.664 4.438 1 96 204 LEU B C 1
ATOM 5810 O O . LEU B 1 204 ? 13.594 12.805 5.348 1 96 204 LEU B O 1
ATOM 5814 N N . TYR B 1 205 ? 15.43 11.789 4.516 1 96 205 TYR B N 1
ATOM 5815 C CA . TYR B 1 205 ? 15.594 10.938 5.691 1 96 205 TYR B CA 1
ATOM 5816 C C . TYR B 1 205 ? 15.922 11.773 6.926 1 96 205 TYR B C 1
ATOM 5818 O O . TYR B 1 205 ? 15.383 11.531 8.008 1 96 205 TYR B O 1
ATOM 5826 N N . ASN B 1 206 ? 16.766 12.766 6.715 1 96.19 206 ASN B N 1
ATOM 5827 C CA . ASN B 1 206 ? 17.094 13.656 7.82 1 96.19 206 ASN B CA 1
ATOM 5828 C C . ASN B 1 206 ? 15.867 14.445 8.281 1 96.19 206 ASN B C 1
ATOM 5830 O O . ASN B 1 206 ? 15.672 14.641 9.484 1 96.19 206 ASN B O 1
ATOM 5834 N N . ALA B 1 207 ? 15.125 14.875 7.324 1 96.56 207 ALA B N 1
ATOM 5835 C CA . ALA B 1 207 ? 13.898 15.609 7.637 1 96.56 207 ALA B CA 1
ATOM 5836 C C . ALA B 1 207 ? 12.93 14.742 8.438 1 96.56 207 ALA B C 1
ATOM 5838 O O . ALA B 1 207 ? 12.344 15.203 9.422 1 96.56 207 ALA B O 1
ATOM 5839 N N . LEU B 1 208 ? 12.797 13.547 8 1 97.31 208 LEU B N 1
ATOM 5840 C CA . LEU B 1 208 ? 11.906 12.609 8.68 1 97.31 208 LEU B CA 1
ATOM 5841 C C . LEU B 1 208 ? 12.359 12.375 10.117 1 97.31 208 LEU B C 1
ATOM 5843 O O . LEU B 1 208 ? 11.531 12.352 11.031 1 97.31 208 LEU B O 1
ATOM 5847 N N . GLU B 1 209 ? 13.633 12.18 10.289 1 97.25 209 GLU B N 1
ATOM 5848 C CA . GLU B 1 209 ? 14.195 11.953 11.617 1 97.25 209 GLU B CA 1
ATOM 5849 C C . GLU B 1 209 ? 13.922 13.141 12.539 1 97.25 209 GLU B C 1
ATOM 5851 O O . GLU B 1 209 ? 13.438 12.961 13.656 1 97.25 209 GLU B O 1
ATOM 5856 N N . LYS B 1 210 ? 14.156 14.328 12.047 1 97.25 210 LYS B N 1
ATOM 5857 C CA . LYS B 1 210 ? 13.969 15.531 12.859 1 97.25 210 LYS B CA 1
ATOM 5858 C C . LYS B 1 210 ? 12.492 15.758 13.18 1 97.25 210 LYS B C 1
ATOM 5860 O O . LYS B 1 210 ? 12.148 16.125 14.305 1 97.25 210 LYS B O 1
ATOM 5865 N N . ALA B 1 211 ? 11.664 15.539 12.219 1 98.25 211 ALA B N 1
ATOM 5866 C CA . ALA B 1 211 ? 10.227 15.734 12.406 1 98.25 211 ALA B CA 1
ATOM 5867 C C . ALA B 1 211 ? 9.688 14.797 13.484 1 98.25 211 ALA B C 1
ATOM 5869 O O . ALA B 1 211 ? 8.984 15.234 14.398 1 98.25 211 ALA B O 1
ATOM 5870 N N . GLN B 1 212 ? 10.016 13.531 13.383 1 98.12 212 GLN B N 1
ATOM 5871 C CA . GLN B 1 212 ? 9.438 12.562 14.312 1 98.12 212 GLN B CA 1
ATOM 5872 C C . GLN B 1 212 ? 9.984 12.766 15.719 1 98.12 212 GLN B C 1
ATOM 5874 O O . GLN B 1 212 ? 9.273 12.531 16.703 1 98.12 212 GLN B O 1
ATOM 5879 N N . GLU B 1 213 ? 11.266 13.164 15.836 1 97.56 213 GLU B N 1
ATOM 5880 C CA . GLU B 1 213 ? 11.805 13.484 17.156 1 97.56 213 GLU B CA 1
ATOM 5881 C C . GLU B 1 213 ? 10.977 14.57 17.844 1 97.56 213 GLU B C 1
ATOM 5883 O O . GLU B 1 213 ? 10.609 14.43 19.016 1 97.56 213 GLU B O 1
ATOM 5888 N N . GLN B 1 214 ? 10.68 15.578 17.109 1 97.75 214 GLN B N 1
ATOM 5889 C CA . GLN B 1 214 ? 9.914 16.688 17.656 1 97.75 214 GLN B CA 1
ATOM 5890 C C . GLN B 1 214 ? 8.477 16.281 17.938 1 97.75 214 GLN B C 1
ATOM 5892 O O . GLN B 1 214 ? 7.918 16.625 18.984 1 97.75 214 GLN B O 1
ATOM 5897 N N . LEU B 1 215 ? 7.859 15.602 17.047 1 98.81 215 LEU B N 1
ATOM 5898 C CA . LEU B 1 215 ? 6.461 15.211 17.188 1 98.81 215 LEU B CA 1
ATOM 5899 C C . LEU B 1 215 ? 6.27 14.281 18.375 1 98.81 215 LEU B C 1
ATOM 5901 O O . LEU B 1 215 ? 5.301 14.414 19.125 1 98.81 215 LEU B O 1
ATOM 5905 N N . LEU B 1 216 ? 7.207 13.328 18.562 1 98.69 216 LEU B N 1
ATOM 5906 C CA . LEU B 1 216 ? 7.137 12.414 19.688 1 98.69 216 LEU B CA 1
ATOM 5907 C C . LEU B 1 216 ? 7.289 13.164 21.016 1 98.69 216 LEU B C 1
ATOM 5909 O O . LEU B 1 216 ? 6.691 12.789 22.016 1 98.69 216 LEU B O 1
ATOM 5913 N N . SER B 1 217 ? 8.016 14.227 20.984 1 98.38 217 SER B N 1
ATOM 5914 C CA . SER B 1 217 ? 8.172 15.047 22.188 1 98.38 217 SER B CA 1
ATOM 5915 C C . SER B 1 217 ? 6.887 15.789 22.516 1 98.38 217 SER B C 1
ATOM 5917 O O . SER B 1 217 ? 6.719 16.281 23.641 1 98.38 217 SER B O 1
ATOM 5919 N N . TYR B 1 218 ? 5.988 15.883 21.562 1 98.62 218 TYR B N 1
ATOM 5920 C CA . TYR B 1 218 ? 4.676 16.484 21.797 1 98.62 218 TYR B CA 1
ATOM 5921 C C . TYR B 1 218 ? 3.631 15.414 22.094 1 98.62 218 TYR B C 1
ATOM 5923 O O . TYR B 1 218 ? 2.443 15.727 22.219 1 98.62 218 TYR B O 1
ATOM 5931 N N . GLY B 1 219 ? 4.035 14.164 22.188 1 98.75 219 GLY B N 1
ATOM 5932 C CA . GLY B 1 219 ? 3.1 13.078 22.438 1 98.75 219 GLY B CA 1
ATOM 5933 C C . GLY B 1 219 ? 2.332 12.648 21.203 1 98.75 219 GLY B C 1
ATOM 5934 O O . GLY B 1 219 ? 1.366 11.883 21.312 1 98.75 219 GLY B O 1
ATOM 5935 N N . ILE B 1 220 ? 2.715 13.156 20.016 1 98.94 220 ILE B N 1
ATOM 5936 C CA . ILE B 1 220 ? 2.086 12.758 18.766 1 98.94 220 ILE B CA 1
ATOM 5937 C C . ILE B 1 220 ? 2.656 11.422 18.297 1 98.94 220 ILE B C 1
ATOM 5939 O O . ILE B 1 220 ? 3.865 11.297 18.094 1 98.94 220 ILE B O 1
ATOM 5943 N N . THR B 1 221 ? 1.808 10.445 18.188 1 98.88 221 THR B N 1
ATOM 5944 C CA . THR B 1 221 ? 2.238 9.109 17.797 1 98.88 221 THR B CA 1
ATOM 5945 C C . THR B 1 221 ? 1.774 8.773 16.391 1 98.88 221 THR B C 1
ATOM 5947 O O . THR B 1 221 ? 2.238 7.805 15.789 1 98.88 221 THR B O 1
ATOM 5950 N N . SER B 1 222 ? 0.833 9.547 15.836 1 98.88 222 SER B N 1
ATOM 5951 C CA . SER B 1 222 ? 0.292 9.344 14.5 1 98.88 222 SER B CA 1
ATOM 5952 C C . SER B 1 222 ? 0.091 10.664 13.773 1 98.88 222 SER B C 1
ATOM 5954 O O . SER B 1 222 ? -0.227 11.68 14.398 1 98.88 222 SER B O 1
ATOM 5956 N N . VAL B 1 223 ? 0.281 10.648 12.492 1 98.88 223 VAL B N 1
ATOM 5957 C CA . VAL B 1 223 ? 0.026 11.836 11.695 1 98.88 223 VAL B CA 1
ATOM 5958 C C . VAL B 1 223 ? -0.68 11.453 10.398 1 98.88 223 VAL B C 1
ATOM 5960 O O . VAL B 1 223 ? -0.447 10.367 9.852 1 98.88 223 VAL B O 1
ATOM 5963 N N . HIS B 1 224 ? -1.659 12.273 9.984 1 98.88 224 HIS B N 1
ATOM 5964 C CA . HIS B 1 224 ? -2.123 12.258 8.602 1 98.88 224 HIS B CA 1
ATOM 5965 C C . HIS B 1 224 ? -1.312 13.219 7.734 1 98.88 224 HIS B C 1
ATOM 5967 O O . HIS B 1 224 ? -1.437 14.438 7.875 1 98.88 224 HIS B O 1
ATOM 5973 N N . ASP B 1 225 ? -0.416 12.617 6.914 1 98.69 225 ASP B N 1
ATOM 5974 C CA . ASP B 1 225 ? 0.448 13.43 6.059 1 98.69 225 ASP B CA 1
ATOM 5975 C C . ASP B 1 225 ? -0.324 13.984 4.867 1 98.69 225 ASP B C 1
ATOM 5977 O O . ASP B 1 225 ? -0.804 13.227 4.02 1 98.69 225 ASP B O 1
ATOM 5981 N N . ALA B 1 226 ? -0.429 15.266 4.82 1 97.94 226 ALA B N 1
ATOM 5982 C CA . ALA B 1 226 ? -1.287 15.93 3.84 1 97.94 226 ALA B CA 1
ATOM 5983 C C . ALA B 1 226 ? -0.549 16.141 2.521 1 97.94 226 ALA B C 1
ATOM 5985 O O . ALA B 1 226 ? -0.968 16.953 1.692 1 97.94 226 ALA B O 1
ATOM 5986 N N . GLY B 1 227 ? 0.531 15.484 2.346 1 95 227 GLY B N 1
ATOM 5987 C CA . GLY B 1 227 ? 1.261 15.531 1.088 1 95 227 GLY B CA 1
ATOM 5988 C C . GLY B 1 227 ? 2.697 15.992 1.25 1 95 227 GLY B C 1
ATOM 5989 O O . GLY B 1 227 ? 2.957 17.031 1.868 1 95 227 GLY B O 1
ATOM 5990 N N . GLY B 1 228 ? 3.625 15.219 0.672 1 91.62 228 GLY B N 1
ATOM 5991 C CA . GLY B 1 228 ? 5.008 15.641 0.526 1 91.62 228 GLY B CA 1
ATOM 5992 C C . GLY B 1 228 ? 5.258 16.438 -0.736 1 91.62 228 GLY B C 1
ATOM 5993 O O . GLY B 1 228 ? 4.398 17.219 -1.161 1 91.62 228 GLY B O 1
ATOM 5994 N N . PHE B 1 229 ? 6.398 16.328 -1.293 1 91 229 PHE B N 1
ATOM 5995 C CA . PHE B 1 229 ? 6.801 17.172 -2.412 1 91 229 PHE B CA 1
ATOM 5996 C C . PHE B 1 229 ? 6.355 16.562 -3.736 1 91 229 PHE B C 1
ATOM 5998 O O . PHE B 1 229 ? 5.879 17.281 -4.621 1 91 229 PHE B O 1
ATOM 6005 N N . ASP B 1 230 ? 6.535 15.266 -3.854 1 91.12 230 ASP B N 1
ATOM 6006 C CA . ASP B 1 230 ? 6.246 14.555 -5.094 1 91.12 230 ASP B CA 1
ATOM 6007 C C . ASP B 1 230 ? 6.152 13.047 -4.848 1 91.12 230 ASP B C 1
ATOM 6009 O O . ASP B 1 230 ? 6.086 12.602 -3.699 1 91.12 230 ASP B O 1
ATOM 6013 N N . GLU B 1 231 ? 6.059 12.266 -5.906 1 92.19 231 GLU B N 1
ATOM 6014 C CA . GLU B 1 231 ? 5.945 10.812 -5.809 1 92.19 231 GLU B CA 1
ATOM 6015 C C . GLU B 1 231 ? 7.191 10.211 -5.168 1 92.19 231 GLU B C 1
ATOM 6017 O O . GLU B 1 231 ? 7.113 9.188 -4.48 1 92.19 231 GLU B O 1
ATOM 6022 N N . ASN B 1 232 ? 8.336 10.852 -5.328 1 92.31 232 ASN B N 1
ATOM 6023 C CA . ASN B 1 232 ? 9.57 10.336 -4.742 1 92.31 232 ASN B CA 1
ATOM 6024 C C . ASN B 1 232 ? 9.547 10.445 -3.221 1 92.31 232 ASN B C 1
ATOM 6026 O O . ASN B 1 232 ? 9.984 9.531 -2.521 1 92.31 232 ASN B O 1
ATOM 6030 N N . SER B 1 233 ? 9.148 11.625 -2.729 1 94.94 233 SER B N 1
ATOM 6031 C CA . SER B 1 233 ? 9.047 11.75 -1.277 1 94.94 233 SER B CA 1
ATOM 6032 C C . SER B 1 233 ? 8.055 10.742 -0.707 1 94.94 233 SER B C 1
ATOM 6034 O O . SER B 1 233 ? 8.25 10.219 0.392 1 94.94 233 SER B O 1
ATOM 6036 N N . PHE B 1 234 ? 6.961 10.477 -1.442 1 96.44 234 PHE B N 1
ATOM 6037 C CA . PHE B 1 234 ? 5.98 9.477 -1.052 1 96.44 234 PHE B CA 1
ATOM 6038 C C . PHE B 1 234 ? 6.621 8.094 -0.965 1 96.44 234 PHE B C 1
ATOM 6040 O O . PHE B 1 234 ? 6.375 7.352 -0.014 1 96.44 234 PHE B O 1
ATOM 6047 N N . ARG B 1 235 ? 7.461 7.762 -1.927 1 95.88 235 ARG B N 1
ATOM 6048 C CA . ARG B 1 235 ? 8.188 6.496 -2 1 95.88 235 ARG B CA 1
ATOM 6049 C C . ARG B 1 235 ? 9.172 6.363 -0.84 1 95.88 235 ARG B C 1
ATOM 6051 O O . ARG B 1 235 ? 9.227 5.32 -0.185 1 95.88 235 ARG B O 1
ATOM 6058 N N . VAL B 1 236 ? 9.891 7.367 -0.553 1 95.44 236 VAL B N 1
ATOM 6059 C CA . VAL B 1 236 ? 10.914 7.363 0.486 1 95.44 236 VAL B CA 1
ATOM 6060 C C . VAL B 1 236 ? 10.266 7.137 1.85 1 95.44 236 VAL B C 1
ATOM 6062 O O . VAL B 1 236 ? 10.844 6.477 2.717 1 95.44 236 VAL B O 1
ATOM 6065 N N . MET B 1 237 ? 9.094 7.688 2.02 1 97.25 237 MET B N 1
ATOM 6066 C CA . MET B 1 237 ? 8.383 7.492 3.281 1 97.25 237 MET B CA 1
ATOM 6067 C C . MET B 1 237 ? 8.055 6.02 3.5 1 97.25 237 MET B C 1
ATOM 6069 O O . MET B 1 237 ? 8.18 5.508 4.613 1 97.25 237 MET B O 1
ATOM 6073 N N . GLN B 1 238 ? 7.621 5.324 2.438 1 97.38 238 GLN B N 1
ATOM 6074 C CA . GLN B 1 238 ? 7.34 3.896 2.51 1 97.38 238 GLN B CA 1
ATOM 6075 C C . GLN B 1 238 ? 8.602 3.102 2.826 1 97.38 238 GLN B C 1
ATOM 6077 O O . GLN B 1 238 ? 8.578 2.199 3.666 1 97.38 238 GLN B O 1
ATOM 6082 N N . GLN B 1 239 ? 9.641 3.441 2.129 1 95.88 239 GLN B N 1
ATOM 6083 C CA . GLN B 1 239 ? 10.914 2.762 2.34 1 95.88 239 GLN B CA 1
ATOM 6084 C C . GLN B 1 239 ? 11.414 2.957 3.768 1 95.88 239 GLN B C 1
ATOM 6086 O O . GLN B 1 239 ? 11.953 2.029 4.379 1 95.88 239 GLN B O 1
ATOM 6091 N N . ALA B 1 240 ? 11.203 4.16 4.273 1 96.94 240 ALA B N 1
ATOM 6092 C CA . ALA B 1 240 ? 11.562 4.441 5.66 1 96.94 240 ALA B CA 1
ATOM 6093 C C . ALA B 1 240 ? 10.742 3.592 6.625 1 96.94 240 ALA B C 1
ATOM 6095 O O . ALA B 1 240 ? 11.258 3.107 7.633 1 96.94 240 ALA B O 1
ATOM 6096 N N . SER B 1 241 ? 9.484 3.439 6.344 1 96.62 241 SER B N 1
ATOM 6097 C CA . SER B 1 241 ? 8.609 2.609 7.168 1 96.62 241 SER B CA 1
ATOM 6098 C C . SER B 1 241 ? 9.062 1.153 7.16 1 96.62 241 SER B C 1
ATOM 6100 O O . SER B 1 241 ? 9.125 0.512 8.211 1 96.62 241 SER B O 1
ATOM 6102 N N . GLN B 1 242 ? 9.422 0.678 6.008 1 93.5 242 GLN B N 1
ATOM 6103 C CA . GLN B 1 242 ? 9.836 -0.71 5.84 1 93.5 242 GLN B CA 1
ATOM 6104 C C . GLN B 1 242 ? 11.156 -0.976 6.555 1 93.5 242 GLN B C 1
ATOM 6106 O O . GLN B 1 242 ? 11.414 -2.096 7.004 1 93.5 242 GLN B O 1
ATOM 6111 N N . ALA B 1 243 ? 11.953 0.03 6.664 1 93.19 243 ALA B N 1
ATOM 6112 C CA . ALA B 1 243 ? 13.273 -0.098 7.289 1 93.19 243 ALA B CA 1
ATOM 6113 C C . ALA B 1 243 ? 13.203 0.256 8.773 1 93.19 243 ALA B C 1
ATOM 6115 O O . ALA B 1 243 ? 14.242 0.395 9.43 1 93.19 243 ALA B O 1
ATOM 6116 N N . ASP B 1 244 ? 12.016 0.509 9.312 1 92.69 244 ASP B N 1
ATOM 6117 C CA . ASP B 1 244 ? 11.789 0.856 10.711 1 92.69 244 ASP B CA 1
ATOM 6118 C C . ASP B 1 244 ? 12.453 2.186 11.062 1 92.69 244 ASP B C 1
ATOM 6120 O O . ASP B 1 244 ? 12.961 2.359 12.172 1 92.69 244 ASP B O 1
ATOM 6124 N N . GLN B 1 245 ? 12.523 2.998 10.047 1 95 245 GLN B N 1
ATOM 6125 C CA . GLN B 1 245 ? 13.055 4.344 10.25 1 95 245 GLN B CA 1
ATOM 6126 C C . GLN B 1 245 ? 11.922 5.352 10.453 1 95 245 GLN B C 1
ATOM 6128 O O . GLN B 1 245 ? 12.156 6.465 10.922 1 95 245 GLN B O 1
ATOM 6133 N N . LEU B 1 246 ? 10.789 5.008 10.062 1 95.75 246 LEU B N 1
ATOM 6134 C CA . LEU B 1 246 ? 9.578 5.754 10.383 1 95.75 246 LEU B CA 1
ATOM 6135 C C . LEU B 1 246 ? 8.922 5.215 11.648 1 95.75 246 LEU B C 1
ATOM 6137 O O . LEU B 1 246 ? 8.289 4.16 11.625 1 95.75 246 LEU B O 1
ATOM 6141 N N . LYS B 1 247 ? 9.016 5.91 12.727 1 94.44 247 LYS B N 1
ATOM 6142 C CA . LYS B 1 247 ? 8.508 5.469 14.016 1 94.44 247 LYS B CA 1
ATOM 6143 C C . LYS B 1 247 ? 7.027 5.816 14.18 1 94.44 247 LYS B C 1
ATOM 6145 O O . LYS B 1 247 ? 6.254 5.023 14.719 1 94.44 247 LYS B O 1
ATOM 6150 N N . LEU B 1 248 ? 6.652 6.953 13.672 1 97.94 248 LEU B N 1
ATOM 6151 C CA . LEU B 1 248 ? 5.27 7.414 13.742 1 97.94 248 LEU B CA 1
ATOM 6152 C C . LEU B 1 248 ? 4.363 6.555 12.867 1 97.94 248 LEU B C 1
ATOM 6154 O O . LEU B 1 248 ? 4.824 5.953 11.891 1 97.94 248 LEU B O 1
ATOM 6158 N N . ARG B 1 249 ? 3.152 6.43 13.297 1 98.56 249 ARG B N 1
ATOM 6159 C CA . ARG B 1 249 ? 2.154 5.875 12.391 1 98.56 249 ARG B CA 1
ATOM 6160 C C . ARG B 1 249 ? 1.669 6.926 11.391 1 98.56 249 ARG B C 1
ATOM 6162 O O . ARG B 1 249 ? 1.274 8.023 11.789 1 98.56 249 ARG B O 1
ATOM 6169 N N . VAL B 1 250 ? 1.732 6.594 10.094 1 98.75 250 VAL B N 1
ATOM 6170 C CA . VAL B 1 250 ? 1.449 7.617 9.094 1 98.75 250 VAL B CA 1
ATOM 6171 C C . VAL B 1 250 ? 0.293 7.168 8.211 1 98.75 250 VAL B C 1
ATOM 6173 O O . VAL B 1 250 ? 0.284 6.035 7.715 1 98.75 250 VAL B O 1
ATOM 6176 N N . TYR B 1 251 ? -0.745 7.941 8.141 1 98.75 251 TYR B N 1
ATOM 6177 C CA . TYR B 1 251 ? -1.773 7.898 7.109 1 98.75 251 TYR B CA 1
ATOM 6178 C C . TYR B 1 251 ? -1.474 8.898 6 1 98.75 251 TYR B C 1
ATOM 6180 O O . TYR B 1 251 ? -1.694 10.102 6.164 1 98.75 251 TYR B O 1
ATOM 6188 N N . ALA B 1 252 ? -0.923 8.469 4.863 1 98.56 252 ALA B N 1
ATOM 6189 C CA . ALA B 1 252 ? -0.331 9.336 3.844 1 98.56 252 ALA B CA 1
ATOM 6190 C C . ALA B 1 252 ? -1.336 9.648 2.74 1 98.56 252 ALA B C 1
ATOM 6192 O O . ALA B 1 252 ? -1.672 8.781 1.932 1 98.56 252 ALA B O 1
ATOM 6193 N N . MET B 1 253 ? -1.792 10.914 2.705 1 98.56 253 MET B N 1
ATOM 6194 C CA . MET B 1 253 ? -2.723 11.297 1.647 1 98.56 253 MET B CA 1
ATOM 6195 C C . MET B 1 253 ? -2.061 11.203 0.277 1 98.56 253 MET B C 1
ATOM 6197 O O . MET B 1 253 ? -0.855 11.43 0.149 1 98.56 253 MET B O 1
ATOM 6201 N N . ILE B 1 254 ? -2.881 10.773 -0.703 1 97.56 254 ILE B N 1
ATOM 6202 C CA . ILE B 1 254 ? -2.471 10.883 -2.098 1 97.56 254 ILE B CA 1
ATOM 6203 C C . ILE B 1 254 ? -2.52 12.344 -2.539 1 97.56 254 ILE B C 1
ATOM 6205 O O . ILE B 1 254 ? -3.527 12.805 -3.082 1 97.56 254 ILE B O 1
ATOM 6209 N N . GLY B 1 255 ? -1.475 13.031 -2.248 1 95 255 GLY B N 1
ATOM 6210 C CA . GLY B 1 255 ? -1.323 14.445 -2.543 1 95 255 GLY B CA 1
ATOM 6211 C C . GLY B 1 255 ? 0.122 14.906 -2.527 1 95 255 GLY B C 1
ATOM 6212 O O . GLY B 1 255 ? 0.98 14.258 -1.926 1 95 255 GLY B O 1
ATOM 6213 N N . SER B 1 256 ? 0.403 15.891 -3.305 1 92.75 256 SER B N 1
ATOM 6214 C CA . SER B 1 256 ? 1.742 16.469 -3.359 1 92.75 256 SER B CA 1
ATOM 6215 C C . SER B 1 256 ? 1.687 17.984 -3.438 1 92.75 256 SER B C 1
ATOM 6217 O O . SER B 1 256 ? 0.699 18.562 -3.908 1 92.75 256 SER B O 1
ATOM 6219 N N . LEU B 1 257 ? 2.705 18.547 -2.877 1 88.44 257 LEU B N 1
ATOM 6220 C CA . LEU B 1 257 ? 2.793 20 -2.941 1 88.44 257 LEU B CA 1
ATOM 6221 C C . LEU B 1 257 ? 3.135 20.469 -4.355 1 88.44 257 LEU B C 1
ATOM 6223 O O . LEU B 1 257 ? 2.736 21.547 -4.77 1 88.44 257 LEU B O 1
ATOM 6227 N N . ASN B 1 258 ? 3.922 19.547 -5.012 1 83.5 258 ASN B N 1
ATOM 6228 C CA . ASN B 1 258 ? 4.266 19.828 -6.402 1 83.5 258 ASN B CA 1
ATOM 6229 C C . ASN B 1 258 ? 3.379 19.047 -7.367 1 83.5 258 ASN B C 1
ATOM 6231 O O . ASN B 1 258 ? 3.381 17.812 -7.359 1 83.5 258 ASN B O 1
ATOM 6235 N N . ASN B 1 259 ? 2.549 19.609 -8.172 1 86.62 259 ASN B N 1
ATOM 6236 C CA . ASN B 1 259 ? 1.75 18.969 -9.203 1 86.62 259 ASN B CA 1
ATOM 6237 C C . ASN B 1 259 ? 0.802 17.922 -8.617 1 86.62 259 ASN B C 1
ATOM 6239 O O . ASN B 1 259 ? 0.814 16.766 -9.023 1 86.62 259 ASN B O 1
ATOM 6243 N N . CYS B 1 260 ? -0.014 18.312 -7.715 1 92 260 CYS B N 1
ATOM 6244 C CA . CYS B 1 260 ? -0.883 17.438 -6.934 1 92 260 CYS B CA 1
ATOM 6245 C C . CYS B 1 260 ? -1.85 16.672 -7.836 1 92 260 CYS B C 1
ATOM 6247 O O . CYS B 1 260 ? -2.066 15.477 -7.648 1 92 260 CYS B O 1
ATOM 6249 N N . GLU B 1 261 ? -2.369 17.328 -8.852 1 93.5 261 GLU B N 1
ATOM 6250 C CA . GLU B 1 261 ? -3.355 16.719 -9.734 1 93.5 261 GLU B CA 1
ATOM 6251 C C . GLU B 1 261 ? -2.773 15.508 -10.461 1 93.5 261 GLU B C 1
ATOM 6253 O O . GLU B 1 261 ? -3.381 14.438 -10.484 1 93.5 261 GLU B O 1
ATOM 6258 N N . THR B 1 262 ? -1.578 15.703 -11.055 1 92.31 262 THR B N 1
ATOM 6259 C CA . THR B 1 262 ? -0.94 14.625 -11.805 1 92.31 262 THR B CA 1
ATOM 6260 C C . THR B 1 262 ? -0.627 13.445 -10.883 1 92.31 262 THR B C 1
ATOM 6262 O O . THR B 1 262 ? -0.86 12.289 -11.242 1 92.31 262 THR B O 1
ATOM 6265 N N . PHE B 1 263 ? -0.107 13.742 -9.75 1 93.69 263 PHE B N 1
ATOM 6266 C CA . PHE B 1 263 ? 0.207 12.695 -8.789 1 93.69 263 PHE B CA 1
ATOM 6267 C C . PHE B 1 263 ? -1.042 11.898 -8.422 1 93.69 263 PHE B C 1
ATOM 6269 O O . PHE B 1 263 ? -1.027 10.672 -8.438 1 93.69 263 PHE B O 1
ATOM 6276 N N . THR B 1 264 ? -2.119 12.578 -8.125 1 95 264 THR B N 1
ATOM 6277 C CA . THR B 1 264 ? -3.379 11.953 -7.738 1 95 264 THR B CA 1
ATOM 6278 C C . THR B 1 264 ? -3.938 11.109 -8.883 1 95 264 THR B C 1
ATOM 6280 O O . THR B 1 264 ? -4.359 9.969 -8.672 1 95 264 THR B O 1
ATOM 6283 N N . LYS B 1 265 ? -3.857 11.633 -10.102 1 94.31 265 LYS B N 1
ATOM 6284 C CA . LYS B 1 265 ? -4.34 10.898 -11.266 1 94.31 265 LYS B CA 1
ATOM 6285 C C . LYS B 1 265 ? -3.527 9.625 -11.492 1 94.31 265 LYS B C 1
ATOM 6287 O O . LYS B 1 265 ? -4.086 8.57 -11.797 1 94.31 265 LYS B O 1
ATOM 6292 N N . ASN B 1 266 ? -2.203 9.742 -11.336 1 93.62 266 ASN B N 1
ATOM 6293 C CA . ASN B 1 266 ? -1.331 8.586 -11.5 1 93.62 266 ASN B CA 1
ATOM 6294 C C . ASN B 1 266 ? -1.639 7.5 -10.469 1 93.62 266 ASN B C 1
ATOM 6296 O O . ASN B 1 266 ? -1.648 6.312 -10.789 1 93.62 266 ASN B O 1
ATOM 6300 N N . MET B 1 267 ? -1.868 7.918 -9.289 1 95.06 267 MET B N 1
ATOM 6301 C CA . MET B 1 267 ? -2.193 6.969 -8.227 1 95.06 267 MET B CA 1
ATOM 6302 C C . MET B 1 267 ? -3.52 6.27 -8.508 1 95.06 267 MET B C 1
ATOM 6304 O O . MET B 1 267 ? -3.635 5.055 -8.344 1 95.06 267 MET B O 1
ATOM 6308 N N . ILE B 1 268 ? -4.469 6.98 -8.953 1 92 268 ILE B N 1
ATOM 6309 C CA . ILE B 1 268 ? -5.777 6.414 -9.25 1 92 268 ILE B CA 1
ATOM 6310 C C . ILE B 1 268 ? -5.652 5.414 -10.398 1 92 268 ILE B C 1
ATOM 6312 O O . ILE B 1 268 ? -6.324 4.379 -10.406 1 92 268 ILE B O 1
ATOM 6316 N N . ALA B 1 269 ? -4.711 5.645 -11.305 1 90 269 ALA B N 1
ATOM 6317 C CA . ALA B 1 269 ? -4.52 4.789 -12.477 1 90 269 ALA B CA 1
ATOM 6318 C C . ALA B 1 269 ? -3.738 3.531 -12.109 1 90 269 ALA B C 1
ATOM 6320 O O . ALA B 1 269 ? -3.738 2.555 -12.859 1 90 269 ALA B O 1
ATOM 6321 N N . SER B 1 270 ? -3.01 3.453 -11.016 1 91.38 270 SER B N 1
ATOM 6322 C CA . SER B 1 270 ? -2.09 2.381 -10.656 1 91.38 270 SER B CA 1
ATOM 6323 C C . SER B 1 270 ? -2.836 1.185 -10.07 1 91.38 270 SER B C 1
ATOM 6325 O O . SER B 1 270 ? -2.262 0.103 -9.922 1 91.38 270 SER B O 1
ATOM 6327 N N . GLY B 1 271 ? -4.047 1.328 -9.703 1 91.06 271 GLY B N 1
ATOM 6328 C CA . GLY B 1 271 ? -4.805 0.238 -9.109 1 91.06 271 GLY B CA 1
ATOM 6329 C C . GLY B 1 271 ? -4.723 0.214 -7.594 1 91.06 271 GLY B C 1
ATOM 6330 O O . GLY B 1 271 ? -5.367 -0.614 -6.945 1 91.06 271 GLY B O 1
ATOM 6331 N N . ILE B 1 272 ? -3.908 1.07 -6.969 1 95.94 272 ILE B N 1
ATOM 6332 C CA . ILE B 1 272 ? -3.799 1.177 -5.516 1 95.94 272 ILE B CA 1
ATOM 6333 C C . ILE B 1 272 ? -5.062 1.818 -4.949 1 95.94 272 ILE B C 1
ATOM 6335 O O . ILE B 1 272 ? -5.715 2.621 -5.621 1 95.94 272 ILE B O 1
ATOM 6339 N N . VAL B 1 273 ? -5.434 1.409 -3.748 1 96.12 273 VAL B N 1
ATOM 6340 C CA . VAL B 1 273 ? -6.641 1.998 -3.18 1 96.12 273 VAL B CA 1
ATOM 6341 C C . VAL B 1 273 ? -6.367 2.463 -1.752 1 96.12 273 VAL B C 1
ATOM 6343 O O . VAL B 1 273 ? -5.445 1.968 -1.097 1 96.12 273 VAL B O 1
ATOM 6346 N N . THR B 1 274 ? -7.18 3.398 -1.269 1 97.12 274 THR B N 1
ATOM 6347 C CA . THR B 1 274 ? -7.125 3.914 0.095 1 97.12 274 THR B CA 1
ATOM 6348 C C . THR B 1 274 ? -7.168 2.771 1.106 1 97.12 274 THR B C 1
ATOM 6350 O O . THR B 1 274 ? -7.875 1.783 0.905 1 97.12 274 THR B O 1
ATOM 6353 N N . ASN B 1 275 ? -6.371 2.934 2.166 1 96.38 275 ASN B N 1
ATOM 6354 C CA . ASN B 1 275 ? -6.367 2.062 3.338 1 96.38 275 ASN B CA 1
ATOM 6355 C C . ASN B 1 275 ? -5.426 0.876 3.148 1 96.38 275 ASN B C 1
ATOM 6357 O O . ASN B 1 275 ? -5.254 0.065 4.059 1 96.38 275 ASN B O 1
ATOM 6361 N N . THR B 1 276 ? -4.797 0.759 1.939 1 96.88 276 THR B N 1
ATOM 6362 C CA . THR B 1 276 ? -3.746 -0.238 1.764 1 96.88 276 THR B CA 1
ATOM 6363 C C . THR B 1 276 ? -2.543 0.083 2.646 1 96.88 276 THR B C 1
ATOM 6365 O O . THR B 1 276 ? -2.074 1.223 2.674 1 96.88 276 THR B O 1
ATOM 6368 N N . GLY B 1 277 ? -2.037 -0.894 3.359 1 96.88 277 GLY B N 1
ATOM 6369 C CA . GLY B 1 277 ? -0.896 -0.689 4.234 1 96.88 277 GLY B CA 1
ATOM 6370 C C . GLY B 1 277 ? -0.997 -1.464 5.535 1 96.88 277 GLY B C 1
ATOM 6371 O O . GLY B 1 277 ? -1.677 -2.49 5.602 1 96.88 277 GLY B O 1
ATOM 6372 N N . ASN B 1 278 ? -0.199 -1.043 6.523 1 95.88 278 ASN B N 1
ATOM 6373 C CA . ASN B 1 278 ? -0.167 -1.669 7.844 1 95.88 278 ASN B CA 1
ATOM 6374 C C . ASN B 1 278 ? -0.318 -0.638 8.961 1 95.88 278 ASN B C 1
ATOM 6376 O O . ASN B 1 278 ? -0.723 0.498 8.703 1 95.88 278 ASN B O 1
ATOM 6380 N N . ASP B 1 279 ? -0.084 -0.986 10.172 1 94.94 279 ASP B N 1
ATOM 6381 C CA . ASP B 1 279 ? -0.315 -0.112 11.32 1 94.94 279 ASP B CA 1
ATOM 6382 C C . ASP B 1 279 ? 0.664 1.061 11.32 1 94.94 279 ASP B C 1
ATOM 6384 O O . ASP B 1 279 ? 0.418 2.08 11.969 1 94.94 279 ASP B O 1
ATOM 6388 N N . SER B 1 280 ? 1.776 0.925 10.633 1 96 280 SER B N 1
ATOM 6389 C CA . SER B 1 280 ? 2.807 1.958 10.625 1 96 280 SER B CA 1
ATOM 6390 C C . SER B 1 280 ? 2.619 2.922 9.461 1 96 280 SER B C 1
ATOM 6392 O O . SER B 1 280 ? 2.867 4.121 9.594 1 96 280 SER B O 1
ATOM 6394 N N . PHE B 1 281 ? 2.213 2.389 8.328 1 97.75 281 PHE B N 1
ATOM 6395 C CA . PHE B 1 281 ? 2.041 3.189 7.125 1 97.75 281 PHE B CA 1
ATOM 6396 C C . PHE B 1 281 ? 0.833 2.715 6.328 1 97.75 281 PHE B C 1
ATOM 6398 O O . PHE B 1 281 ? 0.758 1.546 5.941 1 97.75 281 PHE B O 1
ATOM 6405 N N . LYS B 1 282 ? -0.081 3.699 5.98 1 97.5 282 LYS B N 1
ATOM 6406 C CA . LYS B 1 282 ? -1.272 3.424 5.184 1 97.5 282 LYS B CA 1
ATOM 6407 C C . LYS B 1 282 ? -1.471 4.488 4.105 1 97.5 282 LYS B C 1
ATOM 6409 O O . LYS B 1 282 ? -1.218 5.672 4.34 1 97.5 282 LYS B O 1
ATOM 6414 N N . ILE B 1 283 ? -2.004 4.043 2.977 1 98.06 283 ILE B N 1
ATOM 6415 C CA . ILE B 1 283 ? -2.363 4.957 1.901 1 98.06 283 ILE B CA 1
ATOM 6416 C C . ILE B 1 283 ? -3.658 5.688 2.258 1 98.06 283 ILE B C 1
ATOM 6418 O O . ILE B 1 283 ? -4.656 5.059 2.617 1 98.06 283 ILE B O 1
ATOM 6422 N N . GLY B 1 284 ? -3.625 6.957 2.205 1 98.31 284 GLY B N 1
ATOM 6423 C CA . GLY B 1 284 ? -4.754 7.773 2.623 1 98.31 284 GLY B CA 1
ATOM 6424 C C . GLY B 1 284 ? -5.625 8.227 1.466 1 98.31 284 GLY B C 1
ATOM 6425 O O . GLY B 1 284 ? -5.707 7.543 0.443 1 98.31 284 GLY B O 1
ATOM 6426 N N . PRO B 1 285 ? -6.336 9.297 1.62 1 98.5 285 PRO B N 1
ATOM 6427 C CA . PRO B 1 285 ? -7.32 9.758 0.637 1 98.5 285 PRO B CA 1
ATOM 6428 C C . PRO B 1 285 ? -6.676 10.391 -0.59 1 98.5 285 PRO B C 1
ATOM 6430 O O . PRO B 1 285 ? -5.551 10.898 -0.509 1 98.5 285 PRO B O 1
ATOM 6433 N N . ALA B 1 286 ? -7.43 10.383 -1.714 1 98.25 286 ALA B N 1
ATOM 6434 C CA . ALA B 1 286 ? -7.09 11.203 -2.871 1 98.25 286 ALA B CA 1
ATOM 6435 C C . ALA B 1 286 ? -7.316 12.688 -2.576 1 98.25 286 ALA B C 1
ATOM 6437 O O . ALA B 1 286 ? -8.43 13.094 -2.232 1 98.25 286 ALA B O 1
ATOM 6438 N N . LYS B 1 287 ? -6.27 13.422 -2.699 1 98.38 287 LYS B N 1
ATOM 6439 C CA . LYS B 1 287 ? -6.34 14.82 -2.268 1 98.38 287 LYS B CA 1
ATOM 6440 C C . LYS B 1 287 ? -6.098 15.766 -3.438 1 98.38 287 LYS B C 1
ATOM 6442 O O . LYS B 1 287 ? -5.262 15.5 -4.301 1 98.38 287 LYS B O 1
ATOM 6447 N N . LEU B 1 288 ? -6.844 16.859 -3.479 1 97.5 288 LEU B N 1
ATOM 6448 C CA . LEU B 1 288 ? -6.594 18 -4.355 1 97.5 288 LEU B CA 1
ATOM 6449 C C . LEU B 1 288 ? -6.645 19.312 -3.572 1 97.5 288 LEU B C 1
ATOM 6451 O O . LEU B 1 288 ? -7.133 19.344 -2.439 1 97.5 288 LEU B O 1
ATOM 6455 N N . PHE B 1 289 ? -6.062 20.328 -4.113 1 95.5 289 PHE B N 1
ATOM 6456 C CA . PHE B 1 289 ? -6.148 21.688 -3.592 1 95.5 289 PHE B CA 1
ATOM 6457 C C . PHE B 1 289 ? -7.176 22.5 -4.371 1 95.5 289 PHE B C 1
ATOM 6459 O O . PHE B 1 289 ? -7.059 22.656 -5.586 1 95.5 289 PHE B O 1
ATOM 6466 N N . THR B 1 290 ? -8.148 23.047 -3.674 1 96.38 290 THR B N 1
ATOM 6467 C CA . THR B 1 290 ? -9.211 23.703 -4.43 1 96.38 290 THR B CA 1
ATOM 6468 C C . THR B 1 290 ? -9.07 25.219 -4.352 1 96.38 290 THR B C 1
ATOM 6470 O O . THR B 1 290 ? -9.68 25.953 -5.145 1 96.38 290 THR B O 1
ATOM 6473 N N . ASP B 1 291 ? -8.367 25.734 -3.34 1 94.56 291 ASP B N 1
ATOM 6474 C CA . ASP B 1 291 ? -8.133 27.172 -3.275 1 94.56 291 ASP B CA 1
ATOM 6475 C C . ASP B 1 291 ? -6.809 27.484 -2.588 1 94.56 291 ASP B C 1
ATOM 6477 O O . ASP B 1 291 ? -5.934 26.625 -2.49 1 94.56 291 ASP B O 1
ATOM 6481 N N . GLY B 1 292 ? -6.602 28.781 -2.211 1 91.38 292 GLY B N 1
ATOM 6482 C CA . GLY B 1 292 ? -5.289 29.25 -1.795 1 91.38 292 GLY B CA 1
ATOM 6483 C C . GLY B 1 292 ? -5.113 29.266 -0.288 1 91.38 292 GLY B C 1
ATOM 6484 O O . GLY B 1 292 ? -5.586 28.375 0.411 1 91.38 292 GLY B O 1
ATOM 6485 N N . SER B 1 293 ? -4.391 30.297 0.189 1 90.75 293 SER B N 1
ATOM 6486 C CA . SER B 1 293 ? -4.012 30.422 1.593 1 90.75 293 SER B CA 1
ATOM 6487 C C . SER B 1 293 ? -4.852 31.484 2.299 1 90.75 293 SER B C 1
ATOM 6489 O O . SER B 1 293 ? -5.145 32.531 1.726 1 90.75 293 SER B O 1
ATOM 6491 N N . SER B 1 294 ? -5.152 31.172 3.504 1 89.94 294 SER B N 1
ATOM 6492 C CA . SER B 1 294 ? -5.965 32.094 4.285 1 89.94 294 SER B CA 1
ATOM 6493 C C . SER B 1 294 ? -5.156 33.312 4.695 1 89.94 294 SER B C 1
ATOM 6495 O O . SER B 1 294 ? -5.711 34.406 4.852 1 89.94 294 SER B O 1
ATOM 6497 N N . THR B 1 295 ? -3.867 33.188 4.801 1 85.31 295 THR B N 1
ATOM 6498 C CA . THR B 1 295 ? -3.041 34.281 5.246 1 85.31 295 THR B CA 1
ATOM 6499 C C . THR B 1 295 ? -2.477 35.062 4.051 1 85.31 295 THR B C 1
ATOM 6501 O O . THR B 1 295 ? -2.082 36.219 4.18 1 85.31 295 THR B O 1
ATOM 6504 N N . GLY B 1 296 ? -2.461 34.438 2.996 1 73.38 296 GLY B N 1
ATOM 6505 C CA . GLY B 1 296 ? -1.839 34.938 1.787 1 73.38 296 GLY B CA 1
ATOM 6506 C C . GLY B 1 296 ? -2.553 36.156 1.218 1 73.38 296 GLY B C 1
ATOM 6507 O O . GLY B 1 296 ? -1.918 37.156 0.889 1 73.38 296 GLY B O 1
ATOM 6508 N N . PRO B 1 297 ? -3.828 36.625 1.613 1 87.5 297 PRO B N 1
ATOM 6509 C CA . PRO B 1 297 ? -5.152 36 1.583 1 87.5 297 PRO B CA 1
ATOM 6510 C C . PRO B 1 297 ? -5.598 35.625 0.17 1 87.5 297 PRO B C 1
ATOM 6512 O O . PRO B 1 297 ? -5.996 36.5 -0.605 1 87.5 297 PRO B O 1
ATOM 6515 N N . THR B 1 298 ? -5.652 34.312 -0.162 1 89.81 298 THR B N 1
ATOM 6516 C CA . THR B 1 298 ? -5.992 33.875 -1.514 1 89.81 298 THR B CA 1
ATOM 6517 C C . THR B 1 298 ? -7.055 32.781 -1.479 1 89.81 298 THR B C 1
ATOM 6519 O O . THR B 1 298 ? -7.309 32.125 -2.492 1 89.81 298 THR B O 1
ATOM 6522 N N . ILE B 1 299 ? -7.707 32.531 -0.331 1 95.56 299 ILE B N 1
ATOM 6523 C CA . ILE B 1 299 ? -8.75 31.5 -0.3 1 95.56 299 ILE B CA 1
ATOM 6524 C C . ILE B 1 299 ? -9.977 32 -1.062 1 95.56 299 ILE B C 1
ATOM 6526 O O . ILE B 1 299 ? -10.242 33.219 -1.106 1 95.56 299 ILE B O 1
ATOM 6530 N N . ALA B 1 300 ? -10.727 31.141 -1.71 1 96.88 300 ALA B N 1
ATOM 6531 C CA . ALA B 1 300 ? -11.883 31.5 -2.523 1 96.88 300 ALA B CA 1
ATOM 6532 C C . ALA B 1 300 ? -13.109 31.75 -1.652 1 96.88 300 ALA B C 1
ATOM 6534 O O . ALA B 1 300 ? -13.562 30.844 -0.942 1 96.88 300 ALA B O 1
ATOM 6535 N N . THR B 1 301 ? -13.711 32.969 -1.711 1 97.88 301 THR B N 1
ATOM 6536 C CA . THR B 1 301 ? -14.828 33.312 -0.842 1 97.88 301 THR B CA 1
ATOM 6537 C C . THR B 1 301 ? -16.047 33.719 -1.665 1 97.88 301 THR B C 1
ATOM 6539 O O . THR B 1 301 ? -15.906 34.156 -2.809 1 97.88 301 THR B O 1
ATOM 6542 N N . ARG B 1 302 ? -17.219 33.594 -1.076 1 97.81 302 ARG B N 1
ATOM 6543 C CA . ARG B 1 302 ? -18.484 33.969 -1.713 1 97.81 302 ARG B CA 1
ATOM 6544 C C . ARG B 1 302 ? -18.609 35.5 -1.807 1 97.81 302 ARG B C 1
ATOM 6546 O O . ARG B 1 302 ? -19.188 36.031 -2.768 1 97.81 302 ARG B O 1
ATOM 6553 N N . GLU B 1 303 ? -18.156 36.188 -0.829 1 97.56 303 GLU B N 1
ATOM 6554 C CA . GLU B 1 303 ? -18.078 37.656 -0.754 1 97.56 303 GLU B CA 1
ATOM 6555 C C . GLU B 1 303 ? -16.641 38.125 -0.715 1 97.56 303 GLU B C 1
ATOM 6557 O O . GLU B 1 303 ? -15.734 37.406 -0.316 1 97.56 303 GLU B O 1
ATOM 6562 N N . PRO B 1 304 ? -16.422 39.312 -1.145 1 97.06 304 PRO B N 1
ATOM 6563 C CA . PRO B 1 304 ? -15.039 39.781 -1.13 1 97.06 304 PRO B CA 1
ATOM 6564 C C . PRO B 1 304 ? -14.477 39.906 0.283 1 97.06 304 PRO B C 1
ATOM 6566 O O . PRO B 1 304 ? -15.234 39.938 1.256 1 97.06 304 PRO B O 1
ATOM 6569 N N . TYR B 1 305 ? -13.188 40.031 0.349 1 96.62 305 TYR B N 1
ATOM 6570 C CA . TYR B 1 305 ? -12.531 40.188 1.644 1 96.62 305 TYR B CA 1
ATOM 6571 C C . TYR B 1 305 ? -12.945 41.5 2.305 1 96.62 305 TYR B C 1
ATOM 6573 O O . TYR B 1 305 ? -13.227 42.469 1.619 1 96.62 305 TYR B O 1
ATOM 6581 N N . THR B 1 306 ? -12.938 41.438 3.584 1 96.56 306 THR B N 1
ATOM 6582 C CA . THR B 1 306 ? -13.219 42.656 4.34 1 96.56 306 THR B CA 1
ATOM 6583 C C . THR B 1 306 ? -12.125 43.688 4.102 1 96.56 306 THR B C 1
ATOM 6585 O O . THR B 1 306 ? -12.414 44.906 4.016 1 96.56 306 THR B O 1
ATOM 6588 N N . SER B 1 307 ? -10.914 43.312 3.967 1 95.19 307 SER B N 1
ATOM 6589 C CA . SER B 1 307 ? -9.766 44.219 3.803 1 95.19 307 SER B CA 1
ATOM 6590 C C . SER B 1 307 ? -9.641 44.688 2.359 1 95.19 307 SER B C 1
ATOM 6592 O O . SER B 1 307 ? -8.922 45.656 2.08 1 95.19 307 SER B O 1
ATOM 6594 N N . ASP B 1 308 ? -10.266 44 1.478 1 95.44 308 ASP B N 1
ATOM 6595 C CA . ASP B 1 308 ? -10.164 44.312 0.054 1 95.44 308 ASP B CA 1
ATOM 6596 C C . ASP B 1 308 ? -11.469 43.969 -0.668 1 95.44 308 ASP B C 1
ATOM 6598 O O . ASP B 1 308 ? -11.688 42.844 -1.089 1 95.44 308 ASP B O 1
ATOM 6602 N N . SER B 1 309 ? -12.25 44.938 -1.023 1 95.12 309 SER B N 1
ATOM 6603 C CA . SER B 1 309 ? -13.617 44.781 -1.507 1 95.12 309 SER B CA 1
ATOM 6604 C C . SER B 1 309 ? -13.641 44.25 -2.939 1 95.12 309 SER B C 1
ATOM 6606 O O . SER B 1 309 ? -14.703 43.875 -3.457 1 95.12 309 SER B O 1
ATOM 6608 N N . GLU B 1 310 ? -12.547 44.031 -3.51 1 94.31 310 GLU B N 1
ATOM 6609 C CA . GLU B 1 310 ? -12.5 43.562 -4.891 1 94.31 310 GLU B CA 1
ATOM 6610 C C . GLU B 1 310 ? -11.867 42.188 -4.98 1 94.31 310 GLU B C 1
ATOM 6612 O O . GLU B 1 310 ? -11.727 41.625 -6.074 1 94.31 310 GLU B O 1
ATOM 6617 N N . ASN B 1 311 ? -11.508 41.719 -3.918 1 93.38 311 ASN B N 1
ATOM 6618 C CA . ASN B 1 311 ? -10.773 40.438 -3.893 1 93.38 311 ASN B CA 1
ATOM 6619 C C . ASN B 1 311 ? -11.648 39.312 -3.367 1 93.38 311 ASN B C 1
ATOM 6621 O O . ASN B 1 311 ? -12.133 39.375 -2.236 1 93.38 311 ASN B O 1
ATOM 6625 N N . TYR B 1 312 ? -11.836 38.188 -4.176 1 94.94 312 TYR B N 1
ATOM 6626 C CA . TYR B 1 312 ? -12.641 37.031 -3.814 1 94.94 312 TYR B CA 1
ATOM 6627 C C . TYR B 1 312 ? -11.773 35.781 -3.674 1 94.94 312 TYR B C 1
ATOM 6629 O O . TYR B 1 312 ? -12.281 34.688 -3.447 1 94.94 312 TYR B O 1
ATOM 6637 N N . GLY B 1 313 ? -10.461 36 -3.818 1 92 313 GLY B N 1
ATOM 6638 C CA . GLY B 1 313 ? -9.57 34.844 -3.857 1 92 313 GLY B CA 1
ATOM 6639 C C . GLY B 1 313 ? -9.672 34.031 -5.145 1 92 313 GLY B C 1
ATOM 6640 O O . GLY B 1 313 ? -10.102 34.562 -6.176 1 92 313 GLY B O 1
ATOM 6641 N N . TYR B 1 314 ? -9.039 32.688 -5.082 1 88.31 314 TYR B N 1
ATOM 6642 C CA . TYR B 1 314 ? -8.945 31.922 -6.312 1 88.31 314 TYR B CA 1
ATOM 6643 C C . TYR B 1 314 ? -9.422 30.484 -6.09 1 88.31 314 TYR B C 1
ATOM 6645 O O . TYR B 1 314 ? -9.188 29.906 -5.031 1 88.31 314 TYR B O 1
ATOM 6653 N N . LEU B 1 315 ? -10.18 30.016 -7.145 1 93.19 315 LEU B N 1
ATOM 6654 C CA . LEU B 1 315 ? -10.43 28.578 -7.242 1 93.19 315 LEU B CA 1
ATOM 6655 C C . LEU B 1 315 ? -9.414 27.922 -8.172 1 93.19 315 LEU B C 1
ATOM 6657 O O . LEU B 1 315 ? -9.07 28.484 -9.211 1 93.19 315 LEU B O 1
ATOM 6661 N N . GLN B 1 316 ? -8.969 26.797 -7.77 1 91.31 316 GLN B N 1
ATOM 6662 C CA . GLN B 1 316 ? -7.98 26.094 -8.578 1 91.31 316 GLN B CA 1
ATOM 6663 C C . GLN B 1 316 ? -8.648 25.266 -9.672 1 91.31 316 GLN B C 1
ATOM 6665 O O . GLN B 1 316 ? -8.008 24.891 -10.656 1 91.31 316 GLN B O 1
ATOM 6670 N N . TYR B 1 317 ? -9.953 24.922 -9.492 1 94.94 317 TYR B N 1
ATOM 6671 C CA . TYR B 1 317 ? -10.695 24.078 -10.414 1 94.94 317 TYR B CA 1
ATOM 6672 C C . TYR B 1 317 ? -12.109 24.609 -10.625 1 94.94 317 TYR B C 1
ATOM 6674 O O . TYR B 1 317 ? -12.664 25.266 -9.75 1 94.94 317 TYR B O 1
ATOM 6682 N N . SER B 1 318 ? -12.586 24.344 -11.836 1 96.31 318 SER B N 1
ATOM 6683 C CA . SER B 1 318 ? -14.039 24.375 -11.953 1 96.31 318 SER B CA 1
ATOM 6684 C C . SER B 1 318 ? -14.68 23.172 -11.273 1 96.31 318 SER B C 1
ATOM 6686 O O . SER B 1 318 ? -14.008 22.172 -10.992 1 96.31 318 SER B O 1
ATOM 6688 N N . GLU B 1 319 ? -15.922 23.312 -10.938 1 97.44 319 GLU B N 1
ATOM 6689 C CA . GLU B 1 319 ? -16.641 22.203 -10.32 1 97.44 319 GLU B CA 1
ATOM 6690 C C . GLU B 1 319 ? -16.609 20.953 -11.211 1 97.44 319 GLU B C 1
ATOM 6692 O O . GLU B 1 319 ? -16.422 19.844 -10.719 1 97.44 319 GLU B O 1
ATOM 6697 N N . ASP B 1 320 ? -16.719 21.109 -12.516 1 97.88 320 ASP B N 1
ATOM 6698 C CA . ASP B 1 320 ? -16.719 20 -13.461 1 97.88 320 ASP B CA 1
ATOM 6699 C C . ASP B 1 320 ? -15.344 19.328 -13.516 1 97.88 320 ASP B C 1
ATOM 6701 O O . ASP B 1 320 ? -15.258 18.094 -13.633 1 97.88 320 ASP B O 1
ATOM 6705 N N . GLU B 1 321 ? -14.336 20.141 -13.516 1 96.81 321 GLU B N 1
ATOM 6706 C CA . GLU B 1 321 ? -12.984 19.578 -13.5 1 96.81 321 GLU B CA 1
ATOM 6707 C C . GLU B 1 321 ? -12.758 18.719 -12.258 1 96.81 321 GLU B C 1
ATOM 6709 O O . GLU B 1 321 ? -12.211 17.625 -12.344 1 96.81 321 GLU B O 1
ATOM 6714 N N . LEU B 1 322 ? -13.172 19.266 -11.148 1 97.81 322 LEU B N 1
ATOM 6715 C CA . LEU B 1 322 ? -13.031 18.531 -9.883 1 97.81 322 LEU B CA 1
ATOM 6716 C C . LEU B 1 322 ? -13.812 17.234 -9.922 1 97.81 322 LEU B C 1
ATOM 6718 O O . LEU B 1 322 ? -13.312 16.188 -9.492 1 97.81 322 LEU B O 1
ATOM 6722 N N . TYR B 1 323 ? -15.031 17.297 -10.438 1 98.25 323 TYR B N 1
ATOM 6723 C CA . TYR B 1 323 ? -15.875 16.125 -10.547 1 98.25 323 TYR B CA 1
ATOM 6724 C C . TYR B 1 323 ? -15.227 15.062 -11.43 1 98.25 323 TYR B C 1
ATOM 6726 O O . TYR B 1 323 ? -15.258 13.875 -11.109 1 98.25 323 TYR B O 1
ATOM 6734 N N . LYS B 1 324 ? -14.633 15.477 -12.523 1 97.62 324 LYS B N 1
ATOM 6735 C CA . LYS B 1 324 ? -14.023 14.555 -13.477 1 97.62 324 LYS B CA 1
ATOM 6736 C C . LYS B 1 324 ? -12.867 13.781 -12.836 1 97.62 324 LYS B C 1
ATOM 6738 O O . LYS B 1 324 ? -12.641 12.617 -13.156 1 97.62 324 LYS B O 1
ATOM 6743 N N . ILE B 1 325 ? -12.164 14.406 -11.969 1 96.88 325 ILE B N 1
ATOM 6744 C CA . ILE B 1 325 ? -11.016 13.773 -11.32 1 96.88 325 ILE B CA 1
ATOM 6745 C C . ILE B 1 325 ? -11.508 12.867 -10.188 1 96.88 325 ILE B C 1
ATOM 6747 O O . ILE B 1 325 ? -11.031 11.742 -10.031 1 96.88 325 ILE B O 1
ATOM 6751 N N . PHE B 1 326 ? -12.508 13.297 -9.398 1 98.12 326 PHE B N 1
ATOM 6752 C CA . PHE B 1 326 ? -12.914 12.609 -8.172 1 98.12 326 PHE B CA 1
ATOM 6753 C C . PHE B 1 326 ? -13.906 11.5 -8.484 1 98.12 326 PHE B C 1
ATOM 6755 O O . PHE B 1 326 ? -14.07 10.562 -7.695 1 98.12 326 PHE B O 1
ATOM 6762 N N . SER B 1 327 ? -14.594 11.586 -9.609 1 97.94 327 SER B N 1
ATOM 6763 C CA . SER B 1 327 ? -15.625 10.602 -9.93 1 97.94 327 SER B CA 1
ATOM 6764 C C . SER B 1 327 ? -15.047 9.195 -9.992 1 97.94 327 SER B C 1
ATOM 6766 O O . SER B 1 327 ? -15.508 8.297 -9.289 1 97.94 327 SER B O 1
ATOM 6768 N N . PRO B 1 328 ? -14.008 8.992 -10.828 1 95.75 328 PRO B N 1
ATOM 6769 C CA . PRO B 1 328 ? -13.445 7.645 -10.82 1 95.75 328 PRO B CA 1
ATOM 6770 C C . PRO B 1 328 ? -12.906 7.238 -9.453 1 95.75 328 PRO B C 1
ATOM 6772 O O . PRO B 1 328 ? -13.039 6.078 -9.047 1 95.75 328 PRO B O 1
ATOM 6775 N N . ALA B 1 329 ? -12.273 8.148 -8.688 1 97.06 329 ALA B N 1
ATOM 6776 C CA . ALA B 1 329 ? -11.734 7.848 -7.367 1 97.06 329 ALA B CA 1
ATOM 6777 C C . ALA B 1 329 ? -12.836 7.398 -6.414 1 97.06 329 ALA B C 1
ATOM 6779 O O . ALA B 1 329 ? -12.688 6.395 -5.707 1 97.06 329 ALA B O 1
ATOM 6780 N N . HIS B 1 330 ? -13.945 8.164 -6.43 1 98.06 330 HIS B N 1
ATOM 6781 C CA . HIS B 1 330 ? -15.094 7.828 -5.594 1 98.06 330 HIS B CA 1
ATOM 6782 C C . HIS B 1 330 ? -15.641 6.445 -5.934 1 98.06 330 HIS B C 1
ATOM 6784 O O . HIS B 1 330 ? -15.867 5.625 -5.039 1 98.06 330 HIS B O 1
ATOM 6790 N N . LYS B 1 331 ? -15.75 6.16 -7.191 1 95.06 331 LYS B N 1
ATOM 6791 C CA . LYS B 1 331 ? -16.312 4.891 -7.652 1 95.06 331 LYS B CA 1
ATOM 6792 C C . LYS B 1 331 ? -15.383 3.727 -7.305 1 95.06 331 LYS B C 1
ATOM 6794 O O . LYS B 1 331 ? -15.852 2.613 -7.047 1 95.06 331 LYS B O 1
ATOM 6799 N N . LYS B 1 332 ? -14.141 3.979 -7.277 1 93.56 332 LYS B N 1
ATOM 6800 C CA . LYS B 1 332 ? -13.141 2.932 -7.102 1 93.56 332 LYS B CA 1
ATOM 6801 C C . LYS B 1 332 ? -12.82 2.719 -5.625 1 93.56 332 LYS B C 1
ATOM 6803 O O . LYS B 1 332 ? -11.914 1.953 -5.281 1 93.56 332 LYS B O 1
ATOM 6808 N N . GLY B 1 333 ? -13.422 3.467 -4.754 1 94.06 333 GLY B N 1
ATOM 6809 C CA . GLY B 1 333 ? -13.352 3.154 -3.336 1 94.06 333 GLY B CA 1
ATOM 6810 C C . GLY B 1 333 ? -12.391 4.051 -2.576 1 94.06 333 GLY B C 1
ATOM 6811 O O . GLY B 1 333 ? -12.117 3.82 -1.396 1 94.06 333 GLY B O 1
ATOM 6812 N N . TYR B 1 334 ? -11.945 5.113 -3.205 1 97.75 334 TYR B N 1
ATOM 6813 C CA . TYR B 1 334 ? -11.047 6.035 -2.52 1 97.75 334 TYR B CA 1
ATOM 6814 C C . TYR B 1 334 ? -11.805 6.883 -1.504 1 97.75 334 TYR B C 1
ATOM 6816 O O . TYR B 1 334 ? -12.969 7.223 -1.718 1 97.75 334 TYR B O 1
ATOM 6824 N N . GLN B 1 335 ? -11.156 7.113 -0.366 1 98.44 335 GLN B N 1
ATOM 6825 C CA . GLN B 1 335 ? -11.516 8.312 0.386 1 98.44 335 GLN B CA 1
ATOM 6826 C C . GLN B 1 335 ? -11.07 9.578 -0.348 1 98.44 335 GLN B C 1
ATOM 6828 O O . GLN B 1 335 ? -10 9.602 -0.963 1 98.44 335 GLN B O 1
ATOM 6833 N N . LEU B 1 336 ? -11.922 10.578 -0.361 1 98.81 336 LEU B N 1
ATOM 6834 C CA . LEU B 1 336 ? -11.594 11.836 -1.023 1 98.81 336 LEU B CA 1
ATOM 6835 C C . LEU B 1 336 ? -11.359 12.938 -0.001 1 98.81 336 LEU B C 1
ATOM 6837 O O . LEU B 1 336 ? -11.961 12.93 1.076 1 98.81 336 LEU B O 1
ATOM 6841 N N . THR B 1 337 ? -10.469 13.836 -0.347 1 98.81 337 THR B N 1
ATOM 6842 C CA . THR B 1 337 ? -10.336 15.047 0.458 1 98.81 337 THR B CA 1
ATOM 6843 C C . THR B 1 337 ? -9.812 16.203 -0.386 1 98.81 337 THR B C 1
ATOM 6845 O O . THR B 1 337 ? -9.32 15.992 -1.497 1 98.81 337 THR B O 1
ATOM 6848 N N . VAL B 1 338 ? -10.055 17.391 0.093 1 98.69 338 VAL B N 1
ATOM 6849 C CA . VAL B 1 338 ? -9.531 18.594 -0.565 1 98.69 338 VAL B CA 1
ATOM 6850 C C . VAL B 1 338 ? -9.031 19.578 0.482 1 98.69 338 VAL B C 1
ATOM 6852 O O . VAL B 1 338 ? -9.531 19.609 1.61 1 98.69 338 VAL B O 1
ATOM 6855 N N . HIS B 1 339 ? -7.984 20.25 0.111 1 97.75 339 HIS B N 1
ATOM 6856 C CA . HIS B 1 339 ? -7.73 21.547 0.74 1 97.75 339 HIS B CA 1
ATOM 6857 C C . HIS B 1 339 ? -8.789 22.562 0.339 1 97.75 339 HIS B C 1
ATOM 6859 O O . HIS B 1 339 ? -8.844 22.984 -0.82 1 97.75 339 HIS B O 1
ATOM 6865 N N . ALA B 1 340 ? -9.625 22.953 1.25 1 98.38 340 ALA B N 1
ATOM 6866 C CA . ALA B 1 340 ? -10.672 23.953 1.036 1 98.38 340 ALA B CA 1
ATOM 6867 C C . ALA B 1 340 ? -10.828 24.844 2.258 1 98.38 340 ALA B C 1
ATOM 6869 O O . ALA B 1 340 ? -11.328 24.406 3.299 1 98.38 340 ALA B O 1
ATOM 6870 N N . GLN B 1 341 ? -10.492 26.141 2.09 1 97.75 341 GLN B N 1
ATOM 6871 C CA . GLN B 1 341 ? -10.508 27.047 3.225 1 97.75 341 GLN B CA 1
ATOM 6872 C C . GLN B 1 341 ? -11.609 28.094 3.074 1 97.75 341 GLN B C 1
ATOM 6874 O O . GLN B 1 341 ? -12.289 28.422 4.047 1 97.75 341 GLN B O 1
ATOM 6879 N N . GLY B 1 342 ? -11.766 28.672 1.911 1 98.31 342 GLY B N 1
ATOM 6880 C CA . GLY B 1 342 ? -12.805 29.656 1.685 1 98.31 342 GLY B CA 1
ATOM 6881 C C . GLY B 1 342 ? -14.18 29.031 1.479 1 98.31 342 GLY B C 1
ATOM 6882 O O . GLY B 1 342 ? -14.289 27.922 0.971 1 98.31 342 GLY B O 1
ATOM 6883 N N . ASP B 1 343 ? -15.219 29.797 1.822 1 98.69 343 ASP B N 1
ATOM 6884 C CA . ASP B 1 343 ? -16.578 29.281 1.768 1 98.69 343 ASP B CA 1
ATOM 6885 C C . ASP B 1 343 ? -16.984 28.922 0.335 1 98.69 343 ASP B C 1
ATOM 6887 O O . ASP B 1 343 ? -17.766 28 0.111 1 98.69 343 ASP B O 1
ATOM 6891 N N . LYS B 1 344 ? -16.422 29.625 -0.622 1 98.62 344 LYS B N 1
ATOM 6892 C CA . LYS B 1 344 ? -16.719 29.297 -2.014 1 98.62 344 LYS B CA 1
ATOM 6893 C C . LYS B 1 344 ? -16.078 27.953 -2.402 1 98.62 344 LYS B C 1
ATOM 6895 O O . LYS B 1 344 ? -16.688 27.156 -3.105 1 98.62 344 LYS B O 1
ATOM 6900 N N . ALA B 1 345 ? -14.844 27.734 -2.047 1 98.62 345 ALA B N 1
ATOM 6901 C CA . ALA B 1 345 ? -14.172 26.469 -2.32 1 98.62 345 ALA B CA 1
ATOM 6902 C C . ALA B 1 345 ? -14.867 25.312 -1.616 1 98.62 345 ALA B C 1
ATOM 6904 O O . ALA B 1 345 ? -15.031 24.234 -2.193 1 98.62 345 ALA B O 1
ATOM 6905 N N . ILE B 1 346 ? -15.25 25.516 -0.368 1 98.88 346 ILE B N 1
ATOM 6906 C CA . ILE B 1 346 ? -15.969 24.5 0.397 1 98.88 346 ILE B CA 1
ATOM 6907 C C . ILE B 1 346 ? -17.281 24.156 -0.312 1 98.88 346 ILE B C 1
ATOM 6909 O O . ILE B 1 346 ? -17.594 22.984 -0.499 1 98.88 346 ILE B O 1
ATOM 6913 N N . GLU B 1 347 ? -18 25.156 -0.709 1 98.88 347 GLU B N 1
ATOM 6914 C CA . GLU B 1 347 ? -19.266 24.953 -1.411 1 98.88 347 GLU B CA 1
ATOM 6915 C C . GLU B 1 347 ? -19.062 24.141 -2.686 1 98.88 347 GLU B C 1
ATOM 6917 O O . GLU B 1 347 ? -19.844 23.234 -2.973 1 98.88 347 GLU B O 1
ATOM 6922 N N . GLN B 1 348 ? -18.047 24.469 -3.422 1 98.75 348 GLN B N 1
ATOM 6923 C CA . GLN B 1 348 ? -17.734 23.766 -4.664 1 98.75 348 GLN B CA 1
ATOM 6924 C C . GLN B 1 348 ? -17.516 22.281 -4.41 1 98.75 348 GLN B C 1
ATOM 6926 O O . GLN B 1 348 ? -18.031 21.438 -5.145 1 98.75 348 GLN B O 1
ATOM 6931 N N . TYR B 1 349 ? -16.75 22.016 -3.447 1 98.75 349 TYR B N 1
ATOM 6932 C CA . TYR B 1 349 ? -16.453 20.625 -3.113 1 98.75 349 TYR B CA 1
ATOM 6933 C C . TYR B 1 349 ? -17.703 19.891 -2.652 1 98.75 349 TYR B C 1
ATOM 6935 O O . TYR B 1 349 ? -17.938 18.75 -3.049 1 98.75 349 TYR B O 1
ATOM 6943 N N . LEU B 1 350 ? -18.516 20.547 -1.803 1 98.88 350 LEU B N 1
ATOM 6944 C CA . LEU B 1 350 ? -19.766 19.938 -1.339 1 98.88 350 LEU B CA 1
ATOM 6945 C C . LEU B 1 350 ? -20.672 19.609 -2.514 1 98.88 350 LEU B C 1
ATOM 6947 O O . LEU B 1 350 ? -21.312 18.562 -2.533 1 98.88 350 LEU B O 1
ATOM 6951 N N . ASN B 1 351 ? -20.734 20.547 -3.49 1 98.88 351 ASN B N 1
ATOM 6952 C CA . ASN B 1 351 ? -21.516 20.281 -4.695 1 98.88 351 ASN B CA 1
ATOM 6953 C C . ASN B 1 351 ? -21.047 19.016 -5.395 1 98.88 351 ASN B C 1
ATOM 6955 O O . ASN B 1 351 ? -21.875 18.203 -5.836 1 98.88 351 ASN B O 1
ATOM 6959 N N . VAL B 1 352 ? -19.766 18.844 -5.492 1 98.81 352 VAL B N 1
ATOM 6960 C CA . VAL B 1 352 ? -19.172 17.703 -6.168 1 98.81 352 VAL B CA 1
ATOM 6961 C C . VAL B 1 352 ? -19.531 16.422 -5.406 1 98.81 352 VAL B C 1
ATOM 6963 O O . VAL B 1 352 ? -19.938 15.422 -6.008 1 98.81 352 VAL B O 1
ATOM 6966 N N . ILE B 1 353 ? -19.406 16.391 -4.102 1 98.81 353 ILE B N 1
ATOM 6967 C CA . ILE B 1 353 ? -19.688 15.203 -3.293 1 98.81 353 ILE B CA 1
ATOM 6968 C C . ILE B 1 353 ? -21.172 14.867 -3.367 1 98.81 353 ILE B C 1
ATOM 6970 O O . ILE B 1 353 ? -21.547 13.695 -3.432 1 98.81 353 ILE B O 1
ATOM 6974 N N . GLU B 1 354 ? -22 15.922 -3.275 1 98.69 354 GLU B N 1
ATOM 6975 C CA . GLU B 1 354 ? -23.438 15.695 -3.404 1 98.69 354 GLU B CA 1
ATOM 6976 C C . GLU B 1 354 ? -23.766 14.992 -4.715 1 98.69 354 GLU B C 1
ATOM 6978 O O . GLU B 1 354 ? -24.531 14.023 -4.727 1 98.69 354 GLU B O 1
ATOM 6983 N N . ARG B 1 355 ? -23.203 15.523 -5.77 1 98.5 355 ARG B N 1
ATOM 6984 C CA . ARG B 1 355 ? -23.422 14.93 -7.082 1 98.5 355 ARG B CA 1
ATOM 6985 C C . ARG B 1 355 ? -22.922 13.492 -7.121 1 98.5 355 ARG B C 1
ATOM 6987 O O . ARG B 1 355 ? -23.594 12.609 -7.652 1 98.5 355 ARG B O 1
ATOM 6994 N N . LEU B 1 356 ? -21.75 13.219 -6.574 1 98.62 356 LEU B N 1
ATOM 6995 C CA . LEU B 1 356 ? -21.172 11.875 -6.531 1 98.62 356 LEU B CA 1
ATOM 6996 C C . LEU B 1 356 ? -22.062 10.922 -5.742 1 98.62 356 LEU B C 1
ATOM 6998 O O . LEU B 1 356 ? -22.312 9.805 -6.184 1 98.62 356 LEU B O 1
ATOM 7002 N N . GLN B 1 357 ? -22.547 11.352 -4.609 1 98.19 357 GLN B N 1
ATOM 7003 C CA . GLN B 1 357 ? -23.375 10.508 -3.738 1 98.19 357 GLN B CA 1
ATOM 7004 C C . GLN B 1 357 ? -24.75 10.258 -4.344 1 98.19 357 GLN B C 1
ATOM 7006 O O . GLN B 1 357 ? -25.344 9.211 -4.113 1 98.19 357 GLN B O 1
ATOM 7011 N N . GLU B 1 358 ? -25.219 11.203 -5.078 1 97.81 358 GLU B N 1
ATOM 7012 C CA . GLU B 1 358 ? -26.484 11.039 -5.766 1 97.81 358 GLU B CA 1
ATOM 7013 C C . GLU B 1 358 ? -26.375 9.984 -6.867 1 97.81 358 GLU B C 1
ATOM 7015 O O . GLU B 1 358 ? -27.25 9.117 -6.988 1 97.81 358 GLU B O 1
ATOM 7020 N N . LEU B 1 359 ? -25.344 10.039 -7.609 1 97.5 359 LEU B N 1
ATOM 7021 C CA . LEU B 1 359 ? -25.203 9.164 -8.773 1 97.5 359 LEU B CA 1
ATOM 7022 C C . LEU B 1 359 ? -24.609 7.82 -8.367 1 97.5 359 LEU B C 1
ATOM 7024 O O . LEU B 1 359 ? -24.922 6.793 -8.984 1 97.5 359 LEU B O 1
ATOM 7028 N N . HIS B 1 360 ? -23.688 7.82 -7.387 1 97 360 HIS B N 1
ATOM 7029 C CA . HIS B 1 360 ? -22.984 6.629 -6.93 1 97 360 HIS B CA 1
ATOM 7030 C C . HIS B 1 360 ? -22.938 6.57 -5.406 1 97 360 HIS B C 1
ATOM 7032 O O . HIS B 1 360 ? -21.859 6.707 -4.812 1 97 360 HIS B O 1
ATOM 7038 N N . PRO B 1 361 ? -24.031 6.25 -4.809 1 97.25 361 PRO B N 1
ATOM 7039 C CA . PRO B 1 361 ? -24.109 6.312 -3.346 1 97.25 361 PRO B CA 1
ATOM 7040 C C . PRO B 1 361 ? -23.141 5.34 -2.668 1 97.25 361 PRO B C 1
ATOM 7042 O O . PRO B 1 361 ? -23.031 4.184 -3.086 1 97.25 361 PRO B O 1
ATOM 7045 N N . ARG B 1 362 ? -22.391 5.773 -1.758 1 95.69 362 ARG B N 1
ATOM 7046 C CA . ARG B 1 362 ? -21.516 4.98 -0.891 1 95.69 362 ARG B CA 1
ATOM 7047 C C . ARG B 1 362 ? -21.812 5.266 0.579 1 95.69 362 ARG B C 1
ATOM 7049 O O . ARG B 1 362 ? -21.844 6.426 0.996 1 95.69 362 ARG B O 1
ATOM 7056 N N . GLN B 1 363 ? -21.953 4.078 1.21 1 91.69 363 GLN B N 1
ATOM 7057 C CA . GLN B 1 363 ? -22.078 4.211 2.656 1 91.69 363 GLN B CA 1
ATOM 7058 C C . GLN B 1 363 ? -20.719 4.273 3.334 1 91.69 363 GLN B C 1
ATOM 7060 O O . GLN B 1 363 ? -19.75 3.693 2.842 1 91.69 363 GLN B O 1
ATOM 7065 N N . ASP B 1 364 ? -20.469 5.023 4.344 1 93.69 364 ASP B N 1
ATOM 7066 C CA . ASP B 1 364 ? -19.25 5.117 5.152 1 93.69 364 ASP B CA 1
ATOM 7067 C C . ASP B 1 364 ? -18.062 5.555 4.301 1 93.69 364 ASP B C 1
ATOM 7069 O O . ASP B 1 364 ? -16.969 4.984 4.41 1 93.69 364 ASP B O 1
ATOM 7073 N N . HIS B 1 365 ? -18.312 6.453 3.33 1 96.56 365 HIS B N 1
ATOM 7074 C CA . HIS B 1 365 ? -17.266 6.93 2.441 1 96.56 365 HIS B CA 1
ATOM 7075 C C . HIS B 1 365 ? -16.172 7.66 3.219 1 96.56 365 HIS B C 1
ATOM 7077 O O . HIS B 1 365 ? -15.016 7.68 2.801 1 96.56 365 HIS B O 1
ATOM 7083 N N . ARG B 1 366 ? -16.531 8.328 4.316 1 97.44 366 ARG B N 1
ATOM 7084 C CA . ARG B 1 366 ? -15.641 9.047 5.219 1 97.44 366 ARG B CA 1
ATOM 7085 C C . ARG B 1 366 ? -14.797 10.062 4.457 1 97.44 366 ARG B C 1
ATOM 7087 O O . ARG B 1 366 ? -13.602 10.219 4.727 1 97.44 366 ARG B O 1
ATOM 7094 N N . HIS B 1 367 ? -15.414 10.648 3.355 1 98.88 367 HIS B N 1
ATOM 7095 C CA . HIS B 1 367 ? -14.711 11.758 2.713 1 98.88 367 HIS B CA 1
ATOM 7096 C C . HIS B 1 367 ? -14.398 12.867 3.711 1 98.88 367 HIS B C 1
ATOM 7098 O O . HIS B 1 367 ? -15.133 13.062 4.676 1 98.88 367 HIS B O 1
ATOM 7104 N N . ARG B 1 368 ? -13.258 13.531 3.488 1 98.88 368 ARG B N 1
ATOM 7105 C CA . ARG B 1 368 ? -12.766 14.57 4.391 1 98.88 368 ARG B CA 1
ATOM 7106 C C . ARG B 1 368 ? -12.766 15.93 3.709 1 98.88 368 ARG B C 1
ATOM 7108 O O . ARG B 1 368 ? -12.969 16.031 2.496 1 98.88 368 ARG B O 1
ATOM 7115 N N . VAL B 1 369 ? -12.664 16.938 4.43 1 98.88 369 VAL B N 1
ATOM 7116 C CA . VAL B 1 369 ? -12.367 18.297 3.979 1 98.88 369 VAL B CA 1
ATOM 7117 C C . VAL B 1 369 ? -11.297 18.906 4.875 1 98.88 369 VAL B C 1
ATOM 7119 O O . VAL B 1 369 ? -11.508 19.078 6.078 1 98.88 369 VAL B O 1
ATOM 7122 N N . GLU B 1 370 ? -10.156 19.203 4.277 1 98.81 370 GLU B N 1
ATOM 7123 C CA . GLU B 1 370 ? -9.055 19.797 5.023 1 98.81 370 GLU B CA 1
ATOM 7124 C C . GLU B 1 370 ? -9.281 21.281 5.27 1 98.81 370 GLU B C 1
ATOM 7126 O O . GLU B 1 370 ? -9.711 22 4.371 1 98.81 370 GLU B O 1
ATOM 7131 N N . HIS B 1 371 ? -9.039 21.719 6.492 1 98.5 371 HIS B N 1
ATOM 7132 C CA . HIS B 1 371 ? -9.117 23.094 6.977 1 98.5 371 HIS B CA 1
ATOM 7133 C C . HIS B 1 371 ? -10.562 23.516 7.23 1 98.5 371 HIS B C 1
ATOM 7135 O O . HIS B 1 371 ? -10.922 23.859 8.359 1 98.5 371 HIS B O 1
ATOM 7141 N N . LEU B 1 372 ? -11.367 23.391 6.16 1 98.69 372 LEU B N 1
ATOM 7142 C CA . LEU B 1 372 ? -12.727 23.906 6.289 1 98.69 372 LEU B CA 1
ATOM 7143 C C . LEU B 1 372 ? -12.727 25.266 6.98 1 98.69 372 LEU B C 1
ATOM 7145 O O . LEU B 1 372 ? -13.422 25.453 7.984 1 98.69 372 LEU B O 1
ATOM 7149 N N . GLY B 1 373 ? -12 26.188 6.477 1 98 373 GLY B N 1
ATOM 7150 C CA . GLY B 1 373 ? -11.609 27.438 7.129 1 98 373 GLY B CA 1
ATOM 7151 C C . GLY B 1 373 ? -12.781 28.359 7.406 1 98 373 GLY B C 1
ATOM 7152 O O . GLY B 1 373 ? -13.086 28.656 8.562 1 98 373 GLY B O 1
ATOM 7153 N N . VAL B 1 374 ? -13.438 28.891 6.406 1 98.38 374 VAL B N 1
ATOM 7154 C CA . VAL B 1 374 ? -14.617 29.734 6.504 1 98.38 374 VAL B CA 1
ATOM 7155 C C . VAL B 1 374 ? -15.859 28.938 6.141 1 98.38 374 VAL B C 1
ATOM 7157 O O . VAL B 1 374 ? -16.172 28.766 4.961 1 98.38 374 VAL B O 1
ATOM 7160 N N . CYS B 1 375 ? -16.594 28.547 7.168 1 98.69 375 CYS B N 1
ATOM 7161 C CA . CYS B 1 375 ? -17.719 27.641 6.945 1 98.69 375 CYS B CA 1
ATOM 7162 C C . CYS B 1 375 ? -18.984 28.172 7.637 1 98.69 375 CYS B C 1
ATOM 7164 O O . CYS B 1 375 ? -19.266 27.797 8.773 1 98.69 375 CYS B O 1
ATOM 7166 N N . PRO B 1 376 ? -19.766 28.969 6.941 1 98.56 376 PRO B N 1
ATOM 7167 C CA . PRO B 1 376 ? -21 29.5 7.531 1 98.56 376 PRO B CA 1
ATOM 7168 C C . PRO B 1 376 ? -22.031 28.406 7.797 1 98.56 376 PRO B C 1
ATOM 7170 O O . PRO B 1 376 ? -21.891 27.281 7.312 1 98.56 376 PRO B O 1
ATOM 7173 N N . PRO B 1 377 ? -23.047 28.703 8.531 1 98.44 377 PRO B N 1
ATOM 7174 C CA . PRO B 1 377 ? -24 27.703 9.016 1 98.44 377 PRO B CA 1
ATOM 7175 C C . PRO B 1 377 ? -24.625 26.906 7.887 1 98.44 377 PRO B C 1
ATOM 7177 O O . PRO B 1 377 ? -24.875 25.703 8.047 1 98.44 377 PRO B O 1
ATOM 7180 N N . ASP B 1 378 ? -24.906 27.531 6.773 1 98.62 378 ASP B N 1
ATOM 7181 C CA . ASP B 1 378 ? -25.531 26.797 5.676 1 98.62 378 ASP B CA 1
ATOM 7182 C C . ASP B 1 378 ? -24.609 25.672 5.176 1 98.62 378 ASP B C 1
ATOM 7184 O O . ASP B 1 378 ? -25.078 24.578 4.883 1 98.62 378 ASP B O 1
ATOM 7188 N N . LEU B 1 379 ? -23.328 25.953 5.051 1 98.88 379 LEU B N 1
ATOM 7189 C CA . LEU B 1 379 ? -22.375 24.938 4.613 1 98.88 379 LEU B CA 1
ATOM 7190 C C . LEU B 1 379 ? -22.141 23.906 5.703 1 98.88 379 LEU B C 1
ATOM 7192 O O . LEU B 1 379 ? -21.938 22.719 5.41 1 98.88 379 LEU B O 1
ATOM 7196 N N . GLN B 1 380 ? -22.172 24.344 6.969 1 98.81 380 GLN B N 1
ATOM 7197 C CA . GLN B 1 380 ? -22.031 23.406 8.078 1 98.81 380 GLN B CA 1
ATOM 7198 C C . GLN B 1 380 ? -23.125 22.344 8.031 1 98.81 380 GLN B C 1
ATOM 7200 O O . GLN B 1 380 ? -22.859 21.156 8.266 1 98.81 380 GLN B O 1
ATOM 7205 N N . GLN B 1 381 ? -24.344 22.719 7.727 1 98.81 381 GLN B N 1
ATOM 7206 C CA . GLN B 1 381 ? -25.453 21.781 7.613 1 98.81 381 GLN B CA 1
ATOM 7207 C C . GLN B 1 381 ? -25.219 20.766 6.5 1 98.81 381 GLN B C 1
ATOM 7209 O O . GLN B 1 381 ? -25.5 19.578 6.66 1 98.81 381 GLN B O 1
ATOM 7214 N N . ARG B 1 382 ? -24.703 21.25 5.426 1 98.81 382 ARG B N 1
ATOM 7215 C CA . ARG B 1 382 ? -24.422 20.359 4.297 1 98.81 382 ARG B CA 1
ATOM 7216 C C . ARG B 1 382 ? -23.297 19.375 4.637 1 98.81 382 ARG B C 1
ATOM 7218 O O . ARG B 1 382 ? -23.328 18.219 4.211 1 98.81 382 ARG B O 1
ATOM 7225 N N . VAL B 1 383 ? -22.281 19.828 5.352 1 98.81 383 VAL B N 1
ATOM 7226 C CA . VAL B 1 383 ? -21.203 18.969 5.82 1 98.81 383 VAL B CA 1
ATOM 7227 C C . VAL B 1 383 ? -21.781 17.812 6.641 1 98.81 383 VAL B C 1
ATOM 7229 O O . VAL B 1 383 ? -21.438 16.656 6.434 1 98.81 383 VAL B O 1
ATOM 7232 N N . ARG B 1 384 ? -22.688 18.156 7.547 1 98.56 384 ARG B N 1
ATOM 7233 C CA . ARG B 1 384 ? -23.375 17.156 8.367 1 98.56 384 ARG B CA 1
ATOM 7234 C C . ARG B 1 384 ? -24.172 16.188 7.5 1 98.56 384 ARG B C 1
ATOM 7236 O O . ARG B 1 384 ? -24.047 14.977 7.641 1 98.56 384 ARG B O 1
ATOM 7243 N N . ASP B 1 385 ? -24.922 16.719 6.578 1 98.19 385 ASP B N 1
ATOM 7244 C CA . ASP B 1 385 ? -25.828 15.914 5.781 1 98.19 385 ASP B CA 1
ATOM 7245 C C . ASP B 1 385 ? -25.062 14.953 4.875 1 98.19 385 ASP B C 1
ATOM 7247 O O . ASP B 1 385 ? -25.531 13.852 4.59 1 98.19 385 ASP B O 1
ATOM 7251 N N . LEU B 1 386 ? -23.875 15.32 4.441 1 98.38 386 LEU B N 1
ATOM 7252 C CA . LEU B 1 386 ? -23.078 14.516 3.529 1 98.38 386 LEU B CA 1
ATOM 7253 C C . LEU B 1 386 ? -22.172 13.555 4.301 1 98.38 386 LEU B C 1
ATOM 7255 O O . LEU B 1 386 ? -21.531 12.695 3.707 1 98.38 386 LEU B O 1
ATOM 7259 N N . GLY B 1 387 ? -22.141 13.688 5.598 1 97.94 387 GLY B N 1
ATOM 7260 C CA . GLY B 1 387 ? -21.312 12.812 6.41 1 97.94 387 GLY B CA 1
ATOM 7261 C C . GLY B 1 387 ? -19.828 13.039 6.203 1 97.94 387 GLY B C 1
ATOM 7262 O O . GLY B 1 387 ? -19.031 12.102 6.238 1 97.94 387 GLY B O 1
ATOM 7263 N N . LEU B 1 388 ? -19.422 14.273 5.914 1 98.69 388 LEU B N 1
ATOM 7264 C CA . LEU B 1 388 ? -18.016 14.594 5.703 1 98.69 388 LEU B CA 1
ATOM 7265 C C . LEU B 1 388 ? -17.281 14.75 7.031 1 98.69 388 LEU B C 1
ATOM 7267 O O . LEU B 1 388 ? -17.906 15.023 8.062 1 98.69 388 LEU B O 1
ATOM 7271 N N . ILE B 1 389 ? -16 14.531 7.004 1 98.88 389 ILE B N 1
ATOM 7272 C CA . ILE B 1 389 ? -15.156 14.688 8.188 1 98.88 389 ILE B CA 1
ATOM 7273 C C . ILE B 1 389 ? -14.297 15.938 8.039 1 98.88 389 ILE B C 1
ATOM 7275 O O . ILE B 1 389 ? -13.312 15.945 7.289 1 98.88 389 ILE B O 1
ATOM 7279 N N . PRO B 1 390 ? -14.625 17.016 8.727 1 98.88 390 PRO B N 1
ATOM 7280 C CA . PRO B 1 390 ? -13.773 18.203 8.703 1 98.88 390 PRO B CA 1
ATOM 7281 C C . PRO B 1 390 ? -12.477 18.016 9.492 1 98.88 390 PRO B C 1
ATOM 7283 O O . PRO B 1 390 ? -12.492 17.453 10.586 1 98.88 390 PRO B O 1
ATOM 7286 N N . VAL B 1 391 ? -11.383 18.453 8.938 1 98.88 391 VAL B N 1
ATOM 7287 C CA . VAL B 1 391 ? -10.102 18.5 9.633 1 98.88 391 VAL B CA 1
ATOM 7288 C C . VAL B 1 391 ? -9.695 19.953 9.875 1 98.88 391 VAL B C 1
ATOM 7290 O O . VAL B 1 391 ? -9 20.547 9.055 1 98.88 391 VAL B O 1
ATOM 7293 N N . LEU B 1 392 ? -10.047 20.453 10.992 1 98.81 392 LEU B N 1
ATOM 7294 C CA . LEU B 1 392 ? -9.805 21.844 11.328 1 98.81 392 LEU B CA 1
ATOM 7295 C C . LEU B 1 392 ? -8.375 22.047 11.805 1 98.81 392 LEU B C 1
ATOM 7297 O O . LEU B 1 392 ? -7.652 21.078 12.047 1 98.81 392 LEU B O 1
ATOM 7301 N N . ASN B 1 393 ? -8.008 23.297 11.891 1 98.5 393 ASN B N 1
ATOM 7302 C CA . ASN B 1 393 ? -6.656 23.656 12.32 1 98.5 393 ASN B CA 1
ATOM 7303 C C . ASN B 1 393 ? -6.68 24.688 13.453 1 98.5 393 ASN B C 1
ATOM 7305 O O . ASN B 1 393 ? -6.355 25.859 13.242 1 98.5 393 ASN B O 1
ATOM 7309 N N . PRO B 1 394 ? -6.895 24.203 14.648 1 97.62 394 PRO B N 1
ATOM 7310 C CA . PRO B 1 394 ? -7.023 25.125 15.773 1 97.62 394 PRO B CA 1
ATOM 7311 C C . PRO B 1 394 ? -5.801 26.031 15.945 1 97.62 394 PRO B C 1
ATOM 7313 O O . PRO B 1 394 ? -5.926 27.172 16.359 1 97.62 394 PRO B O 1
ATOM 7316 N N . PRO B 1 395 ? -4.613 25.625 15.562 1 97.44 395 PRO B N 1
ATOM 7317 C CA . PRO B 1 395 ? -3.471 26.531 15.766 1 97.44 395 PRO B CA 1
ATOM 7318 C C . PRO B 1 395 ? -3.496 27.734 14.82 1 97.44 395 PRO B C 1
ATOM 7320 O O . PRO B 1 395 ? -2.768 28.703 15.039 1 97.44 395 PRO B O 1
ATOM 7323 N N . PHE B 1 396 ? -4.27 27.734 13.805 1 97.56 396 PHE B N 1
ATOM 7324 C CA . PHE B 1 396 ? -4.277 28.797 12.797 1 97.56 396 PHE B CA 1
ATOM 7325 C C . PHE B 1 396 ? -4.738 30.125 13.406 1 97.56 396 PHE B C 1
ATOM 7327 O O . PHE B 1 396 ? -4.012 31.109 13.367 1 97.56 396 PHE B O 1
ATOM 7334 N N . PRO B 1 397 ? -5.922 30.141 14.039 1 97.56 397 PRO B N 1
ATOM 7335 C CA . PRO B 1 397 ? -6.328 31.422 14.633 1 97.56 397 PRO B CA 1
ATOM 7336 C C . PRO B 1 397 ? -5.371 31.906 15.719 1 97.56 397 PRO B C 1
ATOM 7338 O O . PRO B 1 397 ? -5.227 33.094 15.938 1 97.56 397 PRO B O 1
ATOM 7341 N N . PHE B 1 398 ? -4.727 30.938 16.422 1 97.19 398 PHE B N 1
ATOM 7342 C CA . PHE B 1 398 ? -3.764 31.344 17.438 1 97.19 398 PHE B CA 1
ATOM 7343 C C . PHE B 1 398 ? -2.627 32.156 16.812 1 97.19 398 PHE B C 1
ATOM 7345 O O . PHE B 1 398 ? -2.244 33.188 17.344 1 97.19 398 PHE B O 1
ATOM 7352 N N . GLU B 1 399 ? -2.156 31.641 15.75 1 94 399 GLU B N 1
ATOM 7353 C CA . GLU B 1 399 ? -0.972 32.219 15.133 1 94 399 GLU B CA 1
ATOM 7354 C C . GLU B 1 399 ? -1.345 33.406 14.227 1 94 399 GLU B C 1
ATOM 7356 O O . GLU B 1 399 ? -0.61 34.406 14.148 1 94 399 GLU B O 1
ATOM 7361 N N . PHE B 1 400 ? -2.523 33.312 13.531 1 94.69 400 PHE B N 1
ATOM 7362 C CA . PHE B 1 400 ? -2.785 34.25 12.445 1 94.69 400 PHE B CA 1
ATOM 7363 C C . PHE B 1 400 ? -4.078 35.031 12.703 1 94.69 400 PHE B C 1
ATOM 7365 O O . PHE B 1 400 ? -4.59 35.688 11.805 1 94.69 400 PHE B O 1
ATOM 7372 N N . GLY B 1 401 ? -4.629 35 13.891 1 96.06 401 GLY B N 1
ATOM 7373 C CA . GLY B 1 401 ? -5.953 35.5 14.195 1 96.06 401 GLY B CA 1
ATOM 7374 C C . GLY B 1 401 ? -6.105 36.969 13.867 1 96.06 401 GLY B C 1
ATOM 7375 O O . GLY B 1 401 ? -7.141 37.406 13.352 1 96.06 401 GLY B O 1
ATOM 7376 N N . GLU B 1 402 ? -5.082 37.844 14.148 1 94 402 GLU B N 1
ATOM 7377 C CA . GLU B 1 402 ? -5.16 39.25 13.867 1 94 402 GLU B CA 1
ATOM 7378 C C . GLU B 1 402 ? -5.312 39.531 12.375 1 94 402 GLU B C 1
ATOM 7380 O O . GLU B 1 402 ? -6.098 40.375 11.969 1 94 402 GLU B O 1
ATOM 7385 N N . SER B 1 403 ? -4.547 38.781 11.633 1 93.06 403 SER B N 1
ATOM 7386 C CA . SER B 1 403 ? -4.652 38.906 10.18 1 93.06 403 SER B CA 1
ATOM 7387 C C . SER B 1 403 ? -6.023 38.469 9.688 1 93.06 403 SER B C 1
ATOM 7389 O O . SER B 1 403 ? -6.574 39.062 8.758 1 93.06 403 SER B O 1
ATOM 7391 N N . TYR B 1 404 ? -6.598 37.469 10.289 1 96.56 404 TYR B N 1
ATOM 7392 C CA . TYR B 1 404 ? -7.918 36.969 9.906 1 96.56 404 TYR B CA 1
ATOM 7393 C C . TYR B 1 404 ? -8.992 38 10.211 1 96.56 404 TYR B C 1
ATOM 7395 O O . TYR B 1 404 ? -9.883 38.25 9.391 1 96.56 404 TYR B O 1
ATOM 7403 N N . LEU B 1 405 ? -8.852 38.625 11.352 1 96.25 405 LEU B N 1
ATOM 7404 C CA . LEU B 1 405 ? -9.797 39.656 11.711 1 96.25 405 LEU B CA 1
ATOM 7405 C C . LEU B 1 405 ? -9.75 40.812 10.719 1 96.25 405 LEU B C 1
ATOM 7407 O O . LEU B 1 405 ? -10.789 41.375 10.336 1 96.25 405 LEU B O 1
ATOM 7411 N N . ARG B 1 406 ? -8.594 41.125 10.273 1 94.94 406 ARG B N 1
ATOM 7412 C CA . ARG B 1 406 ? -8.406 42.188 9.305 1 94.94 406 ARG B CA 1
ATOM 7413 C C . ARG B 1 406 ? -8.961 41.812 7.938 1 94.94 406 ARG B C 1
ATOM 7415 O O . ARG B 1 406 ? -9.695 42.562 7.32 1 94.94 406 ARG B O 1
ATOM 7422 N N . ASN B 1 407 ? -8.68 40.625 7.5 1 95.75 407 ASN B N 1
ATOM 7423 C CA . ASN B 1 407 ? -8.961 40.219 6.125 1 95.75 407 ASN B CA 1
ATOM 7424 C C . ASN B 1 407 ? -10.398 39.719 5.969 1 95.75 407 ASN B C 1
ATOM 7426 O O . ASN B 1 407 ? -11.008 39.906 4.91 1 95.75 407 ASN B O 1
ATOM 7430 N N . TYR B 1 408 ? -10.969 39.125 7.02 1 96.81 408 TYR B N 1
ATOM 7431 C CA . TYR B 1 408 ? -12.227 38.406 6.824 1 96.81 408 TYR B CA 1
ATOM 7432 C C . TYR B 1 408 ? -13.32 38.969 7.723 1 96.81 408 TYR B C 1
ATOM 7434 O O . TYR B 1 408 ? -14.492 38.625 7.559 1 96.81 408 TYR B O 1
ATOM 7442 N N . GLY B 1 409 ? -13.016 39.812 8.68 1 95.75 409 GLY B N 1
ATOM 7443 C CA . GLY B 1 409 ? -14 40.5 9.5 1 95.75 409 GLY B CA 1
ATOM 7444 C C . GLY B 1 409 ? -14.93 39.562 10.242 1 95.75 409 GLY B C 1
ATOM 7445 O O . GLY B 1 409 ? -14.469 38.625 10.891 1 95.75 409 GLY B O 1
ATOM 7446 N N . GLY B 1 410 ? -16.203 39.75 10.125 1 96.06 410 GLY B N 1
ATOM 7447 C CA . GLY B 1 410 ? -17.234 39 10.836 1 96.06 410 GLY B CA 1
ATOM 7448 C C . GLY B 1 410 ? -17.234 37.531 10.508 1 96.06 410 GLY B C 1
ATOM 7449 O O . GLY B 1 410 ? -17.766 36.719 11.273 1 96.06 410 GLY B O 1
ATOM 7450 N N . ARG B 1 411 ? -16.625 37.125 9.422 1 97 411 ARG B N 1
ATOM 7451 C CA . ARG B 1 411 ? -16.562 35.75 9.016 1 97 411 ARG B CA 1
ATOM 7452 C C . ARG B 1 411 ? -15.789 34.906 10.031 1 97 411 ARG B C 1
ATOM 7454 O O . ARG B 1 411 ? -15.906 33.688 10.055 1 97 411 ARG B O 1
ATOM 7461 N N . THR B 1 412 ? -14.938 35.562 10.859 1 97.12 412 THR B N 1
ATOM 7462 C CA . THR B 1 412 ? -14.125 34.875 11.852 1 97.12 412 THR B CA 1
ATOM 7463 C C . THR B 1 412 ? -15.016 34.156 12.875 1 97.12 412 THR B C 1
ATOM 7465 O O . THR B 1 412 ? -14.562 33.25 13.562 1 97.12 412 THR B O 1
ATOM 7468 N N . ASP B 1 413 ? -16.328 34.531 12.938 1 97.12 413 ASP B N 1
ATOM 7469 C CA . ASP B 1 413 ? -17.266 33.906 13.859 1 97.12 413 ASP B CA 1
ATOM 7470 C C . ASP B 1 413 ? -17.578 32.469 13.438 1 97.12 413 ASP B C 1
ATOM 7472 O O . ASP B 1 413 ? -18.016 31.656 14.258 1 97.12 413 ASP B O 1
ATOM 7476 N N . TYR B 1 414 ? -17.328 32.188 12.172 1 97.19 414 TYR B N 1
ATOM 7477 C CA . TYR B 1 414 ? -17.531 30.812 11.742 1 97.19 414 TYR B CA 1
ATOM 7478 C C . TYR B 1 414 ? -16.297 30.266 11.031 1 97.19 414 TYR B C 1
ATOM 7480 O O . TYR B 1 414 ? -16.406 29.391 10.156 1 97.19 414 TYR B O 1
ATOM 7488 N N . MET B 1 415 ? -15.156 30.891 11.32 1 98.06 415 MET B N 1
ATOM 7489 C CA . MET B 1 415 ? -13.883 30.297 10.922 1 98.06 415 MET B CA 1
ATOM 7490 C C . MET B 1 415 ? -13.484 29.188 11.875 1 98.06 415 MET B C 1
ATOM 7492 O O . MET B 1 415 ? -13.531 29.359 13.094 1 98.06 415 MET B O 1
ATOM 7496 N N . TYR B 1 416 ? -13.094 27.984 11.258 1 98.31 416 TYR B N 1
ATOM 7497 C CA . TYR B 1 416 ? -12.766 26.812 12.055 1 98.31 416 TYR B CA 1
ATOM 7498 C C . TYR B 1 416 ? -13.82 26.562 13.125 1 98.31 416 TYR B C 1
ATOM 7500 O O . TYR B 1 416 ? -13.492 26.453 14.305 1 98.31 416 TYR B O 1
ATOM 7508 N N . ALA B 1 417 ? -15.055 26.344 12.695 1 98.25 417 ALA B N 1
ATOM 7509 C CA . ALA B 1 417 ? -16.266 26.406 13.523 1 98.25 417 ALA B CA 1
ATOM 7510 C C . ALA B 1 417 ? -16.5 25.062 14.234 1 98.25 417 ALA B C 1
ATOM 7512 O O . ALA B 1 417 ? -17.547 24.453 14.07 1 98.25 417 ALA B O 1
ATOM 7513 N N . ALA B 1 418 ? -15.617 24.703 15.109 1 98.62 418 ALA B N 1
ATOM 7514 C CA . ALA B 1 418 ? -15.641 23.391 15.766 1 98.62 418 ALA B CA 1
ATOM 7515 C C . ALA B 1 418 ? -16.906 23.234 16.594 1 98.62 418 ALA B C 1
ATOM 7517 O O . ALA B 1 418 ? -17.594 22.203 16.516 1 98.62 418 ALA B O 1
ATOM 7518 N N . LYS B 1 419 ? -17.297 24.219 17.375 1 98.75 419 LYS B N 1
ATOM 7519 C CA . LYS B 1 419 ? -18.422 24.109 18.312 1 98.75 419 LYS B CA 1
ATOM 7520 C C . LYS B 1 419 ? -19.719 23.828 17.562 1 98.75 419 LYS B C 1
ATOM 7522 O O . LYS B 1 419 ? -20.438 22.891 17.891 1 98.75 419 LYS B O 1
ATOM 7527 N N . GLN B 1 420 ? -20 24.641 16.578 1 98.69 420 GLN B N 1
ATOM 7528 C CA . GLN B 1 420 ? -21.25 24.484 15.828 1 98.69 420 GLN B CA 1
ATOM 7529 C C . GLN B 1 420 ? -21.281 23.141 15.094 1 98.69 420 GLN B C 1
ATOM 7531 O O . GLN B 1 420 ? -22.344 22.5 15.016 1 98.69 420 GLN B O 1
ATOM 7536 N N . LEU B 1 421 ? -20.172 22.703 14.508 1 98.88 421 LEU B N 1
ATOM 7537 C CA . LEU B 1 421 ? -20.109 21.422 13.82 1 98.88 421 LEU B CA 1
ATOM 7538 C C . LEU B 1 421 ? -20.328 20.281 14.797 1 98.88 421 LEU B C 1
ATOM 7540 O O . LEU B 1 421 ? -21.062 19.328 14.492 1 98.88 421 LEU B O 1
ATOM 7544 N N . ILE B 1 422 ? -19.688 20.328 15.969 1 98.75 422 ILE B N 1
ATOM 7545 C CA . ILE B 1 422 ? -19.859 19.312 16.984 1 98.75 422 ILE B CA 1
ATOM 7546 C C . ILE B 1 422 ? -21.328 19.281 17.438 1 98.75 422 ILE B C 1
ATOM 7548 O O . ILE B 1 422 ? -21.906 18.203 17.594 1 98.75 422 ILE B O 1
ATOM 7552 N N . ASP B 1 423 ? -21.906 20.453 17.641 1 98.5 423 ASP B N 1
ATOM 7553 C CA . ASP B 1 423 ? -23.297 20.547 18.047 1 98.5 423 ASP B CA 1
ATOM 7554 C C . ASP B 1 423 ? -24.234 19.906 17.031 1 98.5 423 ASP B C 1
ATOM 7556 O O . ASP B 1 423 ? -25.297 19.391 17.375 1 98.5 423 ASP B O 1
ATOM 7560 N N . LEU B 1 424 ? -23.828 19.922 15.781 1 98.5 424 LEU B N 1
ATOM 7561 C CA . LEU B 1 424 ? -24.609 19.328 14.703 1 98.5 424 LEU B CA 1
ATOM 7562 C C . LEU B 1 424 ? -24.391 17.812 14.656 1 98.5 424 LEU B C 1
ATOM 7564 O O . LEU B 1 424 ? -25.016 17.125 13.852 1 98.5 424 LEU B O 1
ATOM 7568 N N . GLY B 1 425 ? -23.484 17.297 15.398 1 98.12 425 GLY B N 1
ATOM 7569 C CA . GLY B 1 425 ? -23.219 15.867 15.43 1 98.12 425 GLY B CA 1
ATOM 7570 C C . GLY B 1 425 ? -22.141 15.438 14.445 1 98.12 425 GLY B C 1
ATOM 7571 O O . GLY B 1 425 ? -22 14.25 14.156 1 98.12 425 GLY B O 1
ATOM 7572 N N . VAL B 1 426 ? -21.391 16.359 13.891 1 98.62 426 VAL B N 1
ATOM 7573 C CA . VAL B 1 426 ? -20.328 16.078 12.938 1 98.62 426 VAL B CA 1
ATOM 7574 C C . VAL B 1 426 ? -19.078 15.586 13.672 1 98.62 426 VAL B C 1
ATOM 7576 O O . VAL B 1 426 ? -18.734 16.125 14.734 1 98.62 426 VAL B O 1
ATOM 7579 N N . VAL B 1 427 ? -18.406 14.508 13.211 1 98.56 427 VAL B N 1
ATOM 7580 C CA . VAL B 1 427 ? -17.109 14.086 13.734 1 98.56 427 VAL B CA 1
ATOM 7581 C C . VAL B 1 427 ? -16.031 15.039 13.242 1 98.56 427 VAL B C 1
ATOM 7583 O O . VAL B 1 427 ? -15.625 14.992 12.078 1 98.56 427 VAL B O 1
ATOM 7586 N N . VAL B 1 428 ? -15.539 15.844 14.141 1 98.81 428 VAL B N 1
ATOM 7587 C CA . VAL B 1 428 ? -14.578 16.891 13.797 1 98.81 428 VAL B CA 1
ATOM 7588 C C . VAL B 1 428 ? -13.18 16.469 14.25 1 98.81 428 VAL B C 1
ATOM 7590 O O . VAL B 1 428 ? -13.008 15.922 15.344 1 98.81 428 VAL B O 1
ATOM 7593 N N . THR B 1 429 ? -12.211 16.672 13.367 1 98.81 429 THR B N 1
ATOM 7594 C CA . THR B 1 429 ? -10.82 16.375 13.695 1 98.81 429 THR B CA 1
ATOM 7595 C C . THR B 1 429 ? -9.984 17.656 13.695 1 98.81 429 THR B C 1
ATOM 7597 O O . THR B 1 429 ? -10.469 18.719 13.328 1 98.81 429 THR B O 1
ATOM 7600 N N . ALA B 1 430 ? -8.719 17.484 14.164 1 98.75 430 ALA B N 1
ATOM 7601 C CA . ALA B 1 430 ? -7.824 18.641 14.234 1 98.75 430 ALA B CA 1
ATOM 7602 C C . ALA B 1 430 ? -6.426 18.281 13.742 1 98.75 430 ALA B C 1
ATOM 7604 O O . ALA B 1 430 ? -5.961 17.156 13.953 1 98.75 430 ALA B O 1
ATOM 7605 N N . GLY B 1 431 ? -5.809 19.141 13.094 1 98.62 431 GLY B N 1
ATOM 7606 C CA . GLY B 1 431 ? -4.426 19.031 12.656 1 98.62 431 GLY B CA 1
ATOM 7607 C C . GLY B 1 431 ? -3.693 20.359 12.68 1 98.62 431 GLY B C 1
ATOM 7608 O O . GLY B 1 431 ? -4.312 21.422 12.852 1 98.62 431 GLY B O 1
ATOM 7609 N N . SER B 1 432 ? -2.447 20.328 12.586 1 98.38 432 SER B N 1
ATOM 7610 C CA . SER B 1 432 ? -1.626 21.531 12.742 1 98.38 432 SER B CA 1
ATOM 7611 C C . SER B 1 432 ? -1.348 22.188 11.391 1 98.38 432 SER B C 1
ATOM 7613 O O . SER B 1 432 ? -1.194 23.406 11.312 1 98.38 432 SER B O 1
ATOM 7615 N N . ASP B 1 433 ? -1.298 21.359 10.367 1 97.94 433 ASP B N 1
ATOM 7616 C CA . ASP B 1 433 ? -0.763 21.781 9.078 1 97.94 433 ASP B CA 1
ATOM 7617 C C . ASP B 1 433 ? 0.697 22.219 9.203 1 97.94 433 ASP B C 1
ATOM 7619 O O . ASP B 1 433 ? 1.178 23.031 8.422 1 97.94 433 ASP B O 1
ATOM 7623 N N . ALA B 1 434 ? 1.308 21.766 10.273 1 97 434 ALA B N 1
ATOM 7624 C CA . ALA B 1 434 ? 2.734 22.047 10.398 1 97 434 ALA B CA 1
ATOM 7625 C C . ALA B 1 434 ? 3.475 21.719 9.109 1 97 434 ALA B C 1
ATOM 7627 O O . ALA B 1 434 ? 3.201 20.688 8.477 1 97 434 ALA B O 1
ATOM 7628 N N . PRO B 1 435 ? 4.41 22.688 8.758 1 95.38 435 PRO B N 1
ATOM 7629 C CA . PRO B 1 435 ? 5.012 23.75 9.57 1 95.38 435 PRO B CA 1
ATOM 7630 C C . PRO B 1 435 ? 4.293 25.078 9.406 1 95.38 435 PRO B C 1
ATOM 7632 O O . PRO B 1 435 ? 4.793 26.109 9.875 1 95.38 435 PRO B O 1
ATOM 7635 N N . ILE B 1 436 ? 3.162 25.078 8.789 1 94.56 436 ILE B N 1
ATOM 7636 C CA . ILE B 1 436 ? 2.451 26.344 8.633 1 94.56 436 ILE B CA 1
ATOM 7637 C C . ILE B 1 436 ? 2.154 26.938 10.008 1 94.56 436 ILE B C 1
ATOM 7639 O O . ILE B 1 436 ? 2.318 28.141 10.219 1 94.56 436 ILE B O 1
ATOM 7643 N N . THR B 1 437 ? 1.704 26.156 10.906 1 95.75 437 THR B N 1
ATOM 7644 C CA . THR B 1 437 ? 1.577 26.516 12.312 1 95.75 437 THR B CA 1
ATOM 7645 C C . THR B 1 437 ? 2.309 25.5 13.195 1 95.75 437 THR B C 1
ATOM 7647 O O . THR B 1 437 ? 2.891 24.547 12.695 1 95.75 437 THR B O 1
ATOM 7650 N N . THR B 1 438 ? 2.311 25.781 14.516 1 95.75 438 THR B N 1
ATOM 7651 C CA . THR B 1 438 ? 3.006 24.906 15.461 1 95.75 438 THR B CA 1
ATOM 7652 C C . THR B 1 438 ? 2.398 23.516 15.461 1 95.75 438 THR B C 1
ATOM 7654 O O . THR B 1 438 ? 1.179 23.359 15.359 1 95.75 438 THR B O 1
ATOM 7657 N N . ALA B 1 439 ? 3.27 22.516 15.594 1 97.56 439 ALA B N 1
ATOM 7658 C CA . ALA B 1 439 ? 2.828 21.125 15.695 1 97.56 439 ALA B CA 1
ATOM 7659 C C . ALA B 1 439 ? 2.393 20.781 17.125 1 97.56 439 ALA B C 1
ATOM 7661 O O . ALA B 1 439 ? 1.865 19.703 17.375 1 97.56 439 ALA B O 1
ATOM 7662 N N . ASN B 1 440 ? 2.633 21.719 18.062 1 98.25 440 ASN B N 1
ATOM 7663 C CA . ASN B 1 440 ? 2.273 21.484 19.453 1 98.25 440 ASN B CA 1
ATOM 7664 C C . ASN B 1 440 ? 0.76 21.422 19.641 1 98.25 440 ASN B C 1
ATOM 7666 O O . ASN B 1 440 ? 0.076 22.438 19.547 1 98.25 440 ASN B O 1
ATOM 7670 N N . PRO B 1 441 ? 0.251 20.219 19.922 1 98.69 441 PRO B N 1
ATOM 7671 C CA . PRO B 1 441 ? -1.207 20.078 19.969 1 98.69 441 PRO B CA 1
ATOM 7672 C C . PRO B 1 441 ? -1.838 20.859 21.125 1 98.69 441 PRO B C 1
ATOM 7674 O O . PRO B 1 441 ? -3.023 21.203 21.062 1 98.69 441 PRO B O 1
ATOM 7677 N N . PHE B 1 442 ? -1.101 21.188 22.141 1 98.62 442 PHE B N 1
ATOM 7678 C CA . PHE B 1 442 ? -1.654 21.844 23.328 1 98.62 442 PHE B CA 1
ATOM 7679 C C . PHE B 1 442 ? -1.927 23.328 23.031 1 98.62 442 PHE B C 1
ATOM 7681 O O . PHE B 1 442 ? -2.826 23.922 23.625 1 98.62 442 PHE B O 1
ATOM 7688 N N . VAL B 1 443 ? -1.164 23.891 22.078 1 98.19 443 VAL B N 1
ATOM 7689 C CA . VAL B 1 443 ? -1.493 25.219 21.594 1 98.19 443 VAL B CA 1
ATOM 7690 C C . VAL B 1 443 ? -2.836 25.203 20.859 1 98.19 443 VAL B C 1
ATOM 7692 O O . VAL B 1 443 ? -3.674 26.078 21.062 1 98.19 443 VAL B O 1
ATOM 7695 N N . GLY B 1 444 ? -2.979 24.172 20.016 1 98.44 444 GLY B N 1
ATOM 7696 C CA . GLY B 1 444 ? -4.258 24 19.359 1 98.44 444 GLY B CA 1
ATOM 7697 C C . GLY B 1 444 ? -5.41 23.781 20.312 1 98.44 444 GLY B C 1
ATOM 7698 O O . GLY B 1 444 ? -6.488 24.344 20.141 1 98.44 444 GLY B O 1
ATOM 7699 N N . MET B 1 445 ? -5.18 23 21.359 1 98.56 445 MET B N 1
ATOM 7700 C CA . MET B 1 445 ? -6.215 22.75 22.359 1 98.56 445 MET B CA 1
ATOM 7701 C C . MET B 1 445 ? -6.594 24.031 23.078 1 98.56 445 MET B C 1
ATOM 7703 O O . MET B 1 445 ? -7.777 24.312 23.266 1 98.56 445 MET B O 1
ATOM 7707 N N . PHE B 1 446 ? -5.562 24.797 23.484 1 98.38 446 PHE B N 1
ATOM 7708 C CA . PHE B 1 446 ? -5.82 26.078 24.125 1 98.38 446 PHE B CA 1
ATOM 7709 C C . PHE B 1 446 ? -6.688 26.969 23.25 1 98.38 446 PHE B C 1
ATOM 7711 O O . PHE B 1 446 ? -7.691 27.516 23.703 1 98.38 446 PHE B O 1
ATOM 7718 N N . MET B 1 447 ? -6.277 27.078 21.984 1 98.44 447 MET B N 1
ATOM 7719 C CA . MET B 1 447 ? -6.996 27.953 21.062 1 98.44 447 MET B CA 1
ATOM 7720 C C . MET B 1 447 ? -8.43 27.469 20.875 1 98.44 447 MET B C 1
ATOM 7722 O O . MET B 1 447 ? -9.352 28.266 20.766 1 98.44 447 MET B O 1
ATOM 7726 N N . ALA B 1 448 ? -8.641 26.188 20.75 1 98.5 448 ALA B N 1
ATOM 7727 C CA . ALA B 1 448 ? -9.977 25.625 20.547 1 98.5 448 ALA B CA 1
ATOM 7728 C C . ALA B 1 448 ? -10.875 25.922 21.75 1 98.5 448 ALA B C 1
ATOM 7730 O O . ALA B 1 448 ? -12.07 26.172 21.594 1 98.5 448 ALA B O 1
ATOM 7731 N N . VAL B 1 449 ? -10.32 25.906 22.953 1 98.44 449 VAL B N 1
ATOM 7732 C CA . VAL B 1 449 ? -11.086 26.031 24.188 1 98.44 449 VAL B CA 1
ATOM 7733 C C . VAL B 1 449 ? -11.312 27.516 24.5 1 98.44 449 VAL B C 1
ATOM 7735 O O . VAL B 1 449 ? -12.414 27.906 24.891 1 98.44 449 VAL B O 1
ATOM 7738 N N . GLU B 1 450 ? -10.273 28.344 24.266 1 98.06 450 GLU B N 1
ATOM 7739 C CA . GLU B 1 450 ? -10.344 29.734 24.734 1 98.06 450 GLU B CA 1
ATOM 7740 C C . GLU B 1 450 ? -10.664 30.688 23.594 1 98.06 450 GLU B C 1
ATOM 7742 O O . GLU B 1 450 ? -11.219 31.766 23.812 1 98.06 450 GLU B O 1
ATOM 7747 N N . ARG B 1 451 ? -10.273 30.344 22.422 1 98.06 451 ARG B N 1
ATOM 7748 C CA . ARG B 1 451 ? -10.445 31.172 21.234 1 98.06 451 ARG B CA 1
ATOM 7749 C C . ARG B 1 451 ? -9.844 32.562 21.453 1 98.06 451 ARG B C 1
ATOM 7751 O O . ARG B 1 451 ? -10.516 33.562 21.234 1 98.06 451 ARG B O 1
ATOM 7758 N N . ILE B 1 452 ? -8.617 32.562 21.922 1 97.56 452 ILE B N 1
ATOM 7759 C CA . ILE B 1 452 ? -7.805 33.75 22.125 1 97.56 452 ILE B CA 1
ATOM 7760 C C . ILE B 1 452 ? -6.496 33.625 21.344 1 97.56 452 ILE B C 1
ATOM 7762 O O . ILE B 1 452 ? -5.797 32.625 21.453 1 97.56 452 ILE B O 1
ATOM 7766 N N . THR B 1 453 ? -6.215 34.625 20.547 1 96.81 453 THR B N 1
ATOM 7767 C CA . THR B 1 453 ? -5.016 34.594 19.703 1 96.81 453 THR B CA 1
ATOM 7768 C C . THR B 1 453 ? -3.76 34.719 20.562 1 96.81 453 THR B C 1
ATOM 7770 O O . THR B 1 453 ? -3.848 35 21.766 1 96.81 453 THR B O 1
ATOM 7773 N N . LYS B 1 454 ? -2.66 34.531 19.906 1 93.12 454 LYS B N 1
ATOM 7774 C CA . LYS B 1 454 ? -1.37 34.719 20.578 1 93.12 454 LYS B CA 1
ATOM 7775 C C . LYS B 1 454 ? -1.216 36.125 21.125 1 93.12 454 LYS B C 1
ATOM 7777 O O . LYS B 1 454 ? -0.605 36.312 22.172 1 93.12 454 LYS B O 1
ATOM 7782 N N . GLY B 1 455 ? -1.823 37.094 20.484 1 92.88 455 GLY B N 1
ATOM 7783 C CA . GLY B 1 455 ? -1.771 38.469 20.906 1 92.88 455 GLY B CA 1
ATOM 7784 C C . GLY B 1 455 ? -2.795 38.812 21.969 1 92.88 455 GLY B C 1
ATOM 7785 O O . GLY B 1 455 ? -2.859 39.969 22.438 1 92.88 455 GLY B O 1
ATOM 7786 N N . GLY B 1 456 ? -3.598 37.844 22.344 1 95.56 456 GLY B N 1
ATOM 7787 C CA . GLY B 1 456 ? -4.574 38.031 23.391 1 95.56 456 GLY B CA 1
ATOM 7788 C C . GLY B 1 456 ? -5.918 38.531 22.891 1 95.56 456 GLY B C 1
ATOM 7789 O O . GLY B 1 456 ? -6.785 38.906 23.672 1 95.56 456 GLY B O 1
ATOM 7790 N N . THR B 1 457 ? -6.113 38.5 21.672 1 96.94 457 THR B N 1
ATOM 7791 C CA . THR B 1 457 ? -7.344 39 21.062 1 96.94 457 THR B CA 1
ATOM 7792 C C . THR B 1 457 ? -8.391 37.906 20.969 1 96.94 457 THR B C 1
ATOM 7794 O O . THR B 1 457 ? -8.109 36.812 20.469 1 96.94 457 THR B O 1
ATOM 7797 N N . PRO B 1 458 ? -9.594 38.156 21.484 1 97.25 458 PRO B N 1
ATOM 7798 C CA . PRO B 1 458 ? -10.664 37.188 21.266 1 97.25 458 PRO B CA 1
ATOM 7799 C C . PRO B 1 458 ? -10.945 36.938 19.797 1 97.25 458 PRO B C 1
ATOM 7801 O O . PRO B 1 458 ? -10.906 37.875 18.984 1 97.25 458 PRO B O 1
ATOM 7804 N N . PHE B 1 459 ? -11.234 35.75 19.391 1 97.69 459 PHE B N 1
ATOM 7805 C CA . PHE B 1 459 ? -11.43 35.312 18.016 1 97.69 459 PHE B CA 1
ATOM 7806 C C . PHE B 1 459 ? -12.594 34.312 17.922 1 97.69 459 PHE B C 1
ATOM 7808 O O . PHE B 1 459 ? -12.492 33.188 18.359 1 97.69 459 PHE B O 1
ATOM 7815 N N . GLY B 1 460 ? -13.68 34.781 17.344 1 97.19 460 GLY B N 1
ATOM 7816 C CA . GLY B 1 460 ? -14.82 33.906 17.172 1 97.19 460 GLY B CA 1
ATOM 7817 C C . GLY B 1 460 ? -15.188 33.125 18.422 1 97.19 460 GLY B C 1
ATOM 7818 O O . GLY B 1 460 ? -15.336 31.906 18.391 1 97.19 460 GLY B O 1
ATOM 7819 N N . GLN B 1 461 ? -15.414 33.719 19.484 1 97.25 461 GLN B N 1
ATOM 7820 C CA . GLN B 1 461 ? -15.586 33.156 20.812 1 97.25 461 GLN B CA 1
ATOM 7821 C C . GLN B 1 461 ? -16.797 32.219 20.859 1 97.25 461 GLN B C 1
ATOM 7823 O O . GLN B 1 461 ? -16.859 31.312 21.688 1 97.25 461 GLN B O 1
ATOM 7828 N N . VAL B 1 462 ? -17.719 32.344 19.969 1 97.12 462 VAL B N 1
ATOM 7829 C CA . VAL B 1 462 ? -18.922 31.531 19.938 1 97.12 462 VAL B CA 1
ATOM 7830 C C . VAL B 1 462 ? -18.562 30.094 19.578 1 97.12 462 VAL B C 1
ATOM 7832 O O . VAL B 1 462 ? -19.344 29.172 19.812 1 97.12 462 VAL B O 1
ATOM 7835 N N . GLN B 1 463 ? -17.359 29.875 19.094 1 98.31 463 GLN B N 1
ATOM 7836 C CA . GLN B 1 463 ? -16.953 28.562 18.609 1 98.31 463 GLN B CA 1
ATOM 7837 C C . GLN B 1 463 ? -16.125 27.828 19.672 1 98.31 463 GLN B C 1
ATOM 7839 O O . GLN B 1 463 ? -15.5 26.797 19.375 1 98.31 463 GLN B O 1
ATOM 7844 N N . ARG B 1 464 ? -16.062 28.281 20.906 1 98.38 464 ARG B N 1
ATOM 7845 C CA . ARG B 1 464 ? -15.328 27.641 21.984 1 98.38 464 ARG B CA 1
ATOM 7846 C C . ARG B 1 464 ? -15.859 26.219 22.234 1 98.38 464 ARG B C 1
ATOM 7848 O O . ARG B 1 464 ? -17.062 26.016 22.266 1 98.38 464 ARG B O 1
ATOM 7855 N N . VAL B 1 465 ? -14.977 25.297 22.391 1 98.5 465 VAL B N 1
ATOM 7856 C CA . VAL B 1 465 ? -15.352 23.922 22.703 1 98.5 465 VAL B CA 1
ATOM 7857 C C . VAL B 1 465 ? -14.805 23.531 24.078 1 98.5 465 VAL B C 1
ATOM 7859 O O . VAL B 1 465 ? -14.039 24.281 24.688 1 98.5 465 VAL B O 1
ATOM 7862 N N . THR B 1 466 ? -15.258 22.359 24.562 1 97.5 466 THR B N 1
ATOM 7863 C CA . THR B 1 466 ? -14.727 21.859 25.828 1 97.5 466 THR B CA 1
ATOM 7864 C C . THR B 1 466 ? -13.359 21.203 25.609 1 97.5 466 THR B C 1
ATOM 7866 O O . THR B 1 466 ? -13 20.859 24.484 1 97.5 466 THR B O 1
ATOM 7869 N N . LEU B 1 467 ? -12.617 21.125 26.703 1 97.88 467 LEU B N 1
ATOM 7870 C CA . LEU B 1 467 ? -11.32 20.438 26.641 1 97.88 467 LEU B CA 1
ATOM 7871 C C . LEU B 1 467 ? -11.477 19.016 26.141 1 97.88 467 LEU B C 1
ATOM 7873 O O . LEU B 1 467 ? -10.68 18.547 25.328 1 97.88 467 LEU B O 1
ATOM 7877 N N . LEU B 1 468 ? -12.484 18.281 26.547 1 97.75 468 LEU B N 1
ATOM 7878 C CA . LEU B 1 468 ? -12.703 16.906 26.125 1 97.75 468 LEU B CA 1
ATOM 7879 C C . LEU B 1 468 ? -13.047 16.859 24.641 1 97.75 468 LEU B C 1
ATOM 7881 O O . LEU B 1 468 ? -12.656 15.922 23.938 1 97.75 468 LEU B O 1
ATOM 7885 N N . ASP B 1 469 ? -13.82 17.875 24.172 1 97.94 469 ASP B N 1
ATOM 7886 C CA . ASP B 1 469 ? -14.125 17.938 22.75 1 97.94 469 ASP B CA 1
ATOM 7887 C C . ASP B 1 469 ? -12.844 17.984 21.906 1 97.94 469 ASP B C 1
ATOM 7889 O O . ASP B 1 469 ? -12.703 17.25 20.938 1 97.94 469 ASP B O 1
ATOM 7893 N N . VAL B 1 470 ? -11.969 18.828 22.297 1 98.5 470 VAL B N 1
ATOM 7894 C CA . VAL B 1 470 ? -10.781 19.031 21.469 1 98.5 470 VAL B CA 1
ATOM 7895 C C . VAL B 1 470 ? -9.82 17.859 21.656 1 98.5 470 VAL B C 1
ATOM 7897 O O . VAL B 1 470 ? -9.117 17.469 20.719 1 98.5 470 VAL B O 1
ATOM 7900 N N . ILE B 1 471 ? -9.742 17.25 22.828 1 98.69 471 ILE B N 1
ATOM 7901 C CA . ILE B 1 471 ? -8.953 16.047 23 1 98.69 471 ILE B CA 1
ATOM 7902 C C . ILE B 1 471 ? -9.453 14.961 22.031 1 98.69 471 ILE B C 1
ATOM 7904 O O . ILE B 1 471 ? -8.656 14.273 21.406 1 98.69 471 ILE B O 1
ATOM 7908 N N . ARG B 1 472 ? -10.773 14.844 21.875 1 98.75 472 ARG B N 1
ATOM 7909 C CA . ARG B 1 472 ? -11.344 13.891 20.922 1 98.75 472 ARG B CA 1
ATOM 7910 C C . ARG B 1 472 ? -10.922 14.211 19.5 1 98.75 472 ARG B C 1
ATOM 7912 O O . ARG B 1 472 ? -10.633 13.312 18.703 1 98.75 472 ARG B O 1
ATOM 7919 N N . MET B 1 473 ? -10.828 15.484 19.172 1 98.88 473 MET B N 1
ATOM 7920 C CA . MET B 1 473 ? -10.445 15.914 17.828 1 98.88 473 MET B CA 1
ATOM 7921 C C . MET B 1 473 ? -9.031 15.461 17.484 1 98.88 473 MET B C 1
ATOM 7923 O O . MET B 1 473 ? -8.727 15.172 16.328 1 98.88 473 MET B O 1
ATOM 7927 N N . TYR B 1 474 ? -8.156 15.328 18.516 1 98.94 474 TYR B N 1
ATOM 7928 C CA . TYR B 1 474 ? -6.75 14.984 18.312 1 98.94 474 TYR B CA 1
ATOM 7929 C C . TYR B 1 474 ? -6.504 13.508 18.578 1 98.94 474 TYR B C 1
ATOM 7931 O O . TYR B 1 474 ? -5.352 13.062 18.641 1 98.94 474 TYR B O 1
ATOM 7939 N N . THR B 1 475 ? -7.555 12.703 18.875 1 98.88 475 THR B N 1
ATOM 7940 C CA . THR B 1 475 ? -7.348 11.305 19.234 1 98.88 475 THR B CA 1
ATOM 7941 C C . THR B 1 475 ? -8.328 10.406 18.484 1 98.88 475 THR B C 1
ATOM 7943 O O . THR B 1 475 ? -8.117 10.094 17.312 1 98.88 475 THR B O 1
ATOM 7946 N N . ILE B 1 476 ? -9.539 10.188 19.078 1 98.88 476 ILE B N 1
ATOM 7947 C CA . ILE B 1 476 ? -10.445 9.164 18.562 1 98.88 476 ILE B CA 1
ATOM 7948 C C . ILE B 1 476 ? -11.062 9.641 17.25 1 98.88 476 ILE B C 1
ATOM 7950 O O . ILE B 1 476 ? -11.297 8.836 16.344 1 98.88 476 ILE B O 1
ATOM 7954 N N . ASN B 1 477 ? -11.383 10.945 17.141 1 98.94 477 ASN B N 1
ATOM 7955 C CA . ASN B 1 477 ? -11.961 11.445 15.891 1 98.94 477 ASN B CA 1
ATOM 7956 C C . ASN B 1 477 ? -10.961 11.367 14.742 1 98.94 477 ASN B C 1
ATOM 7958 O O . ASN B 1 477 ? -11.336 11.047 13.609 1 98.94 477 ASN B O 1
ATOM 7962 N N . ALA B 1 478 ? -9.703 11.695 15.055 1 98.94 478 ALA B N 1
ATOM 7963 C CA . ALA B 1 478 ? -8.656 11.594 14.031 1 98.94 478 ALA B CA 1
ATOM 7964 C C . ALA B 1 478 ? -8.43 10.141 13.625 1 98.94 478 ALA B C 1
ATOM 7966 O O . ALA B 1 478 ? -8.195 9.852 12.453 1 98.94 478 ALA B O 1
ATOM 7967 N N . ALA B 1 479 ? -8.461 9.211 14.594 1 98.88 479 ALA B N 1
ATOM 7968 C CA . ALA B 1 479 ? -8.375 7.785 14.281 1 98.88 479 ALA B CA 1
ATOM 7969 C C . ALA B 1 479 ? -9.539 7.352 13.391 1 98.88 479 ALA B C 1
ATOM 7971 O O . ALA B 1 479 ? -9.359 6.551 12.469 1 98.88 479 ALA B O 1
ATOM 7972 N N . TYR B 1 480 ? -10.734 7.898 13.625 1 98.75 480 TYR B N 1
ATOM 7973 C CA . TYR B 1 480 ? -11.906 7.613 12.805 1 98.75 480 TYR B CA 1
ATOM 7974 C C . TYR B 1 480 ? -11.695 8.086 11.375 1 98.75 480 TYR B C 1
ATOM 7976 O O . TYR B 1 480 ? -12.055 7.383 10.422 1 98.75 480 TYR B O 1
ATOM 7984 N N . ALA B 1 481 ? -11.047 9.188 11.211 1 98.81 481 ALA B N 1
ATOM 7985 C CA . ALA B 1 481 ? -10.836 9.781 9.898 1 98.81 481 ALA B CA 1
ATOM 7986 C C . ALA B 1 481 ? -9.906 8.922 9.047 1 98.81 481 ALA B C 1
ATOM 7988 O O . ALA B 1 481 ? -9.938 9 7.816 1 98.81 481 ALA B O 1
ATOM 7989 N N . SER B 1 482 ? -9.062 8.117 9.633 1 98.56 482 SER B N 1
ATOM 7990 C CA . SER B 1 482 ? -8.148 7.23 8.922 1 98.56 482 SER B CA 1
ATOM 7991 C C . SER B 1 482 ? -8.609 5.781 9.008 1 98.56 482 SER B C 1
ATOM 7993 O O . SER B 1 482 ? -7.848 4.859 8.711 1 98.56 482 SER B O 1
ATOM 7995 N N . ARG B 1 483 ? -9.844 5.555 9.539 1 97.19 483 ARG B N 1
ATOM 7996 C CA . ARG B 1 483 ? -10.453 4.234 9.672 1 97.19 483 ARG B CA 1
ATOM 7997 C C . ARG B 1 483 ? -9.664 3.361 10.633 1 97.19 483 ARG B C 1
ATOM 7999 O O . ARG B 1 483 ? -9.516 2.158 10.414 1 97.19 483 ARG B O 1
ATOM 8006 N N . ASP B 1 484 ? -9.141 3.951 11.68 1 98.06 484 ASP B N 1
ATOM 8007 C CA . ASP B 1 484 ? -8.312 3.234 12.648 1 98.06 484 ASP B CA 1
ATOM 8008 C C . ASP B 1 484 ? -8.945 3.258 14.039 1 98.06 484 ASP B C 1
ATOM 8010 O O . ASP B 1 484 ? -8.297 2.896 15.023 1 98.06 484 ASP B O 1
ATOM 8014 N N . GLU B 1 485 ? -10.219 3.68 14.133 1 98.12 485 GLU B N 1
ATOM 8015 C CA . GLU B 1 485 ? -10.844 3.914 15.43 1 98.12 485 GLU B CA 1
ATOM 8016 C C . GLU B 1 485 ? -10.953 2.619 16.234 1 98.12 485 GLU B C 1
ATOM 8018 O O . GLU B 1 485 ? -11.094 2.648 17.453 1 98.12 485 GLU B O 1
ATOM 8023 N N . LYS B 1 486 ? -10.844 1.497 15.547 1 96.81 486 LYS B N 1
ATOM 8024 C CA . LYS B 1 486 ? -10.969 0.22 16.25 1 96.81 486 LYS B CA 1
ATOM 8025 C C . LYS B 1 486 ? -9.633 -0.203 16.844 1 96.81 486 LYS B C 1
ATOM 8027 O O . LYS B 1 486 ? -9.586 -1.05 17.734 1 96.81 486 LYS B O 1
ATOM 8032 N N . ILE B 1 487 ? -8.531 0.431 16.422 1 97.44 487 ILE B N 1
ATOM 8033 C CA . ILE B 1 487 ? -7.25 -0.102 16.875 1 97.44 487 ILE B CA 1
ATOM 8034 C C . ILE B 1 487 ? -6.473 0.977 17.625 1 97.44 487 ILE B C 1
ATOM 8036 O O . ILE B 1 487 ? -5.488 0.682 18.297 1 97.44 487 ILE B O 1
ATOM 8040 N N . LYS B 1 488 ? -6.84 2.225 17.453 1 98.38 488 LYS B N 1
ATOM 8041 C CA . LYS B 1 488 ? -6.141 3.291 18.172 1 98.38 488 LYS B CA 1
ATOM 8042 C C . LYS B 1 488 ? -7.043 4.504 18.375 1 98.38 488 LYS B C 1
ATOM 8044 O O . LYS B 1 488 ? -8.211 4.488 17.984 1 98.38 488 LYS B O 1
ATOM 8049 N N . GLY B 1 489 ? -6.582 5.504 19.031 1 98.62 489 GLY B N 1
ATOM 8050 C CA . GLY B 1 489 ? -7.289 6.762 19.219 1 98.62 489 GLY B CA 1
ATOM 8051 C C . GLY B 1 489 ? -8.008 6.848 20.547 1 98.62 489 GLY B C 1
ATOM 8052 O O . GLY B 1 489 ? -8.469 7.918 20.938 1 98.62 489 GLY B O 1
ATOM 8053 N N . SER B 1 490 ? -8.133 5.777 21.297 1 98.88 490 SER B N 1
ATOM 8054 C CA . SER B 1 490 ? -8.664 5.723 22.656 1 98.88 490 SER B CA 1
ATOM 8055 C C . SER B 1 490 ? -7.926 4.691 23.5 1 98.88 490 SER B C 1
ATOM 8057 O O . SER B 1 490 ? -7.215 3.836 22.953 1 98.88 490 SER B O 1
ATOM 8059 N N . ILE B 1 491 ? -7.941 4.875 24.781 1 98.88 491 ILE B N 1
ATOM 8060 C CA . ILE B 1 491 ? -7.359 3.904 25.703 1 98.88 491 ILE B CA 1
ATOM 8061 C C . ILE B 1 491 ? -8.422 2.881 26.109 1 98.88 491 ILE B C 1
ATOM 8063 O O . ILE B 1 491 ? -9.156 3.092 27.078 1 98.88 491 ILE B O 1
ATOM 8067 N N . GLU B 1 492 ? -8.531 1.897 25.359 1 98.62 492 GLU B N 1
ATOM 8068 C CA . GLU B 1 492 ? -9.477 0.797 25.562 1 98.62 492 GLU B CA 1
ATOM 8069 C C . GLU B 1 492 ? -8.781 -0.554 25.391 1 98.62 492 GLU B C 1
ATOM 8071 O O . GLU B 1 492 ? -7.82 -0.674 24.641 1 98.62 492 GLU B O 1
ATOM 8076 N N . VAL B 1 493 ? -9.297 -1.532 26.094 1 97.56 493 VAL B N 1
ATOM 8077 C CA . VAL B 1 493 ? -8.719 -2.871 26.062 1 97.56 493 VAL B CA 1
ATOM 8078 C C . VAL B 1 493 ? -8.664 -3.375 24.609 1 97.56 493 VAL B C 1
ATOM 8080 O O . VAL B 1 493 ? -9.641 -3.27 23.875 1 97.56 493 VAL B O 1
ATOM 8083 N N . GLY B 1 494 ? -7.535 -3.881 24.25 1 96.19 494 GLY B N 1
ATOM 8084 C CA . GLY B 1 494 ? -7.355 -4.465 22.938 1 96.19 494 GLY B CA 1
ATOM 8085 C C . GLY B 1 494 ? -6.727 -3.508 21.938 1 96.19 494 GLY B C 1
ATOM 8086 O O . GLY B 1 494 ? -6.184 -3.934 20.906 1 96.19 494 GLY B O 1
ATOM 8087 N N . LYS B 1 495 ? -6.707 -2.203 22.172 1 98.12 495 LYS B N 1
ATOM 8088 C CA . LYS B 1 495 ? -6.172 -1.211 21.25 1 98.12 495 LYS B CA 1
ATOM 8089 C C . LYS B 1 495 ? -4.668 -1.039 21.438 1 98.12 495 LYS B C 1
ATOM 8091 O O . LYS B 1 495 ? -4.113 -1.464 22.453 1 98.12 495 LYS B O 1
ATOM 8096 N N . LEU B 1 496 ? -4.027 -0.567 20.438 1 98.31 496 LEU B N 1
ATOM 8097 C CA . LEU B 1 496 ? -2.59 -0.314 20.469 1 98.31 496 LEU B CA 1
ATOM 8098 C C . LEU B 1 496 ? -2.223 0.594 21.641 1 98.31 496 LEU B C 1
ATOM 8100 O O . LEU B 1 496 ? -2.957 1.533 21.953 1 98.31 496 LEU B O 1
ATOM 8104 N N . ALA B 1 497 ? -1.121 0.27 22.234 1 98.25 497 ALA B N 1
ATOM 8105 C CA . ALA B 1 497 ? -0.637 1.082 23.344 1 98.25 497 ALA B CA 1
ATOM 8106 C C . ALA B 1 497 ? 0.152 2.287 22.844 1 98.25 497 ALA B C 1
ATOM 8108 O O . ALA B 1 497 ? 1.381 2.318 22.938 1 98.25 497 ALA B O 1
ATOM 8109 N N . ASP B 1 498 ? -0.45 3.232 22.344 1 98.81 498 ASP B N 1
ATOM 8110 C CA . ASP B 1 498 ? 0.045 4.566 22.016 1 98.81 498 ASP B CA 1
ATOM 8111 C C . ASP B 1 498 ? -0.446 5.594 23.047 1 98.81 498 ASP B C 1
ATOM 8113 O O . ASP B 1 498 ? -1.642 5.883 23.109 1 98.81 498 ASP B O 1
ATOM 8117 N N . LEU B 1 499 ? 0.476 6.121 23.797 1 98.88 499 LEU B N 1
ATOM 8118 C CA . LEU B 1 499 ? 0.073 6.961 24.922 1 98.88 499 LEU B CA 1
ATOM 8119 C C . LEU B 1 499 ? 0.955 8.203 25.016 1 98.88 499 LEU B C 1
ATOM 8121 O O . LEU B 1 499 ? 2.123 8.172 24.625 1 98.88 499 LEU B O 1
ATOM 8125 N N . ALA B 1 500 ? 0.434 9.234 25.469 1 98.88 500 ALA B N 1
ATOM 8126 C CA . ALA B 1 500 ? 1.152 10.445 25.844 1 98.88 500 ALA B CA 1
ATOM 8127 C C . ALA B 1 500 ? 0.953 10.758 27.328 1 98.88 500 ALA B C 1
ATOM 8129 O O . ALA B 1 500 ? -0.179 10.93 27.781 1 98.88 500 ALA B O 1
ATOM 8130 N N . ILE B 1 501 ? 2.004 10.758 28.109 1 98.69 501 ILE B N 1
ATOM 8131 C CA . ILE B 1 501 ? 1.969 11.094 29.531 1 98.69 501 ILE B CA 1
ATOM 8132 C C . ILE B 1 501 ? 2.395 12.547 29.719 1 98.69 501 ILE B C 1
ATOM 8134 O O . ILE B 1 501 ? 3.488 12.945 29.312 1 98.69 501 ILE B O 1
ATOM 8138 N N . LEU B 1 502 ? 1.549 13.312 30.328 1 98.62 502 LEU B N 1
ATOM 8139 C CA . LEU B 1 502 ? 1.774 14.75 30.484 1 98.62 502 LEU B CA 1
ATOM 8140 C C . LEU B 1 502 ? 2.438 15.047 31.828 1 98.62 502 LEU B C 1
ATOM 8142 O O . LEU B 1 502 ? 2.541 14.172 32.688 1 98.62 502 LEU B O 1
ATOM 8146 N N . ASN B 1 503 ? 2.904 16.281 31.984 1 97.56 503 ASN B N 1
ATOM 8147 C CA . ASN B 1 503 ? 3.621 16.688 33.188 1 97.56 503 ASN B CA 1
ATOM 8148 C C . ASN B 1 503 ? 2.672 17.219 34.25 1 97.56 503 ASN B C 1
ATOM 8150 O O . ASN B 1 503 ? 3.109 17.625 35.344 1 97.56 503 ASN B O 1
ATOM 8154 N N . LYS B 1 504 ? 1.402 17.219 33.969 1 97.25 504 LYS B N 1
ATOM 8155 C CA . LYS B 1 504 ? 0.395 17.688 34.938 1 97.25 504 LYS B CA 1
ATOM 8156 C C . LYS B 1 504 ? -0.977 17.094 34.594 1 97.25 504 LYS B C 1
ATOM 8158 O O . LYS B 1 504 ? -1.14 16.391 33.594 1 97.25 504 LYS B O 1
ATOM 8163 N N . SER B 1 505 ? -1.936 17.25 35.5 1 98 505 SER B N 1
ATOM 8164 C CA . SER B 1 505 ? -3.334 16.922 35.25 1 98 505 SER B CA 1
ATOM 8165 C C . SER B 1 505 ? -4.02 18 34.438 1 98 505 SER B C 1
ATOM 8167 O O . SER B 1 505 ? -4.164 19.141 34.875 1 98 505 SER B O 1
ATOM 8169 N N . ILE B 1 506 ? -4.5 17.688 33.25 1 97.5 506 ILE B N 1
ATOM 8170 C CA . ILE B 1 506 ? -5.02 18.719 32.375 1 97.5 506 ILE B CA 1
ATOM 8171 C C . ILE B 1 506 ? -6.492 18.969 32.688 1 97.5 506 ILE B C 1
ATOM 8173 O O . ILE B 1 506 ? -7.035 20.031 32.344 1 97.5 506 ILE B O 1
ATOM 8177 N N . LEU B 1 507 ? -7.156 18 33.312 1 96.62 507 LEU B N 1
ATOM 8178 C CA . LEU B 1 507 ? -8.555 18.203 33.656 1 96.62 507 LEU B CA 1
ATOM 8179 C C . LEU B 1 507 ? -8.68 19.094 34.875 1 96.62 507 LEU B C 1
ATOM 8181 O O . LEU B 1 507 ? -9.742 19.688 35.125 1 96.62 507 LEU B O 1
ATOM 8185 N N . ASN B 1 508 ? -7.598 19.188 35.656 1 94.31 508 ASN B N 1
ATOM 8186 C CA . ASN B 1 508 ? -7.66 19.938 36.906 1 94.31 508 ASN B CA 1
ATOM 8187 C C . ASN B 1 508 ? -6.785 21.188 36.844 1 94.31 508 ASN B C 1
ATOM 8189 O O . ASN B 1 508 ? -6.453 21.75 37.906 1 94.31 508 ASN B O 1
ATOM 8193 N N . CYS B 1 509 ? -6.371 21.594 35.75 1 93.62 509 CYS B N 1
ATOM 8194 C CA . CYS B 1 509 ? -5.59 22.812 35.656 1 93.62 509 CYS B CA 1
ATOM 8195 C C . CYS B 1 509 ? -6.363 23.891 34.875 1 93.62 509 CYS B C 1
ATOM 8197 O O . CYS B 1 509 ? -7.301 23.594 34.156 1 93.62 509 CYS B O 1
ATOM 8199 N N . PRO B 1 510 ? -5.988 25.203 35.156 1 94.75 510 PRO B N 1
ATOM 8200 C CA . PRO B 1 510 ? -6.59 26.266 34.344 1 94.75 510 PRO B CA 1
ATOM 8201 C C . PRO B 1 510 ? -6.285 26.109 32.875 1 94.75 510 PRO B C 1
ATOM 8203 O O . PRO B 1 510 ? -5.195 25.672 32.5 1 94.75 510 PRO B O 1
ATOM 8206 N N . THR B 1 511 ? -7.27 26.516 32.062 1 93.75 511 THR B N 1
ATOM 8207 C CA . THR B 1 511 ? -7.152 26.328 30.609 1 93.75 511 THR B CA 1
ATOM 8208 C C . THR B 1 511 ? -5.945 27.078 30.062 1 93.75 511 THR B C 1
ATOM 8210 O O . THR B 1 511 ? -5.328 26.656 29.078 1 93.75 511 THR B O 1
ATOM 8213 N N . GLU B 1 512 ? -5.531 28.172 30.656 1 93.5 512 GLU B N 1
ATOM 8214 C CA . GLU B 1 512 ? -4.387 28.969 30.219 1 93.5 512 GLU B CA 1
ATOM 8215 C C . GLU B 1 512 ? -3.088 28.172 30.344 1 93.5 512 GLU B C 1
ATOM 8217 O O . GLU B 1 512 ? -2.135 28.406 29.594 1 93.5 512 GLU B O 1
ATOM 8222 N N . GLU B 1 513 ? -3.1 27.219 31.203 1 95.81 513 GLU B N 1
ATOM 8223 C CA . GLU B 1 513 ? -1.898 26.438 31.469 1 95.81 513 GLU B CA 1
ATOM 8224 C C . GLU B 1 513 ? -1.692 25.375 30.375 1 95.81 513 GLU B C 1
ATOM 8226 O O . GLU B 1 513 ? -0.634 24.75 30.312 1 95.81 513 GLU B O 1
ATOM 8231 N N . LEU B 1 514 ? -2.691 25.234 29.547 1 97.06 514 LEU B N 1
ATOM 8232 C CA . LEU B 1 514 ? -2.523 24.312 28.422 1 97.06 514 LEU B CA 1
ATOM 8233 C C . LEU B 1 514 ? -1.315 24.703 27.578 1 97.06 514 LEU B C 1
ATOM 8235 O O . LEU B 1 514 ? -0.64 23.828 27.016 1 97.06 514 LEU B O 1
ATOM 8239 N N . LEU B 1 515 ? -0.964 25.953 27.469 1 97 515 LEU B N 1
ATOM 8240 C CA . LEU B 1 515 ? 0.158 26.438 26.672 1 97 515 LEU B CA 1
ATOM 8241 C C . LEU B 1 515 ? 1.486 26 27.281 1 97 515 LEU B C 1
ATOM 8243 O O . LEU B 1 515 ? 2.516 26 26.594 1 97 515 LEU B O 1
ATOM 8247 N N . ASP B 1 516 ? 1.418 25.594 28.562 1 95.81 516 ASP B N 1
ATOM 8248 C CA . ASP B 1 516 ? 2.641 25.234 29.281 1 95.81 516 ASP B CA 1
ATOM 8249 C C . ASP B 1 516 ? 2.721 23.719 29.484 1 95.81 516 ASP B C 1
ATOM 8251 O O . ASP B 1 516 ? 3.65 23.219 30.125 1 95.81 516 ASP B O 1
ATOM 8255 N N . VAL B 1 517 ? 1.762 22.984 29 1 97.5 517 VAL B N 1
ATOM 8256 C CA . VAL B 1 517 ? 1.76 21.531 29.141 1 97.5 517 VAL B CA 1
ATOM 8257 C C . VAL B 1 517 ? 2.941 20.938 28.391 1 97.5 517 VAL B C 1
ATOM 8259 O O . VAL B 1 517 ? 3.256 21.359 27.266 1 97.5 517 VAL B O 1
ATOM 8262 N N . GLU B 1 518 ? 3.637 20.062 29.016 1 97.44 518 GLU B N 1
ATOM 8263 C CA . GLU B 1 518 ? 4.719 19.297 28.391 1 97.44 518 GLU B CA 1
ATOM 8264 C C . GLU B 1 518 ? 4.453 17.797 28.484 1 97.44 518 GLU B C 1
ATOM 8266 O O . GLU B 1 518 ? 3.816 17.328 29.422 1 97.44 518 GLU B O 1
ATOM 8271 N N . VAL B 1 519 ? 4.898 17.109 27.484 1 98.38 519 VAL B N 1
ATOM 8272 C CA . VAL B 1 519 ? 4.844 15.648 27.5 1 98.38 519 VAL B CA 1
ATOM 8273 C C . VAL B 1 519 ? 6.09 15.094 28.188 1 98.38 519 VAL B C 1
ATOM 8275 O O . VAL B 1 519 ? 7.215 15.414 27.797 1 98.38 519 VAL B O 1
ATOM 8278 N N . GLU B 1 520 ? 5.863 14.258 29.156 1 97.81 520 GLU B N 1
ATOM 8279 C CA . GLU B 1 520 ? 6.969 13.648 29.891 1 97.81 520 GLU B CA 1
ATOM 8280 C C . GLU B 1 520 ? 7.453 12.375 29.203 1 97.81 520 GLU B C 1
ATOM 8282 O O . GLU B 1 520 ? 8.648 12.086 29.188 1 97.81 520 GLU B O 1
ATOM 8287 N N . MET B 1 521 ? 6.5 11.633 28.734 1 98 521 MET B N 1
ATOM 8288 C CA . MET B 1 521 ? 6.82 10.391 28.047 1 98 521 MET B CA 1
ATOM 8289 C C . MET B 1 521 ? 5.836 10.125 26.906 1 98 521 MET B C 1
ATOM 8291 O O . MET B 1 521 ? 4.664 10.5 27 1 98 521 MET B O 1
ATOM 8295 N N . THR B 1 522 ? 6.301 9.539 25.906 1 98.62 522 THR B N 1
ATOM 8296 C CA . THR B 1 522 ? 5.473 9.023 24.812 1 98.62 522 THR B CA 1
ATOM 8297 C C . THR B 1 522 ? 5.691 7.527 24.641 1 98.62 522 THR B C 1
ATOM 8299 O O . THR B 1 522 ? 6.828 7.062 24.562 1 98.62 522 THR B O 1
ATOM 8302 N N . VAL B 1 523 ? 4.637 6.781 24.719 1 98.31 523 VAL B N 1
ATOM 8303 C CA . VAL B 1 523 ? 4.648 5.348 24.438 1 98.31 523 VAL B CA 1
ATOM 8304 C C . VAL B 1 523 ? 4.074 5.09 23.047 1 98.31 523 VAL B C 1
ATOM 8306 O O . VAL B 1 523 ? 3 5.59 22.703 1 98.31 523 VAL B O 1
ATOM 8309 N N . LEU B 1 524 ? 4.793 4.422 22.219 1 98.06 524 LEU B N 1
ATOM 8310 C CA . LEU B 1 524 ? 4.359 4.004 20.891 1 98.06 524 LEU B CA 1
ATOM 8311 C C . LEU B 1 524 ? 4.543 2.502 20.703 1 98.06 524 LEU B C 1
ATOM 8313 O O . LEU B 1 524 ? 5.645 1.98 20.891 1 98.06 524 LEU B O 1
ATOM 8317 N N . ASN B 1 525 ? 3.406 1.873 20.359 1 96.56 525 ASN B N 1
ATOM 8318 C CA . ASN B 1 525 ? 3.453 0.428 20.156 1 96.56 525 ASN B CA 1
ATOM 8319 C C . ASN B 1 525 ? 3.936 -0.295 21.422 1 96.56 525 ASN B C 1
ATOM 8321 O O . ASN B 1 525 ? 4.656 -1.289 21.328 1 96.56 525 ASN B O 1
ATOM 8325 N N . GLY B 1 526 ? 3.668 0.231 22.562 1 96.25 526 GLY B N 1
ATOM 8326 C CA . GLY B 1 526 ? 3.98 -0.387 23.844 1 96.25 526 GLY B CA 1
ATOM 8327 C C . GLY B 1 526 ? 5.391 -0.092 24.328 1 96.25 526 GLY B C 1
ATOM 8328 O O . GLY B 1 526 ? 5.809 -0.573 25.375 1 96.25 526 GLY B O 1
ATOM 8329 N N . GLU B 1 527 ? 6.117 0.748 23.609 1 96.12 527 GLU B N 1
ATOM 8330 C CA . GLU B 1 527 ? 7.504 1.062 23.938 1 96.12 527 GLU B CA 1
ATOM 8331 C C . GLU B 1 527 ? 7.684 2.555 24.203 1 96.12 527 GLU B C 1
ATOM 8333 O O . GLU B 1 527 ? 7.062 3.385 23.531 1 96.12 527 GLU B O 1
ATOM 8338 N N . PHE B 1 528 ? 8.602 2.871 25.188 1 96.56 528 PHE B N 1
ATOM 8339 C CA . PHE B 1 528 ? 8.961 4.27 25.391 1 96.56 528 PHE B CA 1
ATOM 8340 C C . PHE B 1 528 ? 9.773 4.793 24.219 1 96.56 528 PHE B C 1
ATOM 8342 O O . PHE B 1 528 ? 10.844 4.254 23.906 1 96.56 528 PHE B O 1
ATOM 8349 N N . VAL B 1 529 ? 9.273 5.797 23.594 1 97.38 529 VAL B N 1
ATOM 8350 C CA . VAL B 1 529 ? 9.984 6.328 22.438 1 97.38 529 VAL B CA 1
ATOM 8351 C C . VAL B 1 529 ? 10.445 7.758 22.719 1 97.38 529 VAL B C 1
ATOM 8353 O O . VAL B 1 529 ? 11.266 8.312 21.984 1 97.38 529 VAL B O 1
ATOM 8356 N N . TYR B 1 530 ? 9.945 8.398 23.719 1 97.25 530 TYR B N 1
ATOM 8357 C CA . TYR B 1 530 ? 10.367 9.711 24.188 1 97.25 530 TYR B CA 1
ATOM 8358 C C . TYR B 1 530 ? 10.258 9.797 25.719 1 97.25 530 TYR B C 1
ATOM 8360 O O . TYR B 1 530 ? 9.297 9.297 26.297 1 97.25 530 TYR B O 1
ATOM 8368 N N . SER B 1 531 ? 11.234 10.281 26.391 1 95.44 531 SER B N 1
ATOM 8369 C CA . SER B 1 531 ? 11.234 10.586 27.812 1 95.44 531 SER B CA 1
ATOM 8370 C C . SER B 1 531 ? 11.992 11.875 28.109 1 95.44 531 SER B C 1
ATOM 8372 O O . SER B 1 531 ? 13.109 12.062 27.625 1 95.44 531 SER B O 1
ATOM 8374 N N . LYS B 1 532 ? 11.367 12.844 28.688 1 87.31 532 LYS B N 1
ATOM 8375 C CA . LYS B 1 532 ? 12.031 14.094 29.047 1 87.31 532 LYS B CA 1
ATOM 8376 C C . LYS B 1 532 ? 13.125 13.844 30.094 1 87.31 532 LYS B C 1
ATOM 8378 O O . LYS B 1 532 ? 14.18 14.477 30.047 1 87.31 532 LYS B O 1
ATOM 8383 N N . HIS B 1 533 ? 12.867 13.102 31.312 1 71.81 533 HIS B N 1
ATOM 8384 C CA . HIS B 1 533 ? 13.875 12.812 32.312 1 71.81 533 HIS B CA 1
ATOM 8385 C C . HIS B 1 533 ? 14.609 11.508 32 1 71.81 533 HIS B C 1
ATOM 8387 O O . HIS B 1 533 ? 14.023 10.594 31.422 1 71.81 533 HIS B O 1
ATOM 8393 N N . SER B 1 534 ? 15.891 11.602 31.625 1 51.25 534 SER B N 1
ATOM 8394 C CA . SER B 1 534 ? 16.641 10.359 31.5 1 51.25 534 SER B CA 1
ATOM 8395 C C . SER B 1 534 ? 16.141 9.297 32.469 1 51.25 534 SER B C 1
ATOM 8397 O O . SER B 1 534 ? 16.203 9.477 33.688 1 51.25 534 SER B O 1
ATOM 8399 N N . CYS B 1 535 ? 15.227 8.727 32.312 1 40.94 535 CYS B N 1
ATOM 8400 C CA . CYS B 1 535 ? 14.852 7.656 33.219 1 40.94 535 CYS B CA 1
ATOM 8401 C C . CYS B 1 535 ? 16 6.676 33.438 1 40.94 535 CYS B C 1
ATOM 8403 O O . CYS B 1 535 ? 16.516 6.117 32.469 1 40.94 535 CYS B O 1
ATOM 8405 N N . GLU B 1 536 ? 16.875 6.875 34.375 1 34.88 536 GLU B N 1
ATOM 8406 C CA . GLU B 1 536 ? 17.688 5.766 34.875 1 34.88 536 GLU B CA 1
ATOM 8407 C C . GLU B 1 536 ? 16.844 4.523 35.125 1 34.88 536 GLU B C 1
ATOM 8409 O O . GLU B 1 536 ? 15.984 4.516 36 1 34.88 536 GLU B O 1
ATOM 8414 N N . VAL B 1 537 ? 16.453 4.012 34.25 1 33.91 537 VAL B N 1
ATOM 8415 C CA . VAL B 1 537 ? 15.969 2.658 34.5 1 33.91 537 VAL B CA 1
ATOM 8416 C C . VAL B 1 537 ? 16.938 1.912 35.406 1 33.91 537 VAL B C 1
ATOM 8418 O O . VAL B 1 537 ? 18.094 1.703 35.062 1 33.91 537 VAL B O 1
ATOM 8421 N N . ASN B 1 538 ? 16.938 2.234 36.719 1 26.41 538 ASN B N 1
ATOM 8422 C CA . ASN B 1 538 ? 17.625 1.265 37.562 1 26.41 538 ASN B CA 1
ATOM 8423 C C . ASN B 1 538 ? 17.219 -0.166 37.219 1 26.41 538 ASN B C 1
ATOM 8425 O O . ASN B 1 538 ? 16.062 -0.554 37.406 1 26.41 538 ASN B O 1
ATOM 8429 N N . ILE B 1 539 ? 17.875 -0.637 36.406 1 21.92 539 ILE B N 1
ATOM 8430 C CA . ILE B 1 539 ? 18 -2.09 36.406 1 21.92 539 ILE B CA 1
ATOM 8431 C C . ILE B 1 539 ? 18.797 -2.527 37.625 1 21.92 539 ILE B C 1
ATOM 8433 O O . ILE B 1 539 ? 19.891 -2.008 37.906 1 21.92 539 ILE B O 1
#

InterPro domains:
  IPR011059 Metal-dependent hydrolase, composite domain superfamily [G3DSA:2.30.40.10] (7-506)
  IPR011059 Metal-dependent hydrolase, composite domain superfamily [SSF51338] (3-533)
  IPR013108 Amidohydrolase 3 [PF07969] (49-530)
  IPR032466 Metal-dependent hydrolase [SSF51556] (60-490)
  IPR033932 YtcJ like [cd01300] (23-501)

=== Feature glossary ===
Feature key, reading from the visual/contextual features back to the raw sequence:

Rendered structure images. Structure images are PyMOL renders from six orthogonal camera directions. Cartoon representation draws helices as coils and strands as arrows; sticks shows the backbone as bonds; surface shows the solvent-excluded envelope. Rainbow coloring maps sequence position to hue (blue→red, N→C); chain coloring assigns a distinct color per polypeptide.

Contact-map, Ramachandran, and PAE plots. Three diagnostic plots accompany the record. The Cα contact map visualizes the tertiary structure as a 2D adjacency matrix (8 Å cutoff, sequence-local contacts suppressed). The Ramachandran plot shows the distribution of backbone (φ, ψ) torsions, with points in the α and β basins reflecting secondary structure content. The PAE plot shows AlphaFold's inter-residue confidence as a color matrix.

InterPro / GO / CATH / organism. The annotation block draws on four external resources. InterPro: which protein families and domains the sequence belongs to. GO: standardized terms for what the protein does, what process it participates in, and where in the cell it acts. CATH: which structural fold it has in the CATH hierarchy. Organism: the species of origin.

Nearest PDB structures. Structural nearest neighbors (via Foldseek easy-search vs the PDB). Reported per hit: target PDB id, E-value, and alignment TM-score. A TM-score above ~0.5 is the conventional threshold for 'same fold'.

Predicted aligned error. Predicted aligned error is AlphaFold's pairwise confidence. Unlike pLDDT (per-residue), PAE is per-residue-pair and captures whether two parts of the structure are correctly placed relative to each other. Units are ångströms of expected positional error.

Solvent-accessible surface area. SASA measures how much of the protein is reachable by solvent. It is computed by rolling a water-sized probe over the atomic surface and summing the exposed area (Å²). Per-residue SASA distinguishes core (buried, low SASA) from surface (exposed, high SASA) residues; total SASA is a whole-molecule size measure.

B-factor. Crystallographic B-factors measure how much each atom's electron density is smeared out, in Å². They rise in mobile loops and surface residues and fall in the buried interior. In AlphaFold models this column is repurposed to hold pLDDT instead.

pLDDT. For AlphaFold models, the B-factor field carries pLDDT — the model's own estimate of local accuracy on a 0–100 scale. Regions with pLDDT<50 should be treated as essentially unmodeled; they often correspond to intrinsically disordered segments.

Backbone torsions (φ/ψ). φ (phi) and ψ (psi) are the two rotatable backbone dihedrals per residue: φ is the C(i-1)–N–Cα–C torsion, ψ is the N–Cα–C–N(i+1) torsion, both in degrees on (−180°, 180°]. α-helical residues cluster near (−60°, −45°); β-strand residues near (−120°, +130°). A Ramachandran plot is simply a scatter of (φ, ψ) for every residue.

Radius of gyration, Cα contacts, bounding box. Radius of gyration (Rg) is the root-mean-square distance of Cα atoms from their centroid — a single number for overall size and compactness. A globular domain of N residues has Rg ≈ 2.2·N^0.38 Å; an extended or disordered chain has a much larger Rg. The Cα contact count is the number of residue pairs whose Cα atoms are within 8 Å and are more than four positions apart in sequence — a standard proxy for tertiary packing density. The bounding box is the smallest axis-aligned box enclosing all Cα atoms.

Secondary structure (3-state, P-SEA). Three-state secondary structure (P-SEA) collapses the eight DSSP classes into helix (a), strand (b), and coil (c). P-SEA assigns these from Cα geometry alone — distances and angles — without requiring backbone oxygens, so it works on any Cα trace.

Secondary structure (8-state, DSSP). Secondary structure is the local, repeating backbone conformation. DSSP classifies it into eight states by reading the hydrogen-bond network: three helix types (H, G, I), two β types (E, B), two non-regular types (T, S), and unstructured coil (-).

Foldseek 3Di. The Foldseek 3Di string encodes local tertiary geometry as a 20-letter alphabet — one character per residue — derived from the relative positions of nearby Cα atoms. Unlike the amino-acid sequence, 3Di is a direct function of the 3D structure, so two proteins with the same fold have similar 3Di strings even at low sequence identity.

mmCIF coordinates. Structure coordinates are given as an mmCIF _atom_site loop: one row per atom with element, residue name, chain id, sequence number, and x/y/z position in Å. Only the four main-chain atoms per residue are included here; side chains are omitted to keep the record compact.

Sequence. This is the polypeptide sequence — one letter per residue, N-terminus first. Length ranges from a few dozen residues for small domains to over a thousand for large multi-domain proteins.